Protein AF-0000000086517938 (afdb_homodimer)

Solvent-accessible surface area (backbone atoms only — not comparable to full-atom values): 57079 Å² total; per-residue (Å²): 130,74,79,60,63,46,76,47,72,48,79,63,50,42,52,52,16,28,49,43,41,40,52,30,38,77,69,65,47,83,50,62,30,31,42,34,21,85,88,40,78,43,71,33,43,58,60,62,46,32,22,57,15,60,47,50,27,50,50,50,65,64,76,49,76,62,39,73,41,51,68,46,80,51,80,95,49,53,49,72,47,48,52,50,52,53,47,20,69,40,66,33,39,44,78,43,32,81,84,45,34,66,57,46,33,51,44,23,58,67,35,48,30,60,72,58,30,52,52,40,39,48,52,48,62,64,60,62,41,55,73,46,26,67,60,51,25,51,50,20,56,76,69,65,35,62,67,44,23,51,53,28,48,51,48,46,21,54,39,33,79,56,23,63,74,24,71,62,50,58,66,48,54,67,70,60,48,49,56,55,55,55,41,55,62,37,20,47,96,46,52,58,58,56,51,50,45,52,50,52,42,33,63,72,44,44,90,78,35,49,87,44,36,50,66,56,55,71,37,46,66,60,55,68,40,53,69,65,47,45,62,66,43,54,52,63,27,86,72,34,55,82,36,66,70,33,47,52,54,52,51,51,26,56,52,34,58,75,34,64,72,61,45,69,70,56,79,64,60,16,58,56,61,26,41,38,39,35,35,2,25,31,76,84,69,42,62,24,27,50,24,36,35,37,38,75,90,73,55,43,62,42,84,46,72,46,49,93,62,50,20,19,31,28,13,30,34,46,56,96,71,27,38,36,42,38,38,3,31,32,69,37,89,89,46,77,85,41,78,41,56,26,28,48,27,36,34,36,38,71,66,78,57,45,67,41,83,48,71,54,49,94,61,52,20,20,27,29,25,36,45,56,54,95,81,28,40,35,44,37,34,2,27,47,93,87,36,40,25,29,50,24,34,38,34,37,73,90,76,59,43,67,43,80,53,72,46,52,93,58,47,19,20,24,28,18,38,36,57,49,88,79,22,43,39,39,33,31,3,29,21,58,78,78,65,43,54,29,26,49,22,37,36,35,37,72,88,76,58,45,66,44,71,46,78,52,54,91,61,46,18,20,27,27,43,36,44,56,58,79,68,32,36,37,41,39,38,5,30,27,72,92,74,69,39,53,27,27,50,27,38,36,32,35,70,85,79,64,43,76,43,78,55,73,53,52,96,58,38,23,22,27,39,20,50,38,72,57,92,83,27,39,38,42,39,32,3,30,47,85,82,48,40,27,29,52,25,36,35,37,36,72,88,76,59,44,79,45,80,50,64,49,47,93,62,33,21,20,21,24,18,26,29,54,69,129,72,78,61,62,46,77,47,72,48,78,61,51,43,52,52,16,28,50,43,41,40,52,30,40,77,68,63,46,83,50,63,30,29,41,34,21,85,87,39,78,42,70,33,42,58,62,63,48,31,23,57,16,61,47,50,28,51,49,50,65,64,77,49,75,62,39,73,41,52,66,46,80,49,81,94,47,53,47,73,47,47,52,50,53,53,48,20,70,39,66,34,40,44,77,42,30,80,84,43,35,65,57,46,34,52,44,23,58,67,36,48,30,59,72,59,32,52,50,41,39,48,53,49,63,64,61,62,41,56,74,46,26,67,60,50,24,49,51,20,55,75,69,65,35,61,66,44,24,50,52,31,47,51,48,47,20,55,40,34,78,55,24,64,74,23,70,63,50,58,66,48,53,68,70,58,46,49,56,56,54,54,42,54,61,38,20,49,94,45,52,57,58,56,52,50,46,52,50,52,43,34,63,73,44,46,90,77,36,46,87,44,36,50,66,55,53,70,37,46,66,59,55,68,38,54,69,65,48,44,63,68,43,54,53,63,28,85,73,34,56,84,36,66,70,33,46,52,53,52,50,50,26,56,53,34,56,73,32,65,80,57,45,68,70,55,80,64,62,15,60,56,62,27,40,37,39,34,36,2,27,29,78,84,68,42,60,26,26,49,24,36,33,37,37,75,88,73,55,42,64,42,85,46,75,46,48,94,60,50,22,18,30,29,13,28,33,45,56,95,72,28,39,37,41,37,39,4,31,32,69,37,88,88,44,76,86,41,77,40,57,26,27,50,26,36,36,37,36,71,68,79,58,44,67,41,85,47,72,54,51,93,60,51,20,20,28,29,26,36,45,54,55,96,82,26,40,35,45,38,35,2,26,49,94,89,36,39,26,29,50,24,35,38,33,36,74,89,76,60,44,67,42,80,54,71,46,51,94,59,47,20,20,23,28,17,39,34,57,50,88,80,22,42,39,38,32,30,3,29,22,58,79,77,67,44,52,30,25,50,22,37,35,35,39,73,88,77,57,46,65,42,71,46,78,52,53,90,60,48,18,18,27,27,41,37,45,56,58,80,66,31,37,37,40,40,38,4,27,28,72,91,74,69,39,54,27,29,48,27,36,37,32,34,69,83,78,64,45,78,45,80,55,73,54,52,95,59,38,23,21,27,37,19,52,37,73,56,93,83,26,39,39,40,38,32,3,30,46,85,83,49,40,26,28,52,25,37,36,37,35,72,89,77,58,44,77,44,82,51,64,50,47,91,63,33,22,21,22,24,18,25,31,54,70

Foldseek 3Di:
DPDPDDDDDDPCVVLVVLVVQVVCQVVVHPFQAWEAEPNDIGTHHQVLLLVQFVLSVCQLPVPDPSVRDRYDYDPDAHPVLVVQVRVCSSNVDHDDDPVCLLRVLRVCLNRVRVVSVLLSLQVVLQVDDLQCLVVQLVSCVVSVVPVSNLSSLLVCQQCVLSNLPYPVLLVDDPVVLLVNLQDQARADPFLVSSVVSLVVSCVSCVVVCLVVLLVSLLSRLLLRDDPCCLVPPVCPDPSQVVPPSSVVVSVVSNVQNVPPVSSVPDFHHFHHKWKKWAWFAFQVRAIGQWIWTADPVVLDIDTADGHPDGFFLWEWDDFSQKIKTAKGWHADPPDSPDIDFFQWMWIAHRRVRDIDTADGEPDGFGQWYWEDFPRKIKTAWGADPVWIFQWIWIAHPVVRDIDTAEGHPDGFGQWAWEDASRKIKTAWGATPPVGFIGQWMWIADVVVRYIDTADGHPDGFGQWYWYDNHQKIKIAWGAGPVVRATFQWMWIARNVVRDIDTADGHPAGFGQWEWEDDPQKIKTAWGDRSPGTFQWMWIAHPVVSDIDTTDGYPTGGGRMYMYMD/DPDPDDDDDDPCVVLVVLVVQVVCQVVVHPFQAWEDEPNDIGTHHQVLLLVQFVLSVCQCPVPDPSVRDRYDYDPDAHPVLVVQVRVCSSNVDHDDDPVCLLRVLRVCLNRVRVVSVLLSLQVVLQVDDLQCLVVQLVSCVVSVVPVSNLSSLLVCQQCVLSNLVYPVLLVDDPVVLLVNLLDQARADPFLVSSVVSLVVSCVSCVPVCLVVLLVSLVSRLLLRDDPCCLVPPVCPDPSQVPPPSSVVVSVVSNVQNVPPVSSVPDFHHFHHKWKKWAWFAFQVRAIGQWIWTADPVVLDIDTADGHPDGFFLWEWDDFSQKIKTAKGWHADPPDSPDIGFFQWMWIAHRRVRDIDTADGEPDGFGQWYWEDFPRKIKTAWGADPVWIFQWIWIAHPVVRDIDTAEGHPDGFGQWAWEDASRKIKTAWGATPPVGFIGQWMWIADVVVRYIDTADGHPDGFGQWYWYDNHQKIKIAWGAGPVVRATFQWMWIARNVVRDIDTADGHPAGFGQWEWEDDPQKIKTAWGDRSPGTFQWMWIAHPVVSDIDTTDGYPTGGGRMYMYMD

Secondary structure (DSSP, 8-state):
----EEEEE-THHHHHHHHHHHHHHHTT-S--EEEEETTEEEEE-HHHHHHH-HHHHHHHHSSSGGGT-SEEE--S--HHHHHHHHHHHHHSEEEEETTTHHHHHHHHHHHT-HHHHHHHHHHHHTT--TTTHHHHHHHHHHTT-HHHHHHHHHHHHHTHHHHTTSHHHHT--HHHHHHHHH-TT-B-S-HHHHHHHHHHHHHHSHHHHGGGHHHHHTTS-GGGS-HHHIIIIITT-TTTTT-HHHHHHHHHHHHHHHSHHHHHTSPPPBPPP-EEEEEEE-TT--B---EEEEETTTTEEEEEPPPSS--BS-EEEEETTEEEEE--EEE-SS-TT-EEE---EEEEETTTTEEEEEPPPSS--BS-EEEEETTEEEEE--B-SS-B---EEEEETTTTEEEE-PPPSS--BS-EEEEETTEEEEE--EETTTTEE---EEEEETTTTEEEEEPPPSS--BS-EEEEETTEEEEE--EETTTTEE---EEEEETTTTEEEE-PPPSS--BS-EEEEETTEEEEE--B-SS-B---EEEEETTTTEEEEEPPPSS--EEEEEEE-/----EEEEE-THHHHHHHHHHHHHHHTT-S--EEEEETTEEEEE-HHHHHHH-HHHHHHHHSSSGGGT-SEEE--S--HHHHHHHHHHHHHSEEEEETTTHHHHHHHHHHHT-HHHHHHHHHHHHTT--TTTHHHHHHHHHHTT-HHHHHHHHHHHHHTHHHHTTSHHHHT--HHHHHHHHH-TT-B-S-HHHHHHHHHHHHHHSHHHHGGGHHHHHTTS-GGGS-HHHIIIIITT-TTTTT-HHHHHHHHHHHHHHH-HHHHTTSPPPBPPP-EEEEEEE-TT--B---EEEEETTTTEEEEEPPPSS--BS-EEEEETTEEEEE--EEE-SS-TT-EEE---EEEEETTTTEEEEEPPPSS--BS-EEEEETTEEEEE--B-SS-B---EEEEETTTTEEEE-PPPSS--BS-EEEEETTEEEEE--EETTTTEE---EEEEETTTTEEEEEPPPSS--BS-EEEEETTEEEEE--EETTTTEE---EEEEETTTTEEEE-PPPSS--BS-EEEEETTEEEEE--B-SS-B---EEEEETTTTEEEEEPPPSS--EEEEEEE-

Nearest PDB structures (foldseek):
  2xn4-assembly2_B  TM=9.704E-01  e=5.975E-32  Homo sapiens
  8h33-assembly1_J  TM=4.614E-01  e=4.145E-38  Homo sapiens
  8h37-assembly1_A  TM=4.618E-01  e=1.415E-32  Homo sapiens
  3i3n-assembly1_A  TM=7.746E-01  e=1.549E-19  Homo sapiens
  6i2m-assembly1_A-2  TM=9.325E-01  e=2.876E-14  Vaccinia virus WR

Structure (mmCIF, N/CA/C/O backbone):
data_AF-0000000086517938-model_v1
#
loop_
_entity.id
_entity.type
_entity.pdbx_description
1 polymer 'BTB domain-containing protein'
#
loop_
_atom_site.group_PDB
_atom_site.id
_atom_site.type_symbol
_atom_site.label_atom_id
_atom_site.label_alt_id
_atom_site.label_comp_id
_atom_site.label_asym_id
_atom_site.label_entity_id
_atom_site.label_seq_id
_atom_site.pdbx_PDB_ins_code
_atom_site.Cartn_x
_atom_site.Cartn_y
_atom_site.Cartn_z
_atom_site.occupancy
_atom_site.B_iso_or_equiv
_atom_site.auth_seq_id
_atom_site.auth_comp_id
_atom_site.auth_asym_id
_atom_site.auth_atom_id
_atom_site.pdbx_PDB_model_num
ATOM 1 N N . ASN A 1 1 ? 0.005 14.477 25.531 1 47.41 1 ASN A N 1
ATOM 2 C CA . ASN A 1 1 ? 1.384 14.195 25.922 1 47.41 1 ASN A CA 1
ATOM 3 C C . ASN A 1 1 ? 2.328 14.297 24.719 1 47.41 1 ASN A C 1
ATOM 5 O O . ASN A 1 1 ? 2.055 13.734 23.656 1 47.41 1 ASN A O 1
ATOM 9 N N . MET A 1 2 ? 3.059 15.312 24.75 1 63.47 2 MET A N 1
ATOM 10 C CA . MET A 1 2 ? 4.012 15.586 23.672 1 63.47 2 MET A CA 1
ATOM 11 C C . MET A 1 2 ? 4.887 14.375 23.391 1 63.47 2 MET A C 1
ATOM 13 O O . MET A 1 2 ? 5.254 13.641 24.312 1 63.47 2 MET A O 1
ATOM 17 N N . ILE A 1 3 ? 4.902 13.922 22.156 1 69.81 3 ILE A N 1
ATOM 18 C CA . ILE A 1 3 ? 5.711 12.773 21.75 1 69.81 3 ILE A CA 1
ATOM 19 C C . ILE A 1 3 ? 7.172 13.023 22.109 1 69.81 3 ILE A C 1
ATOM 21 O O . ILE A 1 3 ? 7.75 14.039 21.719 1 69.81 3 ILE A O 1
ATOM 25 N N . GLU A 1 4 ? 7.691 12.242 23.031 1 79.88 4 GLU A N 1
ATOM 26 C CA . GLU A 1 4 ? 9.062 12.391 23.516 1 79.88 4 GLU A CA 1
ATOM 27 C C . GLU A 1 4 ? 10.062 11.906 22.469 1 79.88 4 GLU A C 1
ATOM 29 O O . GLU A 1 4 ? 11.172 12.445 22.375 1 79.88 4 GLU A O 1
ATOM 34 N N . SER A 1 5 ? 9.633 10.914 21.828 1 88 5 SER A N 1
ATOM 35 C CA . SER A 1 5 ? 10.531 10.344 20.828 1 88 5 SER A CA 1
ATOM 36 C C . SER A 1 5 ? 9.758 9.742 19.656 1 88 5 SER A C 1
ATOM 38 O O . SER A 1 5 ? 8.594 9.359 19.812 1 88 5 SER A O 1
ATOM 40 N N . ARG A 1 6 ? 10.414 9.852 18.516 1 87.19 6 ARG A N 1
ATOM 41 C CA . ARG A 1 6 ? 9.82 9.266 17.312 1 87.19 6 ARG A CA 1
ATOM 42 C C . ARG A 1 6 ? 10.891 8.633 16.422 1 87.19 6 ARG A C 1
ATOM 44 O O . ARG A 1 6 ? 11.961 9.211 16.219 1 87.19 6 ARG A O 1
ATOM 51 N N . VAL A 1 7 ? 10.562 7.418 16 1 89.19 7 VAL A N 1
ATOM 52 C CA . VAL A 1 7 ? 11.453 6.75 15.062 1 89.19 7 VAL A CA 1
ATOM 53 C C . VAL A 1 7 ? 10.969 7.012 13.633 1 89.19 7 VAL A C 1
ATOM 55 O O . VAL A 1 7 ? 9.805 6.766 13.312 1 89.19 7 VAL A O 1
ATOM 58 N N . PHE A 1 8 ? 11.875 7.555 12.828 1 86.69 8 PHE A N 1
ATOM 59 C CA . PHE A 1 8 ? 11.562 7.816 11.43 1 86.69 8 PHE A CA 1
ATOM 60 C C . PHE A 1 8 ? 12.234 6.789 10.523 1 86.69 8 PHE A C 1
ATOM 62 O O . PHE A 1 8 ? 13.391 6.422 10.742 1 86.69 8 PHE A O 1
ATOM 69 N N . HIS A 1 9 ? 11.492 6.238 9.641 1 86.81 9 HIS A N 1
ATOM 70 C CA . HIS A 1 9 ? 12.008 5.383 8.578 1 86.81 9 HIS A CA 1
ATOM 71 C C . HIS A 1 9 ? 11.656 5.945 7.199 1 86.81 9 HIS A C 1
ATOM 73 O O . HIS A 1 9 ? 10.477 6.102 6.867 1 86.81 9 HIS A O 1
ATOM 79 N N . ILE A 1 10 ? 12.641 6.27 6.449 1 84.94 10 ILE A N 1
ATOM 80 C CA . ILE A 1 10 ? 12.438 6.809 5.109 1 84.94 10 ILE A CA 1
ATOM 81 C C . ILE A 1 10 ? 12.742 5.734 4.066 1 84.94 10 ILE A C 1
ATOM 83 O O . ILE A 1 10 ? 13.875 5.625 3.59 1 84.94 10 ILE A O 1
ATOM 87 N N . GLN A 1 11 ? 11.781 5.121 3.568 1 74.5 11 GLN A N 1
ATOM 88 C CA . GLN A 1 11 ? 11.906 3.932 2.732 1 74.5 11 GLN A CA 1
ATOM 89 C C . GLN A 1 11 ? 12.516 4.273 1.375 1 74.5 11 GLN A C 1
ATOM 91 O O . GLN A 1 11 ? 13.234 3.461 0.789 1 74.5 11 GLN A O 1
ATOM 96 N N . SER A 1 12 ? 12.242 5.449 0.855 1 81.81 12 SER A N 1
ATOM 97 C CA . SER A 1 12 ? 12.664 5.809 -0.495 1 81.81 12 SER A CA 1
ATOM 98 C C . SER A 1 12 ? 14.133 6.234 -0.523 1 81.81 12 SER A C 1
ATOM 100 O O . SER A 1 12 ? 14.727 6.344 -1.595 1 81.81 12 SER A O 1
ATOM 102 N N . GLN A 1 13 ? 14.664 6.367 0.607 1 88.56 13 GLN A N 1
ATOM 103 C CA . GLN A 1 13 ? 16.016 6.918 0.68 1 88.56 13 GLN A CA 1
ATOM 104 C C . GLN A 1 13 ? 17.031 5.973 0.043 1 88.56 13 GLN A C 1
ATOM 106 O O . GLN A 1 13 ? 17.938 6.41 -0.677 1 88.56 13 GLN A O 1
ATOM 111 N N . ALA A 1 14 ? 16.844 4.703 0.337 1 92.62 14 ALA A N 1
ATOM 112 C CA . ALA A 1 14 ? 17.797 3.729 -0.211 1 92.62 14 ALA A CA 1
ATOM 113 C C . ALA A 1 14 ? 17.75 3.721 -1.736 1 92.62 14 ALA A C 1
ATOM 115 O O . ALA A 1 14 ? 18.781 3.713 -2.395 1 92.62 14 ALA A O 1
ATOM 116 N N . ASN A 1 15 ? 16.594 3.762 -2.244 1 91.38 15 ASN A N 1
ATOM 117 C CA . ASN A 1 15 ? 16.438 3.754 -3.693 1 91.38 15 ASN A CA 1
ATOM 118 C C . ASN A 1 15 ? 16.984 5.031 -4.324 1 91.38 15 ASN A C 1
ATOM 120 O O . ASN A 1 15 ? 17.594 4.984 -5.395 1 91.38 15 ASN A O 1
ATOM 124 N N . THR A 1 16 ? 16.75 6.141 -3.695 1 92.44 16 THR A N 1
ATOM 125 C CA . THR A 1 16 ? 17.281 7.406 -4.188 1 92.44 16 THR A CA 1
ATOM 126 C C . THR A 1 16 ? 18.812 7.387 -4.176 1 92.44 16 THR A C 1
ATOM 128 O O . THR A 1 16 ? 19.453 7.836 -5.133 1 92.44 16 THR A O 1
ATOM 131 N N . ALA A 1 17 ? 19.312 6.891 -3.133 1 96.38 17 ALA A N 1
ATOM 132 C CA . ALA A 1 17 ? 20.766 6.801 -3.023 1 96.38 17 ALA A CA 1
ATOM 133 C C . ALA A 1 17 ? 21.344 5.906 -4.117 1 96.38 17 ALA A C 1
ATOM 135 O O . ALA A 1 17 ? 22.375 6.227 -4.707 1 96.38 17 ALA A O 1
ATOM 136 N N . PHE A 1 18 ? 20.719 4.863 -4.387 1 96.94 18 PHE A N 1
ATOM 137 C CA . PHE A 1 18 ? 21.172 3.957 -5.438 1 96.94 18 PHE A CA 1
ATOM 138 C C . PHE A 1 18 ? 21.125 4.637 -6.801 1 96.94 18 PHE A C 1
ATOM 140 O O . PHE A 1 18 ? 21.953 4.367 -7.664 1 96.94 18 PHE A O 1
ATOM 147 N N . GLY A 1 19 ? 20.094 5.41 -6.957 1 96.19 19 GLY A N 1
ATOM 148 C CA . GLY A 1 19 ? 20.062 6.195 -8.18 1 96.19 19 GLY A CA 1
ATOM 149 C C . GLY A 1 19 ? 21.281 7.059 -8.383 1 96.19 19 GLY A C 1
ATOM 150 O O . GLY A 1 19 ? 21.844 7.117 -9.477 1 96.19 19 GLY A O 1
ATOM 151 N N . VAL A 1 20 ? 21.688 7.633 -7.344 1 97.56 20 VAL A N 1
ATOM 152 C CA . VAL A 1 20 ? 22.875 8.477 -7.391 1 97.56 20 VAL A CA 1
ATOM 153 C C . VAL A 1 20 ? 24.109 7.609 -7.629 1 97.56 20 VAL A C 1
ATOM 155 O O . VAL A 1 20 ? 24.984 7.965 -8.422 1 97.56 20 VAL A O 1
ATOM 158 N N . MET A 1 21 ? 24.188 6.516 -6.965 1 98 21 MET A N 1
ATOM 159 C CA . MET A 1 21 ? 25.328 5.613 -7.137 1 98 21 MET A CA 1
ATOM 160 C C . MET A 1 21 ? 25.422 5.117 -8.578 1 98 21 MET A C 1
ATOM 162 O O . MET A 1 21 ? 26.516 4.922 -9.102 1 98 21 MET A O 1
ATOM 166 N N . GLN A 1 22 ? 24.266 4.891 -9.156 1 97.81 22 GLN A N 1
ATOM 167 C CA . GLN A 1 22 ? 24.234 4.516 -10.562 1 97.81 22 GLN A CA 1
ATOM 168 C C . GLN A 1 22 ? 24.812 5.617 -11.445 1 97.81 22 GLN A C 1
ATOM 170 O O . GLN A 1 22 ? 25.578 5.344 -12.375 1 97.81 22 GLN A O 1
ATOM 175 N N . GLU A 1 23 ? 24.469 6.84 -11.148 1 97.69 23 GLU A N 1
ATOM 176 C CA . GLU A 1 23 ? 25.016 7.969 -11.891 1 97.69 23 GLU A CA 1
ATOM 177 C C . GLU A 1 23 ? 26.531 8.055 -11.727 1 97.69 23 GLU A C 1
ATOM 179 O O . GLU A 1 23 ? 27.25 8.336 -12.688 1 97.69 23 GLU A O 1
ATOM 184 N N . LEU A 1 24 ? 26.953 7.84 -10.539 1 97.75 24 LEU A N 1
ATOM 185 C CA . LEU A 1 24 ? 28.391 7.844 -10.273 1 97.75 24 LEU A CA 1
ATOM 186 C C . LEU A 1 24 ? 29.094 6.742 -11.055 1 97.75 24 LEU A C 1
ATOM 188 O O . LEU A 1 24 ? 30.188 6.949 -11.586 1 97.75 24 LEU A O 1
ATOM 192 N N . ARG A 1 25 ? 28.484 5.59 -11.148 1 97.69 25 ARG A N 1
ATOM 193 C CA . ARG A 1 25 ? 29.047 4.477 -11.898 1 97.69 25 ARG A CA 1
ATOM 194 C C . ARG A 1 25 ? 29.156 4.812 -13.383 1 97.69 25 ARG A C 1
ATOM 196 O O . ARG A 1 25 ? 30.203 4.594 -14 1 97.69 25 ARG A O 1
ATOM 203 N N . ILE A 1 26 ? 28.109 5.348 -13.883 1 96.81 26 ILE A N 1
ATOM 204 C CA . ILE A 1 26 ? 28.047 5.691 -15.305 1 96.81 26 ILE A CA 1
ATOM 205 C C . ILE A 1 26 ? 29.125 6.727 -15.617 1 96.81 26 ILE A C 1
ATOM 207 O O . ILE A 1 26 ? 29.781 6.656 -16.672 1 96.81 26 ILE A O 1
ATOM 211 N N . ASN A 1 27 ? 29.406 7.633 -14.695 1 96.12 27 ASN A N 1
ATOM 212 C CA . ASN A 1 27 ? 30.406 8.68 -14.883 1 96.12 27 ASN A CA 1
ATOM 213 C C . ASN A 1 27 ? 31.797 8.219 -14.438 1 96.12 27 ASN A C 1
ATOM 215 O O . ASN A 1 27 ? 32.75 9.008 -14.414 1 96.12 27 ASN A O 1
ATOM 219 N N . GLN A 1 28 ? 31.906 6.961 -14.047 1 95.19 28 GLN A N 1
ATOM 220 C CA . GLN A 1 28 ? 33.156 6.344 -13.594 1 95.19 28 GLN A CA 1
ATOM 221 C C . GLN A 1 28 ? 33.75 7.141 -12.445 1 95.19 28 GLN A C 1
ATOM 223 O O . GLN A 1 28 ? 34.969 7.406 -12.445 1 95.19 28 GLN A O 1
ATOM 228 N N . GLN A 1 29 ? 32.875 7.613 -11.57 1 95.06 29 GLN A N 1
ATOM 229 C CA . GLN A 1 29 ? 33.312 8.32 -10.367 1 95.06 29 GLN A CA 1
ATOM 230 C C . GLN A 1 29 ? 33.25 7.402 -9.148 1 95.06 29 GLN A C 1
ATOM 232 O O . GLN A 1 29 ? 32.312 6.645 -8.961 1 95.06 29 GLN A O 1
ATOM 237 N N . LEU A 1 30 ? 34.375 7.379 -8.414 1 94.19 30 LEU A N 1
ATOM 238 C CA . LEU A 1 30 ? 34.531 6.656 -7.156 1 94.19 30 LEU A CA 1
ATOM 239 C C . LEU A 1 30 ? 34.562 5.148 -7.395 1 94.19 30 LEU A C 1
ATOM 241 O O . LEU A 1 30 ? 34.344 4.367 -6.461 1 94.19 30 LEU A O 1
ATOM 245 N N . CYS A 1 31 ? 34.625 4.762 -8.609 1 95.81 31 CYS A N 1
ATOM 246 C CA . CYS A 1 31 ? 34.688 3.336 -8.898 1 95.81 31 CYS A CA 1
ATOM 247 C C . CYS A 1 31 ? 36 2.746 -8.391 1 95.81 31 CYS A C 1
ATOM 249 O O . CYS A 1 31 ? 37.062 3.375 -8.508 1 95.81 31 CYS A O 1
ATOM 251 N N . ASP A 1 32 ? 35.875 1.525 -7.84 1 94 32 ASP A N 1
ATOM 252 C CA . ASP A 1 32 ? 37.094 0.967 -7.238 1 94 32 ASP A CA 1
ATOM 253 C C . ASP A 1 32 ? 37.281 -0.49 -7.648 1 94 32 ASP A C 1
ATOM 255 O O . ASP A 1 32 ? 38.125 -1.191 -7.086 1 94 32 ASP A O 1
ATOM 259 N N . ILE A 1 33 ? 36.5 -0.965 -8.594 1 95.56 33 ILE A N 1
ATOM 260 C CA . ILE A 1 33 ? 36.688 -2.324 -9.094 1 95.56 33 ILE A CA 1
ATOM 261 C C . ILE A 1 33 ? 36.281 -2.385 -10.57 1 95.56 33 ILE A C 1
ATOM 263 O O . ILE A 1 33 ? 35.469 -1.604 -11.039 1 95.56 33 ILE A O 1
ATOM 267 N N . VAL A 1 34 ? 36.938 -3.223 -11.273 1 97.12 34 VAL A N 1
ATOM 268 C CA . VAL A 1 34 ? 36.625 -3.502 -12.672 1 97.12 34 VAL A CA 1
ATOM 269 C C . VAL A 1 34 ? 36.375 -5 -12.852 1 97.12 34 VAL A C 1
ATOM 271 O O . VAL A 1 34 ? 37.281 -5.812 -12.594 1 97.12 34 VAL A O 1
ATOM 274 N N . LEU A 1 35 ? 35.219 -5.383 -13.289 1 96.44 35 LEU A N 1
ATOM 275 C CA . LEU A 1 35 ? 34.875 -6.77 -13.586 1 96.44 35 LEU A CA 1
ATOM 276 C C . LEU A 1 35 ? 35.188 -7.102 -15.039 1 96.44 35 LEU A C 1
ATOM 278 O O . LEU A 1 35 ? 34.688 -6.43 -15.953 1 96.44 35 LEU A O 1
ATOM 282 N N . CYS A 1 36 ? 35.969 -8.062 -15.211 1 96.81 36 CYS A N 1
ATOM 283 C CA . CYS A 1 36 ? 36.312 -8.523 -16.547 1 96.81 36 CYS A CA 1
ATOM 284 C C . CYS A 1 36 ? 35.531 -9.781 -16.922 1 96.81 36 CYS A C 1
ATOM 286 O O . CYS A 1 36 ? 35.688 -10.82 -16.281 1 96.81 36 CYS A O 1
ATOM 288 N N . VAL A 1 37 ? 34.75 -9.688 -17.922 1 96.19 37 VAL A N 1
ATOM 289 C CA . VAL A 1 37 ? 33.875 -10.789 -18.359 1 96.19 37 VAL A CA 1
ATOM 290 C C . VAL A 1 37 ? 34 -10.961 -19.859 1 96.19 37 VAL A C 1
ATOM 292 O O . VAL A 1 37 ? 33.562 -10.109 -20.641 1 96.19 37 VAL A O 1
ATOM 295 N N . GLY A 1 38 ? 34.469 -12.047 -20.375 1 93.69 38 GLY A N 1
ATOM 296 C CA . GLY A 1 38 ? 34.594 -12.32 -21.797 1 93.69 38 GLY A CA 1
ATOM 297 C C . GLY A 1 38 ? 35.281 -11.195 -22.547 1 93.69 38 GLY A C 1
ATOM 298 O O . GLY A 1 38 ? 34.781 -10.758 -23.594 1 93.69 38 GLY A O 1
ATOM 299 N N . GLY A 1 39 ? 36.219 -10.516 -22.016 1 92.5 39 GLY A N 1
ATOM 300 C CA . GLY A 1 39 ? 36.969 -9.453 -22.672 1 92.5 39 GLY A CA 1
ATOM 301 C C . GLY A 1 39 ? 36.406 -8.078 -22.406 1 92.5 39 GLY A C 1
ATOM 302 O O . GLY A 1 39 ? 37.062 -7.066 -22.641 1 92.5 39 GLY A O 1
ATOM 303 N N . ALA A 1 40 ? 35.219 -8.047 -21.938 1 96.75 40 ALA A N 1
ATOM 304 C CA . ALA A 1 40 ? 34.625 -6.762 -21.625 1 96.75 40 ALA A CA 1
ATOM 305 C C . ALA A 1 40 ? 34.969 -6.336 -20.188 1 96.75 40 ALA A C 1
ATOM 307 O O . ALA A 1 40 ? 35.156 -7.184 -19.312 1 96.75 40 ALA A O 1
ATOM 308 N N . LYS A 1 41 ? 35 -5.051 -20.016 1 97.12 41 LYS A N 1
ATOM 309 C CA . LYS A 1 41 ? 35.312 -4.492 -18.703 1 97.12 41 LYS A CA 1
ATOM 310 C C . LYS A 1 41 ? 34.156 -3.645 -18.172 1 97.12 41 LYS A C 1
ATOM 312 O O . LYS A 1 41 ? 33.594 -2.836 -18.906 1 97.12 41 LYS A O 1
ATOM 317 N N . PHE A 1 42 ? 33.875 -3.838 -16.906 1 97.62 42 PHE A N 1
ATOM 318 C CA . PHE A 1 42 ? 32.781 -3.107 -16.25 1 97.62 42 PHE A CA 1
ATOM 319 C C . PHE A 1 42 ? 33.25 -2.469 -14.953 1 97.62 42 PHE A C 1
ATOM 321 O O . PHE A 1 42 ? 33.594 -3.17 -14 1 97.62 42 PHE A O 1
ATOM 328 N N . SER A 1 43 ? 33.25 -1.143 -14.938 1 97.25 43 SER A N 1
ATOM 329 C CA . SER A 1 43 ? 33.625 -0.431 -13.711 1 97.25 43 SER A CA 1
ATOM 330 C C . SER A 1 43 ? 32.438 -0.389 -12.742 1 97.25 43 SER A C 1
ATOM 332 O O . SER A 1 43 ? 31.281 -0.234 -13.164 1 97.25 43 SER A O 1
ATOM 334 N N . ALA A 1 44 ? 32.719 -0.598 -11.484 1 97.81 44 ALA A N 1
ATOM 335 C CA . ALA A 1 44 ? 31.672 -0.598 -10.469 1 97.81 44 ALA A CA 1
ATOM 336 C C . ALA A 1 44 ? 32.219 -0.243 -9.102 1 97.81 44 ALA A C 1
ATOM 338 O O . ALA A 1 44 ? 33.406 0.151 -8.977 1 97.81 44 ALA A O 1
ATOM 339 N N . HIS A 1 45 ? 31.453 -0.216 -8.109 1 97.62 45 HIS A N 1
ATOM 340 C CA . HIS A 1 45 ? 31.828 0.022 -6.723 1 97.62 45 HIS A CA 1
ATOM 341 C C . HIS A 1 45 ? 31.781 -1.266 -5.906 1 97.62 45 HIS A C 1
ATOM 343 O O . HIS A 1 45 ? 30.734 -1.914 -5.824 1 97.62 45 HIS A O 1
ATOM 349 N N . ARG A 1 46 ? 32.875 -1.631 -5.246 1 96.38 46 ARG A N 1
ATOM 350 C CA . ARG A 1 46 ? 32.969 -2.885 -4.508 1 96.38 46 ARG A CA 1
ATOM 351 C C . ARG A 1 46 ? 31.859 -3.014 -3.484 1 96.38 46 ARG A C 1
ATOM 353 O O . ARG A 1 46 ? 31.203 -4.059 -3.398 1 96.38 46 ARG A O 1
ATOM 360 N N . VAL A 1 47 ? 31.625 -1.963 -2.758 1 97.38 47 VAL A N 1
ATOM 361 C CA . VAL A 1 47 ? 30.688 -2.043 -1.635 1 97.38 47 VAL A CA 1
ATOM 362 C C . VAL A 1 47 ? 29.266 -2.223 -2.154 1 97.38 47 VAL A C 1
ATOM 364 O O . VAL A 1 47 ? 28.453 -2.916 -1.533 1 97.38 47 VAL A O 1
ATOM 367 N N . VAL A 1 48 ? 28.922 -1.568 -3.291 1 98.06 48 VAL A N 1
ATOM 368 C CA . VAL A 1 48 ? 27.594 -1.705 -3.875 1 98.06 48 VAL A CA 1
ATOM 369 C C . VAL A 1 48 ? 27.375 -3.145 -4.336 1 98.06 48 VAL A C 1
ATOM 371 O O . VAL A 1 48 ? 26.344 -3.752 -4.035 1 98.06 48 VAL A O 1
ATOM 374 N N . LEU A 1 49 ? 28.406 -3.67 -5.008 1 97.81 49 LEU A N 1
ATOM 375 C CA . LEU A 1 49 ? 28.312 -5.047 -5.488 1 97.81 49 LEU A CA 1
ATOM 376 C C . LEU A 1 49 ? 28.25 -6.023 -4.32 1 97.81 49 LEU A C 1
ATOM 378 O O . LEU A 1 49 ? 27.469 -6.98 -4.352 1 97.81 49 LEU A O 1
ATOM 382 N N . ALA A 1 50 ? 29.062 -5.758 -3.305 1 97.44 50 ALA A N 1
ATOM 383 C CA . ALA A 1 50 ? 29.062 -6.602 -2.113 1 97.44 50 ALA A CA 1
ATOM 384 C C . ALA A 1 50 ? 27.719 -6.547 -1.398 1 97.44 50 ALA A C 1
ATOM 386 O O . ALA A 1 50 ? 27.281 -7.543 -0.815 1 97.44 50 ALA A O 1
ATOM 387 N N . GLY A 1 51 ? 27.094 -5.426 -1.443 1 97.56 51 GLY A N 1
ATOM 388 C CA . GLY A 1 51 ? 25.781 -5.277 -0.83 1 97.56 51 GLY A CA 1
ATOM 389 C C . GLY A 1 51 ? 24.703 -6.082 -1.531 1 97.56 51 GLY A C 1
ATOM 390 O O . GLY A 1 51 ? 23.781 -6.578 -0.889 1 97.56 51 GLY A O 1
ATOM 391 N N . CYS A 1 52 ? 24.844 -6.273 -2.793 1 97.06 52 CYS A N 1
ATOM 392 C CA . CYS A 1 52 ? 23.797 -6.887 -3.596 1 97.06 52 CYS A CA 1
ATOM 393 C C . CYS A 1 52 ? 24.047 -8.375 -3.785 1 97.06 52 CYS A C 1
ATOM 395 O O . CYS A 1 52 ? 23.109 -9.164 -3.887 1 97.06 52 CYS A O 1
ATOM 397 N N . SER A 1 53 ? 25.344 -8.781 -3.855 1 97.62 53 SER A N 1
ATOM 398 C CA . SER A 1 53 ? 25.688 -10.141 -4.238 1 97.62 53 SER A CA 1
ATOM 399 C C . SER A 1 53 ? 26.516 -10.82 -3.156 1 97.62 53 SER A C 1
ATOM 401 O O . SER A 1 53 ? 27.672 -10.445 -2.922 1 97.62 53 SER A O 1
ATOM 403 N N . PRO A 1 54 ? 25.984 -11.875 -2.582 1 96.62 54 PRO A N 1
ATOM 404 C CA . PRO A 1 54 ? 26.766 -12.617 -1.597 1 96.62 54 PRO A CA 1
ATOM 405 C C . PRO A 1 54 ? 28.047 -13.219 -2.191 1 96.62 54 PRO A C 1
ATOM 407 O O . PRO A 1 54 ? 29.062 -13.32 -1.504 1 96.62 54 PRO A O 1
ATOM 410 N N . TYR A 1 55 ? 28 -13.609 -3.471 1 95.5 55 TYR A N 1
ATOM 411 C CA . TYR A 1 55 ? 29.156 -14.156 -4.168 1 95.5 55 TYR A CA 1
ATOM 412 C C . TYR A 1 55 ? 30.281 -13.125 -4.246 1 95.5 55 TYR A C 1
ATOM 414 O O . TYR A 1 55 ? 31.422 -13.414 -3.875 1 95.5 55 TYR A O 1
ATOM 422 N N . LEU A 1 56 ? 29.953 -11.992 -4.629 1 95.94 56 LEU A N 1
ATOM 423 C CA . LEU A 1 56 ? 30.953 -10.938 -4.758 1 95.94 56 LEU A CA 1
ATOM 424 C C . LEU A 1 56 ? 31.391 -10.43 -3.389 1 95.94 56 LEU A C 1
ATOM 426 O O . LEU A 1 56 ? 32.562 -10.062 -3.199 1 95.94 56 LEU A O 1
ATOM 430 N N . ARG A 1 57 ? 30.438 -10.383 -2.477 1 96.62 57 ARG A N 1
ATOM 431 C CA . ARG A 1 57 ? 30.781 -10 -1.111 1 96.62 57 ARG A CA 1
ATOM 432 C C . ARG A 1 57 ? 31.859 -10.914 -0.542 1 96.62 57 ARG A C 1
ATOM 434 O O . ARG A 1 57 ? 32.844 -10.438 0.02 1 96.62 57 ARG A O 1
ATOM 441 N N . ALA A 1 58 ? 31.656 -12.188 -0.706 1 94.75 58 ALA A N 1
ATOM 442 C CA . ALA A 1 58 ? 32.625 -13.164 -0.228 1 94.75 58 ALA A CA 1
ATOM 443 C C . ALA A 1 58 ? 33.969 -12.977 -0.924 1 94.75 58 ALA A C 1
ATOM 445 O O . ALA A 1 58 ? 35.031 -13.086 -0.291 1 94.75 58 ALA A O 1
ATOM 446 N N . MET A 1 59 ? 33.938 -12.703 -2.16 1 92.94 59 MET A N 1
ATOM 447 C CA . MET A 1 59 ? 35.156 -12.516 -2.955 1 92.94 59 MET A CA 1
ATOM 448 C C . MET A 1 59 ? 35.906 -11.289 -2.48 1 92.94 59 MET A C 1
ATOM 450 O O . MET A 1 59 ? 37.156 -11.32 -2.414 1 92.94 59 MET A O 1
ATOM 454 N N . PHE A 1 60 ? 35.219 -10.211 -2.129 1 94.25 60 PHE A N 1
ATOM 455 C CA . PHE A 1 60 ? 35.875 -8.945 -1.794 1 94.25 60 PHE A CA 1
ATOM 456 C C . PHE A 1 60 ? 36.312 -8.938 -0.338 1 94.25 60 PHE A C 1
ATOM 458 O O . PHE A 1 60 ? 37.125 -8.102 0.058 1 94.25 60 PHE A O 1
ATOM 465 N N . THR A 1 61 ? 35.781 -9.789 0.5 1 92.75 61 THR A N 1
ATOM 466 C CA . THR A 1 61 ? 36.031 -9.688 1.932 1 92.75 61 THR A CA 1
ATOM 467 C C . THR A 1 61 ? 36.781 -10.906 2.436 1 92.75 61 THR A C 1
ATOM 469 O O . THR A 1 61 ? 37.031 -11.047 3.637 1 92.75 61 THR A O 1
ATOM 472 N N . ASN A 1 62 ? 37.156 -11.844 1.687 1 86.38 62 ASN A N 1
ATOM 473 C CA . ASN A 1 62 ? 37.75 -13.109 2.105 1 86.38 62 ASN A CA 1
ATOM 474 C C . ASN A 1 62 ? 39.219 -12.93 2.48 1 86.38 62 ASN A C 1
ATOM 476 O O . ASN A 1 62 ? 39.844 -13.859 2.99 1 86.38 62 ASN A O 1
ATOM 480 N N . GLY A 1 63 ? 39.812 -11.75 2.461 1 78.44 63 GLY A N 1
ATOM 481 C CA . GLY A 1 63 ? 41.188 -11.516 2.873 1 78.44 63 GLY A CA 1
ATOM 482 C C . GLY A 1 63 ? 42.219 -12.047 1.884 1 78.44 63 GLY A C 1
ATOM 483 O O . GLY A 1 63 ? 43.406 -11.891 2.084 1 78.44 63 GLY A O 1
ATOM 484 N N . MET A 1 64 ? 41.75 -12.586 0.825 1 72.19 64 MET A N 1
ATOM 485 C CA . MET A 1 64 ? 42.656 -13.164 -0.17 1 72.19 64 MET A CA 1
ATOM 486 C C . MET A 1 64 ? 43.031 -12.125 -1.219 1 72.19 64 MET A C 1
ATOM 488 O O . MET A 1 64 ? 42.75 -10.938 -1.061 1 72.19 64 MET A O 1
ATOM 492 N N . LEU A 1 65 ? 43.781 -12.477 -2.229 1 62.88 65 LEU A N 1
ATOM 493 C CA . LEU A 1 65 ? 44.375 -11.633 -3.266 1 62.88 65 LEU A CA 1
ATOM 494 C C . LEU A 1 65 ? 43.281 -10.797 -3.947 1 62.88 65 LEU A C 1
ATOM 496 O O . LEU A 1 65 ? 43.5 -9.617 -4.25 1 62.88 65 LEU A O 1
ATOM 500 N N . GLU A 1 66 ? 42.125 -11.305 -4.133 1 62.69 66 GLU A N 1
ATOM 501 C CA . GLU A 1 66 ? 41.062 -10.648 -4.883 1 62.69 66 GLU A CA 1
ATOM 502 C C . GLU A 1 66 ? 40.5 -9.453 -4.121 1 62.69 66 GLU A C 1
ATOM 504 O O . GLU A 1 66 ? 39.938 -8.531 -4.727 1 62.69 66 GLU A O 1
ATOM 509 N N . SER A 1 67 ? 40.719 -9.484 -2.898 1 70.44 67 SER A N 1
ATOM 510 C CA . SER A 1 67 ? 40.188 -8.43 -2.053 1 70.44 67 SER A CA 1
ATOM 511 C C . SER A 1 67 ? 40.875 -7.09 -2.34 1 70.44 67 SER A C 1
ATOM 513 O O . SER A 1 67 ? 40.281 -6.031 -2.17 1 70.44 67 SER A O 1
ATOM 515 N N . GLU A 1 68 ? 41.938 -7.191 -2.896 1 74.56 68 GLU A N 1
ATOM 516 C CA . GLU A 1 68 ? 42.688 -5.941 -3.072 1 74.56 68 GLU A CA 1
ATOM 517 C C . GLU A 1 68 ? 42.906 -5.637 -4.551 1 74.56 68 GLU A C 1
ATOM 519 O O . GLU A 1 68 ? 43.406 -4.559 -4.898 1 74.56 68 GLU A O 1
ATOM 524 N N . GLN A 1 69 ? 42.438 -6.508 -5.414 1 82.62 69 GLN A N 1
ATOM 525 C CA . GLN A 1 69 ? 42.688 -6.348 -6.844 1 82.62 69 GLN A CA 1
ATOM 526 C C . GLN A 1 69 ? 41.719 -5.344 -7.461 1 82.62 69 GLN A C 1
ATOM 528 O O . GLN A 1 69 ? 40.562 -5.281 -7.078 1 82.62 69 GLN A O 1
ATOM 533 N N . GLU A 1 70 ? 42.25 -4.691 -8.359 1 89.25 70 GLU A N 1
ATOM 534 C CA . GLU A 1 70 ? 41.438 -3.713 -9.086 1 89.25 70 GLU A CA 1
ATOM 535 C C . GLU A 1 70 ? 40.625 -4.383 -10.188 1 89.25 70 GLU A C 1
ATOM 537 O O . GLU A 1 70 ? 39.562 -3.873 -10.578 1 89.25 70 GLU A O 1
ATOM 542 N N . PHE A 1 71 ? 41.188 -5.523 -10.648 1 93.12 71 PHE A N 1
ATOM 543 C CA . PHE A 1 71 ? 40.5 -6.258 -11.719 1 93.12 71 PHE A CA 1
ATOM 544 C C . PHE A 1 71 ? 40.125 -7.66 -11.258 1 93.12 71 PHE A C 1
ATOM 546 O O . PHE A 1 71 ? 40.938 -8.336 -10.602 1 93.12 71 PHE A O 1
ATOM 553 N N . VAL A 1 72 ? 38.938 -8.039 -11.508 1 92.81 72 VAL A N 1
ATOM 554 C CA . VAL A 1 72 ? 38.469 -9.375 -11.172 1 92.81 72 VAL A CA 1
ATOM 555 C C . VAL A 1 72 ? 37.875 -10.047 -12.406 1 92.81 72 VAL A C 1
ATOM 557 O O . VAL A 1 72 ? 37.031 -9.453 -13.094 1 92.81 72 VAL A O 1
ATOM 560 N N . GLU A 1 73 ? 38.25 -11.25 -12.688 1 93.5 73 GLU A N 1
ATOM 561 C CA . GLU A 1 73 ? 37.719 -12.016 -13.812 1 93.5 73 GLU A CA 1
ATOM 562 C C . GLU A 1 73 ? 36.562 -12.906 -13.391 1 93.5 73 GLU A C 1
ATOM 564 O O . GLU A 1 73 ? 36.688 -13.672 -12.422 1 93.5 73 GLU A O 1
ATOM 569 N N . LEU A 1 74 ? 35.531 -12.805 -14.016 1 93.81 74 LEU A N 1
ATOM 570 C CA . LEU A 1 74 ? 34.375 -13.656 -13.789 1 93.81 74 LEU A CA 1
ATOM 571 C C . LEU A 1 74 ? 34.125 -14.562 -14.992 1 93.81 74 LEU A C 1
ATOM 573 O O . LEU A 1 74 ? 34.094 -14.094 -16.141 1 93.81 74 LEU A O 1
ATOM 577 N N . HIS A 1 75 ? 33.969 -15.812 -14.719 1 93.44 75 HIS A N 1
ATOM 578 C CA . HIS A 1 75 ? 33.688 -16.797 -15.766 1 93.44 75 HIS A CA 1
ATOM 579 C C . HIS A 1 75 ? 32.25 -17.297 -15.695 1 93.44 75 HIS A C 1
ATOM 581 O O . HIS A 1 75 ? 31.625 -17.203 -14.648 1 93.44 75 HIS A O 1
ATOM 587 N N . GLY A 1 76 ? 31.75 -17.75 -16.859 1 90.69 76 GLY A N 1
ATOM 588 C CA . GLY A 1 76 ? 30.453 -18.406 -16.859 1 90.69 76 GLY A CA 1
ATOM 589 C C . GLY A 1 76 ? 29.312 -17.453 -17.156 1 90.69 76 GLY A C 1
ATOM 590 O O . GLY A 1 76 ? 28.141 -17.844 -17.141 1 90.69 76 GLY A O 1
ATOM 591 N N . ILE A 1 77 ? 29.625 -16.188 -17.359 1 94.31 77 ILE A N 1
ATOM 592 C CA . ILE A 1 77 ? 28.594 -15.195 -17.688 1 94.31 77 ILE A CA 1
ATOM 593 C C . ILE A 1 77 ? 29 -14.445 -18.953 1 94.31 77 ILE A C 1
ATOM 595 O O . ILE A 1 77 ? 30.172 -14.141 -19.172 1 94.31 77 ILE A O 1
ATOM 599 N N . GLU A 1 78 ? 28.031 -14.195 -19.781 1 95.44 78 GLU A N 1
ATOM 600 C CA . GLU A 1 78 ? 28.266 -13.398 -20.984 1 95.44 78 GLU A CA 1
ATOM 601 C C . GLU A 1 78 ? 28.312 -11.906 -20.656 1 95.44 78 GLU A C 1
ATOM 603 O O . GLU A 1 78 ? 27.641 -11.453 -19.719 1 95.44 78 GLU A O 1
ATOM 608 N N . PRO A 1 79 ? 29.047 -11.141 -21.453 1 96.88 79 PRO A N 1
ATOM 609 C CA . PRO A 1 79 ? 29.156 -9.703 -21.219 1 96.88 79 PRO 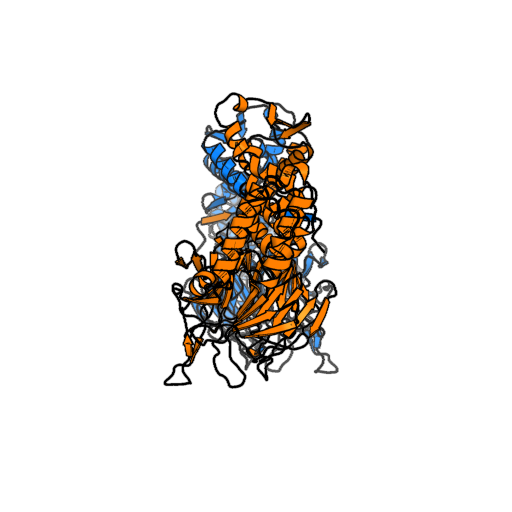A CA 1
ATOM 610 C C . PRO A 1 79 ? 27.797 -8.992 -21.234 1 96.88 79 PRO A C 1
ATOM 612 O O . PRO A 1 79 ? 27.531 -8.141 -20.375 1 96.88 79 PRO A O 1
ATOM 615 N N . SER A 1 80 ? 27.016 -9.359 -22.203 1 96.75 80 SER A N 1
ATOM 616 C CA . SER A 1 80 ? 25.719 -8.711 -22.312 1 96.75 80 SER A CA 1
ATOM 617 C C . SER A 1 80 ? 24.875 -8.977 -21.078 1 96.75 80 SER A C 1
ATOM 619 O O . SER A 1 80 ? 24.172 -8.086 -20.594 1 96.75 80 SER A O 1
ATOM 621 N N . THR A 1 81 ? 24.906 -10.156 -20.547 1 97.31 81 THR A N 1
ATOM 622 C CA . THR A 1 81 ? 24.172 -10.531 -19.344 1 97.31 81 THR A CA 1
ATOM 623 C C . THR A 1 81 ? 24.719 -9.805 -18.125 1 97.31 81 THR A C 1
ATOM 625 O O . THR A 1 81 ? 23.969 -9.352 -17.266 1 97.31 81 THR A O 1
ATOM 628 N N . MET A 1 82 ? 26.016 -9.711 -18.094 1 97.56 82 MET A N 1
ATOM 629 C CA . MET A 1 82 ? 26.656 -9.023 -16.969 1 97.56 82 MET A CA 1
ATOM 630 C C . MET A 1 82 ? 26.219 -7.562 -16.906 1 97.56 82 MET A C 1
ATOM 632 O O . MET A 1 82 ? 25.984 -7.027 -15.82 1 97.56 82 MET A O 1
ATOM 636 N N . GLU A 1 83 ? 26.156 -6.984 -18.047 1 97.38 83 GLU A N 1
ATOM 637 C CA . GLU A 1 83 ? 25.703 -5.598 -18.109 1 97.38 83 GLU A CA 1
ATOM 638 C C . GLU A 1 83 ? 24.297 -5.457 -17.516 1 97.38 83 GLU A C 1
ATOM 640 O O . GLU A 1 83 ? 24.047 -4.535 -16.75 1 97.38 83 GLU A O 1
ATOM 645 N N . LEU A 1 84 ? 23.406 -6.359 -17.859 1 97.25 84 LEU A N 1
ATOM 646 C CA . LEU A 1 84 ? 22.031 -6.355 -17.344 1 97.25 84 LEU A CA 1
ATOM 647 C C . LEU A 1 84 ? 22.016 -6.539 -15.828 1 97.25 84 LEU A C 1
ATOM 649 O O . LEU A 1 84 ? 21.281 -5.844 -15.125 1 97.25 84 LEU A O 1
ATOM 653 N N . LEU A 1 85 ? 22.812 -7.434 -15.391 1 97.94 85 LEU A N 1
ATOM 654 C CA . LEU A 1 85 ? 22.844 -7.75 -13.969 1 97.94 85 LEU A CA 1
ATOM 655 C C . LEU A 1 85 ? 23.438 -6.594 -13.164 1 97.94 85 LEU A C 1
ATOM 657 O O . LEU A 1 85 ? 22.953 -6.293 -12.062 1 97.94 85 LEU A O 1
ATOM 661 N N . LEU A 1 86 ? 24.453 -6.008 -13.734 1 97.69 86 LEU A N 1
ATOM 662 C CA . LEU A 1 86 ? 25.062 -4.852 -13.078 1 97.69 86 LEU A CA 1
ATOM 663 C C . LEU A 1 86 ? 24.062 -3.703 -12.969 1 97.69 86 LEU A C 1
ATOM 665 O O . LEU A 1 86 ? 23.938 -3.088 -11.906 1 97.69 86 LEU A O 1
ATOM 669 N N . ASP A 1 87 ? 23.406 -3.416 -14.016 1 97.12 87 ASP A N 1
ATOM 670 C CA . ASP A 1 87 ? 22.375 -2.385 -14 1 97.12 87 ASP A CA 1
ATOM 671 C C . ASP A 1 87 ? 21.297 -2.711 -12.977 1 97.12 87 ASP A C 1
ATOM 673 O O . ASP A 1 87 ? 20.812 -1.823 -12.273 1 97.12 87 ASP A O 1
ATOM 677 N N . PHE A 1 88 ? 20.969 -3.902 -12.93 1 97.12 88 PHE A N 1
ATOM 678 C CA . PHE A 1 88 ? 19.938 -4.34 -11.984 1 97.12 88 PHE A CA 1
ATOM 679 C C . PHE A 1 88 ? 20.375 -4.09 -10.547 1 97.12 88 PHE A C 1
ATOM 681 O O . PHE A 1 88 ? 19.594 -3.621 -9.727 1 97.12 88 PHE A O 1
ATOM 688 N N . MET A 1 89 ? 21.547 -4.426 -10.273 1 97.31 89 MET A N 1
ATOM 689 C CA . MET A 1 89 ? 22.047 -4.258 -8.914 1 97.31 89 MET A CA 1
ATOM 690 C C . MET A 1 89 ? 22 -2.793 -8.492 1 97.31 89 MET A C 1
ATOM 692 O O . MET A 1 89 ? 21.719 -2.484 -7.332 1 97.31 89 MET A O 1
ATOM 696 N N . TYR A 1 90 ? 22.172 -1.871 -9.438 1 97.31 90 TYR A N 1
ATOM 697 C CA . TYR A 1 90 ? 22.203 -0.45 -9.109 1 97.31 90 TYR A CA 1
ATOM 698 C C . TYR A 1 90 ? 20.797 0.137 -9.156 1 97.31 90 TYR A C 1
ATOM 700 O O . TYR A 1 90 ? 20.484 1.1 -8.445 1 97.31 90 TYR A O 1
ATOM 708 N N . THR A 1 91 ? 19.906 -0.406 -9.969 1 95.75 91 THR A N 1
ATOM 709 C CA . THR A 1 91 ? 18.625 0.249 -10.211 1 95.75 91 THR A CA 1
ATOM 710 C C . THR A 1 91 ? 17.484 -0.579 -9.641 1 95.75 91 THR A C 1
ATOM 712 O O . THR A 1 91 ? 16.359 -0.094 -9.531 1 95.75 91 THR A O 1
ATOM 715 N N . CYS A 1 92 ? 17.75 -1.78 -9.391 1 93.81 92 CYS A N 1
ATOM 716 C CA . CYS A 1 92 ? 16.75 -2.713 -8.883 1 93.81 92 CYS A CA 1
ATOM 717 C C . CYS A 1 92 ? 15.711 -3.035 -9.961 1 93.81 92 CYS A C 1
ATOM 719 O O . CYS A 1 92 ? 14.641 -3.557 -9.656 1 93.81 92 CYS A O 1
ATOM 721 N N . THR A 1 93 ? 16 -2.66 -11.227 1 94.31 93 THR A N 1
ATOM 722 C CA . THR A 1 93 ? 15.086 -2.883 -12.336 1 94.31 93 THR A CA 1
ATOM 723 C C . THR A 1 93 ? 15.781 -3.656 -13.453 1 94.31 93 THR A C 1
ATOM 725 O O . THR A 1 93 ? 16.953 -3.416 -13.758 1 94.31 93 THR A O 1
ATOM 728 N N . ILE A 1 94 ? 15.031 -4.566 -14.055 1 95.56 94 ILE A N 1
ATOM 729 C CA . ILE A 1 94 ? 15.578 -5.332 -15.172 1 95.56 94 ILE A CA 1
ATOM 730 C C . ILE A 1 94 ? 14.445 -5.766 -16.094 1 95.56 94 ILE A C 1
ATOM 732 O O . ILE A 1 94 ? 13.352 -6.102 -15.641 1 95.56 94 ILE A O 1
ATOM 736 N N . GLU A 1 95 ? 14.758 -5.727 -17.359 1 94.94 95 GLU A N 1
ATOM 737 C CA . GLU A 1 95 ? 13.812 -6.25 -18.344 1 94.94 95 GLU A CA 1
ATOM 738 C C . GLU A 1 95 ? 14.156 -7.688 -18.734 1 94.94 95 GLU A C 1
ATOM 740 O O . GLU A 1 95 ? 15.242 -7.949 -19.266 1 94.94 95 GLU A O 1
ATOM 745 N N . VAL A 1 96 ? 13.289 -8.586 -18.5 1 93.81 96 VAL A N 1
ATOM 746 C CA . VAL A 1 96 ? 13.469 -9.992 -18.828 1 93.81 96 VAL A CA 1
ATOM 747 C C . VAL A 1 96 ? 12.625 -10.352 -20.047 1 93.81 96 VAL A C 1
ATOM 749 O O . VAL A 1 96 ? 11.445 -10.008 -20.109 1 93.81 96 VAL A O 1
ATOM 752 N N . THR A 1 97 ? 13.289 -10.969 -21 1 93.81 97 THR A N 1
ATOM 753 C CA . THR A 1 97 ? 12.633 -11.422 -22.234 1 93.81 97 THR A CA 1
ATOM 754 C C . THR A 1 97 ? 12.789 -12.93 -22.391 1 93.81 97 THR A C 1
ATOM 756 O O . THR A 1 97 ? 13.547 -13.57 -21.656 1 93.81 97 THR A O 1
ATOM 759 N N . VAL A 1 98 ? 12.062 -13.477 -23.375 1 90.12 98 VAL A N 1
ATOM 760 C CA . VAL A 1 98 ? 12.164 -14.906 -23.672 1 90.12 98 VAL A CA 1
ATOM 761 C C . VAL A 1 98 ? 13.578 -15.25 -24.125 1 90.12 98 VAL A C 1
ATOM 763 O O . VAL A 1 98 ? 14.086 -16.328 -23.828 1 90.12 98 VAL A O 1
ATOM 766 N N . ASP A 1 99 ? 14.227 -14.289 -24.609 1 92.5 99 ASP A N 1
ATOM 767 C CA . ASP A 1 99 ? 15.547 -14.523 -25.188 1 92.5 99 ASP A CA 1
ATOM 768 C C . ASP A 1 99 ? 16.641 -14.445 -24.125 1 92.5 99 ASP A C 1
ATOM 770 O O . ASP A 1 99 ? 17.672 -15.102 -24.25 1 92.5 99 ASP A O 1
ATOM 774 N N . ASN A 1 100 ? 16.375 -13.641 -23.109 1 95.56 100 ASN A N 1
ATOM 775 C CA . ASN A 1 100 ? 17.484 -13.414 -22.188 1 95.56 100 ASN A CA 1
ATOM 776 C C . ASN A 1 100 ? 17.25 -14.07 -20.844 1 95.56 100 ASN A C 1
ATOM 778 O O . ASN A 1 100 ? 18.156 -14.133 -20 1 95.56 100 ASN A O 1
ATOM 782 N N . VAL A 1 101 ? 16.094 -14.633 -20.609 1 94.75 101 VAL A N 1
ATOM 783 C CA . VAL A 1 101 ? 15.68 -15.078 -19.281 1 94.75 101 VAL A CA 1
ATOM 784 C C . VAL A 1 101 ? 16.609 -16.172 -18.781 1 94.75 101 VAL A C 1
ATOM 786 O O . VAL A 1 101 ? 16.984 -16.203 -17.609 1 94.75 101 VAL A O 1
ATOM 789 N N . GLN A 1 102 ? 17.031 -17.062 -19.578 1 93.06 102 GLN A N 1
ATOM 790 C CA . GLN A 1 102 ? 17.875 -18.156 -19.141 1 93.06 102 GLN A CA 1
ATOM 791 C C . GLN A 1 102 ? 19.266 -17.656 -18.734 1 93.06 102 GLN A C 1
ATOM 793 O O . GLN A 1 102 ? 19.812 -18.062 -17.719 1 93.06 102 GLN A O 1
ATOM 798 N N . ALA A 1 103 ? 19.781 -16.766 -19.562 1 95.56 103 ALA A N 1
ATOM 799 C CA . ALA A 1 103 ? 21.078 -16.188 -19.25 1 95.56 103 ALA A CA 1
ATOM 800 C C . ALA A 1 103 ? 21.031 -15.375 -17.953 1 95.56 103 ALA A C 1
ATOM 802 O O . ALA A 1 103 ? 21.938 -15.453 -17.125 1 95.56 103 ALA A O 1
ATOM 803 N N . VAL A 1 104 ? 20.031 -14.602 -17.828 1 96.88 104 VAL A N 1
ATOM 804 C CA . VAL A 1 104 ? 19.859 -13.773 -16.625 1 96.88 104 VAL A CA 1
ATOM 805 C C . VAL A 1 104 ? 19.719 -14.664 -15.398 1 96.88 104 VAL A C 1
ATOM 807 O O . VAL A 1 104 ? 20.328 -14.398 -14.359 1 96.88 104 VAL A O 1
ATOM 810 N N . LEU A 1 105 ? 18.922 -15.695 -15.523 1 95.56 105 LEU A N 1
ATOM 811 C CA . LEU A 1 105 ? 18.734 -16.625 -14.414 1 95.56 105 LEU A CA 1
ATOM 812 C C . LEU A 1 105 ? 20.047 -17.297 -14.039 1 95.56 105 LEU A C 1
ATOM 814 O O . LEU A 1 105 ? 20.344 -17.453 -12.852 1 95.56 105 LEU A O 1
ATOM 818 N N . GLN A 1 106 ? 20.766 -17.688 -15.008 1 94.25 106 GLN A N 1
ATOM 819 C CA . GLN A 1 106 ? 22.078 -18.281 -14.766 1 94.25 106 GLN A CA 1
ATOM 820 C C . GLN A 1 106 ? 22.984 -17.297 -14.031 1 94.25 106 GLN A C 1
ATOM 822 O O . GLN A 1 106 ? 23.625 -17.656 -13.031 1 94.25 106 GLN A O 1
ATOM 827 N N . GLY A 1 107 ? 23.078 -16.141 -14.508 1 96.06 107 GLY A N 1
ATOM 828 C CA . GLY A 1 107 ? 23.891 -15.117 -13.859 1 96.06 107 GLY A CA 1
ATOM 829 C C . GLY A 1 107 ? 23.438 -14.805 -12.445 1 96.06 107 GLY A C 1
ATOM 830 O O . GLY A 1 107 ? 24.266 -14.68 -11.539 1 96.06 107 GLY A O 1
ATOM 831 N N . ALA A 1 108 ? 22.156 -14.672 -12.32 1 96.19 108 ALA A N 1
ATOM 832 C CA . ALA A 1 108 ? 21.578 -14.406 -11 1 96.19 108 ALA A CA 1
ATOM 833 C C . ALA A 1 108 ? 21.922 -15.523 -10.016 1 96.19 108 ALA A C 1
ATOM 835 O O . ALA A 1 108 ? 22.188 -15.273 -8.844 1 96.19 108 ALA A O 1
ATOM 836 N N . SER A 1 109 ? 21.859 -16.719 -10.5 1 94.06 109 SER A N 1
ATOM 837 C CA . SER A 1 109 ? 22.188 -17.875 -9.672 1 94.06 109 SER A CA 1
ATOM 838 C C . SER A 1 109 ? 23.656 -17.844 -9.258 1 94.06 109 SER A C 1
ATOM 840 O O . SER A 1 109 ? 23.984 -18.094 -8.094 1 94.06 109 SER A O 1
ATOM 842 N N . MET A 1 110 ? 24.469 -17.516 -10.148 1 94.19 110 MET A N 1
ATOM 843 C CA . MET A 1 110 ? 25.906 -17.469 -9.883 1 94.19 110 MET A CA 1
ATOM 844 C C . MET A 1 110 ? 26.234 -16.375 -8.875 1 94.19 110 MET A C 1
ATOM 846 O O . MET A 1 110 ? 27.016 -16.578 -7.949 1 94.19 110 MET A O 1
ATOM 850 N N . LEU A 1 111 ? 25.609 -15.258 -9.047 1 96.69 111 LEU A N 1
ATOM 851 C CA . LEU A 1 111 ? 25.938 -14.102 -8.227 1 96.69 111 LEU A CA 1
ATOM 852 C C . LEU A 1 111 ? 25.141 -14.109 -6.93 1 96.69 111 LEU A C 1
ATOM 854 O O . LEU A 1 111 ? 25.297 -13.234 -6.082 1 96.69 111 LEU A O 1
ATOM 858 N N . GLY A 1 112 ? 24.234 -15.008 -6.785 1 94.69 112 GLY A N 1
ATOM 859 C CA . GLY A 1 112 ? 23.438 -15.133 -5.57 1 94.69 112 GLY A CA 1
ATOM 860 C C . GLY A 1 112 ? 22.328 -14.109 -5.477 1 94.69 112 GLY A C 1
ATOM 861 O O . GLY A 1 112 ? 21.953 -13.688 -4.383 1 94.69 112 GLY A O 1
ATOM 862 N N . LEU A 1 113 ? 21.812 -13.648 -6.559 1 95.38 113 LEU A N 1
ATOM 863 C CA . LEU A 1 113 ? 20.703 -12.711 -6.586 1 95.38 113 LEU A CA 1
ATOM 864 C C . LEU A 1 113 ? 19.359 -13.453 -6.5 1 95.38 113 LEU A C 1
ATOM 866 O O . LEU A 1 113 ? 18.672 -13.625 -7.508 1 95.38 113 LEU A O 1
ATOM 870 N N . GLN A 1 114 ? 18.938 -13.742 -5.336 1 91.12 114 GLN A N 1
ATOM 871 C CA . GLN A 1 114 ? 17.859 -14.688 -5.082 1 91.12 114 GLN A CA 1
ATOM 872 C C . GLN A 1 114 ? 16.516 -14.133 -5.574 1 91.12 114 GLN A C 1
ATOM 874 O O . GLN A 1 114 ? 15.719 -14.859 -6.168 1 91.12 114 GLN A O 1
ATOM 879 N N . ALA A 1 115 ? 16.266 -12.875 -5.281 1 89.31 115 ALA A N 1
ATOM 880 C CA . ALA A 1 115 ? 14.992 -12.289 -5.695 1 89.31 115 ALA A CA 1
ATOM 881 C C . ALA A 1 115 ? 14.852 -12.305 -7.211 1 89.31 115 ALA A C 1
ATOM 883 O O . ALA A 1 115 ? 13.773 -12.586 -7.738 1 89.31 115 ALA A O 1
ATOM 884 N N . LEU A 1 116 ? 15.875 -11.984 -7.855 1 92.88 116 LEU A N 1
ATOM 885 C CA . LEU A 1 116 ? 15.852 -11.992 -9.312 1 92.88 116 LEU A CA 1
ATOM 886 C C . LEU A 1 116 ? 15.672 -13.406 -9.852 1 92.88 116 LEU A C 1
ATOM 888 O O . LEU A 1 116 ? 14.953 -13.617 -10.828 1 92.88 116 LEU A O 1
ATOM 892 N N . ARG A 1 117 ? 16.359 -14.344 -9.25 1 92.62 117 ARG A N 1
ATOM 893 C CA . ARG A 1 117 ? 16.203 -15.75 -9.625 1 92.62 117 ARG A CA 1
ATOM 894 C C . ARG A 1 117 ? 14.75 -16.188 -9.539 1 92.62 117 ARG A C 1
ATOM 896 O O . ARG A 1 117 ? 14.234 -16.828 -10.453 1 92.62 117 ARG A O 1
ATOM 903 N N . THR A 1 118 ? 14.156 -15.82 -8.508 1 88.44 118 THR A N 1
ATOM 904 C CA . THR A 1 118 ? 12.766 -16.172 -8.273 1 88.44 118 THR A CA 1
ATOM 905 C C . THR A 1 118 ? 11.867 -15.547 -9.344 1 88.44 118 THR A C 1
ATOM 907 O O . THR A 1 118 ? 10.977 -16.219 -9.875 1 88.44 118 THR A O 1
ATOM 910 N N . MET A 1 119 ? 12.109 -14.375 -9.672 1 88.44 119 MET A N 1
ATOM 911 C CA . MET A 1 119 ? 11.305 -13.672 -10.664 1 88.44 119 MET A CA 1
ATOM 912 C C . MET A 1 119 ? 11.484 -14.289 -12.047 1 88.44 119 MET A C 1
ATOM 914 O O . MET A 1 119 ? 10.516 -14.422 -12.805 1 88.44 119 MET A O 1
ATOM 918 N N . CYS A 1 120 ? 12.703 -14.594 -12.344 1 92.31 120 CYS A N 1
ATOM 919 C CA . CYS A 1 120 ? 12.977 -15.25 -13.617 1 92.31 120 CYS A CA 1
ATOM 920 C C . CYS A 1 120 ? 12.289 -16.609 -13.695 1 92.31 120 CYS A C 1
ATOM 922 O O . CYS A 1 120 ? 11.773 -16.984 -14.742 1 92.31 120 CYS A O 1
ATOM 924 N N . SER A 1 121 ? 12.32 -17.281 -12.602 1 91 121 SER A N 1
ATOM 925 C CA . SER A 1 121 ? 11.641 -18.578 -12.531 1 91 121 SER A CA 1
ATOM 926 C C . SER A 1 121 ? 10.148 -18.422 -12.797 1 91 121 SER A C 1
ATOM 928 O O . SER A 1 121 ? 9.555 -19.219 -13.539 1 91 121 SER A O 1
ATOM 930 N N . HIS A 1 122 ? 9.594 -17.469 -12.195 1 86.12 122 HIS A N 1
ATOM 931 C CA . HIS A 1 122 ? 8.172 -17.219 -12.414 1 86.12 122 HIS A CA 1
ATOM 932 C C . HIS A 1 122 ? 7.898 -16.844 -13.867 1 86.12 122 HIS A C 1
ATOM 934 O O . HIS A 1 122 ? 6.883 -17.25 -14.438 1 86.12 122 HIS A O 1
ATOM 940 N N . PHE A 1 123 ? 8.75 -16.062 -14.445 1 89.81 123 PHE A N 1
ATOM 941 C CA . PHE A 1 123 ? 8.617 -15.695 -15.852 1 89.81 123 PHE A CA 1
ATOM 942 C C . PHE A 1 123 ? 8.625 -16.938 -16.734 1 89.81 123 PHE A C 1
ATOM 944 O O . PHE A 1 123 ? 7.785 -17.078 -17.625 1 89.81 123 PHE A O 1
ATOM 951 N N . LEU A 1 124 ? 9.516 -17.781 -16.438 1 91.25 124 LEU A N 1
ATOM 952 C CA . LEU A 1 124 ? 9.656 -19.016 -17.234 1 91.25 124 LEU A CA 1
ATOM 953 C C . LEU A 1 124 ? 8.445 -19.922 -17.047 1 91.25 124 LEU A C 1
ATOM 955 O O . LEU A 1 124 ? 8.031 -20.609 -17.984 1 91.25 124 LEU A O 1
ATOM 959 N N . GLN A 1 125 ? 7.902 -19.938 -15.867 1 88.12 125 GLN A N 1
ATOM 960 C CA . GLN A 1 125 ? 6.699 -20.734 -15.609 1 88.12 125 GLN A CA 1
ATOM 961 C C . GLN A 1 125 ? 5.562 -20.297 -16.531 1 88.12 125 GLN A C 1
ATOM 963 O O . GLN A 1 125 ? 4.793 -21.141 -17 1 88.12 125 GLN A O 1
ATOM 968 N N . ASN A 1 126 ? 5.57 -19.062 -16.781 1 84.75 126 ASN A N 1
ATOM 969 C CA . ASN A 1 126 ? 4.504 -18.516 -17.609 1 84.75 126 ASN A CA 1
ATOM 970 C C . ASN A 1 126 ? 4.805 -18.703 -19.094 1 84.75 126 ASN A C 1
ATOM 972 O O . ASN A 1 126 ? 3.951 -18.422 -19.953 1 84.75 126 ASN A O 1
ATOM 976 N N . GLN A 1 127 ? 6.012 -19.25 -19.422 1 88 127 GLN A N 1
ATOM 977 C CA . GLN A 1 127 ? 6.434 -19.406 -20.812 1 88 127 GLN A CA 1
ATOM 978 C C . GLN A 1 127 ? 6.422 -20.859 -21.234 1 88 127 GLN A C 1
ATOM 980 O O . GLN A 1 127 ? 6.801 -21.188 -22.359 1 88 127 GLN A O 1
ATOM 985 N N . LEU A 1 128 ? 5.945 -21.672 -20.438 1 90.25 128 LEU A N 1
ATOM 986 C CA . LEU A 1 128 ? 6.016 -23.094 -20.719 1 90.25 128 LEU A CA 1
ATOM 987 C C . LEU A 1 128 ? 5.105 -23.469 -21.891 1 90.25 128 LEU A C 1
ATOM 989 O O . LEU A 1 128 ? 3.938 -23.078 -21.922 1 90.25 128 LEU A O 1
ATOM 993 N N . THR A 1 129 ? 5.641 -24.156 -22.859 1 91.44 129 THR A N 1
ATOM 994 C CA . THR A 1 129 ? 4.938 -24.75 -23.984 1 91.44 129 THR A CA 1
ATOM 995 C C . THR A 1 129 ? 5.445 -26.172 -24.234 1 91.44 129 THR A C 1
ATOM 997 O O . THR A 1 129 ? 6.453 -26.594 -23.656 1 91.44 129 THR A O 1
ATOM 1000 N N . ALA A 1 130 ? 4.711 -26.859 -25.062 1 93.69 130 ALA A N 1
ATOM 1001 C CA . ALA A 1 130 ? 5.109 -28.234 -25.375 1 93.69 130 ALA A CA 1
ATOM 1002 C C . ALA A 1 130 ? 6.492 -28.266 -26.031 1 93.69 130 ALA A C 1
ATOM 1004 O O . ALA A 1 130 ? 7.25 -29.219 -25.844 1 93.69 130 ALA A O 1
ATOM 1005 N N . SER A 1 131 ? 6.855 -27.203 -26.672 1 94.94 131 SER A N 1
ATOM 1006 C CA . SER A 1 131 ? 8.086 -27.188 -27.453 1 94.94 131 SER A CA 1
ATOM 1007 C C . SER A 1 131 ? 9.289 -26.828 -26.578 1 94.94 131 SER A C 1
ATOM 1009 O O . SER A 1 131 ? 10.43 -27.078 -26.969 1 94.94 131 SER A O 1
ATOM 1011 N N . ASN A 1 132 ? 9.039 -26.25 -25.391 1 94.19 132 ASN A N 1
ATOM 1012 C CA . ASN A 1 132 ? 10.195 -25.766 -24.641 1 94.19 132 ASN A CA 1
ATOM 1013 C C . ASN A 1 132 ? 10.227 -26.328 -23.219 1 94.19 132 ASN A C 1
ATOM 1015 O O . ASN A 1 132 ? 11.203 -26.125 -22.5 1 94.19 132 ASN A O 1
ATOM 1019 N N . CYS A 1 133 ? 9.273 -27.078 -22.797 1 95.94 133 CYS A N 1
ATOM 1020 C CA . CYS A 1 133 ? 9.109 -27.469 -21.391 1 95.94 133 CYS A CA 1
ATOM 1021 C C . CYS A 1 133 ? 10.219 -28.422 -20.969 1 95.94 133 CYS A C 1
ATOM 1023 O O . CYS A 1 133 ? 10.68 -28.375 -19.828 1 95.94 133 CYS A O 1
ATOM 1025 N N . LEU A 1 134 ? 10.617 -29.328 -21.844 1 96.62 134 LEU A N 1
ATOM 1026 C CA . LEU A 1 134 ? 11.688 -30.266 -21.484 1 96.62 134 LEU A CA 1
ATOM 1027 C C . LEU A 1 134 ? 12.992 -29.516 -21.25 1 96.62 134 LEU A C 1
ATOM 1029 O O . LEU A 1 134 ? 13.711 -29.812 -20.281 1 96.62 134 LEU A O 1
ATOM 1033 N N . GLY A 1 135 ? 13.297 -28.594 -22.109 1 95.06 135 GLY A N 1
ATOM 1034 C CA . GLY A 1 135 ? 14.484 -27.766 -21.938 1 95.06 135 GLY A CA 1
ATOM 1035 C C . GLY A 1 135 ? 14.453 -26.938 -20.672 1 95.06 135 GLY A C 1
ATOM 1036 O O . GLY A 1 135 ? 15.453 -26.844 -19.953 1 95.06 135 GLY A O 1
ATOM 1037 N N . ILE A 1 136 ? 13.367 -26.328 -20.406 1 95.06 136 ILE A N 1
ATOM 1038 C CA . ILE A 1 136 ? 13.211 -25.5 -19.219 1 95.06 136 ILE A CA 1
ATOM 1039 C C . ILE A 1 136 ? 13.336 -26.375 -17.969 1 95.06 136 ILE A C 1
ATOM 1041 O O . ILE A 1 136 ? 13.953 -25.969 -16.984 1 95.06 136 ILE A O 1
ATOM 1045 N N . HIS A 1 137 ? 12.727 -27.547 -18.031 1 95.94 137 HIS A N 1
ATOM 1046 C CA . HIS A 1 137 ? 12.836 -28.484 -16.922 1 95.94 137 HIS A CA 1
ATOM 1047 C C . HIS A 1 137 ? 14.297 -28.844 -16.641 1 95.94 137 HIS A C 1
ATOM 1049 O O . HIS A 1 137 ? 14.734 -28.828 -15.484 1 95.94 137 HIS A O 1
ATOM 1055 N N . TYR A 1 138 ? 14.977 -29.172 -17.672 1 94.69 138 TYR A N 1
ATOM 1056 C CA . TYR A 1 138 ? 16.391 -29.5 -17.547 1 94.69 138 TYR A CA 1
ATOM 1057 C C . TYR A 1 138 ? 17.172 -28.328 -16.969 1 94.69 138 TYR A C 1
ATOM 1059 O O . TYR A 1 138 ? 17.984 -28.5 -16.062 1 94.69 138 TYR A O 1
ATOM 1067 N N . PHE A 1 139 ? 16.906 -27.25 -17.531 1 93.06 139 PHE A N 1
ATOM 1068 C CA . PHE A 1 139 ? 17.547 -26.031 -17.078 1 93.06 139 PHE A CA 1
ATOM 1069 C C . PHE A 1 139 ? 17.281 -25.797 -15.586 1 93.06 139 PHE A C 1
ATOM 1071 O O . PHE A 1 139 ? 18.203 -25.484 -14.828 1 93.06 139 PHE A O 1
ATOM 1078 N N . ALA A 1 140 ? 16.062 -25.906 -15.164 1 94.19 140 ALA A N 1
ATOM 1079 C CA . ALA A 1 140 ? 15.672 -25.719 -13.766 1 94.19 140 ALA A CA 1
ATOM 1080 C C . ALA A 1 140 ? 16.391 -26.703 -12.859 1 94.19 140 ALA A C 1
ATOM 1082 O O . ALA A 1 140 ? 16.781 -26.375 -11.734 1 94.19 140 ALA A O 1
ATOM 1083 N N . ASP A 1 141 ? 16.531 -27.875 -13.359 1 92.56 141 ASP A N 1
ATOM 1084 C CA . ASP A 1 141 ? 17.219 -28.922 -12.602 1 92.56 141 ASP A CA 1
ATOM 1085 C C . ASP A 1 141 ? 18.688 -28.578 -12.43 1 92.56 141 ASP A C 1
ATOM 1087 O O . ASP A 1 141 ? 19.234 -28.688 -11.328 1 92.56 141 ASP A O 1
ATOM 1091 N N . VAL A 1 142 ? 19.344 -28.156 -13.461 1 90.88 142 VAL A N 1
ATOM 1092 C CA . VAL A 1 142 ? 20.781 -27.844 -13.461 1 90.88 142 VAL A CA 1
ATOM 1093 C C . VAL A 1 142 ? 21.047 -26.703 -12.477 1 90.88 142 VAL A C 1
ATOM 1095 O O . VAL A 1 142 ? 22.047 -26.734 -11.758 1 90.88 142 VAL A O 1
ATOM 1098 N N . TYR A 1 143 ? 20.172 -25.797 -12.422 1 89.44 143 TYR A N 1
ATOM 1099 C CA . TYR A 1 143 ? 20.438 -24.609 -11.602 1 89.44 143 TYR A CA 1
ATOM 1100 C C . TYR A 1 143 ? 19.656 -24.672 -10.297 1 89.44 143 TYR A C 1
ATOM 1102 O O . TYR A 1 143 ? 19.516 -23.656 -9.602 1 89.44 143 TYR A O 1
ATOM 1110 N N . SER A 1 144 ? 19.031 -25.734 -10.008 1 89.94 144 SER A N 1
ATOM 1111 C CA . SER A 1 144 ? 18.391 -26.047 -8.727 1 89.94 144 SER A CA 1
ATOM 1112 C C . SER A 1 144 ? 17.25 -25.078 -8.438 1 89.94 144 SER A C 1
ATOM 1114 O O . SER A 1 144 ? 17.125 -24.562 -7.324 1 89.94 144 SER A O 1
ATOM 1116 N N . CYS A 1 145 ? 16.594 -24.688 -9.477 1 89.75 145 CYS A N 1
ATOM 1117 C CA . CYS A 1 145 ? 15.352 -23.969 -9.297 1 89.75 145 CYS A CA 1
ATOM 1118 C C . CYS A 1 145 ? 14.203 -24.922 -8.984 1 89.75 145 CYS A C 1
ATOM 1120 O O . CYS A 1 145 ? 13.43 -25.281 -9.875 1 89.75 145 CYS A O 1
ATOM 1122 N N . THR A 1 146 ? 14 -25.219 -7.777 1 87.56 146 THR A N 1
ATOM 1123 C CA . THR A 1 146 ? 13.148 -26.312 -7.336 1 87.56 146 THR A CA 1
ATOM 1124 C C . THR A 1 146 ? 11.703 -26.062 -7.746 1 87.56 146 THR A C 1
ATOM 1126 O O . THR A 1 146 ? 11.023 -26.984 -8.227 1 87.56 146 THR A O 1
ATOM 1129 N N . GLU A 1 147 ? 11.273 -24.953 -7.543 1 84.06 147 GLU A N 1
ATOM 1130 C CA . GLU A 1 147 ? 9.875 -24.672 -7.863 1 84.06 147 GLU A CA 1
ATOM 1131 C C . GLU A 1 147 ? 9.633 -24.734 -9.367 1 84.06 147 GLU A C 1
ATOM 1133 O O . GLU A 1 147 ? 8.633 -25.297 -9.812 1 84.06 147 GLU A O 1
ATOM 1138 N N . LEU A 1 148 ? 10.492 -24.078 -10.109 1 89.81 148 LEU A N 1
ATOM 1139 C CA . LEU A 1 148 ? 10.367 -24.109 -11.562 1 89.81 148 LEU A CA 1
ATOM 1140 C C . LEU A 1 148 ? 10.445 -25.531 -12.078 1 89.81 148 LEU A C 1
ATOM 1142 O O . LEU A 1 148 ? 9.719 -25.906 -13.008 1 89.81 148 LEU A O 1
ATOM 1146 N N . GLU A 1 149 ? 11.328 -26.266 -11.492 1 93.12 149 GLU A N 1
ATOM 1147 C CA . GLU A 1 149 ? 11.461 -27.672 -11.883 1 93.12 149 GLU A CA 1
ATOM 1148 C C . GLU A 1 149 ? 10.156 -28.422 -11.656 1 93.12 149 GLU A C 1
ATOM 1150 O O . GLU A 1 149 ? 9.727 -29.188 -12.523 1 93.12 149 GLU A O 1
ATOM 1155 N N . ALA A 1 150 ? 9.594 -28.219 -10.578 1 88.06 150 ALA A N 1
ATOM 1156 C CA . ALA A 1 150 ? 8.352 -28.906 -10.227 1 88.06 150 ALA A CA 1
ATOM 1157 C C . ALA A 1 150 ? 7.223 -28.516 -11.18 1 88.06 150 ALA A C 1
ATOM 1159 O O . ALA A 1 150 ? 6.473 -29.375 -11.648 1 88.06 150 ALA A O 1
ATOM 1160 N N . VAL A 1 151 ? 7.113 -27.281 -11.406 1 87.88 151 VAL A N 1
ATOM 1161 C CA . VAL A 1 151 ? 6.047 -26.781 -12.266 1 87.88 151 VAL A CA 1
ATOM 1162 C C . VAL A 1 151 ? 6.25 -27.297 -13.688 1 87.88 151 VAL A C 1
ATOM 1164 O O . VAL A 1 151 ? 5.293 -27.703 -14.352 1 87.88 151 VAL A O 1
ATOM 1167 N N . ALA A 1 152 ? 7.48 -27.219 -14.164 1 93.44 152 ALA A N 1
ATOM 1168 C CA . ALA A 1 152 ? 7.789 -27.703 -15.5 1 93.44 152 ALA A CA 1
ATOM 1169 C C . ALA A 1 152 ? 7.512 -29.203 -15.609 1 93.44 152 ALA A C 1
ATOM 1171 O O . ALA A 1 152 ? 6.98 -29.672 -16.625 1 93.44 152 ALA A O 1
ATOM 1172 N N . ARG A 1 153 ? 7.859 -29.891 -14.609 1 92 153 ARG A N 1
ATOM 1173 C CA . ARG A 1 153 ? 7.59 -31.328 -14.586 1 92 153 ARG A CA 1
ATOM 1174 C C . ARG A 1 153 ? 6.094 -31.609 -14.664 1 92 153 ARG A C 1
ATOM 1176 O O . ARG A 1 153 ? 5.656 -32.469 -15.438 1 92 153 ARG A O 1
ATOM 1183 N N . GLN A 1 154 ? 5.414 -31 -13.898 1 87.31 154 GLN A N 1
ATOM 1184 C CA . GLN A 1 154 ? 3.963 -31.156 -13.922 1 87.31 154 GLN A CA 1
ATOM 1185 C C . GLN A 1 154 ? 3.393 -30.812 -15.297 1 87.31 154 GLN A C 1
ATOM 1187 O O . GLN A 1 154 ? 2.488 -31.5 -15.789 1 87.31 154 GLN A O 1
ATOM 1192 N N . PHE A 1 155 ? 3.871 -29.781 -15.852 1 90.44 155 PHE A N 1
ATOM 1193 C CA . PHE A 1 155 ? 3.438 -29.391 -17.188 1 90.44 155 PHE A CA 1
ATOM 1194 C C . PHE A 1 155 ? 3.713 -30.5 -18.188 1 90.44 155 PHE A C 1
ATOM 1196 O O . PHE A 1 155 ? 2.875 -30.797 -19.047 1 90.44 155 PHE A O 1
ATOM 1203 N N . ILE A 1 156 ? 4.883 -31.062 -18.125 1 93.69 156 ILE A N 1
ATOM 1204 C CA . ILE A 1 156 ? 5.281 -32.125 -19.016 1 93.69 156 ILE A CA 1
ATOM 1205 C C . ILE A 1 156 ? 4.297 -33.312 -18.891 1 93.69 156 ILE A C 1
ATOM 1207 O O . ILE A 1 156 ? 3.84 -33.844 -19.906 1 93.69 156 ILE A O 1
ATOM 1211 N N . TYR A 1 157 ? 3.984 -33.625 -17.703 1 90.69 157 TYR A N 1
ATOM 1212 C CA . TYR A 1 157 ? 3.047 -34.719 -17.484 1 90.69 157 TYR A CA 1
ATOM 1213 C C . TYR A 1 157 ? 1.672 -34.375 -18.047 1 90.69 157 TYR A C 1
ATOM 1215 O O . TYR A 1 157 ? 1.062 -35.219 -18.734 1 90.69 157 TYR A O 1
ATOM 1223 N N . GLN A 1 158 ? 1.295 -33.281 -17.797 1 84.75 158 GLN A N 1
ATOM 1224 C CA . GLN A 1 158 ? -0.049 -32.844 -18.172 1 84.75 158 GLN A CA 1
ATOM 1225 C C . GLN A 1 158 ? -0.184 -32.719 -19.688 1 84.75 158 GLN A C 1
ATOM 1227 O O . GLN A 1 158 ? -1.269 -32.906 -20.234 1 84.75 158 GLN A O 1
ATOM 1232 N N . ASN A 1 159 ? 0.904 -32.406 -20.391 1 88.81 159 ASN A N 1
ATOM 1233 C CA . ASN A 1 159 ? 0.87 -32.156 -21.828 1 88.81 159 ASN A CA 1
ATOM 1234 C C . ASN A 1 159 ? 1.73 -33.188 -22.578 1 88.81 159 ASN A C 1
ATOM 1236 O O . ASN A 1 159 ? 2.328 -32.844 -23.609 1 88.81 159 ASN A O 1
ATOM 1240 N N . PHE A 1 160 ? 1.779 -34.281 -22.078 1 92.62 160 PHE A N 1
ATOM 1241 C CA . PHE A 1 160 ? 2.676 -35.312 -22.578 1 92.62 160 PHE A CA 1
ATOM 1242 C C . PHE A 1 160 ? 2.412 -35.562 -24.062 1 92.62 160 PHE A C 1
ATOM 1244 O O . PHE A 1 160 ? 3.348 -35.688 -24.844 1 92.62 160 PHE A O 1
ATOM 1251 N N . LEU A 1 161 ? 1.202 -35.625 -24.5 1 90.81 161 LEU A N 1
ATOM 1252 C CA . LEU A 1 161 ? 0.842 -36 -25.859 1 90.81 161 LEU A CA 1
ATOM 1253 C C . LEU A 1 161 ? 1.306 -34.969 -26.859 1 90.81 161 LEU A C 1
ATOM 1255 O O . LEU A 1 161 ? 1.6 -35.281 -28.016 1 90.81 161 LEU A O 1
ATOM 1259 N N . ASP A 1 162 ? 1.418 -33.75 -26.453 1 92.62 162 ASP A N 1
ATOM 1260 C CA . ASP A 1 162 ? 1.961 -32.688 -27.297 1 92.62 162 ASP A CA 1
ATOM 1261 C C . ASP A 1 162 ? 3.486 -32.656 -27.234 1 92.62 162 ASP A C 1
ATOM 1263 O O . ASP A 1 162 ? 4.148 -32.438 -28.25 1 92.62 162 ASP A O 1
ATOM 1267 N N . VAL A 1 163 ? 3.99 -32.938 -26.109 1 95.75 163 VAL A N 1
ATOM 1268 C CA . VAL A 1 163 ? 5.426 -32.875 -25.844 1 95.75 163 VAL A CA 1
ATOM 1269 C C . VAL A 1 163 ? 6.16 -33.906 -26.688 1 95.75 163 VAL A C 1
ATOM 1271 O O . VAL A 1 163 ? 7.23 -33.625 -27.234 1 95.75 163 VAL A O 1
ATOM 1274 N N . ILE A 1 164 ? 5.586 -35.094 -26.906 1 95.88 164 ILE A N 1
ATOM 1275 C CA . ILE A 1 164 ? 6.254 -36.188 -27.578 1 95.88 164 ILE A CA 1
ATOM 1276 C C . ILE A 1 164 ? 6.352 -35.906 -29.078 1 95.88 164 ILE A C 1
ATOM 1278 O O . ILE A 1 164 ? 7.059 -36.594 -29.812 1 95.88 164 ILE A O 1
ATOM 1282 N N . ARG A 1 165 ? 5.668 -34.906 -29.516 1 95.5 165 ARG A N 1
ATOM 1283 C CA . ARG A 1 165 ? 5.684 -34.531 -30.938 1 95.5 165 ARG A CA 1
ATOM 1284 C C . ARG A 1 165 ? 6.723 -33.469 -31.219 1 95.5 165 ARG A C 1
ATOM 1286 O O . ARG A 1 165 ? 6.938 -33.094 -32.375 1 95.5 165 ARG A O 1
ATOM 1293 N N . MET A 1 166 ? 7.355 -33.062 -30.203 1 95.75 166 MET A N 1
ATOM 1294 C CA . MET A 1 166 ? 8.297 -31.953 -30.328 1 95.75 166 MET A CA 1
ATOM 1295 C C . MET A 1 166 ? 9.727 -32.469 -30.453 1 95.75 166 MET A C 1
ATOM 1297 O O . MET A 1 166 ? 10.039 -33.562 -29.984 1 95.75 166 MET A O 1
ATOM 1301 N N . GLU A 1 167 ? 10.578 -31.625 -31 1 95.31 167 GLU A N 1
ATOM 1302 C CA . GLU A 1 167 ? 11.961 -31.984 -31.297 1 95.31 167 GLU A CA 1
ATOM 1303 C C . GLU A 1 167 ? 12.727 -32.312 -30.016 1 95.31 167 GLU A C 1
ATOM 1305 O O . GLU A 1 167 ? 13.547 -33.219 -29.984 1 95.31 167 GLU A O 1
ATOM 1310 N N . GLU A 1 168 ? 12.492 -31.609 -29 1 95.69 168 GLU A N 1
ATOM 1311 C CA . GLU A 1 168 ? 13.211 -31.781 -27.75 1 95.69 168 GLU A CA 1
ATOM 1312 C C . GLU A 1 168 ? 13.023 -33.188 -27.188 1 95.69 168 GLU A C 1
ATOM 1314 O O . GLU A 1 168 ? 13.922 -33.75 -26.531 1 95.69 168 GLU A O 1
ATOM 1319 N N . PHE A 1 169 ? 11.875 -33.719 -27.469 1 97.06 169 PHE A N 1
ATOM 1320 C CA . PHE A 1 169 ? 11.602 -35.062 -26.984 1 97.06 169 PHE A CA 1
ATOM 1321 C C . PHE A 1 169 ? 12.523 -36.062 -27.656 1 97.06 169 PHE A C 1
ATOM 1323 O O . PHE A 1 169 ? 13.062 -36.969 -27 1 97.06 169 PHE A O 1
ATOM 1330 N N . PHE A 1 170 ? 12.68 -35.938 -28.906 1 96.19 170 PHE A N 1
ATOM 1331 C CA . PHE A 1 170 ? 13.5 -36.875 -29.672 1 96.19 170 PHE A CA 1
ATOM 1332 C C . PHE A 1 170 ? 14.969 -36.75 -29.266 1 96.19 170 PHE A C 1
ATOM 1334 O O . PHE A 1 170 ? 15.727 -37.719 -29.406 1 96.19 170 PHE A O 1
ATOM 1341 N N . GLU A 1 171 ? 15.312 -35.625 -28.734 1 94.88 171 GLU A N 1
ATOM 1342 C CA . GLU A 1 171 ? 16.703 -35.375 -28.391 1 94.88 171 GLU A CA 1
ATOM 1343 C C . GLU A 1 171 ? 16.984 -35.75 -26.922 1 94.88 171 GLU A C 1
ATOM 1345 O O . GLU A 1 171 ? 18.109 -35.625 -26.453 1 94.88 171 GLU A O 1
ATOM 1350 N N . LEU A 1 172 ? 16.062 -36.25 -26.281 1 95.94 172 LEU A N 1
ATOM 1351 C CA . LEU A 1 172 ? 16.219 -36.594 -24.859 1 95.94 172 LEU A CA 1
ATOM 1352 C C . LEU A 1 172 ? 17.25 -37.688 -24.703 1 95.94 172 LEU A C 1
ATOM 1354 O O . LEU A 1 172 ? 17.25 -38.688 -25.438 1 95.94 172 LEU A O 1
ATOM 1358 N N . PRO A 1 173 ? 18.125 -37.5 -23.688 1 94.88 173 PRO A N 1
ATOM 1359 C CA . PRO A 1 173 ? 18.969 -38.625 -23.328 1 94.88 173 PRO A CA 1
ATOM 1360 C C . PRO A 1 173 ? 18.172 -39.812 -22.766 1 94.88 173 PRO A C 1
ATOM 1362 O O . PRO A 1 173 ? 17.062 -39.594 -22.25 1 94.88 173 PRO A O 1
ATOM 1365 N N . GLU A 1 174 ? 18.688 -41 -22.859 1 95.31 174 GLU A N 1
ATOM 1366 C CA . GLU A 1 174 ? 18.031 -42.219 -22.453 1 95.31 174 GLU A CA 1
ATOM 1367 C C . GLU A 1 174 ? 17.562 -42.156 -21 1 95.31 174 GLU A C 1
ATOM 1369 O O . GLU A 1 174 ? 16.422 -42.531 -20.688 1 95.31 174 GLU A O 1
ATOM 1374 N N . GLU A 1 175 ? 18.422 -41.656 -20.172 1 95.12 175 GLU A N 1
ATOM 1375 C CA . GLU A 1 175 ? 18.109 -41.594 -18.75 1 95.12 175 GLU A CA 1
ATOM 1376 C C . GLU A 1 175 ? 16.875 -40.75 -18.469 1 95.12 175 GLU A C 1
ATOM 1378 O O . GLU A 1 175 ? 16.031 -41.125 -17.656 1 95.12 175 GLU A O 1
ATOM 1383 N N . ARG A 1 176 ? 16.797 -39.688 -19.172 1 94.94 176 ARG A N 1
ATOM 1384 C CA . ARG A 1 176 ? 15.68 -38.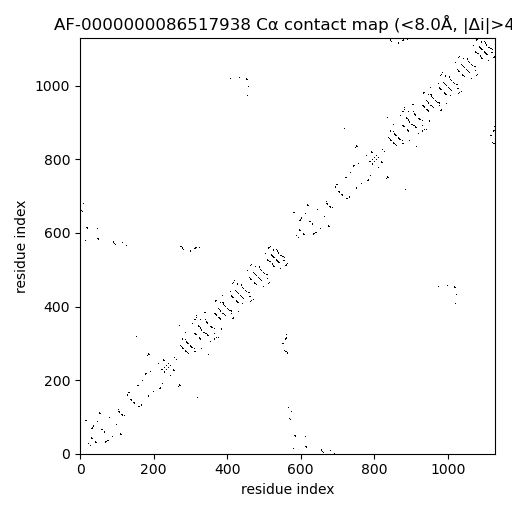75 -18.969 1 94.94 176 ARG A CA 1
ATOM 1385 C C . ARG A 1 176 ? 14.398 -39.344 -19.578 1 94.94 176 ARG A C 1
ATOM 1387 O O . ARG A 1 176 ? 13.312 -39.125 -19.031 1 94.94 176 ARG A O 1
ATOM 1394 N N . LEU A 1 177 ? 14.523 -39.938 -20.688 1 96.19 177 LEU A N 1
ATOM 1395 C CA . LEU A 1 177 ? 13.375 -40.594 -21.297 1 96.19 177 LEU A CA 1
ATOM 1396 C C . LEU A 1 177 ? 12.812 -41.656 -20.359 1 96.19 177 LEU A C 1
ATOM 1398 O O . LEU A 1 177 ? 11.594 -41.75 -20.172 1 96.19 177 LEU A O 1
ATOM 1402 N N . ILE A 1 178 ? 13.711 -42.469 -19.812 1 96 178 ILE A N 1
ATOM 1403 C CA . ILE A 1 178 ? 13.297 -43.562 -18.938 1 96 178 ILE A CA 1
ATOM 1404 C C . ILE A 1 178 ? 12.562 -43 -17.719 1 96 178 ILE A C 1
ATOM 1406 O O . ILE A 1 178 ? 11.508 -43.5 -17.328 1 96 178 ILE A O 1
ATOM 1410 N N . SER A 1 179 ? 13.117 -41.938 -17.203 1 94.25 179 SER A N 1
ATOM 1411 C CA . SER A 1 179 ? 12.492 -41.312 -16.062 1 94.25 179 SER A CA 1
ATOM 1412 C C . SER A 1 179 ? 11.086 -40.812 -16.406 1 94.25 179 SER A C 1
ATOM 1414 O O . SER A 1 179 ? 10.18 -40.875 -15.57 1 94.25 179 SER A O 1
ATOM 1416 N N . LEU A 1 180 ? 10.945 -40.312 -17.547 1 94.56 180 LEU A N 1
ATOM 1417 C CA . LEU A 1 180 ? 9.656 -39.812 -18.016 1 94.56 180 LEU A CA 1
ATOM 1418 C C . LEU A 1 180 ? 8.672 -40.969 -18.219 1 94.56 180 LEU A C 1
ATOM 1420 O O . LEU A 1 180 ? 7.543 -40.906 -17.734 1 94.56 180 LEU A O 1
ATOM 1424 N N . LEU A 1 181 ? 9.086 -42.031 -18.875 1 94.44 181 LEU A N 1
ATOM 1425 C CA . LEU A 1 181 ? 8.227 -43.156 -19.219 1 94.44 181 LEU A CA 1
ATOM 1426 C C . LEU A 1 181 ? 7.789 -43.906 -17.969 1 94.44 181 LEU A C 1
ATOM 1428 O O . LEU A 1 181 ? 6.684 -44.469 -17.922 1 94.44 181 LEU A O 1
ATOM 1432 N N . LYS A 1 182 ? 8.602 -43.938 -16.984 1 92.62 182 LYS A N 1
ATOM 1433 C CA . LYS A 1 182 ? 8.336 -44.688 -15.781 1 92.62 182 LYS A CA 1
ATOM 1434 C C . LYS A 1 182 ? 7.344 -43.969 -14.875 1 92.62 182 LYS A C 1
ATOM 1436 O O . LYS A 1 182 ? 6.73 -44.594 -14 1 92.62 182 LYS A O 1
ATOM 1441 N N . SER A 1 183 ? 7.141 -42.812 -15.109 1 91.06 183 SER A N 1
ATOM 1442 C CA . SER A 1 183 ? 6.371 -42 -14.172 1 91.06 183 SER A CA 1
ATOM 1443 C C . SER A 1 183 ? 4.895 -42.375 -14.18 1 91.06 183 SER A C 1
ATOM 1445 O O . SER A 1 183 ? 4.305 -42.562 -15.25 1 91.06 183 SER A O 1
ATOM 1447 N N . ASP A 1 184 ? 4.301 -42.406 -12.969 1 86.62 184 ASP A N 1
ATOM 1448 C CA . ASP A 1 184 ? 2.877 -42.688 -12.82 1 86.62 184 ASP A CA 1
ATOM 1449 C C . ASP A 1 184 ? 2.033 -41.469 -13.141 1 86.62 184 ASP A C 1
ATOM 1451 O O . ASP A 1 184 ? 0.829 -41.562 -13.375 1 86.62 184 ASP A O 1
ATOM 1455 N N . LYS A 1 185 ? 2.707 -40.312 -13.297 1 85.19 185 LYS A N 1
ATOM 1456 C CA . LYS A 1 185 ? 1.985 -39.062 -13.352 1 85.19 185 LYS A CA 1
ATOM 1457 C C . LYS A 1 185 ? 1.743 -38.625 -14.797 1 85.19 185 LYS A C 1
ATOM 1459 O O . LYS A 1 185 ? 1.086 -37.625 -15.047 1 85.19 185 LYS A O 1
ATOM 1464 N N . LEU A 1 186 ? 2.279 -39.438 -15.711 1 89.44 186 LEU A N 1
ATOM 1465 C CA . LEU A 1 186 ? 2.021 -39.125 -17.109 1 89.44 186 LEU A CA 1
ATOM 1466 C C . LEU A 1 186 ? 0.524 -39.094 -17.391 1 89.44 186 LEU A C 1
ATOM 1468 O O . LEU A 1 186 ? -0.187 -40.062 -17.062 1 89.44 186 LEU A O 1
ATOM 1472 N N . GLN A 1 187 ? 0.165 -38.062 -18 1 85.94 187 GLN A N 1
ATOM 1473 C CA . GLN A 1 187 ? -1.253 -37.969 -18.328 1 85.94 187 GLN A CA 1
ATOM 1474 C C . GLN A 1 187 ? -1.505 -38.406 -19.781 1 85.94 187 GLN A C 1
ATOM 1476 O O . GLN A 1 187 ? -1.279 -37.625 -20.703 1 85.94 187 GLN A O 1
ATOM 1481 N N . VAL A 1 188 ? -2.068 -39.625 -19.906 1 87.19 188 VAL A N 1
ATOM 1482 C CA . VAL A 1 188 ? -2.344 -40.219 -21.219 1 87.19 188 VAL A CA 1
ATOM 1483 C C . VAL A 1 188 ? -3.721 -40.875 -21.203 1 87.19 188 VAL A C 1
ATOM 1485 O O . VAL A 1 188 ? -4.277 -41.125 -20.125 1 87.19 188 VAL A O 1
ATOM 1488 N N . MET A 1 189 ? -4.254 -41 -22.359 1 80.56 189 MET A N 1
ATOM 1489 C CA . MET A 1 189 ? -5.543 -41.688 -22.484 1 80.56 189 MET A CA 1
ATOM 1490 C C . MET A 1 189 ? -5.379 -43.188 -22.375 1 80.56 189 MET A C 1
ATOM 1492 O O . MET A 1 189 ? -6.297 -43.906 -21.953 1 80.56 189 MET A O 1
ATOM 1496 N N . SER A 1 190 ? -4.324 -43.656 -22.891 1 87.25 190 SER A N 1
ATOM 1497 C CA . SER A 1 190 ? -4.008 -45.062 -22.906 1 87.25 190 SER A CA 1
ATOM 1498 C C . SER A 1 190 ? -2.5 -45.312 -22.875 1 87.25 190 SER A C 1
ATOM 1500 O O . SER A 1 190 ? -1.727 -44.438 -23.297 1 87.25 190 SER A O 1
ATOM 1502 N N . GLU A 1 191 ? -2.146 -46.469 -22.359 1 92.25 191 GLU A N 1
ATOM 1503 C CA . GLU A 1 191 ? -0.73 -46.812 -22.312 1 92.25 191 GLU A CA 1
ATOM 1504 C C . GLU A 1 191 ? -0.138 -46.969 -23.703 1 92.25 191 GLU A C 1
ATOM 1506 O O . GLU A 1 191 ? 1.081 -46.906 -23.875 1 92.25 191 GLU A O 1
ATOM 1511 N N . SER A 1 192 ? -0.994 -47.156 -24.688 1 93.69 192 SER A N 1
ATOM 1512 C CA . SER A 1 192 ? -0.511 -47.281 -26.062 1 93.69 192 SER A CA 1
ATOM 1513 C C . SER A 1 192 ? 0.194 -46 -26.5 1 93.69 192 SER A C 1
ATOM 1515 O O . SER A 1 192 ? 1.124 -46.031 -27.312 1 93.69 192 SER A O 1
ATOM 1517 N N . GLN A 1 193 ? -0.245 -44.906 -25.922 1 93.38 193 GLN A N 1
ATOM 1518 C CA . GLN A 1 193 ? 0.359 -43.625 -26.281 1 93.38 193 GLN A CA 1
ATOM 1519 C C . GLN A 1 193 ? 1.78 -43.531 -25.734 1 93.38 193 GLN A C 1
ATOM 1521 O O . GLN A 1 193 ? 2.65 -42.906 -26.359 1 93.38 193 GLN A O 1
ATOM 1526 N N . VAL A 1 194 ? 2.025 -44.125 -24.641 1 95.25 194 VAL A N 1
ATOM 1527 C CA . VAL A 1 194 ? 3.367 -44.156 -24.062 1 95.25 194 VAL A CA 1
ATOM 1528 C C . VAL A 1 194 ? 4.258 -45.062 -24.906 1 95.25 194 VAL A C 1
ATOM 1530 O O . VAL A 1 194 ? 5.418 -44.75 -25.172 1 95.25 194 VAL A O 1
ATOM 1533 N N . PHE A 1 195 ? 3.66 -46.188 -25.312 1 95.44 195 PHE A N 1
ATOM 1534 C CA . PHE A 1 195 ? 4.367 -47.094 -26.188 1 95.44 195 PHE A CA 1
ATOM 1535 C C . PHE A 1 195 ? 4.758 -46.438 -27.5 1 95.44 195 PHE A C 1
ATOM 1537 O O . PHE A 1 195 ? 5.906 -46.531 -27.938 1 95.44 195 PHE A O 1
ATOM 1544 N N . GLU A 1 196 ? 3.83 -45.75 -28.031 1 94.75 196 GLU A N 1
ATOM 1545 C CA . GLU A 1 196 ? 4.078 -45.062 -29.297 1 94.75 196 GLU A CA 1
ATOM 1546 C C . GLU A 1 196 ? 5.168 -44 -29.125 1 94.75 196 GLU A C 1
ATOM 1548 O O . GLU A 1 196 ? 5.977 -43.781 -30.047 1 94.75 196 GLU A O 1
ATOM 1553 N N . ALA A 1 197 ? 5.145 -43.312 -28.062 1 96.25 197 ALA A N 1
ATOM 1554 C CA . ALA A 1 197 ? 6.172 -42.312 -27.766 1 96.25 197 ALA A CA 1
ATOM 1555 C C . ALA A 1 197 ? 7.559 -42.969 -27.719 1 96.25 197 ALA A C 1
ATOM 1557 O O . ALA A 1 197 ? 8.516 -42.406 -28.281 1 96.25 197 ALA A O 1
ATOM 1558 N N . ALA A 1 198 ? 7.645 -44.062 -27.062 1 95.62 198 ALA A N 1
ATOM 1559 C CA . ALA A 1 198 ? 8.906 -44.812 -26.984 1 95.62 198 ALA A CA 1
ATOM 1560 C C . ALA A 1 198 ? 9.383 -45.25 -28.359 1 95.62 198 ALA A C 1
ATOM 1562 O O . ALA A 1 198 ? 10.57 -45.125 -28.688 1 95.62 198 ALA A O 1
ATOM 1563 N N . CYS A 1 199 ? 8.469 -45.719 -29.156 1 94.5 199 CYS A N 1
ATOM 1564 C CA . CYS A 1 199 ? 8.797 -46.156 -30.5 1 94.5 199 CYS A CA 1
ATOM 1565 C C . CYS A 1 199 ? 9.312 -44.969 -31.344 1 94.5 199 CYS A C 1
ATOM 1567 O O . CYS A 1 199 ? 10.289 -45.125 -32.062 1 94.5 199 CYS A O 1
ATOM 1569 N N . SER A 1 200 ? 8.617 -43.906 -31.203 1 95.12 200 SER A N 1
ATOM 1570 C CA . SER A 1 200 ? 9.023 -42.719 -31.953 1 95.12 200 SER A CA 1
ATOM 1571 C C . SER A 1 200 ? 10.422 -42.281 -31.562 1 95.12 200 SER A C 1
ATOM 1573 O O . SER A 1 200 ? 11.203 -41.844 -32.406 1 95.12 200 SER A O 1
ATOM 1575 N N . TRP A 1 201 ? 10.719 -42.344 -30.281 1 96.44 201 TRP A N 1
ATOM 1576 C CA . TRP A 1 201 ? 12.047 -41.969 -29.797 1 96.44 201 TRP A CA 1
ATOM 1577 C C . TRP A 1 201 ? 13.109 -42.906 -30.344 1 96.44 201 TRP A C 1
ATOM 1579 O O . TRP A 1 201 ? 14.18 -42.469 -30.766 1 96.44 201 TRP A O 1
ATOM 1589 N N . LEU A 1 202 ? 12.852 -44.188 -30.438 1 94.12 202 LEU A N 1
ATOM 1590 C CA . LEU A 1 202 ? 13.766 -45.188 -30.984 1 94.12 202 LEU A CA 1
ATOM 1591 C C . LEU A 1 202 ? 13.984 -44.969 -32.469 1 94.12 202 LEU A C 1
ATOM 1593 O O . LEU A 1 202 ? 15.109 -45.094 -32.969 1 94.12 202 LEU A O 1
ATOM 1597 N N . GLN A 1 203 ? 12.938 -44.594 -33.125 1 93.06 203 GLN A N 1
ATOM 1598 C CA . GLN A 1 203 ? 12.945 -44.438 -34.562 1 93.06 203 GLN A CA 1
ATOM 1599 C C . GLN A 1 203 ? 13.758 -43.219 -34.969 1 93.06 203 GLN A C 1
ATOM 1601 O O . GLN A 1 203 ? 14.281 -43.156 -36.094 1 93.06 203 GLN A O 1
ATOM 1606 N N . TYR A 1 204 ? 13.883 -42.281 -34.156 1 94.88 204 TYR A N 1
ATOM 1607 C CA . TYR A 1 204 ? 14.57 -41.031 -34.438 1 94.88 204 TYR A CA 1
ATOM 1608 C C . TYR A 1 204 ? 16.047 -41.281 -34.688 1 94.88 204 TYR A C 1
ATOM 1610 O O . TYR A 1 204 ? 16.672 -40.594 -35.5 1 94.88 204 TYR A O 1
ATOM 1618 N N . ASP A 1 205 ? 16.641 -42.25 -34 1 93.56 205 ASP A N 1
ATOM 1619 C CA . ASP A 1 205 ? 18.031 -42.625 -34.219 1 93.56 205 ASP A CA 1
ATOM 1620 C C . ASP A 1 205 ? 18.203 -44.156 -34.031 1 93.56 205 ASP A C 1
ATOM 1622 O O . ASP A 1 205 ? 18.875 -44.594 -33.094 1 93.56 205 ASP A O 1
ATOM 1626 N N . PRO A 1 206 ? 17.797 -44.875 -34.938 1 90 206 PRO A N 1
ATOM 1627 C CA . PRO A 1 206 ? 17.797 -46.344 -34.781 1 90 206 PRO A CA 1
ATOM 1628 C C . PRO A 1 206 ? 19.219 -46.906 -34.656 1 90 206 PRO A C 1
ATOM 1630 O O . PRO A 1 206 ? 19.422 -47.906 -33.969 1 90 206 PRO A O 1
ATOM 1633 N N . GLY A 1 207 ? 20.125 -46.375 -35.312 1 89.81 207 GLY A N 1
ATOM 1634 C CA . GLY A 1 207 ? 21.5 -46.875 -35.281 1 89.81 207 GLY A CA 1
ATOM 1635 C C . GLY A 1 207 ? 22.062 -46.906 -33.875 1 89.81 207 GLY A C 1
ATOM 1636 O O . GLY A 1 207 ? 22.719 -47.875 -33.5 1 89.81 207 GLY A O 1
ATOM 1637 N N . LYS A 1 208 ? 21.703 -45.969 -33.094 1 92.12 208 LYS A N 1
ATOM 1638 C CA . LYS A 1 208 ? 22.297 -45.844 -31.781 1 92.12 208 LYS A CA 1
ATOM 1639 C C . LYS A 1 208 ? 21.344 -46.344 -30.703 1 92.12 208 LYS A C 1
ATOM 1641 O O . LYS A 1 208 ? 21.781 -46.75 -29.609 1 92.12 208 LYS A O 1
ATOM 1646 N N . ARG A 1 209 ? 20.031 -46.406 -30.984 1 94.19 209 ARG A N 1
ATOM 1647 C CA . ARG A 1 209 ? 19.078 -46.562 -29.891 1 94.19 209 ARG A CA 1
ATOM 1648 C C . ARG A 1 209 ? 18.406 -47.938 -29.938 1 94.19 209 ARG A C 1
ATOM 1650 O O . ARG A 1 209 ? 17.828 -48.375 -28.953 1 94.19 209 ARG A O 1
ATOM 1657 N N . LEU A 1 210 ? 18.469 -48.688 -30.969 1 90.06 210 LEU A N 1
ATOM 1658 C CA . LEU A 1 210 ? 17.734 -49.938 -31.109 1 90.06 210 LEU A CA 1
ATOM 1659 C C . LEU A 1 210 ? 18.25 -51 -30.141 1 90.06 210 LEU A C 1
ATOM 1661 O O . LEU A 1 210 ? 17.484 -51.844 -29.672 1 90.06 210 LEU A O 1
ATOM 1665 N N . ASP A 1 211 ? 19.578 -50.875 -29.906 1 89.81 211 ASP A N 1
ATOM 1666 C CA . ASP A 1 211 ? 20.172 -51.812 -28.969 1 89.81 211 ASP A CA 1
ATOM 1667 C C . ASP A 1 211 ? 19.625 -51.594 -27.562 1 89.81 211 ASP A C 1
ATOM 1669 O O . ASP A 1 211 ? 19.734 -52.5 -26.703 1 89.81 211 ASP A O 1
ATOM 1673 N N . ARG A 1 212 ? 19.031 -50.5 -27.391 1 92.31 212 ARG A N 1
ATOM 1674 C CA . ARG A 1 212 ? 18.531 -50.156 -26.062 1 92.31 212 ARG A CA 1
ATOM 1675 C C . ARG A 1 212 ? 17.031 -50.406 -25.969 1 92.31 212 ARG A C 1
ATOM 1677 O O . ARG A 1 212 ? 16.391 -50.031 -24.984 1 92.31 212 ARG A O 1
ATOM 1684 N N . ALA A 1 213 ? 16.469 -51.031 -26.859 1 92.56 213 ALA A N 1
ATOM 1685 C CA . ALA A 1 213 ? 15.023 -51.219 -26.969 1 92.56 213 ALA A CA 1
ATOM 1686 C C . ALA A 1 213 ? 14.484 -52 -25.766 1 92.56 213 ALA A C 1
ATOM 1688 O O . ALA A 1 213 ? 13.398 -51.688 -25.25 1 92.56 213 ALA A O 1
ATOM 1689 N N . SER A 1 214 ? 15.219 -53 -25.344 1 93.38 214 SER A N 1
ATOM 1690 C CA . SER A 1 214 ? 14.758 -53.781 -24.219 1 93.38 214 SER A CA 1
ATOM 1691 C C . SER A 1 214 ? 14.664 -52.938 -22.953 1 93.38 214 SER A C 1
ATOM 1693 O O . SER A 1 214 ? 13.711 -53.094 -22.172 1 93.38 214 SER A O 1
ATOM 1695 N N . VAL A 1 215 ? 15.625 -52.125 -22.75 1 94.5 215 VAL A N 1
ATOM 1696 C CA . VAL A 1 215 ? 15.656 -51.281 -21.562 1 94.5 215 VAL A CA 1
ATOM 1697 C C . VAL A 1 215 ? 14.477 -50.312 -21.609 1 94.5 215 VAL A C 1
ATOM 1699 O O . VAL A 1 215 ? 13.836 -50.062 -20.578 1 94.5 215 VAL A O 1
ATOM 1702 N N . ILE A 1 216 ? 14.156 -49.75 -22.75 1 95.25 216 ILE A N 1
ATOM 1703 C CA . ILE A 1 216 ? 13.07 -48.781 -22.938 1 95.25 216 ILE A CA 1
ATOM 1704 C C . ILE A 1 216 ? 11.734 -49.5 -22.719 1 95.25 216 ILE A C 1
ATOM 1706 O O . ILE A 1 216 ? 10.867 -48.969 -22 1 95.25 216 ILE A O 1
ATOM 1710 N N . LEU A 1 217 ? 11.57 -50.656 -23.281 1 94.81 217 LEU A N 1
ATOM 1711 C CA . LEU A 1 217 ? 10.32 -51.406 -23.203 1 94.81 217 LEU A CA 1
ATOM 1712 C C . LEU A 1 217 ? 9.992 -51.781 -21.766 1 94.81 217 LEU A C 1
ATOM 1714 O O . LEU A 1 217 ? 8.82 -51.812 -21.391 1 94.81 217 LEU A O 1
ATOM 1718 N N . GLN A 1 218 ? 11 -52 -20.969 1 93.38 218 GLN A N 1
ATOM 1719 C CA . GLN A 1 218 ? 10.852 -52.406 -19.562 1 93.38 218 GLN A CA 1
ATOM 1720 C C . GLN A 1 218 ? 10.18 -51.281 -18.75 1 93.38 218 GLN A C 1
ATOM 1722 O O . GLN A 1 218 ? 9.617 -51.531 -17.688 1 93.38 218 GLN A O 1
ATOM 1727 N N . ASN A 1 219 ? 10.227 -50.125 -19.266 1 94.31 219 ASN A N 1
ATOM 1728 C CA . ASN A 1 219 ? 9.711 -49 -18.516 1 94.31 219 ASN A CA 1
ATOM 1729 C C . ASN A 1 219 ? 8.336 -48.562 -19.031 1 94.31 219 ASN A C 1
ATOM 1731 O O . ASN A 1 219 ? 7.844 -47.469 -18.656 1 94.31 219 ASN A O 1
ATOM 1735 N N . ILE A 1 220 ? 7.793 -49.281 -19.906 1 94.69 220 ILE A N 1
ATOM 1736 C CA . ILE A 1 220 ? 6.406 -49.156 -20.344 1 94.69 220 ILE A CA 1
ATOM 1737 C C . ILE A 1 220 ? 5.539 -50.188 -19.609 1 94.69 220 ILE A C 1
ATOM 1739 O O . ILE A 1 220 ? 5.945 -51.312 -19.422 1 94.69 220 ILE A O 1
ATOM 1743 N N . ARG A 1 221 ? 4.422 -49.781 -19.219 1 92.94 221 ARG A N 1
ATOM 1744 C CA . ARG A 1 221 ? 3.518 -50.688 -18.531 1 92.94 221 ARG A CA 1
ATOM 1745 C C . ARG A 1 221 ? 2.703 -51.5 -19.531 1 92.94 221 ARG A C 1
ATOM 1747 O O . ARG A 1 221 ? 1.497 -51.312 -19.672 1 92.94 221 ARG A O 1
ATOM 1754 N N . LEU A 1 222 ? 3.275 -52.5 -19.969 1 92.56 222 LEU A N 1
ATOM 1755 C CA . LEU A 1 222 ? 2.736 -53.312 -21.062 1 92.56 222 LEU A CA 1
ATOM 1756 C C . LEU A 1 222 ? 1.424 -53.969 -20.641 1 92.56 222 LEU A C 1
ATOM 1758 O O . LEU A 1 222 ? 0.54 -54.188 -21.484 1 92.56 222 LEU A O 1
ATOM 1762 N N . ALA A 1 223 ? 1.345 -54.219 -19.359 1 90.56 223 ALA A N 1
ATOM 1763 C CA . ALA A 1 223 ? 0.162 -54.938 -18.844 1 90.56 223 ALA A CA 1
ATOM 1764 C C . ALA A 1 223 ? -1.08 -54.031 -18.953 1 90.56 223 ALA A C 1
ATOM 1766 O O . ALA A 1 223 ? -2.207 -54.531 -18.891 1 90.56 223 ALA A O 1
ATOM 1767 N N . LEU A 1 224 ? -0.884 -52.781 -19.141 1 89.5 224 LEU A N 1
ATOM 1768 C CA . LEU A 1 224 ? -2.01 -51.875 -19.266 1 89.5 224 LEU A CA 1
ATOM 1769 C C . LEU A 1 224 ? -2.486 -51.75 -20.703 1 89.5 224 LEU A C 1
ATOM 1771 O O . LEU A 1 224 ? -3.531 -51.156 -20.984 1 89.5 224 LEU A O 1
ATOM 1775 N N . LEU A 1 225 ? -1.759 -52.344 -21.625 1 92 225 LEU A N 1
ATOM 1776 C CA . LEU A 1 225 ? -2.146 -52.344 -23.031 1 92 225 LEU A CA 1
ATOM 1777 C C . LEU A 1 225 ? -3.211 -53.406 -23.297 1 92 225 LEU A C 1
ATOM 1779 O O . LEU A 1 225 ? -3.264 -54.438 -22.609 1 92 225 LEU A O 1
ATOM 1783 N N . ASP A 1 226 ? -4.023 -53.125 -24.344 1 89.56 226 ASP A N 1
ATOM 1784 C CA . ASP A 1 226 ? -5 -54.125 -24.766 1 89.56 226 ASP A CA 1
ATOM 1785 C C . ASP A 1 226 ? -4.309 -55.375 -25.344 1 89.56 226 ASP A C 1
ATOM 1787 O O . ASP A 1 226 ? -3.271 -55.25 -26 1 89.56 226 ASP A O 1
ATOM 1791 N N . CYS A 1 227 ? -4.945 -56.531 -25.109 1 87.88 227 CYS A N 1
ATOM 1792 C CA . CYS A 1 227 ? -4.363 -57.781 -25.578 1 87.88 227 CYS A CA 1
ATOM 1793 C C . CYS A 1 227 ? -4.184 -57.781 -27.094 1 87.88 227 CYS A C 1
ATOM 1795 O O . CYS A 1 227 ? -3.17 -58.25 -27.609 1 87.88 227 CYS A O 1
ATOM 1797 N N . LYS A 1 228 ? -5.133 -57.219 -27.734 1 91 228 LYS A N 1
ATOM 1798 C CA . LYS A 1 228 ? -5.043 -57.156 -29.188 1 91 228 LYS A CA 1
ATOM 1799 C C . LYS A 1 228 ? -3.865 -56.281 -29.625 1 91 228 LYS A C 1
ATOM 1801 O O . LYS A 1 228 ? -3.174 -56.625 -30.594 1 91 228 LYS A O 1
ATOM 1806 N N . TYR A 1 229 ? -3.688 -55.312 -28.906 1 93.19 229 TYR A N 1
ATOM 1807 C CA . TYR A 1 229 ? -2.59 -54.375 -29.219 1 93.19 229 TYR A CA 1
ATOM 1808 C C . TYR A 1 229 ? -1.244 -55.031 -28.922 1 93.19 229 TYR A C 1
ATOM 1810 O O . TYR A 1 229 ? -0.299 -54.906 -29.703 1 93.19 229 TYR A O 1
ATOM 1818 N N . LEU A 1 230 ? -1.127 -55.75 -27.891 1 91.69 230 LEU A N 1
ATOM 1819 C CA . LEU A 1 230 ? 0.1 -56.438 -27.516 1 91.69 230 LEU A CA 1
ATOM 1820 C C . LEU A 1 230 ? 0.489 -57.469 -28.578 1 91.69 230 LEU A C 1
ATOM 1822 O O . LEU A 1 230 ? 1.646 -57.531 -28.984 1 91.69 230 LEU A O 1
ATOM 1826 N N . GLU A 1 231 ? -0.521 -58.156 -29.031 1 88.62 231 GLU A N 1
ATOM 1827 C CA . GLU A 1 231 ? -0.273 -59.281 -29.938 1 88.62 231 GLU A CA 1
ATOM 1828 C C . GLU A 1 231 ? -0.059 -58.812 -31.375 1 88.62 231 GLU A C 1
ATOM 1830 O O . GLU A 1 231 ? 0.791 -59.344 -32.094 1 88.62 231 GLU A O 1
ATOM 1835 N N . ASN A 1 232 ? -0.78 -57.812 -31.734 1 90.5 232 ASN A N 1
ATOM 1836 C CA . ASN A 1 232 ? -0.794 -57.438 -33.156 1 90.5 232 ASN A CA 1
ATOM 1837 C C . ASN A 1 232 ? 0.164 -56.281 -33.438 1 90.5 232 ASN A C 1
ATOM 1839 O O . ASN A 1 232 ? 0.569 -56.094 -34.594 1 90.5 232 ASN A O 1
ATOM 1843 N N . VAL A 1 233 ? 0.476 -55.562 -32.438 1 92.25 233 VAL A N 1
ATOM 1844 C CA . VAL A 1 233 ? 1.293 -54.406 -32.719 1 92.25 233 VAL A CA 1
ATOM 1845 C C . VAL A 1 233 ? 2.637 -54.531 -31.984 1 92.25 233 VAL A C 1
ATOM 1847 O O . VAL A 1 233 ? 3.691 -54.5 -32.625 1 92.25 233 VAL A O 1
ATOM 1850 N N . VAL A 1 234 ? 2.652 -54.75 -30.75 1 92.81 234 VAL A N 1
ATOM 1851 C CA . VAL A 1 234 ? 3.875 -54.75 -29.953 1 92.81 234 VAL A CA 1
ATOM 1852 C C . VAL A 1 234 ? 4.746 -55.938 -30.344 1 92.81 234 VAL A C 1
ATOM 1854 O O . VAL A 1 234 ? 5.93 -55.781 -30.641 1 92.81 234 VAL A O 1
ATOM 1857 N N . LEU A 1 235 ? 4.141 -57.062 -30.359 1 88.44 235 LEU A N 1
ATOM 1858 C CA . LEU A 1 235 ? 4.852 -58.312 -30.656 1 88.44 235 LEU A CA 1
ATOM 1859 C C . LEU A 1 235 ? 5.422 -58.281 -32.062 1 88.44 235 LEU A C 1
ATOM 1861 O O . LEU A 1 235 ? 6.496 -58.844 -32.312 1 88.44 235 LEU A O 1
ATOM 1865 N N . LYS A 1 236 ? 4.777 -57.594 -32.938 1 87.75 236 LYS A N 1
ATOM 1866 C CA . LYS A 1 236 ? 5.156 -57.594 -34.344 1 87.75 236 LYS A CA 1
ATOM 1867 C C . LYS A 1 236 ? 6.004 -56.375 -34.688 1 87.75 236 LYS A C 1
ATOM 1869 O O . LYS A 1 236 ? 6.453 -56.25 -35.844 1 87.75 236 LYS A O 1
ATOM 1874 N N . SER A 1 237 ? 6.23 -55.594 -33.75 1 88.62 237 SER A N 1
ATOM 1875 C CA . SER A 1 237 ? 6.98 -54.375 -34 1 88.62 237 SER A CA 1
ATOM 1876 C C . SER A 1 237 ? 8.422 -54.688 -34.406 1 88.62 237 SER A C 1
ATOM 1878 O O . SER A 1 237 ? 9.055 -55.594 -33.844 1 88.62 237 SER A O 1
ATOM 1880 N N . GLU A 1 238 ? 8.961 -53.969 -35.344 1 84.88 238 GLU A N 1
ATOM 1881 C CA . GLU A 1 238 ? 10.305 -54.188 -35.875 1 84.88 238 GLU A CA 1
ATOM 1882 C C . GLU A 1 238 ? 11.367 -53.875 -34.812 1 84.88 238 GLU A C 1
ATOM 1884 O O . GLU A 1 238 ? 12.484 -54.406 -34.875 1 84.88 238 GLU A O 1
ATOM 1889 N N . TYR A 1 239 ? 10.961 -53.188 -33.812 1 86.56 239 TYR A N 1
ATOM 1890 C CA . TYR A 1 239 ? 11.922 -52.75 -32.812 1 86.56 239 TYR A CA 1
ATOM 1891 C C . TYR A 1 239 ? 12.148 -53.844 -31.75 1 86.56 239 TYR A C 1
ATOM 1893 O O . TYR A 1 239 ? 13.195 -53.875 -31.109 1 86.56 239 TYR A O 1
ATOM 1901 N N . PHE A 1 240 ? 11.141 -54.719 -31.641 1 88.12 240 PHE A N 1
ATOM 1902 C CA . PHE A 1 240 ? 11.188 -55.594 -30.469 1 88.12 240 PHE A CA 1
ATOM 1903 C C . PHE A 1 240 ? 11.133 -57.062 -30.891 1 88.12 240 PHE A C 1
ATOM 1905 O O . PHE A 1 240 ? 11.477 -57.938 -30.125 1 88.12 240 PHE A O 1
ATOM 1912 N N . ARG A 1 241 ? 10.695 -57.312 -32.094 1 87.12 241 ARG A N 1
ATOM 1913 C CA . ARG A 1 241 ? 10.43 -58.688 -32.531 1 87.12 241 ARG A CA 1
ATOM 1914 C C . ARG A 1 241 ? 11.711 -59.5 -32.562 1 87.12 241 ARG A C 1
ATOM 1916 O O . ARG A 1 241 ? 11.68 -60.719 -32.375 1 87.12 241 ARG A O 1
ATOM 1923 N N . THR A 1 242 ? 12.812 -58.875 -32.812 1 85.25 242 THR A N 1
ATOM 1924 C CA . THR A 1 242 ? 14.062 -59.594 -33 1 85.25 242 THR A CA 1
ATOM 1925 C C . THR A 1 242 ? 14.836 -59.656 -31.672 1 85.25 242 THR A C 1
ATOM 1927 O O . THR A 1 242 ? 15.914 -60.25 -31.609 1 85.25 242 THR A O 1
ATOM 1930 N N . CYS A 1 243 ? 14.398 -59.062 -30.656 1 90 243 CYS A N 1
ATOM 1931 C CA . CYS A 1 243 ? 15.086 -59.031 -29.375 1 90 243 CYS A CA 1
ATOM 1932 C C . CYS A 1 243 ? 14.5 -60.031 -28.391 1 90 243 CYS A C 1
ATOM 1934 O O . CYS A 1 243 ? 13.367 -59.875 -27.938 1 90 243 CYS A O 1
ATOM 1936 N N . PRO A 1 244 ? 15.227 -61 -28.016 1 90.31 244 PRO A N 1
ATOM 1937 C CA . PRO A 1 244 ? 14.703 -62.031 -27.109 1 90.31 244 PRO A CA 1
ATOM 1938 C C . PRO A 1 244 ? 14.266 -61.5 -25.766 1 90.31 244 PRO A C 1
ATOM 1940 O O . PRO A 1 244 ? 13.25 -61.906 -25.219 1 90.31 244 PRO A O 1
ATOM 1943 N N . LYS A 1 245 ? 15.047 -60.688 -25.281 1 92.88 245 LYS A N 1
ATOM 1944 C CA . LYS A 1 245 ? 14.695 -60.062 -24 1 92.88 245 LYS A CA 1
ATOM 1945 C C . LYS A 1 245 ? 13.359 -59.344 -24.078 1 92.88 245 LYS A C 1
ATOM 1947 O O . LYS A 1 245 ? 12.555 -59.375 -23.141 1 92.88 245 LYS A O 1
ATOM 1952 N N . CYS A 1 246 ? 13.133 -58.688 -25.141 1 93.25 246 CYS A N 1
ATOM 1953 C CA . CYS A 1 246 ? 11.883 -57.969 -25.375 1 93.25 246 CYS A CA 1
ATOM 1954 C C . CYS A 1 246 ? 10.711 -58.938 -25.453 1 93.25 246 CYS A C 1
ATOM 1956 O O . CYS A 1 246 ? 9.648 -58.688 -24.891 1 93.25 246 CYS A O 1
ATOM 1958 N N . GLN A 1 247 ? 10.977 -60 -26.094 1 91.12 247 GLN A N 1
ATOM 1959 C CA . GLN A 1 247 ? 9.938 -61 -26.266 1 91.12 247 GLN A CA 1
ATOM 1960 C C . GLN A 1 247 ? 9.547 -61.594 -24.906 1 91.12 247 GLN A C 1
ATOM 1962 O O . GLN A 1 247 ? 8.375 -61.906 -24.672 1 91.12 247 GLN A O 1
ATOM 1967 N N . LEU A 1 248 ? 10.531 -61.75 -24.141 1 92.62 248 LEU A N 1
ATOM 1968 C CA . LEU A 1 248 ? 10.273 -62.25 -22.797 1 92.62 248 LEU A CA 1
ATOM 1969 C C . LEU A 1 248 ? 9.406 -61.281 -22 1 92.62 248 LEU A C 1
ATOM 1971 O O . LEU A 1 248 ? 8.484 -61.688 -21.297 1 92.62 248 LEU A O 1
ATOM 1975 N N . LEU A 1 249 ? 9.688 -60.031 -22.125 1 93.25 249 LEU A N 1
ATOM 1976 C CA . LEU A 1 249 ? 8.93 -59 -21.422 1 93.25 249 LEU A CA 1
ATOM 1977 C C . LEU A 1 249 ? 7.484 -58.969 -21.906 1 93.25 249 LEU A C 1
ATOM 1979 O O . LEU A 1 249 ? 6.559 -58.812 -21.109 1 93.25 249 LEU A O 1
ATOM 1983 N N . ILE A 1 250 ? 7.266 -59.094 -23.172 1 92.94 250 ILE A N 1
ATOM 1984 C CA . ILE A 1 250 ? 5.941 -59.062 -23.781 1 92.94 250 ILE A CA 1
ATOM 1985 C C . ILE A 1 250 ? 5.145 -60.312 -23.344 1 92.94 250 ILE A C 1
ATOM 1987 O O . ILE A 1 250 ? 3.967 -60.188 -23 1 92.94 250 ILE A O 1
ATOM 1991 N N . SER A 1 251 ? 5.793 -61.406 -23.312 1 90.69 251 SER A N 1
ATOM 1992 C CA . SER A 1 251 ? 5.141 -62.625 -22.875 1 90.69 251 SER A CA 1
ATOM 1993 C C . SER A 1 251 ? 4.707 -62.562 -21.422 1 90.69 251 SER A C 1
ATOM 1995 O O . SER A 1 251 ? 3.617 -63 -21.062 1 90.69 251 SER A O 1
ATOM 1997 N N . LYS A 1 252 ? 5.574 -62.031 -20.734 1 91.88 252 LYS A N 1
ATOM 1998 C CA . LYS A 1 252 ? 5.246 -61.844 -19.312 1 91.88 252 LYS A CA 1
ATOM 1999 C C . LYS A 1 252 ? 4.031 -60.938 -19.156 1 91.88 252 LYS A C 1
ATOM 2001 O O . LYS A 1 252 ? 3.176 -61.188 -18.297 1 91.88 252 LYS A O 1
ATOM 2006 N N . ALA A 1 253 ? 3.936 -59.875 -19.891 1 92.5 253 ALA A N 1
ATOM 2007 C CA . ALA A 1 253 ? 2.822 -58.938 -19.828 1 92.5 253 ALA A CA 1
ATOM 2008 C C . ALA A 1 253 ? 1.515 -59.594 -20.234 1 92.5 253 ALA A C 1
ATOM 2010 O O . ALA A 1 253 ? 0.465 -59.344 -19.641 1 92.5 253 ALA A O 1
ATOM 2011 N N . ILE A 1 254 ? 1.563 -60.438 -21.203 1 89.06 254 ILE A N 1
ATOM 2012 C CA . ILE A 1 254 ? 0.383 -61.125 -21.672 1 89.06 254 ILE A CA 1
ATOM 2013 C C . ILE A 1 254 ? -0.12 -62.094 -20.594 1 89.06 254 ILE A C 1
ATOM 2015 O O . ILE A 1 254 ? -1.325 -62.188 -20.344 1 89.06 254 ILE A O 1
ATOM 2019 N N . ARG A 1 255 ? 0.812 -62.688 -19.938 1 88.81 255 ARG A N 1
ATOM 2020 C CA . ARG A 1 255 ? 0.453 -63.594 -18.844 1 88.81 255 ARG A CA 1
ATOM 2021 C C . ARG A 1 255 ? -0.18 -62.844 -17.688 1 88.81 255 ARG A C 1
ATOM 2023 O O . ARG A 1 255 ? -1.149 -63.312 -17.078 1 88.81 255 ARG A O 1
ATOM 2030 N N . MET A 1 256 ? 0.363 -61.75 -17.391 1 89.44 256 MET A N 1
ATOM 2031 C CA . MET A 1 256 ? -0.141 -60.906 -16.312 1 89.44 256 MET A CA 1
ATOM 2032 C C . MET A 1 256 ? -1.567 -60.469 -16.594 1 89.44 256 MET A C 1
ATOM 2034 O O . MET A 1 256 ? -2.381 -60.344 -15.672 1 89.44 256 MET A O 1
ATOM 2038 N N . LYS A 1 257 ? -1.856 -60.125 -17.719 1 86.81 257 LYS A N 1
ATOM 2039 C CA . LYS A 1 257 ? -3.186 -59.656 -18.109 1 86.81 257 LYS A CA 1
ATOM 2040 C C . LYS A 1 257 ? -4.227 -60.75 -17.938 1 86.81 257 LYS A C 1
ATOM 2042 O O . LYS A 1 257 ? -5.41 -60.469 -17.719 1 86.81 257 LYS A O 1
ATOM 2047 N N . MET A 1 258 ? -3.783 -62 -18.031 1 80.81 258 MET A N 1
ATOM 2048 C CA . MET A 1 258 ? -4.68 -63.156 -17.875 1 80.81 258 MET A CA 1
ATOM 2049 C C . MET A 1 258 ? -4.938 -63.438 -16.406 1 80.81 258 MET A C 1
ATOM 2051 O O . MET A 1 258 ? -5.891 -64.188 -16.062 1 80.81 258 MET A O 1
ATOM 2055 N N . ASP A 1 259 ? -4.02 -62.844 -15.625 1 82.06 259 ASP A N 1
ATOM 2056 C CA . ASP A 1 259 ? -4.172 -63 -14.18 1 82.06 259 ASP A CA 1
ATOM 2057 C C . ASP A 1 259 ? -4.695 -61.719 -13.555 1 82.06 259 ASP A C 1
ATOM 2059 O O . ASP A 1 259 ? -3.938 -60.75 -13.344 1 82.06 259 ASP A O 1
ATOM 2063 N N . SER A 1 260 ? -5.91 -61.625 -13.156 1 77.94 260 SER A N 1
ATOM 2064 C CA . SER A 1 260 ? -6.598 -60.438 -12.664 1 77.94 260 SER A CA 1
ATOM 2065 C C . SER A 1 260 ? -5.914 -59.875 -11.422 1 77.94 260 SER A C 1
ATOM 2067 O O . SER A 1 260 ? -5.828 -58.656 -11.242 1 77.94 260 SER A O 1
ATOM 2069 N N . ARG A 1 261 ? -5.445 -60.594 -10.57 1 76.56 261 ARG A N 1
ATOM 2070 C CA . ARG A 1 261 ? -4.789 -60.156 -9.336 1 76.56 261 ARG A CA 1
ATOM 2071 C C . ARG A 1 261 ? -3.5 -59.406 -9.641 1 76.56 261 ARG A C 1
ATOM 2073 O O . ARG A 1 261 ? -3.213 -58.375 -9.008 1 76.56 261 ARG A O 1
ATOM 2080 N N . GLU A 1 262 ? -2.762 -59.938 -10.5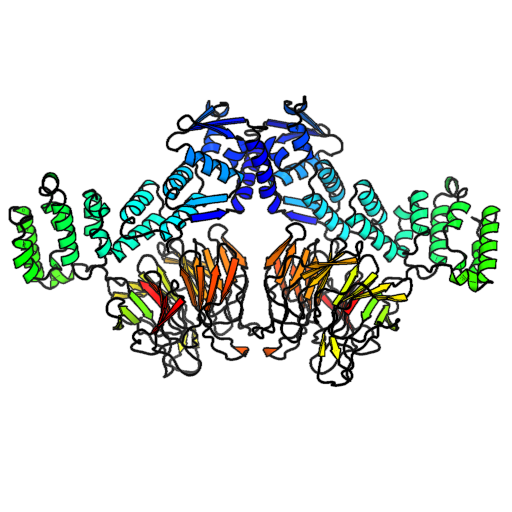16 1 76.19 262 GLU A N 1
ATOM 2081 C CA . GLU A 1 262 ? -1.504 -59.281 -10.883 1 76.19 262 GLU A CA 1
ATOM 2082 C C . GLU A 1 262 ? -1.748 -57.938 -11.578 1 76.19 262 GLU A C 1
ATOM 2084 O O . GLU A 1 262 ? -1.003 -56.969 -11.367 1 76.19 262 GLU A O 1
ATOM 2089 N N . LEU A 1 263 ? -2.781 -57.969 -12.32 1 78.94 263 LEU A N 1
ATOM 2090 C CA . LEU A 1 263 ? -3.111 -56.75 -13.055 1 78.94 263 LEU A CA 1
ATOM 2091 C C . LEU A 1 263 ? -3.5 -55.656 -12.094 1 78.94 263 LEU A C 1
ATOM 2093 O O . LEU A 1 263 ? -3.189 -54.469 -12.344 1 78.94 263 LEU A O 1
ATOM 2097 N N . ASP A 1 264 ? -4.137 -56 -11.031 1 77.88 264 ASP A N 1
ATOM 2098 C CA . ASP A 1 264 ? -4.602 -55.031 -10.047 1 77.88 264 ASP A CA 1
ATOM 2099 C C . ASP A 1 264 ? -3.424 -54.344 -9.344 1 77.88 264 ASP A C 1
ATOM 2101 O O . ASP A 1 264 ? -3.57 -53.25 -8.781 1 77.88 264 ASP A O 1
ATOM 2105 N N . SER A 1 265 ? -2.32 -54.938 -9.445 1 79.69 265 SER A N 1
ATOM 2106 C CA . SER A 1 265 ? -1.146 -54.406 -8.766 1 79.69 265 SER A CA 1
ATOM 2107 C C . SER A 1 265 ? -0.452 -53.344 -9.609 1 79.69 265 SER A C 1
ATOM 2109 O O . SER A 1 265 ? 0.37 -52.594 -9.102 1 79.69 265 SER A O 1
ATOM 2111 N N . VAL A 1 266 ? -0.911 -53.281 -10.875 1 83.44 266 VAL A N 1
ATOM 2112 C CA . VAL A 1 266 ? -0.286 -52.281 -11.758 1 83.44 266 VAL A CA 1
ATOM 2113 C C . VAL A 1 266 ? -0.957 -50.938 -11.586 1 83.44 266 VAL A C 1
ATOM 2115 O O . VAL A 1 266 ? -2.174 -50.812 -11.742 1 83.44 266 VAL A O 1
ATOM 2118 N N . VAL A 1 267 ? -0.177 -49.938 -11.227 1 80.19 267 VAL A N 1
ATOM 2119 C CA . VAL A 1 267 ? -0.68 -48.594 -11 1 80.19 267 VAL A CA 1
ATOM 2120 C C . VAL A 1 267 ? -1.036 -47.938 -12.336 1 80.19 267 VAL A C 1
ATOM 2122 O O . VAL A 1 267 ? -0.213 -47.906 -13.258 1 80.19 267 VAL A O 1
ATOM 2125 N N . PRO A 1 268 ? -2.24 -47.5 -12.492 1 78.81 268 PRO A N 1
ATOM 2126 C CA . PRO A 1 268 ? -2.602 -46.812 -13.734 1 78.81 268 PRO A CA 1
ATOM 2127 C C . PRO A 1 268 ? -1.924 -45.469 -13.867 1 78.81 268 PRO A C 1
ATOM 2129 O O . PRO A 1 268 ? -1.429 -44.906 -12.875 1 78.81 268 PRO A O 1
ATOM 2132 N N . ARG A 1 269 ? -1.883 -45 -15.156 1 83.25 269 ARG A N 1
ATOM 2133 C CA . ARG A 1 269 ? -1.366 -43.656 -15.414 1 83.25 269 ARG A CA 1
ATOM 2134 C C . ARG A 1 269 ? -2.367 -42.594 -14.984 1 83.25 269 ARG A C 1
ATOM 2136 O O . ARG A 1 269 ? -3.547 -42.875 -14.781 1 83.25 269 ARG A O 1
ATOM 2143 N N . ALA A 1 270 ? -1.791 -41.375 -14.805 1 76.5 270 ALA A N 1
ATOM 2144 C CA . ALA A 1 270 ? -2.658 -40.219 -14.508 1 76.5 270 ALA A CA 1
ATOM 2145 C C . ALA A 1 270 ? -3.51 -39.844 -15.719 1 76.5 270 ALA A C 1
ATOM 2147 O O . ALA A 1 270 ? -3.102 -40.062 -16.859 1 76.5 270 ALA A O 1
ATOM 2148 N N . GLN A 1 271 ? -4.664 -39.406 -15.383 1 73.38 271 GLN A N 1
ATOM 2149 C CA . GLN A 1 271 ? -5.574 -39 -16.438 1 73.38 271 GLN A CA 1
ATOM 2150 C C . GLN A 1 271 ? -5.312 -37.531 -16.859 1 73.38 271 GLN A C 1
ATOM 2152 O O . GLN A 1 271 ? -4.703 -36.781 -16.109 1 73.38 271 GLN A O 1
ATOM 2157 N N . PRO A 1 272 ? -5.727 -37.219 -18.047 1 75 272 PRO A N 1
ATOM 2158 C CA . PRO A 1 272 ? -5.582 -35.812 -18.5 1 75 272 PRO A CA 1
ATOM 2159 C C . PRO A 1 272 ? -6.215 -34.812 -17.516 1 75 272 PRO A C 1
ATOM 2161 O O . PRO A 1 272 ? -7.109 -35.188 -16.75 1 75 272 PRO A O 1
ATOM 2164 N N . PRO A 1 273 ? -5.68 -33.625 -17.578 1 78.94 273 PRO A N 1
ATOM 2165 C CA . PRO A 1 273 ? -6.199 -32.625 -16.641 1 78.94 273 PRO A CA 1
ATOM 2166 C C . PRO A 1 273 ? -7.695 -32.375 -16.812 1 78.94 273 PRO A C 1
ATOM 2168 O O . PRO A 1 273 ? -8.203 -32.375 -17.938 1 78.94 273 PRO A O 1
ATOM 2171 N N . CYS A 1 274 ? -8.32 -32.281 -15.719 1 86.06 274 CYS A N 1
ATOM 2172 C CA . CYS A 1 274 ? -9.75 -32 -15.695 1 86.06 274 CYS A CA 1
ATOM 2173 C C . CYS A 1 274 ? -10.086 -31.016 -14.57 1 86.06 274 CYS A C 1
ATOM 2175 O O . CYS A 1 274 ? -9.297 -30.828 -13.648 1 86.06 274 CYS A O 1
ATOM 2177 N N . ILE A 1 275 ? -11.219 -30.391 -14.758 1 91 275 ILE A N 1
ATOM 2178 C CA . ILE A 1 275 ? -11.758 -29.562 -13.688 1 91 275 ILE A CA 1
ATOM 2179 C C . ILE A 1 275 ? -12.562 -30.438 -12.727 1 91 275 ILE A C 1
ATOM 2181 O O . ILE A 1 275 ? -13.406 -31.219 -13.148 1 91 275 ILE A O 1
ATOM 2185 N N . TYR A 1 276 ? -12.227 -30.328 -11.531 1 93 276 TYR A N 1
ATOM 2186 C CA . TYR A 1 276 ? -13 -31 -10.5 1 93 276 TYR A CA 1
ATOM 2187 C C . TYR A 1 276 ? -13.828 -30 -9.703 1 93 276 TYR A C 1
ATOM 2189 O O . TYR A 1 276 ? -13.32 -28.953 -9.281 1 93 276 TYR A O 1
ATOM 2197 N N . VAL A 1 277 ? -15.062 -30.234 -9.555 1 94.81 277 VAL A N 1
ATOM 2198 C CA . VAL A 1 277 ? -15.969 -29.453 -8.719 1 94.81 277 VAL A CA 1
ATOM 2199 C C . VAL A 1 277 ? -16.531 -30.344 -7.602 1 94.81 277 VAL A C 1
ATOM 2201 O O . VAL A 1 277 ? -16.969 -31.469 -7.852 1 94.81 277 VAL A O 1
ATOM 2204 N N . MET A 1 278 ? -16.516 -29.875 -6.348 1 94.25 278 MET A N 1
ATOM 2205 C CA . MET A 1 278 ? -16.938 -30.734 -5.242 1 94.25 278 MET A CA 1
ATOM 2206 C C . MET A 1 278 ? -17.75 -29.938 -4.219 1 94.25 278 MET A C 1
ATOM 2208 O O . MET A 1 278 ? -17.531 -28.734 -4.039 1 94.25 278 MET A O 1
ATOM 2212 N N . GLY A 1 279 ? -18.641 -30.641 -3.574 1 94.56 279 GLY A N 1
ATOM 2213 C CA . GLY A 1 279 ? -19.438 -30.047 -2.51 1 94.56 279 GLY A CA 1
ATOM 2214 C C . GLY A 1 279 ? -20.484 -29.062 -3.014 1 94.56 279 GLY A C 1
ATOM 2215 O O . GLY A 1 279 ? -20.969 -29.203 -4.137 1 94.56 279 GLY A O 1
ATOM 2216 N N . GLY A 1 280 ? -20.906 -28.203 -2.078 1 94 280 GLY A N 1
ATOM 2217 C CA . GLY A 1 280 ? -21.938 -27.234 -2.396 1 94 280 GLY A CA 1
ATOM 2218 C C . GLY A 1 280 ? -23.312 -27.609 -1.895 1 94 280 GLY A C 1
ATOM 2219 O O . GLY A 1 280 ? -23.453 -28.578 -1.129 1 94 280 GLY A O 1
ATOM 2220 N N . ARG A 1 281 ? -24.172 -26.75 -2.229 1 93.06 281 ARG A N 1
ATOM 2221 C CA . ARG A 1 281 ? -25.594 -26.953 -1.926 1 93.06 281 ARG A CA 1
ATOM 2222 C C . ARG A 1 281 ? -26.438 -26.938 -3.197 1 93.06 281 ARG A C 1
ATOM 2224 O O . ARG A 1 281 ? -26.188 -26.125 -4.09 1 93.06 281 ARG A O 1
ATOM 2231 N N . ASN A 1 282 ? -27.438 -27.828 -3.219 1 89.81 282 ASN A N 1
ATOM 2232 C CA . ASN A 1 282 ? -28.25 -27.906 -4.422 1 89.81 282 ASN A CA 1
ATOM 2233 C C . ASN A 1 282 ? -29.562 -27.156 -4.25 1 89.81 282 ASN A C 1
ATOM 2235 O O . ASN A 1 282 ? -29.734 -26.375 -3.299 1 89.81 282 ASN A O 1
ATOM 2239 N N . SER A 1 283 ? -30.422 -27.312 -5.211 1 85 283 SER A N 1
ATOM 2240 C CA . SER A 1 283 ? -31.672 -26.562 -5.25 1 85 283 SER A CA 1
ATOM 2241 C C . SER A 1 283 ? -32.625 -27.016 -4.145 1 85 283 SER A C 1
ATOM 2243 O O . SER A 1 283 ? -33.5 -26.266 -3.746 1 85 283 SER A O 1
ATOM 2245 N N . THR A 1 284 ? -32.406 -28.188 -3.688 1 78.31 284 THR A N 1
ATOM 2246 C CA . THR A 1 284 ? -33.25 -28.672 -2.6 1 78.31 284 THR A CA 1
ATOM 2247 C C . THR A 1 284 ? -32.625 -28.344 -1.245 1 78.31 284 THR A C 1
ATOM 2249 O O . THR A 1 284 ? -33.062 -28.891 -0.218 1 78.31 284 THR A O 1
ATOM 2252 N N . ASP A 1 285 ? -31.625 -27.656 -1.269 1 76.06 285 ASP A N 1
ATOM 2253 C CA . ASP A 1 285 ? -30.953 -27.109 -0.095 1 76.06 285 ASP A CA 1
ATOM 2254 C C . ASP A 1 285 ? -30.219 -28.203 0.67 1 76.06 285 ASP A C 1
ATOM 2256 O O . ASP A 1 285 ? -30.141 -28.156 1.899 1 76.06 285 ASP A O 1
ATOM 2260 N N . SER A 1 286 ? -29.812 -29.156 -0.076 1 82.69 286 SER A N 1
ATOM 2261 C CA . SER A 1 286 ? -29.047 -30.234 0.519 1 82.69 286 SER A CA 1
ATOM 2262 C C . SER A 1 286 ? -27.547 -30.047 0.28 1 82.69 286 SER A C 1
ATOM 2264 O O . SER A 1 286 ? -27.141 -29.656 -0.814 1 82.69 286 SER A O 1
ATOM 2266 N N . GLN A 1 287 ? -26.844 -30.281 1.364 1 89.88 287 GLN A N 1
ATOM 2267 C CA . GLN A 1 287 ? -25.391 -30.281 1.212 1 89.88 287 GLN A CA 1
ATOM 2268 C C . GLN A 1 287 ? -24.906 -31.5 0.428 1 89.88 287 GLN A C 1
ATOM 2270 O O . GLN A 1 287 ? -25.438 -32.594 0.602 1 89.88 287 GLN A O 1
ATOM 2275 N N . LEU A 1 288 ? -23.938 -31.297 -0.377 1 89.5 288 LEU A N 1
ATOM 2276 C CA . LEU A 1 288 ? -23.5 -32.344 -1.296 1 89.5 288 LEU A CA 1
ATOM 2277 C C . LEU A 1 288 ? -22.125 -32.875 -0.91 1 89.5 288 LEU A C 1
ATOM 2279 O O . LEU A 1 288 ? -21.25 -32.094 -0.504 1 89.5 288 LEU A O 1
ATOM 2283 N N . LYS A 1 289 ? -21.938 -34.156 -1.04 1 92.5 289 LYS A N 1
ATOM 2284 C CA . LYS A 1 289 ? -20.609 -34.75 -0.968 1 92.5 289 LYS A CA 1
ATOM 2285 C C . LYS A 1 289 ? -20.094 -35.094 -2.359 1 92.5 289 LYS A C 1
ATOM 2287 O O . LYS A 1 289 ? -18.938 -35.469 -2.512 1 92.5 289 LYS A O 1
ATOM 2292 N N . SER A 1 290 ? -20.875 -34.938 -3.293 1 91.69 290 SER A N 1
ATOM 2293 C CA . SER A 1 290 ? -20.562 -35.375 -4.648 1 91.69 290 SER A CA 1
ATOM 2294 C C . SER A 1 290 ? -19.406 -34.562 -5.238 1 91.69 290 SER A C 1
ATOM 2296 O O . SER A 1 290 ? -19.219 -33.406 -4.867 1 91.69 290 SER A O 1
ATOM 2298 N N . THR A 1 291 ? -18.688 -35.188 -6.137 1 94.5 291 THR A N 1
ATOM 2299 C CA . THR A 1 291 ? -17.625 -34.594 -6.941 1 94.5 291 THR A CA 1
ATOM 2300 C C . THR A 1 291 ? -17.828 -34.875 -8.422 1 94.5 291 THR A C 1
ATOM 2302 O O . THR A 1 291 ? -18.188 -36 -8.797 1 94.5 291 THR A O 1
ATOM 2305 N N . GLU A 1 292 ? -17.719 -33.875 -9.203 1 94.38 292 GLU A N 1
ATOM 2306 C CA . GLU A 1 292 ? -17.828 -34.031 -10.648 1 94.38 292 GLU A CA 1
ATOM 2307 C C . GLU A 1 292 ? -16.562 -33.531 -11.352 1 94.38 292 GLU A C 1
ATOM 2309 O O . GLU A 1 292 ? -15.859 -32.656 -10.852 1 94.38 292 GLU A O 1
ATOM 2314 N N . LYS A 1 293 ? -16.328 -34.156 -12.406 1 92.75 293 LYS A N 1
ATOM 2315 C CA . LYS A 1 293 ? -15.172 -33.812 -13.227 1 92.75 293 LYS A CA 1
ATOM 2316 C C . LYS A 1 293 ? -15.594 -33.375 -14.633 1 92.75 293 LYS A C 1
ATOM 2318 O O . LYS A 1 293 ? -16.5 -34 -15.219 1 92.75 293 LYS A O 1
ATOM 2323 N N . TYR A 1 294 ? -14.969 -32.344 -15.117 1 92.31 294 TYR A N 1
ATOM 2324 C CA . TYR A 1 294 ? -15.242 -31.859 -16.469 1 92.31 294 TYR A CA 1
ATOM 2325 C C . TYR A 1 294 ? -14.125 -32.25 -17.422 1 92.31 294 TYR A C 1
ATOM 2327 O O . TYR A 1 294 ? -12.969 -31.891 -17.234 1 92.31 294 TYR A O 1
ATOM 2335 N N . ASP A 1 295 ? -14.445 -32.969 -18.422 1 84.12 295 ASP A N 1
ATOM 2336 C CA . ASP A 1 295 ? -13.516 -33.344 -19.484 1 84.12 295 ASP A CA 1
ATOM 2337 C C . ASP A 1 295 ? -13.492 -32.281 -20.594 1 84.12 295 ASP A C 1
ATOM 2339 O O . ASP A 1 295 ? -14.453 -32.156 -21.344 1 84.12 295 ASP A O 1
ATOM 2343 N N . PHE A 1 296 ? -12.414 -31.656 -20.781 1 82.56 296 PHE A N 1
ATOM 2344 C CA . PHE A 1 296 ? -12.289 -30.547 -21.703 1 82.56 296 PHE A CA 1
ATOM 2345 C C . PHE A 1 296 ? -12.469 -31 -23.156 1 82.56 296 PHE A C 1
ATOM 2347 O O . PHE A 1 296 ? -13.016 -30.266 -23.984 1 82.56 296 PHE A O 1
ATOM 2354 N N . LEU A 1 297 ? -11.938 -32.156 -23.406 1 75.62 297 LEU A N 1
ATOM 2355 C CA . LEU A 1 297 ? -11.938 -32.656 -24.781 1 75.62 297 LEU A CA 1
ATOM 2356 C C . LEU A 1 297 ? -13.336 -33.094 -25.188 1 75.62 297 LEU A C 1
ATOM 2358 O O . LEU A 1 297 ? -13.781 -32.812 -26.312 1 75.62 297 LEU A O 1
ATOM 2362 N N . LEU A 1 298 ? -14.023 -33.656 -24.25 1 78.88 298 LEU A N 1
ATOM 2363 C CA . LEU A 1 298 ? -15.328 -34.219 -24.594 1 78.88 298 LEU A CA 1
ATOM 2364 C C . LEU A 1 298 ? -16.453 -33.25 -24.219 1 78.88 298 LEU A C 1
ATOM 2366 O O . LEU A 1 298 ? -17.594 -33.469 -24.609 1 78.88 298 LEU A O 1
ATOM 2370 N N . ASP A 1 299 ? -16.156 -32.25 -23.531 1 88.38 299 ASP A N 1
ATOM 2371 C CA . ASP A 1 299 ? -17.156 -31.328 -23.016 1 88.38 299 ASP A CA 1
ATOM 2372 C C . ASP A 1 299 ? -18.266 -32.062 -22.281 1 88.38 299 ASP A C 1
ATOM 2374 O O . ASP A 1 299 ? -19.438 -31.922 -22.609 1 88.38 299 ASP A O 1
ATOM 2378 N N . GLN A 1 300 ? -17.828 -32.844 -21.422 1 91.12 300 GLN A N 1
ATOM 2379 C CA . GLN A 1 300 ? -18.766 -33.656 -20.656 1 91.12 300 GLN A CA 1
ATOM 2380 C C . GLN A 1 300 ? -18.391 -33.719 -19.188 1 91.12 300 GLN A C 1
ATOM 2382 O O . GLN A 1 300 ? -17.203 -33.625 -18.844 1 91.12 300 GLN A O 1
ATOM 2387 N N . TRP A 1 301 ? -19.438 -33.812 -18.375 1 93.88 301 TRP A N 1
ATOM 2388 C CA . TRP A 1 301 ? -19.25 -33.969 -16.938 1 93.88 301 TRP A CA 1
ATOM 2389 C C . TRP A 1 301 ? -19.391 -35.438 -16.5 1 93.88 301 TRP A C 1
ATOM 2391 O O . TRP A 1 301 ? -20.312 -36.125 -16.969 1 93.88 301 TRP A O 1
ATOM 2401 N N . LEU A 1 302 ? -18.5 -35.812 -15.656 1 92 302 LEU A N 1
ATOM 2402 C CA . LEU A 1 302 ? -18.531 -37.188 -15.133 1 92 302 LEU A CA 1
ATOM 2403 C C . LEU A 1 302 ? -18.609 -37.188 -13.609 1 92 302 LEU A C 1
ATOM 2405 O O . LEU A 1 302 ? -18.047 -36.312 -12.953 1 92 302 LEU A O 1
ATOM 2409 N N . GLN A 1 303 ? -19.266 -38.188 -13.102 1 93.31 303 GLN A N 1
ATOM 2410 C CA . GLN A 1 303 ? -19.328 -38.344 -11.656 1 93.31 303 GLN A CA 1
ATOM 2411 C C . GLN A 1 303 ? -18.062 -39.031 -11.125 1 93.31 303 GLN A C 1
ATOM 2413 O O . GLN A 1 303 ? -17.609 -40.031 -11.695 1 93.31 303 GLN A O 1
ATOM 2418 N N . MET A 1 304 ? -17.594 -38.469 -10.086 1 92.44 304 MET A N 1
ATOM 2419 C CA . MET A 1 304 ? -16.406 -39.031 -9.43 1 92.44 304 MET A CA 1
ATOM 2420 C C . MET A 1 304 ? -16.734 -39.5 -8.016 1 92.44 304 MET A C 1
ATOM 2422 O O . MET A 1 304 ? -17.812 -39.188 -7.488 1 92.44 304 MET A O 1
ATOM 2426 N N . PRO A 1 305 ? -15.781 -40.281 -7.422 1 93.25 305 PRO A N 1
ATOM 2427 C CA . PRO A 1 305 ? -16.031 -40.656 -6.031 1 93.25 305 PRO A CA 1
ATOM 2428 C C . PRO A 1 305 ? -16.328 -39.469 -5.137 1 93.25 305 PRO A C 1
ATOM 2430 O O . PRO A 1 305 ? -15.656 -38.438 -5.246 1 93.25 305 PRO A O 1
ATOM 2433 N N . PRO A 1 306 ? -17.328 -39.562 -4.316 1 95.06 306 PRO A N 1
ATOM 2434 C CA . PRO A 1 306 ? -17.719 -38.438 -3.463 1 95.06 306 PRO A CA 1
ATOM 2435 C C . PRO A 1 306 ? -16.766 -38.25 -2.285 1 95.06 306 PRO A C 1
ATOM 2437 O O . PRO A 1 306 ? -16.062 -39.188 -1.892 1 95.06 306 PRO A O 1
ATOM 2440 N N . MET A 1 307 ? -16.766 -37.062 -1.775 1 95.31 307 MET A N 1
ATOM 2441 C CA . MET A 1 307 ? -16.078 -36.812 -0.52 1 95.31 307 MET A CA 1
ATOM 2442 C C . MET A 1 307 ? -16.672 -37.625 0.618 1 95.31 307 MET A C 1
ATOM 2444 O O . MET A 1 307 ? -17.766 -38.188 0.484 1 95.31 307 MET A O 1
ATOM 2448 N N . ASN A 1 308 ? -15.93 -37.656 1.684 1 94.06 308 ASN A N 1
ATOM 2449 C CA . ASN A 1 308 ? -16.422 -38.375 2.852 1 94.06 308 ASN A CA 1
ATOM 2450 C C . ASN A 1 308 ? -17.484 -37.594 3.6 1 94.06 308 ASN A C 1
ATOM 2452 O O . ASN A 1 308 ? -18.328 -38.188 4.293 1 94.06 308 ASN A O 1
ATOM 2456 N N . ILE A 1 309 ? -17.406 -36.312 3.523 1 92.38 309 ILE A N 1
ATOM 2457 C CA . ILE A 1 309 ? -18.312 -35.438 4.258 1 92.38 309 ILE A CA 1
ATOM 2458 C C . ILE A 1 309 ? -19.062 -34.531 3.285 1 92.38 309 ILE A C 1
ATOM 2460 O O . ILE A 1 309 ? -18.453 -33.875 2.438 1 92.38 309 ILE A O 1
ATOM 2464 N N . ALA A 1 310 ? -20.422 -34.562 3.438 1 93.06 310 ALA A N 1
ATOM 2465 C CA . ALA A 1 310 ? -21.219 -33.594 2.693 1 93.06 310 ALA A CA 1
ATOM 2466 C C . ALA A 1 310 ? -21.078 -32.188 3.297 1 93.06 310 ALA A C 1
ATOM 2468 O O . ALA A 1 310 ? -21.266 -32 4.504 1 93.06 310 ALA A O 1
ATOM 2469 N N . ARG A 1 311 ? -20.766 -31.266 2.443 1 93.31 311 ARG A N 1
ATOM 2470 C CA . ARG A 1 311 ? -20.547 -29.938 2.98 1 93.31 311 ARG A CA 1
ATOM 2471 C C . ARG A 1 311 ? -20.672 -28.875 1.889 1 93.31 311 ARG A C 1
ATOM 2473 O O . ARG A 1 311 ? -20.562 -29.188 0.701 1 93.31 311 ARG A O 1
ATOM 2480 N N . THR A 1 312 ? -20.984 -27.641 2.279 1 94.81 312 THR A N 1
ATOM 2481 C CA . THR A 1 312 ? -21.047 -26.469 1.43 1 94.81 312 THR A CA 1
ATOM 2482 C C . THR A 1 312 ? -20.094 -25.391 1.934 1 94.81 312 THR A C 1
ATOM 2484 O O . THR A 1 312 ? -19.406 -25.578 2.947 1 94.81 312 THR A O 1
ATOM 2487 N N . ALA A 1 313 ? -19.922 -24.328 1.144 1 96.31 313 ALA A N 1
ATOM 2488 C CA . ALA A 1 313 ? -19 -23.25 1.495 1 96.31 313 ALA A CA 1
ATOM 2489 C C . ALA A 1 313 ? -17.609 -23.781 1.762 1 96.31 313 ALA A C 1
ATOM 2491 O O . ALA A 1 313 ? -16.969 -23.406 2.75 1 96.31 313 ALA A O 1
ATOM 2492 N N . VAL A 1 314 ? -17.156 -24.703 0.903 1 95.81 314 VAL A N 1
ATOM 2493 C CA . VAL A 1 314 ? -15.891 -25.391 1.044 1 95.81 314 VAL A CA 1
ATOM 2494 C C . VAL A 1 314 ? -14.82 -24.703 0.206 1 95.81 314 VAL A C 1
ATOM 2496 O O . VAL A 1 314 ? -15.102 -24.203 -0.882 1 95.81 314 VAL A O 1
ATOM 2499 N N . GLY A 1 315 ? -13.625 -24.625 0.747 1 96 315 GLY A N 1
ATOM 2500 C CA . GLY A 1 315 ? -12.484 -24.188 -0.032 1 96 315 GLY A CA 1
ATOM 2501 C C . GLY A 1 315 ? -11.758 -25.312 -0.735 1 96 315 GLY A C 1
ATOM 2502 O O . GLY A 1 315 ? -11.727 -26.438 -0.239 1 96 315 GLY A O 1
ATOM 2503 N N . ALA A 1 316 ? -11.125 -24.984 -1.887 1 95.69 316 ALA A N 1
ATOM 2504 C CA . ALA A 1 316 ? -10.406 -26.016 -2.635 1 95.69 316 ALA A CA 1
ATOM 2505 C C . ALA A 1 316 ? -9.164 -25.438 -3.311 1 95.69 316 ALA A C 1
ATOM 2507 O O . ALA A 1 316 ? -9.156 -24.266 -3.705 1 95.69 316 ALA A O 1
ATOM 2508 N N . ALA A 1 317 ? -8.164 -26.234 -3.398 1 95.62 317 ALA A N 1
ATOM 2509 C CA . ALA A 1 317 ? -6.957 -25.891 -4.148 1 95.62 317 ALA A CA 1
ATOM 2510 C C . ALA A 1 317 ? -6.188 -27.156 -4.539 1 95.62 317 ALA A C 1
ATOM 2512 O O . ALA A 1 317 ? -6.363 -28.203 -3.924 1 95.62 317 ALA A O 1
ATOM 2513 N N . SER A 1 318 ? -5.477 -27.047 -5.586 1 92.19 318 SER A N 1
ATOM 2514 C CA . SER A 1 318 ? -4.602 -28.125 -6.016 1 92.19 318 SER A CA 1
ATOM 2515 C C . SER A 1 318 ? -3.158 -27.875 -5.598 1 92.19 318 SER A C 1
ATOM 2517 O O . SER A 1 318 ? -2.686 -26.734 -5.645 1 92.19 318 SER A O 1
ATOM 2519 N N . LEU A 1 319 ? -2.547 -28.875 -5.145 1 89.56 319 LEU A N 1
ATOM 2520 C CA . LEU A 1 319 ? -1.141 -28.828 -4.762 1 89.56 319 LEU A CA 1
ATOM 2521 C C . LEU A 1 319 ? -0.422 -30.109 -5.148 1 89.56 319 LEU A C 1
ATOM 2523 O O . LEU A 1 319 ? -0.812 -31.203 -4.715 1 89.56 319 LEU A O 1
ATOM 2527 N N . ASP A 1 320 ? 0.55 -30 -5.988 1 81.62 320 ASP A N 1
ATOM 2528 C CA . ASP A 1 320 ? 1.405 -31.109 -6.398 1 81.62 320 ASP A CA 1
ATOM 2529 C C . ASP A 1 320 ? 0.582 -32.25 -7.008 1 81.62 320 ASP A C 1
ATOM 2531 O O . ASP A 1 320 ? 0.748 -33.406 -6.637 1 81.62 320 ASP A O 1
ATOM 2535 N N . GLY A 1 321 ? -0.446 -31.875 -7.734 1 81.25 321 GLY A N 1
ATOM 2536 C CA . GLY A 1 321 ? -1.181 -32.844 -8.523 1 81.25 321 GLY A CA 1
ATOM 2537 C C . GLY A 1 321 ? -2.342 -33.469 -7.77 1 81.25 321 GLY A C 1
ATOM 2538 O O . GLY A 1 321 ? -3 -34.375 -8.273 1 81.25 321 GLY A O 1
ATOM 2539 N N . VAL A 1 322 ? -2.52 -33.031 -6.582 1 89.62 322 VAL A N 1
ATOM 2540 C CA . VAL A 1 322 ? -3.662 -33.531 -5.824 1 89.62 322 VAL A CA 1
ATOM 2541 C C . VAL A 1 322 ? -4.582 -32.375 -5.449 1 89.62 322 VAL A C 1
ATOM 2543 O O . VAL A 1 322 ? -4.188 -31.203 -5.531 1 89.62 322 VAL A O 1
ATOM 2546 N N . LEU A 1 323 ? -5.797 -32.781 -5.07 1 93.56 323 LEU A N 1
ATOM 2547 C CA . LEU A 1 323 ? -6.816 -31.797 -4.758 1 93.56 323 LEU A CA 1
ATOM 2548 C C . LEU A 1 323 ? -7.145 -31.797 -3.27 1 93.56 323 LEU A C 1
ATOM 2550 O O . LEU A 1 323 ? -7.273 -32.875 -2.662 1 93.56 323 LEU A O 1
ATOM 2554 N N . TYR A 1 324 ? -7.27 -30.625 -2.693 1 96.44 324 TYR A N 1
ATOM 2555 C CA . TYR A 1 324 ? -7.637 -30.484 -1.289 1 96.44 324 TYR A CA 1
ATOM 2556 C C . TYR A 1 324 ? -8.984 -29.797 -1.143 1 96.44 324 TYR A C 1
ATOM 2558 O O . TYR A 1 324 ? -9.242 -28.781 -1.801 1 96.44 324 TYR A O 1
ATOM 2566 N N . ALA A 1 325 ? -9.844 -30.328 -0.357 1 96.94 325 ALA A N 1
ATOM 2567 C CA . ALA A 1 325 ? -11.055 -29.672 0.136 1 96.94 325 ALA A CA 1
ATOM 2568 C C . ALA A 1 325 ? -10.898 -29.266 1.596 1 96.94 325 ALA A C 1
ATOM 2570 O O . ALA A 1 325 ? -10.578 -30.094 2.451 1 96.94 325 ALA A O 1
ATOM 2571 N N . VAL A 1 326 ? -11.148 -28.047 1.866 1 97.69 326 VAL A N 1
ATOM 2572 C CA . VAL A 1 326 ? -10.781 -27.5 3.17 1 97.69 326 VAL A CA 1
ATOM 2573 C C . VAL A 1 326 ? -11.992 -26.812 3.801 1 97.69 326 VAL A C 1
ATOM 2575 O O . VAL A 1 326 ? -12.586 -25.922 3.205 1 97.69 326 VAL A O 1
ATOM 2578 N N . GLY A 1 327 ? -12.344 -27.234 5.008 1 97.25 327 GLY A N 1
ATOM 2579 C CA . GLY A 1 327 ? -13.391 -26.609 5.797 1 97.25 327 GLY A CA 1
ATOM 2580 C C . GLY A 1 327 ? -14.781 -26.812 5.215 1 97.25 327 GLY A C 1
ATOM 2581 O O . GLY A 1 327 ? -15.102 -27.891 4.727 1 97.25 327 GLY A O 1
ATOM 2582 N N . GLY A 1 328 ? -15.633 -25.781 5.449 1 96.19 328 GLY A N 1
ATOM 2583 C CA . GLY A 1 328 ? -17.016 -25.859 5.016 1 96.19 328 GLY A CA 1
ATOM 2584 C C . GLY A 1 328 ? -18 -25.969 6.172 1 96.19 328 GLY A C 1
ATOM 2585 O O . GLY A 1 328 ? -17.641 -25.75 7.324 1 96.19 328 GLY A O 1
ATOM 2586 N N . GLU A 1 329 ? -19.219 -26.156 5.777 1 94.38 329 GLU A N 1
ATOM 2587 C CA . GLU A 1 329 ? -20.266 -26.297 6.781 1 94.38 329 GLU A CA 1
ATOM 2588 C C . GLU A 1 329 ? -21.281 -27.359 6.371 1 94.38 329 GLU A C 1
ATOM 2590 O O . GLU A 1 329 ? -21.422 -27.656 5.184 1 94.38 329 GLU A O 1
ATOM 2595 N N . CYS A 1 330 ? -21.891 -27.953 7.371 1 89.81 330 CYS A N 1
ATOM 2596 C CA . CYS A 1 330 ? -22.938 -28.922 7.109 1 89.81 330 CYS A CA 1
ATOM 2597 C C . CYS A 1 330 ? -24.062 -28.812 8.141 1 89.81 330 CYS A C 1
ATOM 2599 O O . CYS A 1 330 ? -23.891 -28.156 9.172 1 89.81 330 CYS A O 1
ATOM 2601 N N . ALA A 1 331 ? -25.266 -29.266 7.773 1 81.38 331 ALA A N 1
ATOM 2602 C CA . ALA A 1 331 ? -26.422 -29.219 8.672 1 81.38 331 ALA A CA 1
ATOM 2603 C C . ALA A 1 331 ? -26.297 -30.281 9.766 1 81.38 331 ALA A C 1
ATOM 2605 O O . ALA A 1 331 ? -25.766 -31.359 9.531 1 81.38 331 ALA A O 1
ATOM 2606 N N . LEU A 1 332 ? -26.703 -29.906 11.023 1 72.19 332 LEU A N 1
ATOM 2607 C CA . LEU A 1 332 ? -26.781 -30.891 12.094 1 72.19 332 LEU A CA 1
ATOM 2608 C C . LEU A 1 332 ? -27.984 -31.812 11.898 1 72.19 332 LEU A C 1
ATOM 2610 O O . LEU A 1 332 ? -29.016 -31.375 11.398 1 72.19 332 LEU A O 1
ATOM 2614 N N . ALA A 1 333 ? -27.797 -33.156 12.125 1 58.88 333 ALA A N 1
ATOM 2615 C CA . ALA A 1 333 ? -28.797 -34.219 11.922 1 58.88 333 ALA A CA 1
ATOM 2616 C C . ALA A 1 333 ? -30.094 -33.906 12.68 1 58.88 333 ALA A C 1
ATOM 2618 O O . ALA A 1 333 ? -31.188 -34.094 12.164 1 58.88 333 ALA A O 1
ATOM 2619 N N . ASP A 1 334 ? -29.938 -33.531 13.906 1 57.47 334 ASP A N 1
ATOM 2620 C CA . ASP A 1 334 ? -31.109 -33.469 14.773 1 57.47 334 ASP A CA 1
ATOM 2621 C C . ASP A 1 334 ? -31.875 -32.156 14.586 1 57.47 334 ASP A C 1
ATOM 2623 O O . ASP A 1 334 ? -33.094 -32.094 14.812 1 57.47 334 ASP A O 1
ATOM 2627 N N . THR A 1 335 ? -31.219 -30.938 14.359 1 56.72 335 THR A N 1
ATOM 2628 C CA . THR A 1 335 ? -31.938 -29.688 14.164 1 56.72 335 THR A CA 1
ATOM 2629 C C . THR A 1 335 ? -31.469 -28.984 12.898 1 56.72 335 THR A C 1
ATOM 2631 O O . THR A 1 335 ? -30.312 -28.547 12.812 1 56.72 335 THR A O 1
ATOM 2634 N N . GLN A 1 336 ? -32.156 -29.172 11.781 1 50.94 336 GLN A N 1
ATOM 2635 C CA . GLN A 1 336 ? -31.875 -28.625 10.461 1 50.94 336 GLN A CA 1
ATOM 2636 C C . GLN A 1 336 ? -31.391 -27.188 10.555 1 50.94 336 GLN A C 1
ATOM 2638 O O . GLN A 1 336 ? -30.781 -26.656 9.617 1 50.94 336 GLN A O 1
ATOM 2643 N N . ASP A 1 337 ? -31.75 -26.531 11.656 1 57.06 337 ASP A N 1
ATOM 2644 C CA . ASP A 1 337 ? -31.578 -25.094 11.734 1 57.06 337 ASP A CA 1
ATOM 2645 C C . ASP A 1 337 ? -30.172 -24.734 12.242 1 57.06 337 ASP A C 1
ATOM 2647 O O . ASP A 1 337 ? -29.766 -23.578 12.172 1 57.06 337 ASP A O 1
ATOM 2651 N N . ASP A 1 338 ? -29.453 -25.812 12.664 1 74.75 338 ASP A N 1
ATOM 2652 C CA . ASP A 1 338 ? -28.156 -25.453 13.242 1 74.75 338 ASP A CA 1
ATOM 2653 C C . ASP A 1 338 ? -27.016 -25.812 12.305 1 74.75 338 ASP A C 1
ATOM 2655 O O . ASP A 1 338 ? -26.984 -26.906 11.734 1 74.75 338 ASP A O 1
ATOM 2659 N N . THR A 1 339 ? -26.172 -24.922 11.914 1 85.5 339 THR A N 1
ATOM 2660 C CA . THR A 1 339 ? -25.031 -25.062 11.016 1 85.5 339 THR A CA 1
ATOM 2661 C C . THR A 1 339 ? -23.797 -25.516 11.789 1 85.5 339 THR A C 1
ATOM 2663 O O . THR A 1 339 ? -23.469 -24.953 12.844 1 85.5 339 THR A O 1
ATOM 2666 N N . LEU A 1 340 ? -23.281 -26.672 11.398 1 90.62 340 LEU A N 1
ATOM 2667 C CA . LEU A 1 340 ? -21.984 -27.109 11.922 1 90.62 340 LEU A CA 1
ATOM 2668 C C . LEU A 1 340 ? -20.844 -26.625 11.039 1 90.62 340 LEU A C 1
ATOM 2670 O O . LEU A 1 340 ? -20.844 -26.875 9.828 1 90.62 340 LEU A O 1
ATOM 2674 N N . TYR A 1 341 ? -19.953 -25.938 11.617 1 94.62 341 TYR A N 1
ATOM 2675 C CA . TYR A 1 341 ? -18.766 -25.484 10.914 1 94.62 341 TYR A CA 1
ATOM 2676 C C . TYR A 1 341 ? -17.656 -26.531 11.016 1 94.62 341 TYR A C 1
ATOM 2678 O O . TYR A 1 341 ? -17.469 -27.156 12.062 1 94.62 341 TYR A O 1
ATOM 2686 N N . LEU A 1 342 ? -16.906 -26.703 9.961 1 93.75 342 LEU A N 1
ATOM 2687 C CA . LEU A 1 342 ? -16 -27.844 9.891 1 93.75 342 LEU A CA 1
ATOM 2688 C C . LEU A 1 342 ? -14.547 -27.375 9.875 1 93.75 342 LEU A C 1
ATOM 2690 O O . LEU A 1 342 ? -14.227 -26.359 9.258 1 93.75 342 LEU A O 1
ATOM 2694 N N . HIS A 1 343 ? -13.68 -28.078 10.523 1 95.62 343 HIS A N 1
ATOM 2695 C CA . HIS A 1 343 ? -12.234 -27.891 10.43 1 95.62 343 HIS A CA 1
ATOM 2696 C C . HIS A 1 343 ? -11.586 -28.984 9.586 1 95.62 343 HIS A C 1
ATOM 2698 O O . HIS A 1 343 ? -10.367 -29.016 9.438 1 95.62 343 HIS A O 1
ATOM 2704 N N . CYS A 1 344 ? -12.32 -29.844 8.93 1 94.81 344 CYS A N 1
ATOM 2705 C CA . CYS A 1 344 ? -11.867 -31.047 8.242 1 94.81 344 CYS A CA 1
ATOM 2706 C C . CYS A 1 344 ? -11.203 -30.688 6.914 1 94.81 344 CYS A C 1
ATOM 2708 O O . CYS A 1 344 ? -11.594 -29.734 6.246 1 94.81 344 CYS A O 1
ATOM 2710 N N . VAL A 1 345 ? -10.242 -31.5 6.594 1 97.62 345 VAL A N 1
ATOM 2711 C CA . VAL A 1 345 ? -9.523 -31.406 5.328 1 97.62 345 VAL A CA 1
ATOM 2712 C C . VAL A 1 345 ? -9.477 -32.781 4.664 1 97.62 345 VAL A C 1
ATOM 2714 O O . VAL A 1 345 ? -9.156 -33.781 5.316 1 97.62 345 VAL A O 1
ATOM 2717 N N . GLU A 1 346 ? -9.852 -32.844 3.432 1 97.31 346 GLU A N 1
ATOM 2718 C CA . GLU A 1 346 ? -9.75 -34.062 2.641 1 97.31 346 GLU A CA 1
ATOM 2719 C C . GLU A 1 346 ? -8.914 -33.844 1.386 1 97.31 346 GLU A C 1
ATOM 2721 O O . GLU A 1 346 ? -8.883 -32.719 0.84 1 97.31 346 GLU A O 1
ATOM 2726 N N . MET A 1 347 ? -8.266 -34.844 1.021 1 96.5 347 MET A N 1
ATOM 2727 C CA . MET A 1 347 ? -7.418 -34.812 -0.167 1 96.5 347 MET A CA 1
ATOM 2728 C C . MET A 1 347 ? -7.871 -35.844 -1.183 1 96.5 347 MET A C 1
ATOM 2730 O O . MET A 1 347 ? -8.156 -37 -0.819 1 96.5 347 MET A O 1
ATOM 2734 N N . TYR A 1 348 ? -7.941 -35.5 -2.406 1 94.12 348 TYR A N 1
ATOM 2735 C CA . TYR A 1 348 ? -8.305 -36.406 -3.484 1 94.12 348 TYR A CA 1
ATOM 2736 C C . TYR A 1 348 ? -7.094 -36.75 -4.348 1 94.12 348 TYR A C 1
ATOM 2738 O O . TYR A 1 348 ? -6.457 -35.844 -4.91 1 94.12 348 TYR A O 1
ATOM 2746 N N . ASP A 1 349 ? -6.852 -37.969 -4.488 1 88.31 349 ASP A N 1
ATOM 2747 C CA . ASP A 1 349 ? -5.82 -38.469 -5.395 1 88.31 349 ASP A CA 1
ATOM 2748 C C . ASP A 1 349 ? -6.422 -38.938 -6.723 1 88.31 349 ASP A C 1
ATOM 2750 O O . ASP A 1 349 ? -7.07 -39.969 -6.793 1 88.31 349 ASP A O 1
ATOM 2754 N N . PRO A 1 350 ? -6.176 -38.219 -7.711 1 83.81 350 PRO A N 1
ATOM 2755 C CA . PRO A 1 350 ? -6.812 -38.531 -8.992 1 83.81 350 PRO A CA 1
ATOM 2756 C C . PRO A 1 350 ? -6.316 -39.844 -9.578 1 83.81 350 PRO A C 1
ATOM 2758 O O . PRO A 1 350 ? -6.98 -40.438 -10.438 1 83.81 350 PRO A O 1
ATOM 2761 N N . ILE A 1 351 ? -5.145 -40.25 -9.203 1 79.44 351 ILE A N 1
ATOM 2762 C CA . ILE A 1 351 ? -4.602 -41.531 -9.688 1 79.44 351 ILE A CA 1
ATOM 2763 C C . ILE A 1 351 ? -5.324 -42.688 -9.023 1 79.44 351 ILE A C 1
ATOM 2765 O O . ILE A 1 351 ? -5.816 -43.594 -9.695 1 79.44 351 ILE A O 1
ATOM 2769 N N . ARG A 1 352 ? -5.469 -42.656 -7.738 1 81.62 352 ARG A N 1
ATOM 2770 C CA . ARG A 1 352 ? -6.125 -43.719 -6.98 1 81.62 352 ARG A CA 1
ATOM 2771 C C . ARG A 1 352 ? -7.641 -43.531 -6.973 1 81.62 352 ARG A C 1
ATOM 2773 O O . ARG A 1 352 ? -8.383 -44.438 -6.625 1 81.62 352 ARG A O 1
ATOM 2780 N N . LYS A 1 353 ? -8.055 -42.344 -7.332 1 86.44 353 LYS A N 1
ATOM 2781 C CA . LYS A 1 353 ? -9.469 -42 -7.379 1 86.44 353 LYS A CA 1
ATOM 2782 C C . LYS A 1 353 ? -10.141 -42.188 -6.023 1 86.44 353 LYS A C 1
ATOM 2784 O O . LYS A 1 353 ? -11.18 -42.844 -5.93 1 86.44 353 LYS A O 1
ATOM 2789 N N . LYS A 1 354 ? -9.523 -41.594 -5.086 1 91.12 354 LYS A N 1
ATOM 2790 C CA . LYS A 1 354 ? -10.055 -41.75 -3.73 1 91.12 354 LYS A CA 1
ATOM 2791 C C . LYS A 1 354 ? -9.812 -40.469 -2.918 1 91.12 354 LYS A C 1
ATOM 2793 O O . LYS A 1 354 ? -8.836 -39.75 -3.143 1 91.12 354 LYS A O 1
ATOM 2798 N N . TRP A 1 355 ? -10.758 -40.281 -1.927 1 95.38 355 TRP A N 1
ATOM 2799 C CA . TRP A 1 355 ? -10.617 -39.188 -0.953 1 95.38 355 TRP A CA 1
ATOM 2800 C C . TRP A 1 355 ? -10.016 -39.719 0.35 1 95.38 355 TRP A C 1
ATOM 2802 O O . TRP A 1 355 ? -10.422 -40.75 0.854 1 95.38 355 TRP A O 1
ATOM 2812 N N . GLU A 1 356 ? -9.07 -38.969 0.824 1 96.19 356 GLU A N 1
ATOM 2813 C CA . GLU A 1 356 ? -8.438 -39.344 2.094 1 96.19 356 GLU A CA 1
ATOM 2814 C C . GLU A 1 356 ? -8.547 -38.188 3.096 1 96.19 356 GLU A C 1
ATOM 2816 O O . GLU A 1 356 ? -8.484 -37.031 2.719 1 96.19 356 GLU A O 1
ATOM 2821 N N . HIS A 1 357 ? -8.625 -38.594 4.391 1 96.38 357 HIS A N 1
ATOM 2822 C CA . HIS A 1 357 ? -8.633 -37.594 5.445 1 96.38 357 HIS A CA 1
ATOM 2823 C C . HIS A 1 357 ? -7.223 -37.094 5.727 1 96.38 357 HIS A C 1
ATOM 2825 O O . HIS A 1 357 ? -6.262 -37.844 5.723 1 96.38 357 HIS A O 1
ATOM 2831 N N . LYS A 1 358 ? -7.156 -35.844 5.875 1 97.25 358 LYS A N 1
ATOM 2832 C CA . LYS A 1 358 ? -5.922 -35.188 6.297 1 97.25 358 LYS A CA 1
ATOM 2833 C C . LYS A 1 358 ? -6.109 -34.469 7.629 1 97.25 358 LYS A C 1
ATOM 2835 O O . LYS A 1 358 ? -7.234 -34.281 8.094 1 97.25 358 LYS A O 1
ATOM 2840 N N . PRO A 1 359 ? -4.996 -34.094 8.266 1 96.94 359 PRO A N 1
ATOM 2841 C CA . PRO A 1 359 ? -5.129 -33.406 9.555 1 96.94 359 PRO A CA 1
ATOM 2842 C C . PRO A 1 359 ? -6.012 -32.156 9.477 1 96.94 359 PRO A C 1
ATOM 2844 O O . PRO A 1 359 ? -5.965 -31.422 8.492 1 96.94 359 PRO A O 1
ATOM 2847 N N . HIS A 1 360 ? -6.691 -31.938 10.578 1 97.12 360 HIS A N 1
ATOM 2848 C CA . HIS A 1 360 ? -7.656 -30.844 10.672 1 97.12 360 HIS A CA 1
ATOM 2849 C C . HIS A 1 360 ? -6.953 -29.5 10.844 1 97.12 360 HIS A C 1
ATOM 2851 O O . HIS A 1 360 ? -5.855 -29.438 11.414 1 97.12 360 HIS A O 1
ATOM 2857 N N . MET A 1 361 ? -7.633 -28.516 10.344 1 97.12 361 MET A N 1
ATOM 2858 C CA . MET A 1 361 ? -7.219 -27.156 10.695 1 97.12 361 MET A CA 1
ATOM 2859 C C . MET A 1 361 ? -7.379 -26.906 12.188 1 97.12 361 MET A C 1
ATOM 2861 O O . MET A 1 361 ? -8.047 -27.672 12.883 1 97.12 361 MET A O 1
ATOM 2865 N N . LYS A 1 362 ? -6.816 -25.875 12.672 1 95.62 362 LYS A N 1
ATOM 2866 C CA . LYS A 1 362 ? -6.984 -25.469 14.07 1 95.62 362 LYS A CA 1
ATOM 2867 C C . LYS A 1 362 ? -8.359 -24.844 14.297 1 95.62 362 LYS A C 1
ATOM 2869 O O . LYS A 1 362 ? -8.938 -24.984 15.375 1 95.62 362 LYS A O 1
ATOM 2874 N N . LEU A 1 363 ? -8.883 -24.172 13.305 1 95.31 363 LEU A N 1
ATOM 2875 C CA . LEU A 1 363 ? -10.148 -23.453 13.414 1 95.31 363 LEU A CA 1
ATOM 2876 C C . LEU A 1 363 ? -11.195 -24.047 12.469 1 95.31 363 LEU A C 1
ATOM 2878 O O . LEU A 1 363 ? -10.914 -24.266 11.289 1 95.31 363 LEU A O 1
ATOM 2882 N N . ALA A 1 364 ? -12.367 -24.281 13.031 1 96.38 364 ALA A N 1
ATOM 2883 C CA . ALA A 1 364 ? -13.508 -24.656 12.195 1 96.38 364 ALA A CA 1
ATOM 2884 C C . ALA A 1 364 ? -14.117 -23.438 11.523 1 96.38 364 ALA A C 1
ATOM 2886 O O . ALA A 1 364 ? -14.438 -22.453 12.195 1 96.38 364 ALA A O 1
ATOM 2887 N N . ARG A 1 365 ? -14.273 -23.5 10.203 1 96 365 ARG A N 1
ATOM 2888 C CA . ARG A 1 365 ? -14.758 -22.312 9.5 1 96 365 ARG A CA 1
ATOM 2889 C C . ARG A 1 365 ? -15.305 -22.672 8.125 1 96 365 ARG A C 1
ATOM 2891 O O . ARG A 1 365 ? -14.938 -23.703 7.559 1 96 365 ARG A O 1
ATOM 2898 N N . SER A 1 366 ? -16.219 -21.891 7.648 1 96.62 366 SER A N 1
ATOM 2899 C CA . SER A 1 366 ? -16.781 -21.984 6.301 1 96.62 366 SER A CA 1
ATOM 2900 C C . SER A 1 366 ? -16.422 -20.734 5.484 1 96.62 366 SER A C 1
ATOM 2902 O O . SER A 1 366 ? -15.883 -19.766 6.016 1 96.62 366 SER A O 1
ATOM 2904 N N . PHE A 1 367 ? -16.641 -20.828 4.156 1 97.38 367 PHE A N 1
ATOM 2905 C CA . PHE A 1 367 ? -16.328 -19.719 3.25 1 97.38 367 PHE A CA 1
ATOM 2906 C C . PHE A 1 367 ? -14.859 -19.328 3.363 1 97.38 367 PHE A C 1
ATOM 2908 O O . PHE A 1 367 ? -14.531 -18.141 3.344 1 97.38 367 PHE A O 1
ATOM 2915 N N . VAL A 1 368 ? -14.062 -20.344 3.557 1 97.56 368 VAL A N 1
ATOM 2916 C CA . VAL A 1 368 ? -12.625 -20.141 3.67 1 97.56 368 VAL A CA 1
ATOM 2917 C C . VAL A 1 368 ? -12.008 -20.016 2.279 1 97.56 368 VAL A C 1
ATOM 2919 O O . VAL A 1 368 ? -12.422 -20.703 1.342 1 97.56 368 VAL A O 1
ATOM 2922 N N . ALA A 1 369 ? -11.117 -19.094 2.098 1 97.56 369 ALA A N 1
ATOM 2923 C CA . ALA A 1 369 ? -10.312 -19.016 0.881 1 97.56 369 ALA A CA 1
ATOM 2924 C C . ALA A 1 369 ? -9.07 -19.906 0.991 1 97.56 369 ALA A C 1
ATOM 2926 O O . ALA A 1 369 ? -8.422 -19.953 2.041 1 97.56 369 ALA A O 1
ATOM 2927 N N . VAL A 1 370 ? -8.734 -20.625 -0.078 1 97.94 370 VAL A N 1
ATOM 2928 C CA . VAL A 1 370 ? -7.609 -21.547 -0.02 1 97.94 370 VAL A CA 1
ATOM 2929 C C . VAL A 1 370 ? -6.688 -21.328 -1.217 1 97.94 370 VAL A C 1
ATOM 2931 O O . VAL A 1 370 ? -7.152 -21.234 -2.355 1 97.94 370 VAL A O 1
ATOM 2934 N N . ALA A 1 371 ? -5.445 -21.25 -0.967 1 96.75 371 ALA A N 1
ATOM 2935 C CA . ALA A 1 371 ? -4.441 -21.062 -2.014 1 96.75 371 ALA A CA 1
ATOM 2936 C C . ALA A 1 371 ? -3.232 -21.953 -1.784 1 96.75 371 ALA A C 1
ATOM 2938 O O . ALA A 1 371 ? -2.92 -22.312 -0.644 1 96.75 371 ALA A O 1
ATOM 2939 N N . ALA A 1 372 ? -2.615 -22.312 -2.848 1 93.88 372 ALA A N 1
ATOM 2940 C CA . ALA A 1 372 ? -1.374 -23.094 -2.797 1 93.88 372 ALA A CA 1
ATOM 2941 C C . ALA A 1 372 ? -0.201 -22.266 -3.336 1 93.88 372 ALA A C 1
ATOM 2943 O O . ALA A 1 372 ? -0.24 -21.797 -4.469 1 93.88 372 ALA A O 1
ATOM 2944 N N . VAL A 1 373 ? 0.762 -22.141 -2.504 1 89.56 373 VAL A N 1
ATOM 2945 C CA . VAL A 1 373 ? 1.944 -21.406 -2.93 1 89.56 373 VAL A CA 1
ATOM 2946 C C . VAL A 1 373 ? 3.186 -21.969 -2.238 1 89.56 373 VAL A C 1
ATOM 2948 O O . VAL A 1 373 ? 3.148 -22.281 -1.049 1 89.56 373 VAL A O 1
ATOM 2951 N N . GLY A 1 374 ? 4.285 -22.109 -2.998 1 84.25 374 GLY A N 1
ATOM 2952 C CA . GLY A 1 374 ? 5.555 -22.547 -2.428 1 84.25 374 GLY A CA 1
ATOM 2953 C C . GLY A 1 374 ? 5.488 -23.922 -1.792 1 84.25 374 GLY A C 1
ATOM 2954 O O . GLY A 1 374 ? 6.066 -24.141 -0.726 1 84.25 374 GLY A O 1
ATOM 2955 N N . GLY A 1 375 ? 4.652 -24.719 -2.26 1 88.81 375 GLY A N 1
ATOM 2956 C CA . GLY A 1 375 ? 4.547 -26.078 -1.758 1 88.81 375 GLY A CA 1
ATOM 2957 C C . GLY A 1 375 ? 3.672 -26.188 -0.525 1 88.81 375 GLY A C 1
ATOM 2958 O O . GLY A 1 375 ? 3.629 -27.25 0.115 1 88.81 375 GLY A O 1
ATOM 2959 N N . HIS A 1 376 ? 3.035 -25.141 -0.184 1 94.5 376 HIS A N 1
ATOM 2960 C CA . HIS A 1 376 ? 2.16 -25.141 0.983 1 94.5 376 HIS A CA 1
ATOM 2961 C C . HIS A 1 376 ? 0.737 -24.75 0.604 1 94.5 376 HIS A C 1
ATOM 2963 O O . HIS A 1 376 ? 0.515 -24.141 -0.447 1 94.5 376 HIS A O 1
ATOM 2969 N N . LEU A 1 377 ? -0.139 -25.172 1.518 1 96.56 377 LEU A N 1
ATOM 2970 C CA . LEU A 1 377 ? -1.536 -24.766 1.406 1 96.56 377 LEU A CA 1
ATOM 2971 C C . LEU A 1 377 ? -1.879 -23.703 2.447 1 96.56 377 LEU A C 1
ATOM 2973 O O . LEU A 1 377 ? -1.461 -23.797 3.604 1 96.56 377 LEU A O 1
ATOM 2977 N N . PHE A 1 378 ? -2.611 -22.719 2.064 1 97.88 378 PHE A N 1
ATOM 2978 C CA . PHE A 1 378 ? -3.029 -21.656 2.971 1 97.88 378 P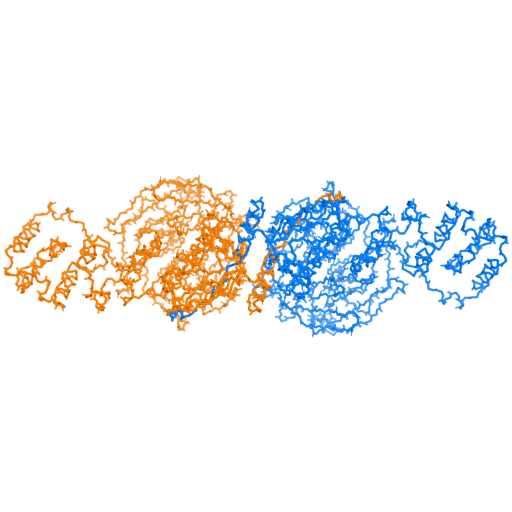HE A CA 1
ATOM 2979 C C . PHE A 1 378 ? -4.551 -21.594 3.072 1 97.88 378 PHE A C 1
ATOM 2981 O O . PHE A 1 378 ? -5.242 -21.516 2.055 1 97.88 378 PHE A O 1
ATOM 2988 N N . ALA A 1 379 ? -5.082 -21.703 4.254 1 98.44 379 ALA A N 1
ATOM 2989 C CA . ALA A 1 379 ? -6.488 -21.422 4.551 1 98.44 379 ALA A CA 1
ATOM 2990 C C . ALA A 1 379 ? -6.672 -20.016 5.113 1 98.44 379 ALA A C 1
ATOM 2992 O O . ALA A 1 379 ? -6.129 -19.703 6.172 1 98.44 379 ALA A O 1
ATOM 2993 N N . ILE A 1 380 ? -7.484 -19.219 4.477 1 98.44 380 ILE A N 1
ATOM 2994 C CA . ILE A 1 380 ? -7.465 -17.797 4.738 1 98.44 380 ILE A CA 1
ATOM 2995 C C . ILE A 1 380 ? -8.875 -17.312 5.07 1 98.44 380 ILE A C 1
ATOM 2997 O O . ILE A 1 380 ? -9.797 -17.453 4.266 1 98.44 380 ILE A O 1
ATOM 3001 N N . GLY A 1 381 ? -9 -16.672 6.246 1 98.19 381 GLY A N 1
ATOM 3002 C CA . GLY A 1 381 ? -10.258 -16.078 6.656 1 98.19 381 GLY A CA 1
ATOM 3003 C C . GLY A 1 381 ? -11.336 -17.109 6.953 1 98.19 381 GLY A C 1
ATOM 3004 O O . GLY A 1 381 ? -11.094 -18.094 7.664 1 98.19 381 GLY A O 1
ATOM 3005 N N . GLY A 1 382 ? -12.562 -16.797 6.453 1 97.88 382 GLY A N 1
ATOM 3006 C CA . GLY A 1 382 ? -13.711 -17.641 6.738 1 97.88 382 GLY A CA 1
ATOM 3007 C C . GLY A 1 382 ? -14.562 -17.109 7.883 1 97.88 382 GLY A C 1
ATOM 3008 O O . GLY A 1 382 ? -14.406 -15.969 8.312 1 97.88 382 GLY A O 1
ATOM 3009 N N . GLU A 1 383 ? -15.539 -17.938 8.188 1 97.25 383 GLU A N 1
ATOM 3010 C CA . GLU A 1 383 ? -16.438 -17.5 9.25 1 97.25 383 GLU A CA 1
ATOM 3011 C C . GLU A 1 383 ? -17 -18.688 10.016 1 97.25 383 GLU A C 1
ATOM 3013 O O . GLU A 1 383 ? -16.891 -19.828 9.57 1 97.25 383 GLU A O 1
ATOM 3018 N N . ASP A 1 384 ? -17.5 -18.453 11.133 1 94.69 384 ASP A N 1
ATOM 3019 C CA . ASP A 1 384 ? -18.328 -19.359 11.898 1 94.69 384 ASP A CA 1
ATOM 3020 C C . ASP A 1 384 ? -19.562 -18.656 12.453 1 94.69 384 ASP A C 1
ATOM 3022 O O . ASP A 1 384 ? -20 -17.625 11.914 1 94.69 384 ASP A O 1
ATOM 3026 N N . ARG A 1 385 ? -20.156 -19.266 13.391 1 90 385 ARG A N 1
ATOM 3027 C CA . ARG A 1 385 ? -21.375 -18.703 13.945 1 90 385 ARG A CA 1
ATOM 3028 C C . ARG A 1 385 ? -21.109 -17.359 14.617 1 90 385 ARG A C 1
ATOM 3030 O O . ARG A 1 385 ? -21.922 -16.438 14.555 1 90 385 ARG A O 1
ATOM 3037 N N . SER A 1 386 ? -20 -17.234 15.156 1 89.69 386 SER A N 1
ATOM 3038 C CA . SER A 1 386 ? -19.656 -16.078 15.984 1 89.69 386 SER A CA 1
ATOM 3039 C C . SER A 1 386 ? -19.219 -14.898 15.125 1 89.69 386 SER A C 1
ATOM 3041 O O . SER A 1 386 ? -19.438 -13.742 15.492 1 89.69 386 SER A O 1
ATOM 3043 N N . GLY A 1 387 ? -18.562 -15.195 14.031 1 93.19 387 GLY A N 1
ATOM 3044 C CA . GLY A 1 387 ? -18.078 -14.078 13.234 1 93.19 387 GLY A CA 1
ATOM 3045 C C . GLY A 1 387 ? -17.188 -14.508 12.086 1 93.19 387 GLY A C 1
ATOM 3046 O O . GLY A 1 387 ? -17.094 -15.695 11.773 1 93.19 387 GLY A O 1
ATOM 3047 N N . SER A 1 388 ? -16.641 -13.445 11.414 1 96.62 388 SER A N 1
ATOM 3048 C CA . SER A 1 388 ? -15.656 -13.664 10.352 1 96.62 388 SER A CA 1
ATOM 3049 C C . SER A 1 388 ? -14.234 -13.617 10.891 1 96.62 388 SER A C 1
ATOM 3051 O O . SER A 1 388 ? -13.984 -13.07 11.969 1 96.62 388 SER A O 1
ATOM 3053 N N . PHE A 1 389 ? -13.328 -14.188 10.156 1 96.12 389 PHE A N 1
ATOM 3054 C CA . PHE A 1 389 ? -11.953 -14.289 10.648 1 96.12 389 PHE A CA 1
ATOM 3055 C C . PHE A 1 389 ? -10.992 -13.562 9.719 1 96.12 389 PHE A C 1
ATOM 3057 O O . PHE A 1 389 ? -11.258 -13.414 8.523 1 96.12 389 PHE A O 1
ATOM 3064 N N . ASN A 1 390 ? -9.898 -13.102 10.32 1 96.75 390 ASN A N 1
ATOM 3065 C CA . ASN A 1 390 ? -8.734 -12.672 9.562 1 96.75 390 ASN A CA 1
ATOM 3066 C C . ASN A 1 390 ? -7.57 -13.648 9.719 1 96.75 390 ASN A C 1
ATOM 3068 O O . ASN A 1 390 ? -6.449 -13.359 9.297 1 96.75 390 ASN A O 1
ATOM 3072 N N . ILE A 1 391 ? -7.789 -14.805 10.258 1 96.88 391 ILE A N 1
ATOM 3073 C CA . ILE A 1 391 ? -6.773 -15.797 10.602 1 96.88 391 ILE A CA 1
ATOM 3074 C C . ILE A 1 391 ? -6.34 -16.547 9.344 1 96.88 391 ILE A C 1
ATOM 3076 O O . ILE A 1 391 ? -7.168 -16.891 8.5 1 96.88 391 ILE A O 1
ATOM 3080 N N . VAL A 1 392 ? -5.043 -16.844 9.266 1 98.12 392 VAL A N 1
ATOM 3081 C CA . VAL A 1 392 ? -4.461 -17.609 8.164 1 98.12 392 VAL A CA 1
ATOM 3082 C C . VAL A 1 392 ? -3.697 -18.797 8.727 1 98.12 392 VAL A C 1
ATOM 3084 O O . VAL A 1 392 ? -2.836 -18.656 9.594 1 98.12 392 VAL A O 1
ATOM 3087 N N . GLU A 1 393 ? -4.008 -19.938 8.25 1 97.88 393 GLU A N 1
ATOM 3088 C CA . GLU A 1 393 ? -3.287 -21.156 8.594 1 97.88 393 GLU A CA 1
ATOM 3089 C C . GLU A 1 393 ? -2.549 -21.719 7.387 1 97.88 393 GLU A C 1
ATOM 3091 O O . GLU A 1 393 ? -3.066 -21.688 6.27 1 97.88 393 GLU A O 1
ATOM 3096 N N . ARG A 1 394 ? -1.409 -22.203 7.625 1 97.56 394 ARG A N 1
ATOM 3097 C CA . ARG A 1 394 ? -0.58 -22.812 6.59 1 97.56 394 ARG A CA 1
ATOM 3098 C C . ARG A 1 394 ? -0.402 -24.312 6.848 1 97.56 394 ARG A C 1
ATOM 3100 O O . ARG A 1 394 ? -0.132 -24.719 7.977 1 97.56 394 ARG A O 1
ATOM 3107 N N . TYR A 1 395 ? -0.583 -25.094 5.82 1 97.69 395 TYR A N 1
ATOM 3108 C CA . TYR A 1 395 ? -0.418 -26.531 5.875 1 97.69 395 TYR A CA 1
ATOM 3109 C C . TYR A 1 395 ? 0.853 -26.969 5.156 1 97.69 395 TYR A C 1
ATOM 3111 O O . TYR A 1 395 ? 1.061 -26.625 3.99 1 97.69 395 TYR A O 1
ATOM 3119 N N . ASN A 1 396 ? 1.632 -27.703 5.832 1 96.12 396 ASN A N 1
ATOM 3120 C CA . ASN A 1 396 ? 2.807 -28.344 5.25 1 96.12 396 ASN A CA 1
ATOM 3121 C C . ASN A 1 396 ? 2.547 -29.812 4.934 1 96.12 396 ASN A C 1
ATOM 3123 O O . ASN A 1 396 ? 2.496 -30.641 5.84 1 96.12 396 ASN A O 1
ATOM 3127 N N . PRO A 1 397 ? 2.451 -30.078 3.674 1 93.56 397 PRO A N 1
ATOM 3128 C CA . PRO A 1 397 ? 2.125 -31.469 3.318 1 93.56 397 PRO A CA 1
ATOM 3129 C C . PRO A 1 397 ? 3.221 -32.438 3.715 1 93.56 397 PRO A C 1
ATOM 3131 O O . PRO A 1 397 ? 2.949 -33.625 3.914 1 93.56 397 PRO A O 1
ATOM 3134 N N . LYS A 1 398 ? 4.418 -32.031 3.828 1 92.69 398 LYS A N 1
ATOM 3135 C CA . LYS A 1 398 ? 5.527 -32.906 4.199 1 92.69 398 LYS A CA 1
ATOM 3136 C C . LYS A 1 398 ? 5.434 -33.312 5.668 1 92.69 398 LYS A C 1
ATOM 3138 O O . LYS A 1 398 ? 5.652 -34.469 6.008 1 92.69 398 LYS A O 1
ATOM 3143 N N . THR A 1 399 ? 5.09 -32.406 6.508 1 95.44 399 THR A N 1
ATOM 3144 C CA . THR A 1 399 ? 5 -32.688 7.934 1 95.44 399 THR A CA 1
ATOM 3145 C C . THR A 1 399 ? 3.553 -32.938 8.344 1 95.44 399 THR A C 1
ATOM 3147 O O . THR A 1 399 ? 3.287 -33.375 9.469 1 95.44 399 THR A O 1
ATOM 3150 N N . GLU A 1 400 ? 2.621 -32.719 7.465 1 95.62 400 GLU A N 1
ATOM 3151 C CA . GLU A 1 400 ? 1.187 -32.844 7.695 1 95.62 400 GLU A CA 1
ATOM 3152 C C . GLU A 1 400 ? 0.743 -32.094 8.93 1 95.62 400 GLU A C 1
ATOM 3154 O O . GLU A 1 400 ? 0.059 -32.625 9.797 1 95.62 400 GLU A O 1
ATOM 3159 N N . THR A 1 401 ? 1.161 -30.828 8.969 1 96.94 401 THR A N 1
ATOM 3160 C CA . THR A 1 401 ? 0.817 -30 10.109 1 96.94 401 THR A CA 1
ATOM 3161 C C . THR A 1 401 ? 0.294 -28.641 9.641 1 96.94 401 THR A C 1
ATOM 3163 O O . THR A 1 401 ? 0.713 -28.125 8.602 1 96.94 401 THR A O 1
ATOM 3166 N N . TRP A 1 402 ? -0.63 -28.125 10.508 1 97.38 402 TRP A N 1
ATOM 3167 C CA . TRP A 1 402 ? -1.141 -26.781 10.312 1 97.38 402 TRP A CA 1
ATOM 3168 C C . TRP A 1 402 ? -0.513 -25.812 11.305 1 97.38 402 TRP A C 1
ATOM 3170 O O . TRP A 1 402 ? -0.322 -26.141 12.477 1 97.38 402 TRP A O 1
ATOM 3180 N N . SER A 1 403 ? -0.189 -24.594 10.883 1 97.25 403 SER A N 1
ATOM 3181 C CA . SER A 1 403 ? 0.319 -23.547 11.75 1 97.25 403 SER A CA 1
ATOM 3182 C C . SER A 1 403 ? -0.327 -22.203 11.422 1 97.25 403 SER A C 1
ATOM 3184 O O . SER A 1 403 ? -0.595 -21.906 10.258 1 97.25 403 SER A O 1
ATOM 3186 N N . ILE A 1 404 ? -0.561 -21.484 12.5 1 96.56 404 ILE A N 1
ATOM 3187 C CA . ILE A 1 404 ? -1.068 -20.125 12.289 1 96.56 404 ILE A CA 1
ATOM 3188 C C . ILE A 1 404 ? 0.073 -19.203 11.867 1 96.56 404 ILE A C 1
ATOM 3190 O O . ILE A 1 404 ? 1.153 -19.234 12.461 1 96.56 404 ILE A O 1
ATOM 3194 N N . VAL A 1 405 ? -0.175 -18.422 10.797 1 95.62 405 VAL A N 1
ATOM 3195 C CA . VAL A 1 405 ? 0.832 -17.484 10.297 1 95.62 405 VAL A CA 1
ATOM 3196 C C . VAL A 1 405 ? 0.281 -16.062 10.328 1 95.62 405 VAL A C 1
ATOM 3198 O O . VAL A 1 405 ? -0.684 -15.781 11.047 1 95.62 405 VAL A O 1
ATOM 3201 N N . SER A 1 406 ? 0.955 -15.094 9.633 1 95.25 406 SER A N 1
ATOM 3202 C CA . SER A 1 406 ? 0.523 -13.695 9.648 1 95.25 406 SER A CA 1
ATOM 3203 C C . SER A 1 406 ? -0.926 -13.562 9.195 1 95.25 406 SER A C 1
ATOM 3205 O O . SER A 1 406 ? -1.309 -14.086 8.148 1 95.25 406 SER A O 1
ATOM 3207 N N . CYS A 1 407 ? -1.699 -12.844 9.969 1 95.88 407 CYS A N 1
ATOM 3208 C CA . CYS A 1 407 ? -3.129 -12.695 9.719 1 95.88 407 CYS A CA 1
ATOM 3209 C C . CYS A 1 407 ? -3.396 -11.562 8.734 1 95.88 407 CYS A C 1
ATOM 3211 O O . CYS A 1 407 ? -2.557 -10.68 8.555 1 95.88 407 CYS A O 1
ATOM 3213 N N . LEU A 1 408 ? -4.582 -11.672 8.117 1 95.69 408 LEU A N 1
ATOM 3214 C CA . LEU A 1 408 ? -5.07 -10.555 7.316 1 95.69 408 LEU A CA 1
ATOM 3215 C C . LEU A 1 408 ? -5.277 -9.312 8.18 1 95.69 408 LEU A C 1
ATOM 3217 O O . LEU A 1 408 ? -5.406 -9.414 9.398 1 95.69 408 LEU A O 1
ATOM 3221 N N . LYS A 1 409 ? -5.309 -8.203 7.516 1 92 409 LYS A N 1
ATOM 3222 C CA . LYS A 1 409 ? -5.57 -6.949 8.219 1 92 409 LYS A CA 1
ATOM 3223 C C . LYS A 1 409 ? -7.055 -6.801 8.539 1 92 409 LYS A C 1
ATOM 3225 O O . LYS A 1 409 ? -7.418 -6.117 9.5 1 92 409 LYS A O 1
ATOM 3230 N N . ARG A 1 410 ? -7.914 -7.379 7.719 1 93.94 410 ARG A N 1
ATOM 3231 C CA . ARG A 1 410 ? -9.352 -7.312 7.926 1 93.94 410 ARG A CA 1
ATOM 3232 C C . ARG A 1 410 ? -9.984 -8.695 7.859 1 93.94 410 ARG A C 1
ATOM 3234 O O . ARG A 1 410 ? -9.492 -9.578 7.145 1 93.94 410 ARG A O 1
ATOM 3241 N N . ARG A 1 411 ? -11.094 -8.828 8.547 1 95.25 411 ARG A N 1
ATOM 3242 C CA . ARG A 1 411 ? -11.844 -10.078 8.516 1 95.25 411 ARG A CA 1
ATOM 3243 C C . ARG A 1 411 ? -12.625 -10.211 7.219 1 95.25 411 ARG A C 1
ATOM 3245 O O . ARG A 1 411 ? -13.172 -9.227 6.707 1 95.25 411 ARG A O 1
ATOM 3252 N N . ARG A 1 412 ? -12.547 -11.438 6.676 1 96.69 412 ARG A N 1
ATOM 3253 C CA . ARG A 1 412 ? -13.211 -11.672 5.398 1 96.69 412 ARG A CA 1
ATOM 3254 C C . ARG A 1 412 ? -13.742 -13.102 5.312 1 96.69 412 ARG A C 1
ATOM 3256 O O . ARG A 1 412 ? -13.008 -14.055 5.578 1 96.69 412 ARG A O 1
ATOM 3263 N N . ALA A 1 413 ? -14.969 -13.273 4.93 1 97.69 413 ALA A N 1
ATOM 3264 C CA . ALA A 1 413 ? -15.547 -14.57 4.578 1 97.69 413 ALA A CA 1
ATOM 3265 C C . ALA A 1 413 ? -16.078 -14.562 3.152 1 97.69 413 ALA A C 1
ATOM 3267 O O . ALA A 1 413 ? -16.734 -13.602 2.732 1 97.69 413 ALA A O 1
ATOM 3268 N N . GLY A 1 414 ? -15.812 -15.656 2.443 1 97.56 414 GLY A N 1
ATOM 3269 C CA . GLY A 1 414 ? -16.266 -15.719 1.062 1 97.56 414 GLY A CA 1
ATOM 3270 C C . GLY A 1 414 ? -15.492 -14.789 0.144 1 97.56 414 GLY A C 1
ATOM 3271 O O . GLY A 1 414 ? -16.062 -14.18 -0.763 1 97.56 414 GLY A O 1
ATOM 3272 N N . ALA A 1 415 ? -14.227 -14.586 0.46 1 98.06 415 ALA A N 1
ATOM 3273 C CA . ALA A 1 415 ? -13.367 -13.734 -0.362 1 98.06 415 ALA A CA 1
ATOM 3274 C C . ALA A 1 415 ? -12.828 -14.5 -1.569 1 98.06 415 ALA A C 1
ATOM 3276 O O . ALA A 1 415 ? -12.789 -15.734 -1.562 1 98.06 415 ALA A O 1
ATOM 3277 N N . GLY A 1 416 ? -12.477 -13.781 -2.629 1 97.81 416 GLY A N 1
ATOM 3278 C CA . GLY A 1 416 ? -11.703 -14.367 -3.715 1 97.81 416 GLY A CA 1
ATOM 3279 C C . GLY A 1 416 ? -10.227 -14.5 -3.4 1 97.81 416 GLY A C 1
ATOM 3280 O O . GLY A 1 416 ? -9.664 -13.664 -2.691 1 97.81 416 GLY A O 1
ATOM 3281 N N . VAL A 1 417 ? -9.617 -15.539 -3.969 1 98.06 417 VAL A N 1
ATOM 3282 C CA . VAL A 1 417 ? -8.195 -15.75 -3.709 1 98.06 417 VAL A CA 1
ATOM 3283 C C . VAL A 1 417 ? -7.508 -16.266 -4.969 1 98.06 417 VAL A C 1
ATOM 3285 O O . VAL A 1 417 ? -8.117 -16.984 -5.762 1 98.06 417 VAL A O 1
ATOM 3288 N N . THR A 1 418 ? -6.332 -15.859 -5.203 1 97.19 418 THR A N 1
ATOM 3289 C CA . THR A 1 418 ? -5.5 -16.391 -6.277 1 97.19 418 THR A CA 1
ATOM 3290 C C . THR A 1 418 ? -4.023 -16.141 -5.996 1 97.19 418 THR A C 1
ATOM 3292 O O . THR A 1 418 ? -3.68 -15.469 -5.016 1 97.19 418 THR A O 1
ATOM 3295 N N . VAL A 1 419 ? -3.234 -16.797 -6.723 1 94.06 419 VAL A N 1
ATOM 3296 C CA . VAL A 1 419 ? -1.79 -16.625 -6.609 1 94.06 419 VAL A CA 1
ATOM 3297 C C . VAL A 1 419 ? -1.232 -16.047 -7.906 1 94.06 419 VAL A C 1
ATOM 3299 O O . VAL A 1 419 ? -1.573 -16.5 -9 1 94.06 419 VAL A O 1
ATOM 3302 N N . CYS A 1 420 ? -0.469 -15.023 -7.77 1 91.56 420 CYS A N 1
ATOM 3303 C CA . CYS A 1 420 ? 0.21 -14.414 -8.906 1 91.56 420 CYS A CA 1
ATOM 3304 C C . CYS A 1 420 ? 1.657 -14.078 -8.562 1 91.56 420 CYS A C 1
ATOM 3306 O O . CYS A 1 420 ? 1.92 -13.359 -7.594 1 91.56 420 CYS A O 1
ATOM 3308 N N . ASP A 1 421 ? 2.594 -14.578 -9.336 1 83.75 421 ASP A N 1
ATOM 3309 C CA . ASP A 1 421 ? 4.023 -14.336 -9.164 1 83.75 421 ASP A CA 1
ATOM 3310 C C . ASP A 1 421 ? 4.465 -14.672 -7.738 1 83.75 421 ASP A C 1
ATOM 3312 O O . ASP A 1 421 ? 5.164 -13.883 -7.098 1 83.75 421 ASP A O 1
ATOM 3316 N N . GLY A 1 422 ? 3.893 -15.719 -7.281 1 86.62 422 GLY A N 1
ATOM 3317 C CA . GLY A 1 422 ? 4.324 -16.25 -5.996 1 86.62 422 GLY A CA 1
ATOM 3318 C C . GLY A 1 422 ? 3.693 -15.531 -4.816 1 86.62 422 GLY A C 1
ATOM 3319 O O . GLY A 1 422 ? 4.004 -15.828 -3.662 1 86.62 422 GLY A O 1
ATOM 3320 N N . LYS A 1 423 ? 2.857 -14.617 -5.039 1 92.38 423 LYS A N 1
ATOM 3321 C CA . LYS A 1 423 ? 2.168 -13.898 -3.973 1 92.38 423 LYS A CA 1
ATOM 3322 C C . LYS A 1 423 ? 0.692 -14.289 -3.914 1 92.38 423 LYS A C 1
ATOM 3324 O O . LYS A 1 423 ? 0.092 -14.625 -4.938 1 92.38 423 LYS A O 1
ATOM 3329 N N . ILE A 1 424 ? 0.128 -14.211 -2.693 1 97 424 ILE A N 1
ATOM 3330 C CA . ILE A 1 424 ? -1.286 -14.531 -2.533 1 97 424 ILE A CA 1
ATOM 3331 C C . ILE A 1 424 ? -2.109 -13.242 -2.537 1 97 424 ILE A C 1
ATOM 3333 O O . ILE A 1 424 ? -1.835 -12.32 -1.764 1 97 424 ILE A O 1
ATOM 3337 N N . TYR A 1 425 ? -3.057 -13.172 -3.385 1 97.88 425 TYR A N 1
ATOM 3338 C CA . TYR A 1 425 ? -3.994 -12.055 -3.432 1 97.88 425 TYR A CA 1
ATOM 3339 C C . TYR A 1 425 ? -5.367 -12.477 -2.92 1 97.88 425 TYR A C 1
ATOM 3341 O O . TYR A 1 425 ? -5.922 -13.484 -3.363 1 97.88 425 TYR A O 1
ATOM 3349 N N . VAL A 1 426 ? -5.906 -11.727 -1.959 1 98.38 426 VAL A N 1
ATOM 3350 C CA . VAL A 1 426 ? -7.234 -11.969 -1.406 1 98.38 426 VAL A CA 1
ATOM 3351 C C . VAL A 1 426 ? -8.07 -10.695 -1.511 1 98.38 426 VAL A C 1
ATOM 3353 O O . VAL A 1 426 ? -7.66 -9.633 -1.036 1 98.38 426 VAL A O 1
ATOM 3356 N N . ALA A 1 427 ? -9.227 -10.797 -2.104 1 97.81 427 ALA A N 1
ATOM 3357 C CA . ALA A 1 427 ? -10.055 -9.602 -2.303 1 97.81 427 ALA A CA 1
ATOM 3358 C C . ALA A 1 427 ? -11.508 -9.875 -1.929 1 97.81 427 ALA A C 1
ATOM 3360 O O . ALA A 1 427 ? -11.992 -11 -2.074 1 97.81 427 ALA A O 1
ATOM 3361 N N . GLY A 1 428 ? -12.203 -8.766 -1.487 1 97.31 428 GLY A N 1
ATOM 3362 C CA . GLY A 1 428 ? -13.609 -8.875 -1.141 1 97.31 428 GLY A CA 1
ATOM 3363 C C . GLY A 1 428 ? -13.852 -9.633 0.15 1 97.31 428 GLY A C 1
ATOM 3364 O O . GLY A 1 428 ? -13.008 -9.633 1.046 1 97.31 428 GLY A O 1
ATOM 3365 N N . GLY A 1 429 ? -15.031 -10.188 0.25 1 97.25 429 GLY A N 1
ATOM 3366 C CA . GLY A 1 429 ? -15.422 -10.922 1.443 1 97.25 429 GLY A CA 1
ATOM 3367 C C . GLY A 1 429 ? -16.391 -10.156 2.33 1 97.25 429 GLY A C 1
ATOM 3368 O O . GLY A 1 429 ? -16.547 -8.945 2.174 1 97.25 429 GLY A O 1
ATOM 3369 N N . TYR A 1 430 ? -16.938 -10.891 3.154 1 96.19 430 TYR A N 1
ATOM 3370 C CA . TYR A 1 430 ? -17.906 -10.336 4.082 1 96.19 430 TYR A CA 1
ATOM 3371 C C . TYR A 1 430 ? -17.375 -10.352 5.512 1 96.19 430 TYR A C 1
ATOM 3373 O O . TYR A 1 430 ? -16.75 -11.32 5.93 1 96.19 430 TYR A O 1
ATOM 3381 N N . ASP A 1 431 ? -17.578 -9.289 6.156 1 94.12 431 ASP A N 1
ATOM 3382 C CA . ASP A 1 431 ? -17.25 -9.188 7.578 1 94.12 431 ASP A CA 1
ATOM 3383 C C . ASP A 1 431 ? -18.531 -9.109 8.422 1 94.12 431 ASP A C 1
ATOM 3385 O O . ASP A 1 431 ? -19.203 -8.078 8.43 1 94.12 431 ASP A O 1
ATOM 3389 N N . LYS A 1 432 ? -18.766 -10.094 9.156 1 91.25 432 LYS A N 1
ATOM 3390 C CA . LYS A 1 432 ? -19.984 -10.195 9.977 1 91.25 432 LYS A CA 1
ATOM 3391 C C . LYS A 1 432 ? -19.984 -9.148 11.086 1 91.25 432 LYS A C 1
ATOM 3393 O O . LYS A 1 432 ? -21.047 -8.727 11.547 1 91.25 432 LYS A O 1
ATOM 3398 N N . GLY A 1 433 ? -18.844 -8.805 11.469 1 86 433 GLY A N 1
ATOM 3399 C CA . GLY A 1 433 ? -18.75 -7.836 12.547 1 86 433 GLY A CA 1
ATOM 3400 C C . GLY A 1 433 ? -19.453 -6.523 12.227 1 86 433 GLY A C 1
ATOM 3401 O O . GLY A 1 433 ? -20.516 -6.242 12.758 1 86 433 GLY A O 1
ATOM 3402 N N . PRO A 1 434 ? -19 -5.863 11.289 1 80.88 434 PRO A N 1
ATOM 3403 C CA . PRO A 1 434 ? -19.641 -4.605 10.891 1 80.88 434 PRO A CA 1
ATOM 3404 C C . PRO A 1 434 ? -20.766 -4.812 9.875 1 80.88 434 PRO A C 1
ATOM 3406 O O . PRO A 1 434 ? -21.344 -3.838 9.391 1 80.88 434 PRO A O 1
ATOM 3409 N N . HIS A 1 435 ? -21.047 -6.074 9.445 1 87.44 435 HIS A N 1
ATOM 3410 C CA . HIS A 1 435 ? -22.078 -6.418 8.477 1 87.44 435 HIS A CA 1
ATOM 3411 C C . HIS A 1 435 ? -21.859 -5.699 7.152 1 87.44 435 HIS A C 1
ATOM 3413 O O . HIS A 1 435 ? -22.75 -5.031 6.645 1 87.44 435 HIS A O 1
ATOM 3419 N N . MET A 1 436 ? -20.703 -5.902 6.637 1 87.62 436 MET A N 1
ATOM 3420 C CA . MET A 1 436 ? -20.391 -5.203 5.391 1 87.62 436 MET A CA 1
ATOM 3421 C C . MET A 1 436 ? -19.578 -6.094 4.461 1 87.62 436 MET A C 1
ATOM 3423 O O . MET A 1 436 ? -18.75 -6.891 4.922 1 87.62 436 MET A O 1
ATOM 3427 N N . ASP A 1 437 ? -19.812 -5.883 3.15 1 93.19 437 ASP A N 1
ATOM 3428 C CA . ASP A 1 437 ? -18.922 -6.449 2.131 1 93.19 437 ASP A CA 1
ATOM 3429 C C . ASP A 1 437 ? -17.703 -5.566 1.9 1 93.19 437 ASP A C 1
ATOM 3431 O O . ASP A 1 437 ? -17.797 -4.34 1.985 1 93.19 437 ASP A O 1
ATOM 3435 N N . ARG A 1 438 ? -16.672 -6.16 1.647 1 93.44 438 ARG A N 1
ATOM 3436 C CA . ARG A 1 438 ? -15.453 -5.406 1.398 1 93.44 438 ARG A CA 1
ATOM 3437 C C . ARG A 1 438 ? -15.102 -5.402 -0.086 1 93.44 438 ARG A C 1
ATOM 3439 O O . ARG A 1 438 ? -15.352 -6.383 -0.791 1 93.44 438 ARG A O 1
ATOM 3446 N N . ALA A 1 439 ? -14.492 -4.293 -0.538 1 93.81 439 ALA A N 1
ATOM 3447 C CA . ALA A 1 439 ? -13.93 -4.195 -1.88 1 93.81 439 ALA A CA 1
ATOM 3448 C C . ALA A 1 439 ? -12.406 -4.309 -1.841 1 93.81 439 ALA A C 1
ATOM 3450 O O . ALA A 1 439 ? -11.766 -4.539 -2.871 1 93.81 439 ALA A O 1
ATOM 3451 N N . SER A 1 440 ? -11.852 -4.203 -0.705 1 94.69 440 SER A N 1
ATOM 3452 C CA . SER A 1 440 ? -10.398 -4.094 -0.557 1 94.69 440 SER A CA 1
ATOM 3453 C C . SER A 1 440 ? -9.703 -5.395 -0.939 1 94.69 440 SER A C 1
ATOM 3455 O O . SER A 1 440 ? -10.328 -6.461 -0.938 1 94.69 440 SER A O 1
ATOM 3457 N N . MET A 1 441 ? -8.484 -5.312 -1.293 1 96.75 441 MET A N 1
ATOM 3458 C CA . MET A 1 441 ? -7.613 -6.441 -1.603 1 96.75 441 MET A CA 1
ATOM 3459 C C . MET A 1 441 ? -6.352 -6.398 -0.748 1 96.75 441 MET A C 1
ATOM 3461 O O . MET A 1 441 ? -5.789 -5.328 -0.512 1 96.75 441 MET A O 1
ATOM 3465 N N . GLU A 1 442 ? -5.988 -7.516 -0.287 1 96.56 442 GLU A N 1
ATOM 3466 C CA . GLU A 1 442 ? -4.738 -7.676 0.45 1 96.56 442 GLU A CA 1
ATOM 3467 C C . GLU A 1 442 ? -3.799 -8.648 -0.259 1 96.56 442 GLU A C 1
ATOM 3469 O O . GLU A 1 442 ? -4.25 -9.586 -0.921 1 96.56 442 GLU A O 1
ATOM 3474 N N . VAL A 1 443 ? -2.531 -8.438 -0.174 1 96.12 443 VAL A N 1
ATOM 3475 C CA . VAL A 1 443 ? -1.52 -9.266 -0.822 1 96.12 443 VAL A CA 1
ATOM 3476 C C . VAL A 1 443 ? -0.523 -9.773 0.218 1 96.12 443 VAL A C 1
ATOM 3478 O O . VAL A 1 443 ? -0.087 -9.016 1.09 1 96.12 443 VAL A O 1
ATOM 3481 N N . TYR A 1 444 ? -0.247 -11.023 0.142 1 95.44 444 TYR A N 1
ATOM 3482 C CA . TYR A 1 444 ? 0.755 -11.648 0.996 1 95.44 444 TYR A CA 1
ATOM 3483 C C . TYR A 1 444 ? 2.023 -11.961 0.211 1 95.44 444 TYR A C 1
ATOM 3485 O O . TYR A 1 444 ? 1.98 -12.672 -0.793 1 95.44 444 TYR A O 1
ATOM 3493 N N . ASP A 1 445 ? 3.111 -11.43 0.668 1 86.31 445 ASP A N 1
ATOM 3494 C CA . ASP A 1 445 ? 4.434 -11.773 0.148 1 86.31 445 ASP A CA 1
ATOM 3495 C C . ASP A 1 445 ? 5.133 -12.781 1.053 1 86.31 445 ASP A C 1
ATOM 3497 O O . ASP A 1 445 ? 5.586 -12.438 2.146 1 86.31 445 ASP A O 1
ATOM 3501 N N . PRO A 1 446 ? 5.242 -13.977 0.598 1 82.25 446 PRO A N 1
ATOM 3502 C CA . PRO A 1 446 ? 5.852 -15.008 1.444 1 82.25 446 PRO A CA 1
ATOM 3503 C C . PRO A 1 446 ? 7.273 -14.656 1.867 1 82.2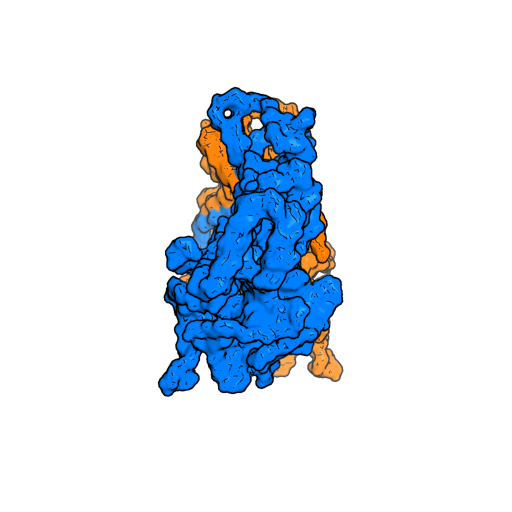5 446 PRO A C 1
ATOM 3505 O O . PRO A 1 446 ? 7.73 -15.086 2.93 1 82.25 446 PRO A O 1
ATOM 3508 N N . ASP A 1 447 ? 7.973 -13.922 1.096 1 74.44 447 ASP A N 1
ATOM 3509 C CA . ASP A 1 447 ? 9.336 -13.531 1.435 1 74.44 447 ASP A CA 1
ATOM 3510 C C . ASP A 1 447 ? 9.352 -12.508 2.561 1 74.44 447 ASP A C 1
ATOM 3512 O O . ASP A 1 447 ? 10.211 -12.562 3.447 1 74.44 447 ASP A O 1
ATOM 3516 N N . ALA A 1 448 ? 8.43 -11.641 2.494 1 75.12 448 ALA A N 1
ATOM 3517 C CA . ALA A 1 448 ? 8.336 -10.617 3.537 1 75.12 448 ALA A CA 1
ATOM 3518 C C . ALA A 1 448 ? 7.586 -11.156 4.754 1 75.12 448 ALA A C 1
ATOM 3520 O O . ALA A 1 448 ? 7.77 -10.664 5.871 1 75.12 448 ALA A O 1
ATOM 3521 N N . GLY A 1 449 ? 6.699 -12.094 4.539 1 85.44 449 GLY A N 1
ATOM 3522 C CA . GLY A 1 449 ? 5.91 -12.688 5.605 1 85.44 449 GLY A CA 1
ATOM 3523 C C . GLY A 1 449 ? 4.828 -11.758 6.133 1 85.44 449 GLY A C 1
ATOM 3524 O O . GLY A 1 449 ? 4.473 -11.82 7.312 1 85.44 449 GLY A O 1
ATOM 3525 N N . GLU A 1 450 ? 4.395 -10.844 5.32 1 88.69 450 GLU A N 1
ATOM 3526 C CA . GLU A 1 450 ? 3.422 -9.859 5.781 1 88.69 450 GLU A CA 1
ATOM 3527 C C . GLU A 1 450 ? 2.357 -9.594 4.719 1 88.69 450 GLU A C 1
ATOM 3529 O O . GLU A 1 450 ? 2.596 -9.797 3.529 1 88.69 450 GLU A O 1
ATOM 3534 N N . TRP A 1 451 ? 1.167 -9.164 5.254 1 93.88 451 TRP A N 1
ATOM 3535 C CA . TRP A 1 451 ? 0.066 -8.742 4.391 1 93.88 451 TRP A CA 1
ATOM 3536 C C . TRP A 1 451 ? 0.076 -7.23 4.191 1 93.88 451 TRP A C 1
ATOM 3538 O O . TRP A 1 451 ? 0.38 -6.477 5.117 1 93.88 451 TRP A O 1
ATOM 3548 N N . SER A 1 452 ? -0.272 -6.766 3.01 1 90.5 452 SER A N 1
ATOM 3549 C CA . SER A 1 452 ? -0.429 -5.344 2.707 1 90.5 452 SER A CA 1
ATOM 3550 C C . SER A 1 452 ? -1.658 -5.098 1.838 1 90.5 452 SER A C 1
ATOM 3552 O O . SER A 1 452 ? -2.125 -6.004 1.144 1 90.5 452 SER A O 1
ATOM 3554 N N . PHE A 1 453 ? -2.117 -3.879 1.875 1 91.31 453 PHE A N 1
ATOM 3555 C CA . PHE A 1 453 ? -3.271 -3.543 1.05 1 91.31 453 PHE A CA 1
ATOM 3556 C C . PHE A 1 453 ? -2.844 -3.227 -0.378 1 91.31 453 PHE A C 1
ATOM 3558 O O . PHE A 1 453 ? -1.792 -2.619 -0.596 1 91.31 453 PHE A O 1
ATOM 3565 N N . ALA A 1 454 ? -3.67 -3.664 -1.268 1 92.25 454 ALA A N 1
ATOM 3566 C CA . ALA A 1 454 ? -3.555 -3.346 -2.688 1 92.25 454 ALA A CA 1
ATOM 3567 C C . ALA A 1 454 ? -4.801 -2.621 -3.189 1 92.25 454 ALA A C 1
ATOM 3569 O O . ALA A 1 454 ? -5.781 -2.482 -2.457 1 92.25 454 ALA A O 1
ATOM 3570 N N . PRO A 1 455 ? -4.699 -2.027 -4.41 1 90.38 455 PRO A N 1
ATOM 3571 C CA . PRO A 1 455 ? -5.867 -1.303 -4.918 1 90.38 455 PRO A CA 1
ATOM 3572 C C . PRO A 1 455 ? -7.148 -2.131 -4.852 1 90.38 455 PRO A C 1
ATOM 3574 O O . PRO A 1 455 ? -7.133 -3.324 -5.16 1 90.38 455 PRO A O 1
ATOM 3577 N N . GLU A 1 456 ? -8.195 -1.493 -4.387 1 93.5 456 GLU A N 1
ATOM 3578 C CA . GLU A 1 456 ? -9.453 -2.199 -4.152 1 93.5 456 GLU A CA 1
ATOM 3579 C C . GLU A 1 456 ? -10.234 -2.377 -5.453 1 93.5 456 GLU A C 1
ATOM 3581 O O . GLU A 1 456 ? -10.023 -1.636 -6.414 1 93.5 456 GLU A O 1
ATOM 3586 N N . MET A 1 457 ? -11.117 -3.291 -5.398 1 94.12 457 MET A N 1
ATOM 3587 C CA . MET A 1 457 ? -12.031 -3.518 -6.512 1 94.12 457 MET A CA 1
ATOM 3588 C C . MET A 1 457 ? -13.039 -2.379 -6.633 1 94.12 457 MET A C 1
ATOM 3590 O O . MET A 1 457 ? -13.102 -1.507 -5.762 1 94.12 457 MET A O 1
ATOM 3594 N N . GLU A 1 458 ? -13.742 -2.424 -7.723 1 89.25 458 GLU A N 1
ATOM 3595 C CA . GLU A 1 458 ? -14.742 -1.384 -7.957 1 89.25 458 GLU A CA 1
ATOM 3596 C C . GLU A 1 458 ? -15.938 -1.552 -7.027 1 89.25 458 GLU A C 1
ATOM 3598 O O . GLU A 1 458 ? -16.5 -0.565 -6.547 1 89.25 458 GLU A O 1
ATOM 3603 N N . LYS A 1 459 ? -16.344 -2.803 -6.828 1 89.5 459 LYS A N 1
ATOM 3604 C CA . LYS A 1 459 ? -17.531 -3.068 -6.023 1 89.5 459 LYS A CA 1
ATOM 3605 C C . LYS A 1 459 ? -17.203 -3.977 -4.844 1 89.5 459 LYS A C 1
ATOM 3607 O O . LYS A 1 459 ? -16.422 -4.926 -4.977 1 89.5 459 LYS A O 1
ATOM 3612 N N . ALA A 1 460 ? -17.812 -3.617 -3.76 1 92.44 460 ALA A N 1
ATOM 3613 C CA . ALA A 1 460 ? -17.734 -4.5 -2.6 1 92.44 460 ALA A CA 1
ATOM 3614 C C . ALA A 1 460 ? -18.656 -5.703 -2.756 1 92.44 460 ALA A C 1
ATOM 3616 O O . ALA A 1 460 ? -19.812 -5.555 -3.166 1 92.44 460 ALA A O 1
ATOM 3617 N N . CYS A 1 461 ? -18.078 -6.848 -2.494 1 94.25 461 CYS A N 1
ATOM 3618 C CA . CYS A 1 461 ? -18.891 -8.047 -2.623 1 94.25 461 CYS A CA 1
ATOM 3619 C C . CYS A 1 461 ? -18.25 -9.234 -1.924 1 94.25 461 CYS A C 1
ATOM 3621 O O . CYS A 1 461 ? -17.078 -9.164 -1.534 1 94.25 461 CYS A O 1
ATOM 3623 N N . SER A 1 462 ? -19.031 -10.281 -1.73 1 96.75 462 SER A N 1
AT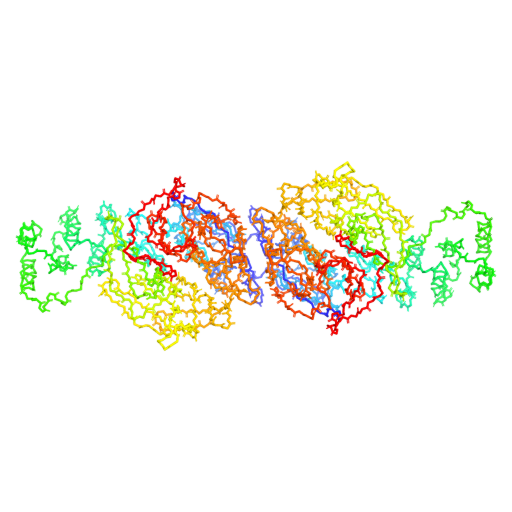OM 3624 C CA . SER A 1 462 ? -18.594 -11.578 -1.238 1 96.75 462 SER A CA 1
ATOM 3625 C C . SER A 1 462 ? -19.094 -12.703 -2.139 1 96.75 462 SER A C 1
ATOM 3627 O O . SER A 1 462 ? -19.984 -12.508 -2.967 1 96.75 462 SER A O 1
ATOM 3629 N N . GLY A 1 463 ? -18.453 -13.883 -2.004 1 97.62 463 GLY A N 1
ATOM 3630 C CA . GLY A 1 463 ? -18.812 -15.016 -2.842 1 97.62 463 GLY A CA 1
ATOM 3631 C C . GLY A 1 463 ? -18.266 -14.914 -4.25 1 97.62 463 GLY A C 1
ATOM 3632 O O . GLY A 1 463 ? -18.797 -15.523 -5.18 1 97.62 463 GLY A O 1
ATOM 3633 N N . LEU A 1 464 ? -17.297 -14.047 -4.453 1 97.5 464 LEU A N 1
ATOM 3634 C CA . LEU A 1 464 ? -16.625 -13.93 -5.738 1 97.5 464 LEU A CA 1
ATOM 3635 C C . LEU A 1 464 ? -15.523 -14.984 -5.871 1 97.5 464 LEU A C 1
ATOM 3637 O O . LEU A 1 464 ? -15.164 -15.641 -4.887 1 97.5 464 LEU A O 1
ATOM 3641 N N . SER A 1 465 ? -14.977 -15.172 -7.027 1 97.38 465 SER A N 1
ATOM 3642 C CA . SER A 1 465 ? -13.82 -16.016 -7.273 1 97.38 465 SER A CA 1
ATOM 3643 C C . SER A 1 465 ? -12.766 -15.297 -8.109 1 97.38 465 SER A C 1
ATOM 3645 O O . SER A 1 465 ? -13.094 -14.391 -8.875 1 97.38 465 SER A O 1
ATOM 3647 N N . MET A 1 466 ? -11.594 -15.688 -7.867 1 97.62 466 MET A N 1
ATOM 3648 C CA . MET A 1 466 ? -10.484 -15.055 -8.578 1 97.62 466 MET A CA 1
ATOM 3649 C C . MET A 1 466 ? -9.578 -16.109 -9.211 1 97.62 466 MET A C 1
ATOM 3651 O O . MET A 1 466 ? -9.445 -17.219 -8.688 1 97.62 466 MET A O 1
ATOM 3655 N N . VAL A 1 467 ? -8.977 -15.727 -10.312 1 96.88 467 VAL A N 1
ATOM 3656 C CA . VAL A 1 467 ? -7.965 -16.562 -10.961 1 96.88 467 VAL A CA 1
ATOM 3657 C C . VAL A 1 467 ? -6.895 -15.664 -11.594 1 96.88 467 VAL A C 1
ATOM 3659 O O . VAL A 1 467 ? -7.105 -14.469 -11.773 1 96.88 467 VAL A O 1
ATOM 3662 N N . THR A 1 468 ? -5.781 -16.297 -11.828 1 94.5 468 THR A N 1
ATOM 3663 C CA . THR A 1 468 ? -4.656 -15.586 -12.438 1 94.5 468 THR A CA 1
ATOM 3664 C C . THR A 1 468 ? -4.344 -16.141 -13.82 1 94.5 468 THR A C 1
ATOM 3666 O O . THR A 1 468 ? -4.344 -17.359 -14.016 1 94.5 468 THR A O 1
ATOM 3669 N N . LEU A 1 469 ? -4.199 -15.297 -14.758 1 90.25 469 LEU A N 1
ATOM 3670 C CA . LEU A 1 469 ? -3.605 -15.594 -16.062 1 90.25 469 LEU A CA 1
ATOM 3671 C C . LEU A 1 469 ? -2.459 -14.633 -16.359 1 90.25 469 LEU A C 1
ATOM 3673 O O . LEU A 1 469 ? -2.674 -13.43 -16.516 1 90.25 469 LEU A O 1
ATOM 3677 N N . ASP A 1 470 ? -1.287 -15.195 -16.422 1 83.75 470 ASP A N 1
ATOM 3678 C CA . ASP A 1 470 ? -0.086 -14.383 -16.578 1 83.75 470 ASP A CA 1
ATOM 3679 C C . ASP A 1 470 ? 0.073 -13.391 -15.438 1 83.75 470 ASP A C 1
ATOM 3681 O O . ASP A 1 470 ? 0.117 -13.789 -14.266 1 83.75 470 ASP A O 1
ATOM 3685 N N . HIS A 1 471 ? 0.089 -12.086 -15.781 1 86 471 HIS A N 1
ATOM 3686 C CA . HIS A 1 471 ? 0.262 -11.109 -14.711 1 86 471 HIS A CA 1
ATOM 3687 C C . HIS A 1 471 ? -1.059 -10.43 -14.367 1 86 471 HIS A C 1
ATOM 3689 O O . HIS A 1 471 ? -1.079 -9.43 -13.641 1 86 471 HIS A O 1
ATOM 3695 N N . PHE A 1 472 ? -2.139 -11.062 -14.875 1 92.62 472 PHE A N 1
ATOM 3696 C CA . PHE A 1 472 ? -3.455 -10.492 -14.625 1 92.62 472 PHE A CA 1
ATOM 3697 C C . PHE A 1 472 ? -4.23 -11.336 -13.625 1 92.62 472 PHE A C 1
ATOM 3699 O O . PHE A 1 472 ? -4.184 -12.57 -13.672 1 92.62 472 PHE A O 1
ATOM 3706 N N . ILE A 1 473 ? -4.879 -10.648 -12.75 1 96.75 473 ILE A N 1
ATOM 3707 C CA . ILE A 1 473 ? -5.816 -11.273 -11.82 1 96.75 473 ILE A CA 1
ATOM 3708 C C . ILE A 1 473 ? -7.25 -10.938 -12.227 1 96.75 473 ILE A C 1
ATOM 3710 O O . ILE A 1 473 ? -7.57 -9.773 -12.469 1 96.75 473 ILE A O 1
ATOM 3714 N N . PHE A 1 474 ? -8.062 -11.93 -12.336 1 97.62 474 PHE A N 1
ATOM 3715 C CA . PHE A 1 474 ? -9.469 -11.75 -12.695 1 97.62 474 PHE A CA 1
ATOM 3716 C C . PHE A 1 474 ? -10.375 -12.008 -11.492 1 97.62 474 PHE A C 1
ATOM 3718 O O . PHE A 1 474 ? -10.227 -13.023 -10.812 1 97.62 474 PHE A O 1
ATOM 3725 N N . ALA A 1 475 ? -11.25 -11.086 -11.234 1 97.88 475 ALA A N 1
ATOM 3726 C CA . ALA A 1 475 ? -12.281 -11.25 -10.211 1 97.88 475 ALA A CA 1
ATOM 3727 C C . ALA A 1 475 ? -13.664 -11.367 -10.828 1 97.88 475 ALA A C 1
ATOM 3729 O O . ALA A 1 475 ? -14.062 -10.523 -11.641 1 97.88 475 ALA A O 1
ATOM 3730 N N . PHE A 1 476 ? -14.398 -12.383 -10.43 1 97.25 476 PHE A N 1
ATOM 3731 C CA . PHE A 1 476 ? -15.672 -12.695 -11.07 1 97.25 476 PHE A CA 1
ATOM 3732 C C . PHE A 1 476 ? -16.812 -12.672 -10.062 1 97.25 476 PHE A C 1
ATOM 3734 O O . PHE A 1 476 ? -16.703 -13.273 -8.992 1 97.25 476 PHE A O 1
ATOM 3741 N N . GLY A 1 477 ? -17.891 -11.992 -10.43 1 97.31 477 GLY A N 1
ATOM 3742 C CA . GLY A 1 477 ? -19.172 -12.125 -9.773 1 97.31 477 GLY A CA 1
ATOM 3743 C C . GLY A 1 477 ? -19.172 -11.688 -8.328 1 97.31 477 GLY A C 1
ATOM 3744 O O . GLY A 1 477 ? -18.516 -10.703 -7.977 1 97.31 477 GLY A O 1
ATOM 3745 N N . GLY A 1 478 ? -20 -12.422 -7.562 1 96.62 478 GLY A N 1
ATOM 3746 C CA . GLY A 1 478 ? -20.156 -12.086 -6.156 1 96.62 478 GLY A CA 1
ATOM 3747 C C . GLY A 1 478 ? -21.516 -11.508 -5.828 1 96.62 478 GLY A C 1
ATOM 3748 O O . GLY A 1 478 ? -22.375 -11.391 -6.707 1 96.62 478 GLY A O 1
ATOM 3749 N N . ARG A 1 479 ? -21.656 -11.32 -4.559 1 96.12 479 ARG A N 1
ATOM 3750 C CA . ARG A 1 479 ? -22.906 -10.773 -4.039 1 96.12 479 ARG A CA 1
ATOM 3751 C C . ARG A 1 479 ? -22.641 -9.586 -3.123 1 96.12 479 ARG A C 1
ATOM 3753 O O . ARG A 1 479 ? -21.719 -9.609 -2.316 1 96.12 479 ARG A O 1
ATOM 3760 N N . CYS A 1 480 ? -23.438 -8.586 -3.342 1 92.25 480 CYS A N 1
ATOM 3761 C CA . CYS A 1 480 ? -23.516 -7.527 -2.338 1 92.25 480 CYS A CA 1
ATOM 3762 C C . CYS A 1 480 ? -24.672 -7.785 -1.374 1 92.25 480 CYS A C 1
ATOM 3764 O O . CYS A 1 480 ? -25.828 -7.566 -1.719 1 92.25 480 CYS A O 1
ATOM 3766 N N . ARG A 1 481 ? -24.359 -8.094 -0.185 1 87.75 481 ARG A N 1
ATOM 3767 C CA . ARG A 1 481 ? -25.344 -8.594 0.76 1 87.75 481 ARG A CA 1
ATOM 3768 C C . ARG A 1 481 ? -26.344 -7.5 1.128 1 87.75 481 ARG A C 1
ATOM 3770 O O . ARG A 1 481 ? -27.547 -7.762 1.249 1 87.75 481 ARG A O 1
ATOM 3777 N N . HIS A 1 482 ? -25.891 -6.363 1.263 1 79.12 482 HIS A N 1
ATOM 3778 C CA . HIS A 1 482 ? -26.75 -5.27 1.69 1 79.12 482 HIS A CA 1
ATOM 3779 C C . HIS A 1 482 ? -27.828 -4.973 0.646 1 79.12 482 HIS A C 1
ATOM 3781 O O . HIS A 1 482 ? -28.953 -4.605 0.991 1 79.12 482 HIS A O 1
ATOM 3787 N N . MET A 1 483 ? -27.453 -5.094 -0.579 1 80.88 483 MET A N 1
ATOM 3788 C CA . MET A 1 483 ? -28.391 -4.816 -1.658 1 80.88 483 MET A CA 1
ATOM 3789 C C . MET A 1 483 ? -29.031 -6.105 -2.164 1 80.88 483 MET A C 1
ATOM 3791 O O . MET A 1 483 ? -29.891 -6.07 -3.039 1 80.88 483 MET A O 1
ATOM 3795 N N . ASP A 1 484 ? -28.562 -7.176 -1.62 1 88.12 484 ASP A N 1
ATOM 3796 C CA . ASP A 1 484 ? -28.953 -8.492 -2.113 1 88.12 484 ASP A CA 1
ATOM 3797 C C . ASP A 1 484 ? -28.844 -8.562 -3.633 1 88.12 484 ASP A C 1
ATOM 3799 O O . ASP A 1 484 ? -29.797 -8.977 -4.312 1 88.12 484 ASP A O 1
ATOM 3803 N N . GLN A 1 485 ? -27.828 -8.047 -4.055 1 91.75 485 GLN A N 1
ATOM 3804 C CA . GLN A 1 485 ? -27.562 -8.008 -5.492 1 91.75 485 GLN A CA 1
ATOM 3805 C C . GLN A 1 485 ? -26.453 -8.977 -5.871 1 91.75 485 GLN A C 1
ATOM 3807 O O . GLN A 1 485 ? -25.406 -9.008 -5.223 1 91.75 485 GLN A O 1
ATOM 3812 N N . TYR A 1 486 ? -26.75 -9.789 -6.93 1 95.62 486 TYR A N 1
ATOM 3813 C CA . TYR A 1 486 ? -25.766 -10.703 -7.488 1 95.62 486 TYR A CA 1
ATOM 3814 C C . TYR A 1 486 ? -25.141 -10.125 -8.758 1 95.62 486 TYR A C 1
ATOM 3816 O O . TYR A 1 486 ? -25.844 -9.531 -9.578 1 95.62 486 TYR A O 1
ATOM 3824 N N . PHE A 1 487 ? -23.859 -10.289 -8.891 1 95.12 487 PHE A N 1
ATOM 3825 C CA . PHE A 1 487 ? -23.156 -9.586 -9.961 1 95.12 487 PHE A CA 1
ATOM 3826 C C . PHE A 1 487 ? -22.797 -10.539 -11.086 1 95.12 487 PHE A C 1
ATOM 3828 O O . PHE A 1 487 ? -22.453 -11.695 -10.844 1 95.12 487 PHE A O 1
ATOM 3835 N N . ASP A 1 488 ? -22.859 -10.055 -12.312 1 96.44 488 ASP A N 1
ATOM 3836 C CA . ASP A 1 488 ? -22.234 -10.68 -13.484 1 96.44 488 ASP A CA 1
ATOM 3837 C C . ASP A 1 488 ? -20.938 -9.969 -13.859 1 96.44 488 ASP A C 1
ATOM 3839 O O . ASP A 1 488 ? -20.312 -10.297 -14.875 1 96.44 488 ASP A O 1
ATOM 3843 N N . LEU A 1 489 ? -20.516 -9.109 -13.039 1 94.31 489 LEU A N 1
ATOM 3844 C CA . LEU A 1 489 ? -19.391 -8.227 -13.281 1 94.31 489 LEU A CA 1
ATOM 3845 C C . LEU A 1 489 ? -18.078 -9 -13.25 1 94.31 489 LEU A C 1
ATOM 3847 O O . LEU A 1 489 ? -17.891 -9.891 -12.414 1 94.31 489 LEU A O 1
ATOM 3851 N N . VAL A 1 490 ? -17.172 -8.633 -14.133 1 97.06 490 VAL A N 1
ATOM 3852 C CA . VAL A 1 490 ? -15.82 -9.18 -14.156 1 97.06 490 VAL A CA 1
ATOM 3853 C C . VAL A 1 490 ? -14.805 -8.039 -14.211 1 97.06 490 VAL A C 1
ATOM 3855 O O . VAL A 1 490 ? -14.914 -7.137 -15.047 1 97.06 490 VAL A O 1
ATOM 3858 N N . GLU A 1 491 ? -13.875 -8.047 -13.305 1 96.38 491 GLU A N 1
ATOM 3859 C CA . GLU A 1 491 ? -12.781 -7.078 -13.281 1 96.38 491 GLU A CA 1
ATOM 3860 C C . GLU A 1 491 ? -11.43 -7.758 -13.438 1 96.38 491 GLU A C 1
ATOM 3862 O O . GLU A 1 491 ? -11.234 -8.891 -12.984 1 96.38 491 GLU A O 1
ATOM 3867 N N . ARG A 1 492 ? -10.539 -7.086 -14.07 1 96.56 492 ARG A N 1
ATOM 3868 C CA . ARG A 1 492 ? -9.172 -7.559 -14.266 1 96.56 492 ARG A CA 1
ATOM 3869 C C . ARG A 1 492 ? -8.172 -6.605 -13.625 1 96.56 492 ARG A C 1
ATOM 3871 O O . ARG A 1 492 ? -8.242 -5.391 -13.828 1 96.56 492 ARG A O 1
ATOM 3878 N N . TYR A 1 493 ? -7.27 -7.156 -12.875 1 96.12 493 TYR A N 1
ATOM 3879 C CA . TYR A 1 493 ? -6.215 -6.395 -12.219 1 96.12 493 TYR A CA 1
ATOM 3880 C C . TYR A 1 493 ? -4.863 -6.656 -12.875 1 96.12 493 TYR A C 1
ATOM 3882 O O . TYR A 1 493 ? -4.43 -7.805 -12.977 1 96.12 493 TYR A O 1
ATOM 3890 N N . ASN A 1 494 ? -4.242 -5.566 -13.312 1 91.75 494 ASN A N 1
ATOM 3891 C CA . ASN A 1 494 ? -2.873 -5.633 -13.812 1 91.75 494 ASN A CA 1
ATOM 3892 C C . ASN A 1 494 ? -1.856 -5.461 -12.688 1 91.75 494 ASN A C 1
ATOM 3894 O O . ASN A 1 494 ? -1.729 -4.375 -12.125 1 91.75 494 ASN A O 1
ATOM 3898 N N . THR A 1 495 ? -1.143 -6.492 -12.375 1 88.81 495 THR A N 1
ATOM 3899 C CA . THR A 1 495 ? -0.248 -6.457 -11.219 1 88.81 495 THR A CA 1
ATOM 3900 C C . THR A 1 495 ? 0.958 -5.562 -11.5 1 88.81 495 THR A C 1
ATOM 3902 O O . THR A 1 495 ? 1.671 -5.172 -10.57 1 88.81 495 THR A O 1
ATOM 3905 N N . VAL A 1 496 ? 1.19 -5.215 -12.727 1 81 496 VAL A N 1
ATOM 3906 C CA . VAL A 1 496 ? 2.314 -4.363 -13.102 1 81 496 VAL A CA 1
ATOM 3907 C C . VAL A 1 496 ? 1.915 -2.895 -12.969 1 81 496 VAL A C 1
ATOM 3909 O O . VAL A 1 496 ? 2.607 -2.113 -12.312 1 81 496 VAL A O 1
ATOM 3912 N N . THR A 1 497 ? 0.788 -2.525 -13.484 1 82.56 497 THR A N 1
ATOM 3913 C CA . THR A 1 497 ? 0.341 -1.138 -13.445 1 82.56 497 THR A CA 1
ATOM 3914 C C . THR A 1 497 ? -0.474 -0.871 -12.18 1 82.56 497 THR A C 1
ATOM 3916 O O . THR A 1 497 ? -0.733 0.283 -11.836 1 82.56 497 THR A O 1
ATOM 3919 N N . ARG A 1 498 ? -0.916 -1.903 -11.547 1 88.38 498 ARG A N 1
ATOM 3920 C CA . ARG A 1 498 ? -1.698 -1.846 -10.312 1 88.38 498 ARG A CA 1
ATOM 3921 C C . ARG A 1 498 ? -3.031 -1.142 -10.547 1 88.38 498 ARG A C 1
ATOM 3923 O O . ARG A 1 498 ? -3.402 -0.241 -9.789 1 88.38 498 ARG A O 1
ATOM 3930 N N . GLN A 1 499 ? -3.674 -1.554 -11.625 1 88.75 499 GLN A N 1
ATOM 3931 C CA . GLN A 1 499 ? -4.953 -0.953 -11.984 1 88.75 499 GLN A CA 1
ATOM 3932 C C . GLN A 1 499 ? -6 -2.023 -12.273 1 88.75 499 GLN A C 1
ATOM 3934 O O . GLN A 1 499 ? -5.695 -3.051 -12.883 1 88.75 499 GLN A O 1
ATOM 3939 N N . TRP A 1 500 ? -7.219 -1.755 -11.805 1 93.19 500 TRP A N 1
ATOM 3940 C CA . TRP A 1 500 ? -8.367 -2.588 -12.156 1 93.19 500 TRP A CA 1
ATOM 3941 C C . TRP A 1 500 ? -9.055 -2.072 -13.414 1 93.19 500 TRP A C 1
ATOM 3943 O O . TRP A 1 500 ? -9.172 -0.862 -13.609 1 93.19 500 TRP A O 1
ATOM 3953 N N . THR A 1 501 ? -9.523 -2.953 -14.242 1 92.94 501 THR A N 1
ATOM 3954 C CA . THR A 1 501 ? -10.32 -2.631 -15.414 1 92.94 501 THR A CA 1
ATOM 3955 C C . THR A 1 501 ? -11.516 -3.574 -15.539 1 92.94 501 THR A C 1
ATOM 3957 O O . THR A 1 501 ? -11.391 -4.777 -15.297 1 92.94 501 THR A O 1
ATOM 3960 N N . THR A 1 502 ? -12.68 -3.012 -15.898 1 92.94 502 THR A N 1
ATOM 3961 C CA . THR A 1 502 ? -13.859 -3.846 -16.125 1 92.94 502 THR A CA 1
ATOM 3962 C C . THR A 1 502 ? -13.828 -4.449 -17.516 1 92.94 502 THR A C 1
ATOM 3964 O O . THR A 1 502 ? -13.508 -3.766 -18.5 1 92.94 502 THR A O 1
ATOM 3967 N N . ILE A 1 503 ? -14.156 -5.73 -17.578 1 95 503 ILE A N 1
ATOM 3968 C CA . ILE A 1 503 ? -14.211 -6.395 -18.875 1 95 503 ILE A CA 1
ATOM 3969 C C . ILE A 1 503 ? -15.609 -6.961 -19.125 1 95 503 ILE A C 1
ATOM 3971 O O . ILE A 1 503 ? -16.562 -6.57 -18.453 1 95 503 ILE A O 1
ATOM 3975 N N . THR A 1 504 ? -15.773 -7.824 -20.219 1 96.56 504 THR A N 1
ATOM 3976 C CA . THR A 1 504 ? -17.094 -8.336 -20.578 1 96.56 504 THR A CA 1
ATOM 3977 C C . THR A 1 504 ? -17.703 -9.109 -19.422 1 96.56 504 THR A C 1
ATOM 3979 O O . THR A 1 504 ? -17.094 -10.023 -18.875 1 96.56 504 THR A O 1
ATOM 3982 N N . PRO A 1 505 ? -18.891 -8.75 -19.031 1 96.81 505 PRO A N 1
ATOM 3983 C CA . PRO A 1 505 ? -19.547 -9.445 -17.922 1 96.81 505 PRO A CA 1
ATOM 3984 C C . PRO A 1 505 ? -19.938 -10.883 -18.266 1 96.81 505 PRO A C 1
ATOM 3986 O O . PRO A 1 505 ? -20 -11.242 -19.438 1 96.81 505 PRO A O 1
ATOM 3989 N N . MET A 1 506 ? -20.109 -11.641 -17.219 1 97 506 MET A N 1
ATOM 3990 C CA . MET A 1 506 ? -20.625 -12.992 -17.406 1 97 506 MET A CA 1
ATOM 3991 C C . MET A 1 506 ? -22.031 -12.961 -18.016 1 97 506 MET A C 1
ATOM 3993 O O . MET A 1 506 ? -22.688 -11.922 -17.984 1 97 506 MET A O 1
ATOM 3997 N N . THR A 1 507 ? -22.453 -14.078 -18.516 1 95.25 507 THR A N 1
ATOM 3998 C CA . THR A 1 507 ? -23.781 -14.18 -19.109 1 95.25 507 THR A CA 1
ATOM 3999 C C . THR A 1 507 ? -24.859 -14.195 -18.016 1 95.25 507 THR A C 1
ATOM 4001 O O . THR A 1 507 ? -25.984 -13.742 -18.234 1 95.25 507 THR A O 1
ATOM 4004 N N . THR A 1 508 ? -24.5 -14.758 -16.875 1 94.69 508 THR A N 1
ATOM 4005 C CA . THR A 1 508 ? -25.406 -14.867 -15.734 1 94.69 508 THR A CA 1
ATOM 4006 C C . THR A 1 508 ? -24.719 -14.406 -14.445 1 94.69 508 THR A C 1
ATOM 4008 O O . THR A 1 508 ? -23.578 -14.789 -14.164 1 94.69 508 THR A O 1
ATOM 4011 N N . PRO A 1 509 ? -25.531 -13.578 -13.695 1 96.44 509 PRO A N 1
ATOM 4012 C CA . PRO A 1 509 ? -24.969 -13.258 -12.375 1 96.44 509 PRO A CA 1
ATOM 4013 C C . PRO A 1 509 ? -24.828 -14.484 -11.484 1 96.44 509 PRO A C 1
ATOM 4015 O O . PRO A 1 509 ? -25.688 -15.375 -11.516 1 96.44 509 PRO A O 1
ATOM 4018 N N . ARG A 1 510 ? -23.781 -14.562 -10.719 1 96.69 510 ARG A N 1
ATOM 4019 C CA . ARG A 1 510 ? -23.594 -15.727 -9.852 1 96.69 510 ARG A CA 1
ATOM 4020 C C . ARG A 1 510 ? -22.672 -15.406 -8.695 1 96.69 510 ARG A C 1
ATOM 4022 O O . ARG A 1 510 ? -21.734 -14.609 -8.836 1 96.69 510 ARG A O 1
ATOM 4029 N N . ALA A 1 511 ? -22.938 -16.047 -7.59 1 97.25 511 ALA A N 1
ATOM 4030 C CA . ALA A 1 511 ? -22.062 -16.062 -6.426 1 97.25 511 ALA A CA 1
ATOM 4031 C C . ALA A 1 511 ? -21.766 -17.5 -5.973 1 97.25 511 ALA A C 1
ATOM 4033 O O . ALA A 1 511 ? -22.547 -18.422 -6.27 1 97.25 511 ALA A O 1
ATOM 4034 N N . TRP A 1 512 ? -20.562 -17.703 -5.332 1 96.5 512 TRP A N 1
ATOM 4035 C CA . TRP A 1 512 ? -20.172 -18.969 -4.738 1 96.5 512 TRP A CA 1
ATOM 4036 C C . TRP A 1 512 ? -20.094 -20.078 -5.793 1 96.5 512 TRP A C 1
ATOM 4038 O O . TRP A 1 512 ? -20.641 -21.172 -5.602 1 96.5 512 TRP A O 1
ATOM 4048 N N . PHE A 1 513 ? -19.562 -19.766 -6.922 1 95.38 513 PHE A N 1
ATOM 4049 C CA . PHE A 1 513 ? -19.344 -20.703 -8.008 1 95.38 513 PHE A CA 1
ATOM 4050 C C . PHE A 1 513 ? -17.922 -21.234 -7.992 1 95.38 513 PHE A C 1
ATOM 4052 O O . PHE A 1 513 ? -17.062 -20.688 -7.285 1 95.38 513 PHE A O 1
ATOM 4059 N N . GLY A 1 514 ? -17.688 -22.344 -8.695 1 93.56 514 GLY A N 1
ATOM 4060 C CA . GLY A 1 514 ? -16.344 -22.844 -8.914 1 93.56 514 GLY A CA 1
ATOM 4061 C C . GLY A 1 514 ? -15.648 -22.203 -10.102 1 93.56 514 GLY A C 1
ATOM 4062 O O . GLY A 1 514 ? -16.297 -21.875 -11.094 1 93.56 514 GLY A O 1
ATOM 4063 N N . ILE A 1 515 ? -14.344 -22.031 -9.914 1 94.38 515 ILE A N 1
ATOM 4064 C CA . ILE A 1 515 ? -13.594 -21.406 -10.992 1 94.38 515 ILE A CA 1
ATOM 4065 C C . ILE A 1 515 ? -12.273 -22.141 -11.203 1 94.38 515 ILE A C 1
ATOM 4067 O O . ILE A 1 515 ? -11.672 -22.641 -10.25 1 94.38 515 ILE A O 1
ATOM 4071 N N . ALA A 1 516 ? -11.852 -22.25 -12.461 1 92.5 516 ALA A N 1
ATOM 4072 C CA . ALA A 1 516 ? -10.594 -22.906 -12.805 1 92.5 516 ALA A CA 1
ATOM 4073 C C . ALA A 1 516 ? -10.023 -22.359 -14.109 1 92.5 516 ALA A C 1
ATOM 4075 O O . ALA A 1 516 ? -10.758 -21.812 -14.93 1 92.5 516 ALA A O 1
ATOM 4076 N N . VAL A 1 517 ? -8.75 -22.5 -14.18 1 91.06 517 VAL A N 1
ATOM 4077 C CA . VAL A 1 517 ? -8.062 -22.078 -15.398 1 91.06 517 VAL A CA 1
ATOM 4078 C C . VAL A 1 517 ? -7.469 -23.297 -16.109 1 91.06 517 VAL A C 1
ATOM 4080 O O . VAL A 1 517 ? -6.871 -24.156 -15.461 1 91.06 517 VAL A O 1
ATOM 4083 N N . PHE A 1 518 ? -7.703 -23.359 -17.391 1 86.12 518 PHE A N 1
ATOM 4084 C CA . PHE A 1 518 ? -7.07 -24.391 -18.203 1 86.12 518 PHE A CA 1
ATOM 4085 C C . PHE A 1 518 ? -6.836 -23.875 -19.625 1 86.12 518 PHE A C 1
ATOM 4087 O O . PHE A 1 518 ? -7.734 -23.297 -20.234 1 86.12 518 PHE A O 1
ATOM 4094 N N . ASP A 1 519 ? -5.609 -24.094 -20.078 1 82 519 ASP A N 1
ATOM 4095 C CA . ASP A 1 519 ? -5.211 -23.703 -21.422 1 82 519 ASP A CA 1
ATOM 4096 C C . ASP A 1 519 ? -5.574 -22.25 -21.719 1 82 519 ASP A C 1
ATOM 4098 O O . ASP A 1 519 ? -6.246 -21.969 -22.703 1 82 519 ASP A O 1
ATOM 4102 N N . ASN A 1 520 ? -5.336 -21.406 -20.891 1 86.75 520 ASN A N 1
ATOM 4103 C CA . ASN A 1 520 ? -5.477 -19.953 -20.984 1 86.75 520 ASN A CA 1
ATOM 4104 C C . ASN A 1 520 ? -6.941 -19.531 -21.094 1 86.75 520 ASN A C 1
ATOM 4106 O O . ASN A 1 520 ? -7.25 -18.484 -21.672 1 86.75 520 ASN A O 1
ATOM 4110 N N . ARG A 1 521 ? -7.77 -20.422 -20.672 1 92.38 521 ARG A N 1
ATOM 4111 C CA . ARG A 1 521 ? -9.188 -20.109 -20.578 1 92.38 521 ARG A CA 1
ATOM 4112 C C . ARG A 1 521 ? -9.688 -20.234 -19.141 1 92.38 521 ARG A C 1
ATOM 4114 O O . ARG A 1 521 ? -9.102 -20.953 -18.344 1 92.38 521 ARG A O 1
ATOM 4121 N N . ILE A 1 522 ? -10.703 -19.516 -18.891 1 95.81 522 ILE A N 1
ATOM 4122 C CA . ILE A 1 522 ? -11.25 -19.516 -17.531 1 95.81 522 ILE A CA 1
ATOM 4123 C C . ILE A 1 522 ? -12.633 -20.156 -17.531 1 95.81 522 ILE A C 1
ATOM 4125 O O . ILE A 1 522 ? -13.508 -19.766 -18.312 1 95.81 522 ILE A O 1
ATOM 4129 N N . TYR A 1 523 ? -12.82 -21.109 -16.688 1 95.12 523 TYR A N 1
ATOM 4130 C CA . TYR A 1 523 ? -14.078 -21.844 -16.578 1 95.12 523 TYR A CA 1
ATOM 4131 C C . TYR A 1 523 ? -14.812 -21.484 -15.297 1 95.12 523 TYR A C 1
ATOM 4133 O O . TYR A 1 523 ? -14.242 -21.578 -14.203 1 95.12 523 TYR A O 1
ATOM 4141 N N . VAL A 1 524 ? -15.992 -21.094 -15.43 1 96.44 524 VAL A N 1
ATOM 4142 C CA . VAL A 1 524 ? -16.859 -20.766 -14.312 1 96.44 524 VAL A CA 1
ATOM 4143 C C . VAL A 1 524 ? -18 -21.781 -14.227 1 96.44 524 VAL A C 1
ATOM 4145 O O . VAL A 1 524 ? -18.75 -21.969 -15.195 1 96.44 524 VAL A O 1
ATOM 4148 N N . CYS A 1 525 ? -18.172 -22.375 -13.023 1 95.25 525 CYS A N 1
ATOM 4149 C CA . CYS A 1 525 ? -19.109 -23.484 -12.938 1 95.25 525 CYS A CA 1
ATOM 4150 C C . CYS A 1 525 ? -20.047 -23.328 -11.742 1 95.25 525 CYS A C 1
ATOM 4152 O O . CYS A 1 525 ? -19.594 -23.281 -10.602 1 95.25 525 CYS A O 1
ATOM 4154 N N . GLY A 1 526 ? -21.312 -23.375 -12.055 1 95.5 526 GLY A N 1
ATOM 4155 C CA . GLY A 1 526 ? -22.328 -23.344 -11.008 1 95.5 526 GLY A CA 1
ATOM 4156 C C . GLY A 1 526 ? -22.484 -21.969 -10.367 1 95.5 526 GLY A C 1
ATOM 4157 O O . GLY A 1 526 ? -22.438 -20.953 -11.062 1 95.5 526 GLY A O 1
ATOM 4158 N N . GLY A 1 527 ? -22.875 -22.016 -9.039 1 96.06 527 GLY A N 1
ATOM 4159 C CA . GLY A 1 527 ? -23.141 -20.797 -8.305 1 96.06 527 GLY A CA 1
ATOM 4160 C C . GLY A 1 527 ? -24.625 -20.547 -8.07 1 96.06 527 GLY A C 1
ATOM 4161 O O . GLY A 1 527 ? -25.453 -21.422 -8.344 1 96.06 527 GLY A O 1
ATOM 4162 N N . PHE A 1 528 ? -24.828 -19.453 -7.449 1 96.25 528 PHE A N 1
ATOM 4163 C CA . PHE A 1 528 ? -26.188 -19.016 -7.152 1 96.25 528 PHE A CA 1
ATOM 4164 C C . PHE A 1 528 ? -26.469 -17.672 -7.801 1 96.25 528 PHE A C 1
ATOM 4166 O O . PHE A 1 528 ? -25.672 -16.734 -7.676 1 96.25 528 PHE A O 1
ATOM 4173 N N . ASP A 1 529 ? -27.594 -17.531 -8.461 1 94.75 529 ASP A N 1
ATOM 4174 C CA . ASP A 1 529 ? -27.875 -16.312 -9.203 1 94.75 529 ASP A CA 1
ATOM 4175 C C . ASP A 1 529 ? -28.891 -15.438 -8.469 1 94.75 529 ASP A C 1
ATOM 4177 O O . ASP A 1 529 ? -29.344 -14.422 -8.992 1 94.75 529 ASP A O 1
ATOM 4181 N N . GLY A 1 530 ? -29.25 -15.836 -7.293 1 92.5 530 GLY A N 1
ATOM 4182 C CA . GLY A 1 530 ? -30.266 -15.133 -6.527 1 92.5 530 GLY A CA 1
ATOM 4183 C C . GLY A 1 530 ? -31.609 -15.836 -6.516 1 92.5 530 GLY A C 1
ATOM 4184 O O . GLY A 1 530 ? -32.438 -15.617 -5.617 1 92.5 530 GLY A O 1
ATOM 4185 N N . ASN A 1 531 ? -31.766 -16.625 -7.465 1 91.88 531 ASN A N 1
ATOM 4186 C CA . ASN A 1 531 ? -33.031 -17.344 -7.59 1 91.88 531 ASN A CA 1
ATOM 4187 C C . ASN A 1 531 ? -32.812 -18.859 -7.543 1 91.88 531 ASN A C 1
ATOM 4189 O O . ASN A 1 531 ? -33.562 -19.578 -6.891 1 91.88 531 ASN A O 1
ATOM 4193 N N . SER A 1 532 ? -31.797 -19.281 -8.234 1 91.75 532 SER A N 1
ATOM 4194 C CA . SER A 1 532 ? -31.578 -20.719 -8.336 1 91.75 532 SER A CA 1
ATOM 4195 C C . SER A 1 532 ? -30.094 -21.047 -8.219 1 91.75 532 SER A C 1
ATOM 4197 O O . SER A 1 532 ? -29.234 -20.219 -8.523 1 91.75 532 SER A O 1
ATOM 4199 N N . ARG A 1 533 ? -29.922 -22.344 -7.766 1 93.88 533 ARG A N 1
ATOM 4200 C CA . ARG A 1 533 ? -28.594 -22.906 -7.855 1 93.88 533 ARG A CA 1
ATOM 4201 C C . ARG A 1 533 ? -28.312 -23.438 -9.258 1 93.88 533 ARG A C 1
ATOM 4203 O O . ARG A 1 533 ? -29.031 -24.312 -9.75 1 93.88 533 ARG A O 1
ATOM 4210 N N . LEU A 1 534 ? -27.234 -23.016 -9.805 1 93.31 534 LEU A N 1
ATOM 4211 C CA . LEU A 1 534 ? -27 -23.203 -11.234 1 93.31 534 LEU A CA 1
ATOM 4212 C C . LEU A 1 534 ? -26.234 -24.484 -11.508 1 93.31 534 LEU A C 1
ATOM 4214 O O . LEU A 1 534 ? -25.328 -24.844 -10.75 1 93.31 534 LEU A O 1
ATOM 4218 N N . ARG A 1 535 ? -26.578 -25.125 -12.594 1 93.81 535 ARG A N 1
ATOM 4219 C CA . ARG A 1 535 ? -25.781 -26.203 -13.164 1 93.81 535 ARG A CA 1
ATOM 4220 C C . ARG A 1 535 ? -24.922 -25.719 -14.32 1 93.81 535 ARG A C 1
ATOM 4222 O O . ARG A 1 535 ? -23.984 -26.391 -14.734 1 93.81 535 ARG A O 1
ATOM 4229 N N . ASP A 1 536 ? -25.266 -24.562 -14.766 1 93 536 ASP A N 1
ATOM 4230 C CA . ASP A 1 536 ? -24.672 -24.031 -15.984 1 93 536 ASP A CA 1
ATOM 4231 C C . ASP A 1 536 ? -23.219 -23.625 -15.758 1 93 536 ASP A C 1
ATOM 4233 O O . ASP A 1 536 ? -22.859 -23.156 -14.672 1 93 536 ASP A O 1
ATOM 4237 N N . CYS A 1 537 ? -22.453 -23.875 -16.781 1 95.5 537 CYS A N 1
ATOM 4238 C CA . CYS A 1 537 ? -21.047 -23.469 -16.812 1 95.5 537 CYS A CA 1
ATOM 4239 C C . CYS A 1 537 ? -20.75 -22.641 -18.062 1 95.5 537 CYS A C 1
ATOM 4241 O O . CYS A 1 537 ? -21.422 -22.781 -19.078 1 95.5 537 CYS A O 1
ATOM 4243 N N . GLU A 1 538 ? -19.828 -21.781 -17.938 1 96.12 538 GLU A N 1
ATOM 4244 C CA . GLU A 1 538 ? -19.391 -20.984 -19.078 1 96.12 538 GLU A CA 1
ATOM 4245 C C . GLU A 1 538 ? -17.875 -20.797 -19.078 1 96.12 538 GLU A C 1
ATOM 4247 O O . GLU A 1 538 ? -17.234 -20.922 -18.031 1 96.12 538 GLU A O 1
ATOM 4252 N N . MET A 1 539 ? -17.391 -20.609 -20.219 1 96 539 MET A N 1
ATOM 4253 C CA . MET A 1 539 ? -15.953 -20.453 -20.438 1 96 539 MET A CA 1
ATOM 4254 C C . MET A 1 539 ? -15.633 -19.078 -20.984 1 96 539 MET A C 1
ATOM 4256 O O . MET A 1 539 ? -16.297 -18.594 -21.906 1 96 539 MET A O 1
ATOM 4260 N N . TYR A 1 540 ? -14.625 -18.406 -20.422 1 96.88 540 TYR A N 1
ATOM 4261 C CA . TYR A 1 540 ? -14.188 -17.094 -20.859 1 96.88 540 TYR A CA 1
ATOM 4262 C C . TYR A 1 540 ? -12.859 -17.172 -21.609 1 96.88 540 TYR A C 1
ATOM 4264 O O . TYR A 1 540 ? -11.906 -17.797 -21.125 1 96.88 540 TYR A O 1
ATOM 4272 N N . ASP A 1 541 ? -12.812 -16.562 -22.734 1 95 541 ASP A N 1
ATOM 4273 C CA . ASP A 1 541 ? -11.594 -16.422 -23.531 1 95 541 ASP A CA 1
ATOM 4274 C C . ASP A 1 541 ? -11.023 -15.008 -23.422 1 95 541 ASP A C 1
ATOM 4276 O O . ASP A 1 541 ? -11.539 -14.078 -24.047 1 95 541 ASP A O 1
ATOM 4280 N N . PRO A 1 542 ? -9.977 -14.852 -22.703 1 91.81 542 PRO A N 1
ATOM 4281 C CA . PRO A 1 542 ? -9.422 -13.508 -22.5 1 91.81 542 PRO A CA 1
ATOM 4282 C C . PRO A 1 542 ? -8.906 -12.883 -23.797 1 91.81 542 PRO A C 1
ATOM 4284 O O . PRO A 1 542 ? -8.836 -11.656 -23.906 1 91.81 542 PRO A O 1
ATOM 4287 N N . GLU A 1 543 ? -8.516 -13.633 -24.75 1 88.88 543 GLU A N 1
ATOM 4288 C CA . GLU A 1 543 ? -8 -13.109 -26 1 88.88 543 GLU A CA 1
ATOM 4289 C C . GLU A 1 543 ? -9.102 -12.406 -26.797 1 88.88 543 GLU A C 1
ATOM 4291 O O . GLU A 1 543 ? -8.891 -11.32 -27.328 1 88.88 543 GLU A O 1
ATOM 4296 N N . SER A 1 544 ? -10.25 -13.023 -26.859 1 93.12 544 SER A N 1
ATOM 4297 C CA . SER A 1 544 ? -11.352 -12.453 -27.625 1 93.12 544 SER A CA 1
ATOM 4298 C C . SER A 1 544 ? -12.32 -11.695 -26.719 1 93.12 544 SER A C 1
ATOM 4300 O O . SER A 1 544 ? -13.234 -11.031 -27.203 1 93.12 544 SER A O 1
ATOM 4302 N N . ASP A 1 545 ? -12.102 -11.789 -25.422 1 94.81 545 ASP A N 1
ATOM 4303 C CA . ASP A 1 545 ? -12.984 -11.172 -24.438 1 94.81 545 ASP A CA 1
ATOM 4304 C C . ASP A 1 545 ? -14.43 -11.602 -24.656 1 94.81 545 ASP A C 1
ATOM 4306 O O . ASP A 1 545 ? -15.328 -10.758 -24.75 1 94.81 545 ASP A O 1
ATOM 4310 N N . THR A 1 546 ? -14.562 -12.875 -24.781 1 95.88 546 THR A N 1
ATOM 4311 C CA . THR A 1 546 ? -15.898 -13.414 -25.047 1 95.88 546 THR A CA 1
ATOM 4312 C C . THR A 1 546 ? -16.188 -14.602 -24.125 1 95.88 546 THR A C 1
ATOM 4314 O O . THR A 1 546 ? -15.266 -15.227 -23.609 1 95.88 546 THR A O 1
ATOM 4317 N N . TRP A 1 547 ? -17.516 -14.867 -24.031 1 96.69 547 TRP A N 1
ATOM 4318 C CA . TRP A 1 547 ? -18 -16 -23.234 1 96.69 547 TRP A CA 1
ATOM 4319 C C . TRP A 1 547 ? -18.625 -17.062 -24.141 1 96.69 547 TRP A C 1
ATOM 4321 O O . TRP A 1 547 ? -19.312 -16.734 -25.109 1 96.69 547 TRP A O 1
ATOM 4331 N N . THR A 1 548 ? -18.391 -18.281 -23.766 1 95.44 548 THR A N 1
ATOM 4332 C CA . THR A 1 548 ? -19.016 -19.422 -24.438 1 95.44 548 THR A CA 1
ATOM 4333 C C . THR A 1 548 ? -19.672 -20.344 -23.422 1 95.44 548 THR A C 1
ATOM 4335 O O . THR A 1 548 ? -19.062 -20.703 -22.406 1 95.44 548 THR A O 1
ATOM 4338 N N . VAL A 1 549 ? -20.891 -20.734 -23.734 1 94.19 549 VAL A N 1
ATOM 4339 C CA . VAL A 1 549 ? -21.578 -21.672 -22.875 1 94.19 549 VAL A CA 1
ATOM 4340 C C . VAL A 1 549 ? -21.062 -23.094 -23.125 1 94.19 549 VAL A C 1
ATOM 4342 O O . VAL A 1 549 ? -20.891 -23.5 -24.266 1 94.19 549 VAL A O 1
ATOM 4345 N N . ILE A 1 550 ? -20.812 -23.812 -22.031 1 93.88 550 ILE A N 1
ATOM 4346 C CA . ILE A 1 550 ? -20.391 -25.203 -22.156 1 93.88 550 ILE A CA 1
ATOM 4347 C C . ILE A 1 550 ? -21.422 -26.109 -21.484 1 93.88 550 ILE A C 1
ATOM 4349 O O . ILE A 1 550 ? -22.406 -25.641 -20.938 1 93.88 550 ILE A O 1
ATOM 4353 N N . ASN A 1 551 ? -21.156 -27.406 -21.562 1 94.06 551 ASN A N 1
ATOM 4354 C CA . ASN A 1 551 ? -22.125 -28.359 -21.031 1 94.06 551 ASN A CA 1
ATOM 4355 C C . ASN A 1 551 ? -22.328 -28.172 -19.531 1 94.06 551 ASN A C 1
ATOM 4357 O O . ASN A 1 551 ? -21.375 -27.906 -18.797 1 94.06 551 ASN A O 1
ATOM 4361 N N . SER A 1 552 ? -23.531 -28.438 -19.078 1 94.19 552 SER A N 1
ATOM 4362 C CA . SER A 1 552 ? -23.906 -28.234 -17.688 1 94.19 552 SER A CA 1
ATOM 4363 C C . SER A 1 552 ? -23.484 -29.406 -16.828 1 94.19 552 SER A C 1
ATOM 4365 O O . SER A 1 552 ? -23.391 -30.547 -17.312 1 94.19 552 SER A O 1
ATOM 4367 N N . MET A 1 553 ? -23.266 -29.094 -15.617 1 94 553 MET A N 1
ATOM 4368 C CA . MET A 1 553 ? -23 -30.141 -14.641 1 94 553 MET A CA 1
ATOM 4369 C C . MET A 1 553 ? -24.234 -31.031 -14.453 1 94 553 MET A C 1
ATOM 4371 O O . MET A 1 553 ? -25.328 -30.672 -14.867 1 94 553 MET A O 1
ATOM 4375 N N . LYS A 1 554 ? -24 -32.125 -13.82 1 92.06 554 LYS A N 1
ATOM 4376 C CA . LYS A 1 554 ? -25.094 -33.062 -13.555 1 92.06 554 LYS A CA 1
ATOM 4377 C C . LYS A 1 554 ? -26.016 -32.531 -12.445 1 92.06 554 LYS A C 1
ATOM 4379 O O . LYS A 1 554 ? -27.234 -32.719 -12.492 1 92.06 554 LYS A O 1
ATOM 4384 N N . ILE A 1 555 ? -25.438 -31.906 -11.453 1 91.44 555 ILE A N 1
ATOM 4385 C CA . ILE A 1 555 ? -26.172 -31.359 -10.32 1 91.44 555 ILE A CA 1
ATOM 4386 C C . ILE A 1 555 ? -25.859 -29.875 -10.172 1 91.44 555 ILE A C 1
ATOM 4388 O O . ILE A 1 555 ? -24.688 -29.469 -10.234 1 91.44 555 ILE A O 1
ATOM 4392 N N . GLY A 1 556 ? -26.938 -29.125 -10 1 92.56 556 GLY A N 1
ATOM 4393 C CA . GLY A 1 556 ? -26.719 -27.719 -9.656 1 92.56 556 GLY A CA 1
ATOM 4394 C C . GLY A 1 556 ? -26.156 -27.531 -8.258 1 92.56 556 GLY A C 1
ATOM 4395 O O . GLY A 1 556 ? -26.547 -28.219 -7.324 1 92.56 556 GLY A O 1
ATOM 4396 N N . ARG A 1 557 ? -25.203 -26.578 -8.172 1 92.31 557 ARG A N 1
ATOM 4397 C CA . ARG A 1 557 ? -24.578 -26.422 -6.859 1 92.31 557 ARG A CA 1
ATOM 4398 C C . ARG A 1 557 ? -24.031 -25.016 -6.676 1 92.31 557 ARG A C 1
ATOM 4400 O O . ARG A 1 557 ? -23.562 -24.391 -7.629 1 92.31 557 ARG A O 1
ATOM 4407 N N . ALA A 1 558 ? -24.156 -24.547 -5.461 1 94.06 558 ALA A N 1
ATOM 4408 C CA . ALA A 1 558 ? -23.516 -23.312 -4.984 1 94.06 558 ALA A CA 1
ATOM 4409 C C . ALA A 1 558 ? -22.734 -23.562 -3.693 1 94.06 558 ALA A C 1
ATOM 4411 O O . ALA A 1 558 ? -23.125 -24.422 -2.891 1 94.06 558 ALA A O 1
ATOM 4412 N N . GLY A 1 559 ? -21.625 -22.781 -3.545 1 92.81 559 GLY A N 1
ATOM 4413 C CA . GLY A 1 559 ? -20.766 -23.016 -2.393 1 92.81 559 GLY A CA 1
ATOM 4414 C C . GLY A 1 559 ? -19.844 -24.188 -2.574 1 92.81 559 GLY A C 1
ATOM 4415 O O . GLY A 1 559 ? -19.484 -24.859 -1.604 1 92.81 559 GLY A O 1
ATOM 4416 N N . CYS A 1 560 ? -19.547 -24.453 -3.771 1 88.12 560 CYS A N 1
ATOM 4417 C CA . CYS A 1 560 ? -18.672 -25.578 -4.109 1 88.12 560 CYS A CA 1
ATOM 4418 C C . CYS A 1 560 ? -17.234 -25.109 -4.289 1 88.12 560 CYS A C 1
ATOM 4420 O O . CYS A 1 560 ? -16.984 -23.906 -4.465 1 88.12 560 CYS A O 1
ATOM 4422 N N . GLY A 1 561 ? -16.328 -26.047 -4.16 1 85.25 561 GLY A N 1
ATOM 4423 C CA . GLY A 1 561 ? -14.945 -25.828 -4.547 1 85.25 561 GLY A CA 1
ATOM 4424 C C . GLY A 1 561 ? -14.633 -26.328 -5.945 1 85.25 561 GLY A C 1
ATOM 4425 O O . GLY A 1 561 ? -15.273 -27.25 -6.434 1 85.25 561 GLY A O 1
ATOM 4426 N N . ALA A 1 562 ? -13.711 -25.641 -6.559 1 84.94 562 ALA A N 1
ATOM 4427 C CA . ALA A 1 562 ? -13.305 -26.109 -7.883 1 84.94 562 ALA A CA 1
ATOM 4428 C C . ALA A 1 562 ? -11.812 -25.922 -8.094 1 84.94 562 ALA A C 1
ATOM 4430 O O . ALA A 1 562 ? -11.219 -24.969 -7.582 1 84.94 562 ALA A O 1
ATOM 4431 N N . THR A 1 563 ? -11.188 -26.844 -8.789 1 84.94 563 THR A N 1
ATOM 4432 C CA . THR A 1 563 ? -9.789 -26.719 -9.164 1 84.94 563 THR A CA 1
ATOM 4433 C C . THR A 1 563 ? -9.445 -27.688 -10.297 1 84.94 563 THR A C 1
ATOM 4435 O O . THR A 1 563 ? -10.297 -28.469 -10.719 1 84.94 563 THR A O 1
ATOM 4438 N N . VAL A 1 564 ? -8.258 -27.516 -10.82 1 77.69 564 VAL A N 1
ATOM 4439 C CA . VAL A 1 564 ? -7.801 -28.359 -11.922 1 77.69 564 VAL A CA 1
ATOM 4440 C C . VAL A 1 564 ? -6.719 -29.312 -11.414 1 77.69 564 VAL A C 1
ATOM 4442 O O . VAL A 1 564 ? -5.832 -28.922 -10.656 1 77.69 564 VAL A O 1
ATOM 4445 N N . VAL A 1 565 ? -6.91 -30.5 -11.766 1 79.88 565 VAL A N 1
ATOM 4446 C CA . VAL A 1 565 ? -5.867 -31.5 -11.516 1 79.88 565 VAL A CA 1
ATOM 4447 C C . VAL A 1 565 ? -5.695 -32.375 -12.75 1 79.88 565 VAL A C 1
ATOM 4449 O O . VAL A 1 565 ? -6.66 -32.656 -13.469 1 79.88 565 VAL A O 1
ATOM 4452 N N . ASN B 1 1 ? -1.526 -14.75 -25.438 1 46.94 1 ASN B N 1
ATOM 4453 C CA . ASN B 1 1 ? -0.274 -14.227 -25.969 1 46.94 1 ASN B CA 1
ATOM 4454 C C . ASN B 1 1 ? 0.819 -14.195 -24.906 1 46.94 1 ASN B C 1
ATOM 4456 O O . ASN B 1 1 ? 0.605 -13.688 -23.797 1 46.94 1 ASN B O 1
ATOM 4460 N N . MET B 1 2 ? 1.665 -15.109 -25.031 1 62.94 2 MET B N 1
ATOM 4461 C CA . MET B 1 2 ? 2.781 -15.258 -24.109 1 62.94 2 MET B CA 1
ATOM 4462 C C . MET B 1 2 ? 3.52 -13.938 -23.938 1 62.94 2 MET B C 1
ATOM 4464 O O . MET B 1 2 ? 3.65 -13.164 -24.875 1 62.94 2 MET B O 1
ATOM 4468 N N . ILE B 1 3 ? 3.629 -13.477 -22.703 1 69.75 3 ILE B N 1
ATOM 4469 C CA . ILE B 1 3 ? 4.324 -12.234 -22.391 1 69.75 3 ILE B CA 1
ATOM 4470 C C . ILE B 1 3 ? 5.742 -12.281 -22.953 1 69.75 3 ILE B C 1
ATOM 4472 O O . ILE B 1 3 ? 6.504 -13.203 -22.656 1 69.75 3 ILE B O 1
ATOM 4476 N N . GLU B 1 4 ? 6.027 -11.453 -23.953 1 80.06 4 GLU B N 1
ATOM 4477 C CA . GLU B 1 4 ? 7.328 -11.422 -24.625 1 80.06 4 GLU B CA 1
ATOM 4478 C C . GLU B 1 4 ? 8.391 -10.797 -23.719 1 80.06 4 GLU B C 1
ATOM 4480 O O . GLU B 1 4 ? 9.562 -11.195 -23.766 1 80.06 4 GLU B O 1
ATOM 4485 N N . SER B 1 5 ? 7.934 -9.867 -23 1 88.06 5 SER B N 1
ATOM 4486 C CA . SER B 1 5 ? 8.875 -9.172 -22.125 1 88.06 5 SER B CA 1
ATOM 4487 C C . SER B 1 5 ? 8.195 -8.672 -20.859 1 88.06 5 SER B C 1
ATOM 4489 O O . SER B 1 5 ? 6.98 -8.445 -20.844 1 88.06 5 SER B O 1
ATOM 4491 N N . ARG B 1 6 ? 9.008 -8.688 -19.812 1 86.94 6 ARG B N 1
ATOM 4492 C CA . ARG B 1 6 ? 8.508 -8.164 -18.547 1 86.94 6 ARG B CA 1
ATOM 4493 C C . ARG B 1 6 ? 9.602 -7.395 -17.797 1 86.94 6 ARG B C 1
ATOM 4495 O O . ARG B 1 6 ? 10.758 -7.828 -17.766 1 86.94 6 ARG B O 1
ATOM 4502 N N . VAL B 1 7 ? 9.188 -6.211 -17.328 1 89.31 7 VAL B N 1
ATOM 4503 C CA . VAL B 1 7 ? 10.102 -5.43 -16.5 1 89.31 7 VAL B CA 1
ATOM 4504 C C . VAL B 1 7 ? 9.859 -5.734 -15.031 1 89.31 7 VAL B C 1
ATOM 4506 O O . VAL B 1 7 ? 8.727 -5.633 -14.547 1 89.31 7 VAL B O 1
ATOM 4509 N N . PHE B 1 8 ? 10.93 -6.164 -14.367 1 86.75 8 PHE B N 1
ATOM 4510 C CA . PHE B 1 8 ? 10.852 -6.453 -12.938 1 86.75 8 PHE B CA 1
ATOM 4511 C C . PHE B 1 8 ? 11.5 -5.34 -12.125 1 86.75 8 PHE B C 1
ATOM 4513 O O . PHE B 1 8 ? 12.555 -4.824 -12.5 1 86.75 8 PHE B O 1
ATOM 4520 N N . HIS B 1 9 ? 10.82 -4.891 -11.148 1 87 9 HIS B N 1
ATOM 4521 C CA . HIS B 1 9 ? 11.359 -3.969 -10.156 1 87 9 HIS B CA 1
ATOM 4522 C C . HIS B 1 9 ? 11.273 -4.559 -8.75 1 87 9 HIS B C 1
ATOM 4524 O O . HIS B 1 9 ? 10.188 -4.859 -8.266 1 87 9 HIS B O 1
ATOM 4530 N N . ILE B 1 10 ? 12.383 -4.754 -8.133 1 85.06 10 ILE B N 1
ATOM 4531 C CA . ILE B 1 10 ? 12.43 -5.301 -6.785 1 85.06 10 ILE B CA 1
ATOM 4532 C C . ILE B 1 10 ? 12.727 -4.184 -5.785 1 85.06 10 ILE B C 1
ATOM 4534 O O . ILE B 1 10 ? 13.891 -3.928 -5.461 1 85.06 10 ILE B O 1
ATOM 4538 N N . GLN B 1 11 ? 11.766 -3.697 -5.156 1 74.5 11 GLN B N 1
ATOM 4539 C CA . GLN B 1 11 ? 11.844 -2.492 -4.336 1 74.5 11 GLN B CA 1
ATOM 4540 C C . GLN B 1 11 ? 12.672 -2.738 -3.078 1 74.5 11 GLN B C 1
ATOM 4542 O O . GLN B 1 11 ? 13.352 -1.835 -2.59 1 74.5 11 GLN B O 1
ATOM 4547 N N . SER B 1 12 ? 12.641 -3.936 -2.541 1 81.75 12 SER B N 1
ATOM 4548 C CA . SER B 1 12 ? 13.281 -4.223 -1.263 1 81.75 12 SER B CA 1
ATOM 4549 C C . SER B 1 12 ? 14.781 -4.461 -1.438 1 81.75 12 SER B C 1
ATOM 4551 O O . SER B 1 12 ? 15.523 -4.484 -0.458 1 81.75 12 SER B O 1
ATOM 4553 N N . GLN B 1 13 ? 15.164 -4.531 -2.631 1 88.56 13 GLN B N 1
ATOM 4554 C CA . GLN B 1 13 ? 16.547 -4.902 -2.889 1 88.56 13 GLN B CA 1
ATOM 4555 C C . GLN B 1 13 ? 17.516 -3.83 -2.387 1 88.56 13 GLN B C 1
ATOM 4557 O O . GLN B 1 13 ? 18.547 -4.145 -1.802 1 88.56 13 GLN B O 1
ATOM 4562 N N . ALA B 1 14 ? 17.125 -2.6 -2.639 1 92.75 14 ALA B N 1
ATOM 4563 C CA . ALA B 1 14 ? 18 -1.509 -2.213 1 92.75 14 ALA B CA 1
ATOM 4564 C C . ALA B 1 14 ? 18.156 -1.495 -0.696 1 92.75 14 ALA B C 1
ATOM 4566 O O . ALA B 1 14 ? 19.281 -1.347 -0.185 1 92.75 14 ALA B O 1
ATOM 4567 N N . ASN B 1 15 ? 17.109 -1.693 -0.039 1 91.38 15 ASN B N 1
ATOM 4568 C CA . ASN B 1 15 ? 17.156 -1.694 1.419 1 91.38 15 ASN B CA 1
ATOM 4569 C C . ASN B 1 15 ? 17.938 -2.883 1.96 1 91.38 15 ASN B C 1
ATOM 4571 O O . ASN B 1 15 ? 18.672 -2.748 2.936 1 91.38 15 ASN B O 1
ATOM 4575 N N . THR B 1 16 ? 17.766 -4.012 1.357 1 92.44 16 THR B N 1
ATOM 4576 C CA . THR B 1 16 ? 18.516 -5.191 1.76 1 92.44 16 THR B CA 1
ATOM 4577 C C . THR B 1 16 ? 20.016 -4.977 1.544 1 92.44 16 THR B C 1
ATOM 4579 O O . THR B 1 16 ? 20.828 -5.336 2.4 1 92.44 16 THR B O 1
ATOM 4582 N N . ALA B 1 17 ? 20.312 -4.43 0.449 1 96.44 17 ALA B N 1
ATOM 4583 C CA . ALA B 1 17 ? 21.703 -4.152 0.145 1 96.44 17 ALA B CA 1
ATOM 4584 C C . ALA B 1 17 ? 22.312 -3.182 1.159 1 96.44 17 ALA B C 1
ATOM 4586 O O . ALA B 1 17 ? 23.438 -3.357 1.601 1 96.44 17 ALA B O 1
ATOM 4587 N N . PHE B 1 18 ? 21.594 -2.227 1.518 1 96.94 18 PHE B N 1
ATOM 4588 C CA . PHE B 1 18 ? 22.062 -1.262 2.506 1 96.94 18 PHE B CA 1
ATOM 4589 C C . PHE B 1 18 ? 22.281 -1.933 3.857 1 96.94 18 PHE B C 1
ATOM 4591 O O . PHE B 1 18 ? 23.188 -1.553 4.605 1 96.94 18 PHE B O 1
ATOM 4598 N N . GLY B 1 19 ? 21.406 -2.844 4.137 1 96.25 19 GLY B N 1
ATOM 4599 C CA . GLY B 1 19 ? 21.625 -3.619 5.348 1 96.25 19 GLY B CA 1
ATOM 4600 C C . GLY B 1 19 ? 22.969 -4.309 5.371 1 96.25 19 GLY B C 1
ATOM 4601 O O . GLY B 1 19 ? 23.672 -4.277 6.387 1 96.25 19 GLY B O 1
ATOM 4602 N N . VAL B 1 20 ? 23.312 -4.824 4.289 1 97.56 20 VAL B N 1
ATOM 4603 C CA . VAL B 1 20 ? 24.594 -5.5 4.168 1 97.56 20 VAL B CA 1
ATOM 4604 C C . VAL B 1 20 ? 25.719 -4.477 4.246 1 97.56 20 VAL B C 1
ATOM 4606 O O . VAL B 1 20 ? 26.734 -4.711 4.906 1 97.56 20 VAL B O 1
ATOM 4609 N N . MET B 1 21 ? 25.578 -3.389 3.586 1 98 21 MET B N 1
ATOM 4610 C CA . MET B 1 21 ? 26.594 -2.344 3.611 1 98 21 MET B CA 1
ATOM 4611 C C . MET B 1 21 ? 26.812 -1.829 5.031 1 98 21 MET B C 1
ATOM 4613 O O . MET B 1 21 ? 27.938 -1.487 5.406 1 98 21 MET B O 1
ATOM 4617 N N . GLN B 1 22 ? 25.719 -1.757 5.77 1 97.88 22 GLN B N 1
ATOM 4618 C CA . GLN B 1 22 ? 25.828 -1.377 7.172 1 97.88 22 GLN B CA 1
ATOM 4619 C C . GLN B 1 22 ? 26.672 -2.387 7.953 1 97.88 22 GLN B C 1
ATOM 4621 O O . GLN B 1 22 ? 27.5 -2.006 8.773 1 97.88 22 GLN B O 1
ATOM 4626 N N . GLU B 1 23 ? 26.453 -3.627 7.691 1 97.75 23 GLU B N 1
ATOM 4627 C CA . GLU B 1 23 ? 27.234 -4.672 8.344 1 97.75 23 GLU B CA 1
ATOM 4628 C C . GLU B 1 23 ? 28.703 -4.559 7.973 1 97.75 23 GLU B C 1
ATOM 4630 O O . GLU B 1 23 ? 29.578 -4.73 8.828 1 97.75 23 GLU B O 1
ATOM 4635 N N . LEU B 1 24 ? 28.938 -4.312 6.742 1 97.75 24 LEU B N 1
ATOM 4636 C CA . LEU B 1 24 ? 30.312 -4.129 6.281 1 97.75 24 LEU B CA 1
ATOM 4637 C C . LEU B 1 24 ? 30.953 -2.938 6.973 1 97.75 24 LEU B C 1
ATOM 4639 O O . LEU B 1 24 ? 32.125 -2.998 7.348 1 97.75 24 LEU B O 1
ATOM 4643 N N . ARG B 1 25 ? 30.219 -1.869 7.156 1 97.69 25 ARG B N 1
ATOM 4644 C CA . ARG B 1 25 ? 30.734 -0.685 7.836 1 97.69 25 ARG B CA 1
ATOM 4645 C C . ARG B 1 25 ? 31.094 -0.994 9.289 1 97.69 25 ARG B C 1
ATOM 4647 O O . ARG B 1 25 ? 32.156 -0.635 9.758 1 97.69 25 ARG B O 1
ATOM 4654 N N . ILE B 1 26 ? 30.203 -1.662 9.93 1 96.81 26 ILE B N 1
ATOM 4655 C CA . ILE B 1 26 ? 30.391 -1.998 11.336 1 96.81 26 ILE B CA 1
ATOM 4656 C C . ILE B 1 26 ? 31.625 -2.883 11.492 1 96.81 26 ILE B C 1
ATOM 4658 O O . ILE B 1 26 ? 32.375 -2.721 12.445 1 96.81 26 ILE B O 1
ATOM 4662 N N . ASN B 1 27 ? 31.891 -3.742 10.523 1 96.06 27 ASN B N 1
ATOM 4663 C CA . ASN B 1 27 ? 33.031 -4.652 10.562 1 96.06 27 ASN B CA 1
ATOM 4664 C C . ASN B 1 27 ? 34.281 -4.02 9.938 1 96.06 27 ASN B C 1
ATOM 4666 O O . ASN B 1 27 ? 35.281 -4.684 9.789 1 96.06 27 ASN B O 1
ATOM 4670 N N . GLN B 1 28 ? 34.156 -2.77 9.555 1 95.19 28 GLN B N 1
ATOM 4671 C CA . GLN B 1 28 ? 35.25 -2.002 8.938 1 95.19 28 GLN B CA 1
ATOM 4672 C C . GLN B 1 28 ? 35.781 -2.719 7.711 1 95.19 28 GLN B C 1
ATOM 4674 O O . GLN B 1 28 ? 37 -2.832 7.551 1 95.19 28 GLN B O 1
ATOM 4679 N N . GLN B 1 29 ? 34.844 -3.311 6.973 1 95.06 29 GLN B N 1
ATOM 4680 C CA . GLN B 1 29 ? 35.188 -3.963 5.715 1 95.06 29 GLN B CA 1
ATOM 4681 C C . GLN B 1 29 ? 34.875 -3.072 4.52 1 95.06 29 GLN B C 1
ATOM 4683 O O . GLN B 1 29 ? 33.812 -2.447 4.473 1 95.06 29 GLN B O 1
ATOM 4688 N N . LEU B 1 30 ? 35.875 -2.912 3.631 1 94.19 30 LEU B N 1
ATOM 4689 C CA . LEU B 1 30 ? 35.781 -2.182 2.371 1 94.19 30 LEU B CA 1
ATOM 4690 C C . LEU B 1 30 ? 35.625 -0.686 2.621 1 94.19 30 LEU B C 1
ATOM 4692 O O . LEU B 1 30 ? 35.188 0.054 1.732 1 94.19 30 LEU B O 1
ATOM 4696 N N . CYS B 1 31 ? 35.781 -0.283 3.816 1 95.81 31 CYS B N 1
ATOM 4697 C CA . CYS B 1 31 ? 35.719 1.146 4.102 1 95.81 31 CYS B CA 1
ATOM 4698 C C . CYS B 1 31 ? 36.875 1.894 3.428 1 95.81 31 CYS B C 1
ATOM 4700 O O . CYS B 1 31 ? 38 1.407 3.393 1 95.81 31 CYS B O 1
ATOM 4702 N N . ASP B 1 32 ? 36.531 3.092 2.91 1 94 32 ASP B N 1
ATOM 4703 C CA . ASP B 1 32 ? 37.562 3.797 2.158 1 94 32 ASP B CA 1
ATOM 4704 C C . ASP B 1 32 ? 37.625 5.27 2.555 1 94 32 ASP B C 1
ATOM 4706 O O . ASP B 1 32 ? 38.281 6.07 1.891 1 94 32 ASP B O 1
ATOM 4710 N N . ILE B 1 33 ? 36.906 5.641 3.609 1 95.56 33 ILE B N 1
ATOM 4711 C CA . ILE B 1 33 ? 36.969 7.02 4.09 1 95.56 33 ILE B CA 1
ATOM 4712 C C . ILE B 1 33 ? 36.781 7.043 5.605 1 95.56 33 ILE B C 1
ATOM 4714 O O . ILE B 1 33 ? 36.125 6.164 6.172 1 95.56 33 ILE B O 1
ATOM 4718 N N . VAL B 1 34 ? 37.406 7.973 6.219 1 97.12 34 VAL B N 1
ATOM 4719 C CA . VAL B 1 34 ? 37.25 8.219 7.648 1 97.12 34 VAL B CA 1
ATOM 4720 C C . VAL B 1 34 ? 36.844 9.672 7.875 1 97.12 34 VAL B C 1
ATOM 4722 O O . VAL B 1 34 ? 37.562 10.594 7.504 1 97.12 34 VAL B O 1
ATOM 4725 N N . LEU B 1 35 ? 35.688 9.914 8.461 1 96.44 35 LEU B N 1
ATOM 4726 C CA . LEU B 1 35 ? 35.219 11.25 8.812 1 96.44 35 LEU B CA 1
ATOM 4727 C C . LEU B 1 35 ? 35.688 11.633 10.219 1 96.44 35 LEU B C 1
ATOM 4729 O O . LEU B 1 35 ? 35.406 10.914 11.18 1 96.44 35 LEU B O 1
ATOM 4733 N N . CYS B 1 36 ? 36.344 12.68 10.289 1 96.81 36 CYS B N 1
ATOM 4734 C CA . CYS B 1 36 ? 36.781 13.195 11.578 1 96.81 36 CYS B CA 1
ATOM 4735 C C . CYS B 1 36 ? 35.906 14.352 12.047 1 96.81 36 CYS B C 1
ATOM 4737 O O . CYS B 1 36 ? 35.844 15.391 11.398 1 96.81 36 CYS B O 1
ATOM 4739 N N . VAL B 1 37 ? 35.281 14.148 13.148 1 96.25 37 VAL B N 1
ATOM 4740 C CA . VAL B 1 37 ? 34.375 15.133 13.703 1 96.25 37 VAL B CA 1
ATOM 4741 C C . VAL B 1 37 ? 34.656 15.336 15.188 1 96.25 37 VAL B C 1
ATOM 4743 O O . VAL B 1 37 ? 34.438 14.438 16 1 96.25 37 VAL B O 1
ATOM 4746 N N . GLY B 1 38 ? 35.062 16.484 15.641 1 93.69 38 GLY B N 1
ATOM 4747 C CA . GLY B 1 38 ? 35.312 16.781 17.031 1 93.69 38 GLY B CA 1
ATOM 4748 C C . GLY B 1 38 ? 36.25 15.758 17.688 1 93.69 38 GLY B C 1
ATOM 4749 O O . GLY B 1 38 ? 35.969 15.266 18.781 1 93.69 38 GLY B O 1
ATOM 4750 N N . GLY B 1 39 ? 37.188 15.195 17.031 1 92.38 39 GLY B N 1
ATOM 4751 C CA . GLY B 1 39 ? 38.156 14.25 17.562 1 92.38 39 GLY B CA 1
ATOM 4752 C C . GLY B 1 39 ? 37.719 12.805 17.359 1 92.38 39 GLY B C 1
ATOM 4753 O O . GLY B 1 39 ? 38.562 11.891 17.516 1 92.38 39 GLY B O 1
ATOM 4754 N N . ALA B 1 40 ? 36.531 12.625 17.047 1 96.69 40 ALA B N 1
ATOM 4755 C CA . ALA B 1 40 ? 36.062 11.266 16.797 1 96.69 40 ALA B CA 1
ATOM 4756 C C . ALA B 1 40 ? 36.25 10.875 15.328 1 96.69 40 ALA B C 1
ATOM 4758 O O . ALA B 1 40 ? 36.219 11.734 14.445 1 96.69 40 ALA B O 1
ATOM 4759 N N . LYS B 1 41 ? 36.438 9.609 15.141 1 97.19 41 LYS B N 1
ATOM 4760 C CA . LYS B 1 41 ? 36.656 9.086 13.789 1 97.19 41 LYS B CA 1
ATOM 4761 C C . LYS B 1 41 ? 35.562 8.086 13.414 1 97.19 41 LYS B C 1
ATOM 4763 O O . LYS B 1 41 ? 35.188 7.211 14.211 1 97.19 41 LYS B O 1
ATOM 4768 N N . PHE B 1 42 ? 35.062 8.227 12.211 1 97.62 42 PHE B N 1
ATOM 4769 C CA . PHE B 1 42 ? 34 7.352 11.711 1 97.62 42 PHE B CA 1
ATOM 4770 C C . PHE B 1 42 ? 34.375 6.77 10.352 1 97.62 42 PHE B C 1
ATOM 4772 O O . PHE B 1 42 ? 34.5 7.5 9.367 1 97.62 42 PHE B O 1
ATOM 4779 N N . SER B 1 43 ? 34.531 5.461 10.328 1 97.25 43 SER B N 1
ATOM 4780 C CA . SER B 1 43 ? 34.812 4.793 9.055 1 97.25 43 SER B CA 1
ATOM 4781 C C . SER B 1 43 ? 33.531 4.59 8.258 1 97.25 43 SER B C 1
ATOM 4783 O O . SER B 1 43 ? 32.469 4.293 8.828 1 97.25 43 SER B O 1
ATOM 4785 N N . ALA B 1 44 ? 33.625 4.812 6.969 1 97.88 44 ALA B N 1
ATOM 4786 C CA . ALA B 1 44 ? 32.438 4.668 6.105 1 97.88 44 ALA B CA 1
ATOM 4787 C C . ALA B 1 44 ? 32.875 4.379 4.664 1 97.88 44 ALA B C 1
ATOM 4789 O O . ALA B 1 44 ? 34.031 4.141 4.387 1 97.88 44 ALA B O 1
ATOM 4790 N N . HIS B 1 45 ? 31.953 4.25 3.795 1 97.62 45 HIS B N 1
ATOM 4791 C CA . HIS B 1 45 ? 32.188 4.051 2.367 1 97.62 45 HIS B CA 1
ATOM 4792 C C . HIS B 1 45 ? 31.859 5.312 1.577 1 97.62 45 HIS B C 1
ATOM 4794 O O . HIS B 1 45 ? 30.734 5.816 1.645 1 97.62 45 HIS B O 1
ATOM 4800 N N . ARG B 1 46 ? 32.781 5.812 0.779 1 96.44 46 ARG B N 1
ATOM 4801 C CA . ARG B 1 46 ? 32.625 7.062 0.043 1 96.44 46 ARG B CA 1
ATOM 4802 C C . ARG B 1 46 ? 31.359 7.035 -0.818 1 96.44 46 ARG B C 1
ATOM 4804 O O . ARG B 1 46 ? 30.578 7.984 -0.808 1 96.44 46 ARG B O 1
ATOM 4811 N N . VAL B 1 47 ? 31.172 5.949 -1.514 1 97.38 47 VAL B N 1
ATOM 4812 C CA . VAL B 1 47 ? 30.109 5.895 -2.5 1 97.38 47 VAL B CA 1
ATOM 4813 C C . VAL B 1 47 ? 28.75 5.895 -1.793 1 97.38 47 VAL B C 1
ATOM 4815 O O . VAL B 1 47 ? 27.781 6.469 -2.293 1 97.38 47 VAL B O 1
ATOM 4818 N N . VAL B 1 48 ? 28.656 5.211 -0.629 1 98.06 48 VAL B N 1
ATOM 4819 C CA . VAL B 1 48 ? 27.406 5.176 0.132 1 98.06 48 VAL B CA 1
ATOM 4820 C C . VAL B 1 48 ? 27.062 6.582 0.629 1 98.06 48 VAL B C 1
ATOM 4822 O O . VAL B 1 48 ? 25.938 7.043 0.476 1 98.06 48 VAL B O 1
ATOM 4825 N N . LEU B 1 49 ? 28.109 7.25 1.166 1 97.88 49 LEU B N 1
ATOM 4826 C CA . LEU B 1 49 ? 27.906 8.609 1.663 1 97.88 49 LEU B CA 1
ATOM 4827 C C . LEU B 1 49 ? 27.547 9.555 0.523 1 97.88 49 LEU B C 1
ATOM 4829 O O . LEU B 1 49 ? 26.672 10.406 0.668 1 97.88 49 LEU B O 1
ATOM 4833 N N . ALA B 1 50 ? 28.234 9.383 -0.593 1 97.44 50 ALA B N 1
ATOM 4834 C CA . ALA B 1 50 ? 27.969 10.211 -1.767 1 97.44 50 ALA B CA 1
ATOM 4835 C C . ALA B 1 50 ? 26.547 9.977 -2.293 1 97.44 50 ALA B C 1
ATOM 4837 O O . ALA B 1 50 ? 25.906 10.898 -2.805 1 97.44 50 ALA B O 1
ATOM 4838 N N . GLY B 1 51 ? 26.109 8.781 -2.18 1 97.56 51 GLY B N 1
ATOM 4839 C CA . GLY B 1 51 ? 24.75 8.461 -2.609 1 97.56 51 GLY B CA 1
ATOM 4840 C C . GLY B 1 51 ? 23.688 9.117 -1.762 1 97.56 51 GLY B C 1
ATOM 4841 O O . GLY B 1 51 ? 22.625 9.484 -2.266 1 97.56 51 GLY B O 1
ATOM 4842 N N . CYS B 1 52 ? 23.969 9.344 -0.53 1 97.12 52 CYS B N 1
ATOM 4843 C CA . CYS B 1 52 ? 22.969 9.828 0.414 1 97.12 52 CYS B CA 1
ATOM 4844 C C . CYS B 1 52 ? 23.047 11.336 0.581 1 97.12 52 CYS B C 1
ATOM 4846 O O . CYS B 1 52 ? 22.031 12 0.817 1 97.12 52 CYS B O 1
ATOM 4848 N N . SER B 1 53 ? 24.281 11.906 0.485 1 97.69 53 SER B N 1
ATOM 4849 C CA . SER B 1 53 ? 24.5 13.305 0.825 1 97.69 53 SER B CA 1
ATOM 4850 C C . SER B 1 53 ? 25.078 14.078 -0.357 1 97.69 53 SER B C 1
ATOM 4852 O O . SER B 1 53 ? 26.219 13.859 -0.75 1 97.69 53 SER B O 1
ATOM 4854 N N . PRO B 1 54 ? 24.328 15.039 -0.835 1 96.69 54 PRO B N 1
ATOM 4855 C CA . PRO B 1 54 ? 24.859 15.867 -1.913 1 96.69 54 PRO B CA 1
ATOM 4856 C C . PRO B 1 54 ? 26.109 16.641 -1.493 1 96.69 54 PRO B C 1
ATOM 4858 O O . PRO B 1 54 ? 27.016 16.859 -2.312 1 96.69 54 PRO B O 1
ATOM 4861 N N . TYR B 1 55 ? 26.188 17.031 -0.217 1 95.56 55 TYR B N 1
ATOM 4862 C CA . TYR B 1 55 ? 27.359 17.719 0.322 1 95.56 55 TYR B CA 1
ATOM 4863 C C . TYR B 1 55 ? 28.594 16.859 0.233 1 95.56 55 TYR B C 1
ATOM 4865 O O . TYR B 1 55 ? 29.625 17.281 -0.289 1 95.56 55 TYR B O 1
ATOM 4873 N N . LEU B 1 56 ? 28.484 15.695 0.642 1 95.94 56 LEU B N 1
ATOM 4874 C CA . LEU B 1 56 ? 29.625 14.781 0.626 1 95.94 56 LEU B CA 1
ATOM 4875 C C . LEU B 1 56 ? 29.938 14.32 -0.796 1 95.94 56 LEU B C 1
ATOM 4877 O O . LEU B 1 56 ? 31.094 14.117 -1.146 1 95.94 56 LEU B O 1
ATOM 4881 N N . ARG B 1 57 ? 28.875 14.141 -1.567 1 96.69 57 ARG B N 1
ATOM 4882 C CA . ARG B 1 57 ? 29.078 13.789 -2.971 1 96.69 57 ARG B CA 1
ATOM 4883 C C . ARG B 1 57 ? 29.938 14.828 -3.674 1 96.69 57 ARG B C 1
ATOM 4885 O O . ARG B 1 57 ? 30.891 14.484 -4.367 1 96.69 57 ARG B O 1
ATOM 4892 N N . ALA B 1 58 ? 29.594 16.078 -3.473 1 94.75 58 ALA B N 1
ATOM 4893 C CA . ALA B 1 58 ? 30.359 17.156 -4.07 1 94.75 58 ALA B CA 1
ATOM 4894 C C . ALA B 1 58 ? 31.812 17.156 -3.564 1 94.75 58 ALA B C 1
ATOM 4896 O O . ALA B 1 58 ? 32.75 17.391 -4.332 1 94.75 58 ALA B O 1
ATOM 4897 N N . MET B 1 59 ? 31.969 16.891 -2.328 1 93.19 59 MET B N 1
ATOM 4898 C CA . MET B 1 59 ? 33.281 16.875 -1.706 1 93.19 59 MET B CA 1
ATOM 4899 C C . MET B 1 59 ? 34.156 15.758 -2.293 1 93.19 59 MET B C 1
ATOM 4901 O O . MET B 1 59 ? 35.344 15.945 -2.521 1 93.19 59 MET B O 1
ATOM 4905 N N . PHE B 1 60 ? 33.562 14.594 -2.564 1 94.25 60 PHE B N 1
ATOM 4906 C CA . PHE B 1 60 ? 34.312 13.422 -2.992 1 94.25 60 PHE B CA 1
ATOM 4907 C C . PHE B 1 60 ? 34.562 13.453 -4.496 1 94.25 60 PHE B C 1
ATOM 4909 O O . PHE B 1 60 ? 35.406 12.734 -5.004 1 94.25 60 PHE B O 1
ATOM 4916 N N . THR B 1 61 ? 33.781 14.211 -5.238 1 92.81 61 THR B N 1
ATOM 4917 C CA . THR B 1 61 ? 33.875 14.125 -6.691 1 92.81 61 THR B CA 1
ATOM 4918 C C . THR B 1 61 ? 34.375 15.43 -7.285 1 92.81 61 THR B C 1
ATOM 4920 O O . THR B 1 61 ? 34.438 15.586 -8.508 1 92.81 61 THR B O 1
ATOM 4923 N N . ASN B 1 62 ? 34.719 16.406 -6.582 1 86.56 62 ASN B N 1
ATOM 4924 C CA . ASN B 1 62 ? 35.094 17.734 -7.07 1 86.56 62 ASN B CA 1
ATOM 4925 C C . ASN B 1 62 ? 36.5 17.75 -7.637 1 86.56 62 ASN B C 1
ATOM 4927 O O . ASN B 1 62 ? 36.938 18.734 -8.219 1 86.56 62 ASN B O 1
ATOM 4931 N N . GLY B 1 63 ? 37.25 16.656 -7.691 1 78.56 63 GLY B N 1
ATOM 4932 C CA . GLY B 1 63 ? 38.562 16.594 -8.281 1 78.56 63 GLY B CA 1
ATOM 4933 C C . GLY B 1 63 ? 39.625 17.266 -7.434 1 78.56 63 GLY B C 1
ATOM 4934 O O . GLY B 1 63 ? 40.812 17.25 -7.789 1 78.56 63 GLY B O 1
ATOM 4935 N N . MET B 1 64 ? 39.25 17.75 -6.32 1 72.94 64 MET B N 1
ATOM 4936 C CA . MET B 1 64 ? 40.188 18.453 -5.445 1 72.94 64 MET B CA 1
ATOM 4937 C C . MET B 1 64 ? 40.844 17.484 -4.469 1 72.94 64 MET B C 1
ATOM 4939 O O . MET B 1 64 ? 40.719 16.266 -4.602 1 72.94 64 MET B O 1
ATOM 4943 N N . LEU B 1 65 ? 41.688 17.953 -3.562 1 63.91 65 LEU B N 1
ATOM 4944 C CA . LEU B 1 65 ? 42.5 17.188 -2.617 1 63.91 65 LEU B CA 1
ATOM 4945 C C . LEU B 1 65 ? 41.625 16.219 -1.81 1 63.91 65 LEU B C 1
ATOM 4947 O O . LEU B 1 65 ? 42.031 15.086 -1.551 1 63.91 65 LEU B O 1
ATOM 4951 N N . GLU B 1 66 ? 40.438 16.578 -1.477 1 64.38 66 GLU B N 1
ATOM 4952 C CA . GLU B 1 66 ? 39.562 15.797 -0.602 1 64.38 66 GLU B CA 1
ATOM 4953 C C . GLU B 1 66 ? 39.094 14.531 -1.298 1 64.38 66 GLU B C 1
ATOM 4955 O O . GLU B 1 66 ? 38.719 13.547 -0.639 1 64.38 66 GLU B O 1
ATOM 4960 N N . SER B 1 67 ? 39.156 14.602 -2.545 1 71 67 SER B N 1
ATOM 4961 C CA . SER B 1 67 ? 38.656 13.469 -3.322 1 71 67 SER B CA 1
ATOM 4962 C C . SER B 1 67 ? 39.531 12.242 -3.148 1 71 67 SER B C 1
ATOM 4964 O O . SER B 1 67 ? 39.062 11.109 -3.254 1 71 67 SER B O 1
ATOM 4966 N N . GLU B 1 68 ? 40.656 12.492 -2.725 1 75.12 68 GLU B N 1
ATOM 4967 C CA . GLU B 1 68 ? 41.562 11.359 -2.664 1 75.12 68 GLU B CA 1
ATOM 4968 C C . GLU B 1 68 ? 42.031 11.094 -1.232 1 75.12 68 GLU B C 1
ATOM 4970 O O . GLU B 1 68 ? 42.688 10.086 -0.963 1 75.12 68 GLU B O 1
ATOM 4975 N N . GLN B 1 69 ? 41.562 11.898 -0.304 1 83 69 GLN B N 1
ATOM 4976 C CA . GLN B 1 69 ? 42.031 11.781 1.076 1 83 69 GLN B CA 1
ATOM 4977 C C . GLN B 1 69 ? 41.281 10.664 1.81 1 83 69 GLN B C 1
ATOM 4979 O O . GLN B 1 69 ? 40.094 10.445 1.587 1 83 69 GLN B O 1
ATOM 4984 N N . GLU B 1 70 ? 42.031 10.102 2.615 1 89.31 70 GLU B N 1
ATOM 4985 C CA . GLU B 1 70 ? 41.469 9.031 3.438 1 89.31 70 GLU B CA 1
ATOM 4986 C C . GLU B 1 70 ? 40.719 9.602 4.645 1 89.31 70 GLU B C 1
ATOM 4988 O O . GLU B 1 70 ? 39.781 8.969 5.164 1 89.31 70 GLU B O 1
ATOM 4993 N N . PHE B 1 71 ? 41.188 10.805 5.047 1 93.25 71 PHE B N 1
ATOM 4994 C CA . PHE B 1 71 ? 40.562 11.453 6.203 1 93.25 71 PHE B CA 1
ATOM 4995 C C . PHE B 1 71 ? 39.969 12.789 5.812 1 93.25 71 PHE B C 1
ATOM 4997 O O . PHE B 1 71 ? 40.562 13.57 5.07 1 93.25 71 PHE B O 1
ATOM 5004 N N . VAL B 1 72 ? 38.75 13.008 6.219 1 92.81 72 VAL B N 1
ATOM 5005 C CA . VAL B 1 72 ? 38.094 14.273 5.957 1 92.81 72 VAL B CA 1
ATOM 5006 C C . VAL B 1 72 ? 37.562 14.867 7.27 1 92.81 72 VAL B C 1
ATOM 5008 O O . VAL B 1 72 ? 36.906 14.18 8.055 1 92.81 72 VAL B O 1
ATOM 5011 N N . GLU B 1 73 ? 37.844 16.125 7.504 1 93.56 73 GLU B N 1
ATOM 5012 C CA . GLU B 1 73 ? 37.375 16.828 8.695 1 93.56 73 GLU B CA 1
ATOM 5013 C C . GLU B 1 73 ? 36.062 17.547 8.438 1 93.56 73 GLU B C 1
ATOM 5015 O O . GLU B 1 73 ? 35.938 18.312 7.473 1 93.56 73 GLU B O 1
ATOM 5020 N N . LEU B 1 74 ? 35.125 17.312 9.195 1 93.75 74 LEU B N 1
ATOM 5021 C CA . LEU B 1 74 ? 33.844 18 9.133 1 93.75 74 LEU B CA 1
ATOM 5022 C C . LEU B 1 74 ? 33.625 18.875 10.367 1 93.75 74 LEU B C 1
ATOM 5024 O O . LEU B 1 74 ? 33.812 18.422 11.492 1 93.75 74 LEU B O 1
ATOM 5028 N N . HIS B 1 75 ? 33.281 20.094 10.133 1 93.44 75 HIS B N 1
ATOM 5029 C CA . HIS B 1 75 ? 33.031 21.047 11.211 1 93.44 75 HIS B CA 1
ATOM 5030 C C . HIS B 1 75 ? 31.547 21.359 11.344 1 93.44 75 HIS B C 1
ATOM 5032 O O . HIS B 1 75 ? 30.781 21.172 10.398 1 93.44 75 HIS B O 1
ATOM 5038 N N . GLY B 1 76 ? 31.141 21.75 12.57 1 90.69 76 GLY B N 1
ATOM 5039 C CA . GLY B 1 76 ? 29.781 22.219 12.758 1 90.69 76 GLY B CA 1
ATOM 5040 C C . GLY B 1 76 ? 28.828 21.125 13.195 1 90.69 76 GLY B C 1
ATOM 5041 O O . GLY B 1 76 ? 27.625 21.359 13.328 1 90.69 76 GLY B O 1
ATOM 5042 N N . ILE B 1 77 ? 29.344 19.922 13.344 1 94.38 77 ILE B N 1
ATOM 5043 C CA . ILE B 1 77 ? 28.516 18.812 13.797 1 94.38 77 ILE B CA 1
ATOM 5044 C C . ILE B 1 77 ? 29.172 18.125 14.992 1 94.38 77 ILE B C 1
ATOM 5046 O O . ILE B 1 77 ? 30.391 17.984 15.039 1 94.38 77 ILE B O 1
ATOM 5050 N N . GLU B 1 78 ? 28.359 17.75 15.938 1 95.5 78 GLU B N 1
ATOM 5051 C CA . GLU B 1 78 ? 28.875 17.016 17.094 1 95.5 78 GLU B CA 1
ATOM 5052 C C . GLU B 1 78 ? 29.062 15.539 16.75 1 95.5 78 GLU B C 1
ATOM 5054 O O . GLU B 1 78 ? 28.344 14.984 15.922 1 95.5 78 GLU B O 1
ATOM 5059 N N . PRO B 1 79 ? 29.984 14.883 17.453 1 96.88 79 PRO B N 1
ATOM 5060 C CA . PRO B 1 79 ? 30.25 13.469 17.172 1 96.88 79 PRO B CA 1
ATOM 5061 C C . PRO B 1 79 ? 29.016 12.594 17.375 1 96.88 79 PRO B C 1
ATOM 5063 O O . PRO B 1 79 ? 28.75 11.703 16.562 1 96.88 79 PRO B O 1
ATOM 5066 N N . SER B 1 80 ? 28.344 12.867 18.438 1 96.75 80 SER B N 1
ATOM 5067 C CA . SER B 1 80 ? 27.156 12.055 18.719 1 96.75 80 SER B CA 1
ATOM 5068 C C . SER B 1 80 ? 26.125 12.203 17.609 1 96.75 80 SER B C 1
ATOM 5070 O O . SER B 1 80 ? 25.484 11.219 17.203 1 96.75 80 SER B O 1
ATOM 5072 N N . THR B 1 81 ? 25.938 13.375 17.078 1 97.31 81 THR B N 1
ATOM 5073 C CA . THR B 1 81 ? 25 13.641 16 1 97.31 81 THR B CA 1
ATOM 5074 C C . THR B 1 81 ? 25.484 12.984 14.703 1 97.31 81 THR B C 1
ATOM 5076 O O . THR B 1 81 ? 24.672 12.422 13.953 1 97.31 81 THR B O 1
ATOM 5079 N N . MET B 1 82 ? 26.75 13.047 14.508 1 97.56 82 MET B N 1
ATOM 5080 C CA . MET B 1 82 ? 27.297 12.438 13.297 1 97.56 82 MET B CA 1
ATOM 5081 C C . MET B 1 82 ? 27.047 10.938 13.281 1 97.56 82 MET B C 1
ATOM 5083 O O . MET B 1 82 ? 26.75 10.359 12.234 1 97.56 82 MET B O 1
ATOM 5087 N N . GLU B 1 83 ? 27.234 10.375 14.422 1 97.38 83 GLU B N 1
ATOM 5088 C CA . GLU B 1 83 ? 26.969 8.945 14.531 1 97.38 83 GLU B CA 1
ATOM 5089 C C . GLU B 1 83 ? 25.531 8.617 14.133 1 97.38 83 GLU B C 1
ATOM 5091 O O . GLU B 1 83 ? 25.281 7.66 13.391 1 97.38 83 GLU B O 1
ATOM 5096 N N . LEU B 1 84 ? 24.578 9.391 14.594 1 97.25 84 LEU B N 1
ATOM 5097 C CA . LEU B 1 84 ? 23.156 9.203 14.273 1 97.25 84 LEU B CA 1
ATOM 5098 C C . LEU B 1 84 ? 22.922 9.375 12.773 1 97.25 84 LEU B C 1
ATOM 5100 O O . LEU B 1 84 ? 22.188 8.578 12.172 1 97.25 84 LEU B O 1
ATOM 5104 N N . LEU B 1 85 ? 23.531 10.352 12.242 1 97.88 85 LEU B N 1
ATOM 5105 C CA . LEU B 1 85 ? 23.328 10.656 10.828 1 97.88 85 LEU B CA 1
ATOM 5106 C C . LEU B 1 85 ? 23.938 9.578 9.945 1 97.88 85 LEU B C 1
ATOM 5108 O O . LEU B 1 85 ? 23.359 9.211 8.922 1 97.88 85 LEU B O 1
ATOM 5112 N N . LEU B 1 86 ? 25.094 9.141 10.367 1 97.69 86 LEU B N 1
ATOM 5113 C CA . LEU B 1 86 ? 25.75 8.07 9.633 1 97.69 86 LEU B CA 1
ATOM 5114 C C . LEU B 1 86 ? 24.906 6.797 9.641 1 97.69 86 LEU B C 1
ATOM 5116 O O . LEU B 1 86 ? 24.719 6.16 8.602 1 97.69 86 LEU B O 1
ATOM 5120 N N . ASP B 1 87 ? 24.438 6.438 10.766 1 97.12 87 ASP B N 1
ATOM 5121 C CA . ASP B 1 87 ? 23.562 5.281 10.883 1 97.12 87 ASP B CA 1
ATOM 5122 C C . ASP B 1 87 ? 22.312 5.453 10.023 1 97.12 87 ASP B C 1
ATOM 5124 O O . ASP B 1 87 ? 21.859 4.504 9.383 1 97.12 87 ASP B O 1
ATOM 5128 N N . PHE B 1 88 ? 21.828 6.594 10.023 1 97.12 88 PHE B N 1
ATOM 5129 C CA . PHE B 1 88 ? 20.641 6.887 9.234 1 97.12 88 PHE B CA 1
ATOM 5130 C C . PHE B 1 88 ? 20.906 6.68 7.75 1 97.12 88 PHE B C 1
ATOM 5132 O O . PHE B 1 88 ? 20.078 6.102 7.039 1 97.12 88 PHE B O 1
ATOM 5139 N N . MET B 1 89 ? 21.969 7.156 7.32 1 97.31 89 MET B N 1
ATOM 5140 C CA . MET B 1 89 ? 22.312 7.039 5.906 1 97.31 89 MET B CA 1
ATOM 5141 C C . MET B 1 89 ? 22.391 5.574 5.484 1 97.31 89 MET B C 1
ATOM 5143 O O . MET B 1 89 ? 22 5.219 4.375 1 97.31 89 MET B O 1
ATOM 5147 N N . TYR B 1 90 ? 22.812 4.699 6.387 1 97.31 90 TYR B N 1
ATOM 5148 C CA . TYR B 1 90 ? 22.969 3.291 6.051 1 97.31 90 TYR B CA 1
ATOM 5149 C C . TYR B 1 90 ? 21.672 2.525 6.277 1 97.31 90 TYR B C 1
ATOM 5151 O O . TYR B 1 90 ? 21.406 1.524 5.609 1 97.31 90 TYR B O 1
ATOM 5159 N N . THR B 1 91 ? 20.859 2.959 7.203 1 95.69 91 THR B N 1
ATOM 5160 C CA . THR B 1 91 ? 19.719 2.145 7.613 1 95.69 91 THR B CA 1
ATOM 5161 C C . THR B 1 91 ? 18.406 2.809 7.207 1 95.69 91 THR B C 1
ATOM 5163 O O . THR B 1 91 ? 17.344 2.18 7.254 1 95.69 91 THR B O 1
ATOM 5166 N N . CYS B 1 92 ? 18.469 4.02 6.93 1 93.81 92 CYS B N 1
ATOM 5167 C CA . CYS B 1 92 ? 17.297 4.809 6.574 1 93.81 92 CYS B CA 1
ATOM 5168 C C . CYS B 1 92 ? 16.391 5.008 7.781 1 93.81 92 CYS B C 1
ATOM 5170 O O . CYS B 1 92 ? 15.219 5.375 7.629 1 93.81 92 CYS B O 1
ATOM 5172 N N . THR B 1 93 ? 16.891 4.707 9 1 94.25 93 THR B N 1
ATOM 5173 C CA . THR B 1 93 ? 16.125 4.82 10.234 1 94.25 93 THR B CA 1
ATOM 5174 C C . THR B 1 93 ? 16.844 5.691 11.25 1 94.25 93 THR B C 1
ATOM 5176 O O . THR B 1 93 ? 18.078 5.609 11.383 1 94.25 93 THR B O 1
ATOM 5179 N N . ILE B 1 94 ? 16.078 6.496 11.953 1 95.56 94 ILE B N 1
ATOM 5180 C CA . ILE B 1 94 ? 16.672 7.34 12.992 1 95.56 94 ILE B CA 1
ATOM 5181 C C . ILE B 1 94 ? 15.625 7.633 14.07 1 95.56 94 ILE B C 1
ATOM 5183 O O . ILE B 1 94 ? 14.445 7.816 13.766 1 95.56 94 ILE B O 1
ATOM 5187 N N . GLU B 1 95 ? 16.109 7.656 15.281 1 94.94 95 GLU B N 1
ATOM 5188 C CA . GLU B 1 95 ? 15.242 8.062 16.391 1 94.94 95 GLU B CA 1
ATOM 5189 C C . GLU B 1 95 ? 15.445 9.531 16.734 1 94.94 95 GLU B C 1
ATOM 5191 O O . GLU B 1 95 ? 16.547 9.938 17.125 1 94.94 95 GLU B O 1
ATOM 5196 N N . VAL B 1 96 ? 14.453 10.305 16.625 1 93.88 96 VAL B N 1
ATOM 5197 C CA . VAL B 1 96 ? 14.484 11.727 16.938 1 93.88 96 VAL B CA 1
ATOM 5198 C C . VAL B 1 96 ? 13.773 11.984 18.266 1 93.88 96 VAL B C 1
ATOM 5200 O O . VAL B 1 96 ? 12.672 11.477 18.5 1 93.88 96 VAL B O 1
ATOM 5203 N N . THR B 1 97 ? 14.469 12.695 19.141 1 93.81 97 THR B N 1
ATOM 5204 C CA . THR B 1 97 ? 13.938 13.07 20.438 1 93.81 97 THR B CA 1
ATOM 5205 C C . THR B 1 97 ? 13.914 14.586 20.594 1 93.81 97 THR B C 1
ATOM 5207 O O . THR B 1 97 ? 14.477 15.312 19.766 1 93.81 97 THR B O 1
ATOM 5210 N N . VAL B 1 98 ? 13.273 15.039 21.672 1 90.25 98 VAL B N 1
ATOM 5211 C CA . VAL B 1 98 ? 13.219 16.469 21.969 1 90.25 98 VAL B CA 1
ATOM 5212 C C . VAL B 1 98 ? 14.625 16.984 22.219 1 90.25 98 VAL B C 1
ATOM 5214 O O . VAL B 1 98 ? 14.945 18.125 21.875 1 90.25 98 VAL B O 1
ATOM 5217 N N . ASP B 1 99 ? 15.461 16.125 22.609 1 92.5 99 ASP B N 1
ATOM 5218 C CA . ASP B 1 99 ? 16.797 16.547 23.016 1 92.5 99 ASP B CA 1
ATOM 5219 C C . ASP B 1 99 ? 17.75 16.594 21.812 1 92.5 99 ASP B C 1
ATOM 5221 O O . ASP B 1 99 ? 18.688 17.391 21.797 1 92.5 99 ASP B O 1
ATOM 5225 N N . ASN B 1 100 ? 17.453 15.766 20.812 1 95.56 100 ASN B N 1
ATOM 5226 C CA . ASN B 1 100 ? 18.453 15.672 19.766 1 95.56 100 ASN B CA 1
ATOM 5227 C C . ASN B 1 100 ? 17.953 16.281 18.453 1 95.56 100 ASN B C 1
ATOM 5229 O O . ASN B 1 100 ? 18.719 16.453 17.5 1 95.56 100 ASN B O 1
ATOM 5233 N N . VAL B 1 101 ? 16.703 16.688 18.391 1 94.81 101 VAL B N 1
ATOM 5234 C CA . VAL B 1 101 ? 16.062 17.062 17.141 1 94.81 101 VAL B CA 1
ATOM 5235 C C . VAL B 1 101 ? 16.766 18.266 16.531 1 94.81 101 VAL B C 1
ATOM 5237 O O . VAL B 1 101 ? 16.969 18.328 15.312 1 94.81 101 VAL B O 1
ATOM 5240 N N . GLN B 1 102 ? 17.172 19.219 17.266 1 93.06 102 GLN B N 1
ATOM 5241 C CA . GLN B 1 102 ? 17.812 20.406 16.734 1 93.06 102 GLN B CA 1
ATOM 5242 C C . GLN B 1 102 ? 19.172 20.078 16.125 1 93.06 102 GLN B C 1
ATOM 5244 O O . GLN B 1 102 ? 19.516 20.547 15.047 1 93.06 102 GLN B O 1
ATOM 5249 N N . ALA B 1 103 ? 19.906 19.266 16.859 1 95.62 103 ALA B N 1
ATOM 5250 C CA . ALA B 1 103 ? 21.219 18.844 16.375 1 95.62 103 ALA B CA 1
ATOM 5251 C C . ALA B 1 103 ? 21.094 18.031 15.086 1 95.62 103 ALA B C 1
ATOM 5253 O O . ALA B 1 103 ? 21.859 18.219 14.141 1 95.62 103 ALA B O 1
ATOM 5254 N N . VAL B 1 104 ? 20.188 17.141 15.078 1 96.94 104 VAL B N 1
ATOM 5255 C CA . VAL B 1 104 ? 19.969 16.281 13.914 1 96.94 104 VAL B CA 1
ATOM 5256 C C . VAL B 1 104 ? 19.547 17.141 12.727 1 96.94 104 VAL B C 1
ATOM 5258 O O . VAL B 1 104 ? 20.031 16.938 11.609 1 96.94 104 VAL B O 1
ATOM 5261 N N . LEU B 1 105 ? 18.641 18.062 12.977 1 95.56 105 LEU B N 1
ATOM 5262 C CA . LEU B 1 105 ? 18.188 18.953 11.914 1 95.56 105 LEU B CA 1
ATOM 5263 C C . LEU B 1 105 ? 19.344 19.781 11.367 1 95.56 105 LEU B C 1
ATOM 5265 O O . LEU B 1 105 ? 19.453 19.969 10.156 1 95.56 105 LEU B O 1
ATOM 5269 N N . GLN B 1 106 ? 20.125 20.266 12.227 1 94.31 106 GLN B N 1
ATOM 5270 C CA . GLN B 1 106 ? 21.312 21.016 11.812 1 94.31 106 GLN B CA 1
ATOM 5271 C C . GLN B 1 106 ? 22.234 20.156 10.953 1 94.31 106 GLN B C 1
ATOM 5273 O O . GLN B 1 106 ? 22.672 20.594 9.883 1 94.31 106 GLN B O 1
ATOM 5278 N N . GLY B 1 107 ? 22.547 19.016 11.406 1 96.06 107 GLY B N 1
ATOM 5279 C CA . GLY B 1 107 ? 23.375 18.109 10.641 1 96.06 107 GLY B CA 1
ATOM 5280 C C . GLY B 1 107 ? 22.781 17.734 9.297 1 96.06 107 GLY B C 1
ATOM 5281 O O . GLY B 1 107 ? 23.484 17.703 8.289 1 96.06 107 GLY B O 1
ATOM 5282 N N . ALA B 1 108 ? 21.516 17.422 9.344 1 96.19 108 ALA B N 1
ATOM 5283 C CA . ALA B 1 108 ? 20.812 17.078 8.109 1 96.19 108 ALA B CA 1
ATOM 5284 C C . ALA B 1 108 ? 20.859 18.219 7.105 1 96.19 108 ALA B C 1
ATOM 5286 O O . ALA B 1 108 ? 21 17.984 5.902 1 96.19 108 ALA B O 1
ATOM 5287 N N . SER B 1 109 ? 20.719 19.406 7.605 1 94.06 109 SER B N 1
ATOM 5288 C CA . SER B 1 109 ? 20.781 20.578 6.746 1 94.06 109 SER B CA 1
ATOM 5289 C C . SER B 1 109 ? 22.172 20.734 6.137 1 94.06 109 SER B C 1
ATOM 5291 O O . SER B 1 109 ? 22.312 21.016 4.945 1 94.06 109 SER B O 1
ATOM 5293 N N . MET B 1 110 ? 23.141 20.516 6.906 1 94.31 110 MET B N 1
ATOM 5294 C CA . MET B 1 110 ? 24.516 20.641 6.445 1 94.31 110 MET B CA 1
ATOM 5295 C C . MET B 1 110 ? 24.844 19.594 5.391 1 94.31 110 MET B C 1
ATOM 5297 O O . MET B 1 110 ? 25.453 19.891 4.371 1 94.31 110 MET B O 1
ATOM 5301 N N . LEU B 1 111 ? 24.391 18.422 5.645 1 96.69 111 LEU B N 1
ATOM 5302 C CA . LEU B 1 111 ? 24.75 17.297 4.777 1 96.69 111 LEU B CA 1
ATOM 5303 C C . LEU B 1 111 ? 23.781 17.188 3.602 1 96.69 111 LEU B C 1
ATOM 5305 O O . LEU B 1 111 ? 23.938 16.328 2.732 1 96.69 111 LEU B O 1
ATOM 5309 N N . GLY B 1 112 ? 22.75 17.969 3.59 1 94.62 112 GLY B N 1
ATOM 5310 C CA . GLY B 1 112 ? 21.797 17.969 2.49 1 94.62 112 GLY B CA 1
ATOM 5311 C C . GLY B 1 112 ? 20.812 16.812 2.547 1 94.62 112 GLY B C 1
ATOM 5312 O O . GLY B 1 112 ? 20.344 16.344 1.51 1 94.62 112 GLY B O 1
ATOM 5313 N N . LEU B 1 113 ? 20.531 16.312 3.686 1 95.44 113 LEU B N 1
ATOM 5314 C CA . LEU B 1 113 ? 19.547 15.242 3.857 1 95.44 113 LEU B CA 1
ATOM 5315 C C . LEU B 1 113 ? 18.141 15.805 3.959 1 95.44 113 LEU B C 1
ATOM 5317 O O . LEU B 1 113 ? 17.578 15.891 5.055 1 95.44 113 LEU B O 1
ATOM 5321 N N . GLN B 1 114 ? 17.516 16.016 2.861 1 91.12 114 GLN B N 1
ATOM 5322 C CA . GLN B 1 114 ? 16.297 16.812 2.766 1 91.12 114 GLN B CA 1
ATOM 5323 C C . GLN B 1 114 ? 15.125 16.094 3.426 1 91.12 114 GLN B C 1
ATOM 5325 O O . GLN B 1 114 ? 14.328 16.719 4.129 1 91.12 114 GLN B O 1
ATOM 5330 N N . ALA B 1 115 ? 15.008 14.812 3.152 1 89.38 115 ALA B N 1
ATOM 5331 C CA . ALA B 1 115 ? 13.898 14.062 3.729 1 89.38 115 ALA B CA 1
ATOM 5332 C C . ALA B 1 115 ? 13.961 14.078 5.254 1 89.38 115 ALA B C 1
ATOM 5334 O O . ALA B 1 115 ? 12.93 14.227 5.922 1 89.38 115 ALA B O 1
ATOM 5335 N N . LEU B 1 116 ? 15.094 13.906 5.746 1 93 116 LEU B N 1
ATOM 5336 C CA . LEU B 1 116 ? 15.266 13.922 7.195 1 93 116 LEU B CA 1
ATOM 5337 C C . LEU B 1 116 ? 14.984 15.312 7.766 1 93 116 LEU B C 1
ATOM 5339 O O . LEU B 1 116 ? 14.375 15.438 8.828 1 93 116 LEU B O 1
ATOM 5343 N N . ARG B 1 117 ? 15.445 16.328 7.09 1 92.69 117 ARG B N 1
ATOM 5344 C CA . ARG B 1 117 ? 15.164 17.703 7.488 1 92.69 117 ARG B CA 1
ATOM 5345 C C . ARG B 1 117 ? 13.664 17.938 7.609 1 92.69 117 ARG B C 1
ATOM 5347 O O . ARG B 1 117 ? 13.195 18.531 8.586 1 92.69 117 ARG B O 1
ATOM 5354 N N . THR B 1 118 ? 12.984 17.484 6.664 1 88.44 118 THR B N 1
ATOM 5355 C CA . THR B 1 118 ? 11.539 17.656 6.629 1 88.44 118 THR B CA 1
ATOM 5356 C C . THR B 1 118 ? 10.883 16.922 7.801 1 88.44 118 THR B C 1
ATOM 5358 O O . THR B 1 118 ? 9.992 17.469 8.461 1 88.44 118 THR B O 1
ATOM 5361 N N . MET B 1 119 ? 11.336 15.805 8.094 1 88.5 119 MET B N 1
ATOM 5362 C CA . MET B 1 119 ? 10.766 15.016 9.18 1 88.5 119 MET B CA 1
ATOM 5363 C C . MET B 1 119 ? 11.047 15.664 10.531 1 88.5 119 MET B C 1
ATOM 5365 O O . MET B 1 119 ? 10.188 15.68 11.414 1 88.5 119 MET B O 1
ATOM 5369 N N . CYS B 1 120 ? 12.242 16.125 10.664 1 92.38 120 CYS B N 1
ATOM 5370 C CA . CYS B 1 120 ? 12.602 16.828 11.891 1 92.38 120 CYS B CA 1
ATOM 5371 C C . CYS B 1 120 ? 11.758 18.078 12.07 1 92.38 120 CYS B C 1
ATOM 5373 O O . CYS B 1 120 ? 11.344 18.406 13.188 1 92.38 120 CYS B O 1
ATOM 5375 N N . SER B 1 121 ? 11.539 18.75 10.984 1 91 121 SER B N 1
ATOM 5376 C CA . SER B 1 121 ? 10.688 19.938 11.023 1 91 121 SER B CA 1
ATOM 5377 C C . SER B 1 121 ? 9.281 19.578 11.484 1 91 121 SER B C 1
ATOM 5379 O O . SER B 1 121 ? 8.695 20.297 12.305 1 91 121 SER B O 1
ATOM 5381 N N . HIS B 1 122 ? 8.789 18.562 10.969 1 86.06 122 HIS B N 1
ATOM 5382 C CA . HIS B 1 122 ? 7.457 18.125 11.375 1 86.06 122 HIS B CA 1
ATOM 5383 C C . HIS B 1 122 ? 7.434 17.734 12.852 1 86.06 122 HIS B C 1
ATOM 5385 O O . HIS B 1 122 ? 6.457 18.016 13.547 1 86.06 122 HIS B O 1
ATOM 5391 N N . PHE B 1 123 ? 8.453 17.094 13.297 1 89.88 123 PHE B N 1
ATOM 5392 C CA . PHE B 1 123 ? 8.562 16.719 14.703 1 89.88 123 PHE B CA 1
ATOM 5393 C C . PHE B 1 123 ? 8.531 17.969 15.586 1 89.88 123 PHE B C 1
ATOM 5395 O O . PHE B 1 123 ? 7.805 18 16.578 1 89.88 123 PHE B O 1
ATOM 5402 N N . LEU B 1 124 ? 9.25 18.922 15.18 1 91.31 124 LEU B N 1
ATOM 5403 C CA . LEU B 1 124 ? 9.336 20.156 15.953 1 91.31 124 LEU B CA 1
ATOM 5404 C C . LEU B 1 124 ? 8 20.906 15.945 1 91.31 124 LEU B C 1
ATOM 5406 O O . LEU B 1 124 ? 7.633 21.547 16.922 1 91.31 124 LEU B O 1
ATOM 5410 N N . GLN B 1 125 ? 7.297 20.828 14.852 1 88.25 125 GLN B N 1
ATOM 5411 C CA . GLN B 1 125 ? 5.977 21.453 14.773 1 88.25 125 GLN B CA 1
ATOM 5412 C C . GLN B 1 125 ? 5.043 20.891 15.836 1 88.25 125 GLN B C 1
ATOM 5414 O O . GLN B 1 125 ? 4.238 21.625 16.406 1 88.25 125 GLN B O 1
ATOM 5419 N N . ASN B 1 126 ? 5.258 19.672 16.078 1 84.62 126 ASN B N 1
ATOM 5420 C CA . ASN B 1 126 ? 4.398 19 17.047 1 84.62 126 ASN B CA 1
ATOM 5421 C C . ASN B 1 126 ? 4.875 19.234 18.469 1 84.62 126 ASN B C 1
ATOM 5423 O O . ASN B 1 126 ? 4.191 18.859 19.422 1 84.62 126 ASN B O 1
ATOM 5427 N N . GLN B 1 127 ? 6.031 19.953 18.625 1 88.06 127 GLN B N 1
ATOM 5428 C CA . GLN B 1 127 ? 6.617 20.156 19.953 1 88.06 127 GLN B CA 1
ATOM 5429 C C . GLN B 1 127 ? 6.473 21.625 20.391 1 88.06 127 GLN B C 1
ATOM 5431 O O . GLN B 1 127 ? 6.965 22 21.453 1 88.06 127 GLN B O 1
ATOM 5436 N N . LEU B 1 128 ? 5.781 22.344 19.672 1 90.25 128 LEU B N 1
ATOM 5437 C CA . LEU B 1 128 ? 5.699 23.766 19.953 1 90.25 128 LEU B CA 1
ATOM 5438 C C . LEU B 1 128 ? 4.918 24.031 21.234 1 90.25 128 LEU B C 1
ATOM 5440 O O . LEU B 1 128 ? 3.828 23.484 21.422 1 90.25 128 LEU B O 1
ATOM 5444 N N . THR B 1 129 ? 5.496 24.781 22.125 1 91.44 129 THR B N 1
ATOM 5445 C CA . THR B 1 129 ? 4.883 25.297 23.344 1 91.44 129 THR B CA 1
ATOM 5446 C C . THR B 1 129 ? 5.227 26.781 23.531 1 91.44 129 THR B C 1
ATOM 5448 O O . THR B 1 129 ? 6.09 27.312 22.828 1 91.44 129 THR B O 1
ATOM 5451 N N . ALA B 1 130 ? 4.531 27.375 24.469 1 93.81 130 ALA B N 1
ATOM 5452 C CA . ALA B 1 130 ? 4.789 28.781 24.734 1 93.81 130 ALA B CA 1
ATOM 5453 C C . ALA B 1 130 ? 6.23 29 25.172 1 93.81 130 ALA B C 1
ATOM 5455 O O . ALA B 1 130 ? 6.824 30.047 24.891 1 93.81 130 ALA B O 1
ATOM 5456 N N . SER B 1 131 ? 6.82 28.016 25.75 1 95 131 SER B N 1
ATOM 5457 C CA . SER B 1 131 ? 8.141 28.172 26.359 1 95 131 SER B CA 1
ATOM 5458 C C . SER B 1 131 ? 9.242 27.953 25.328 1 95 131 SER B C 1
ATOM 5460 O O . SER B 1 131 ? 10.391 28.359 25.547 1 95 131 SER B O 1
ATOM 5462 N N . ASN B 1 132 ? 8.914 27.328 24.172 1 94.19 132 ASN B N 1
ATOM 5463 C CA . ASN B 1 132 ? 10.016 26.984 23.266 1 94.19 132 ASN B CA 1
ATOM 5464 C C . ASN B 1 132 ? 9.773 27.531 21.875 1 94.19 132 ASN B C 1
ATOM 5466 O O . ASN B 1 132 ? 10.656 27.453 21.016 1 94.19 132 ASN B O 1
ATOM 5470 N N . CYS B 1 133 ? 8.672 28.156 21.578 1 96 133 CYS B N 1
ATOM 5471 C CA . CYS B 1 133 ? 8.266 28.516 20.234 1 96 133 CYS B CA 1
ATOM 5472 C C . CYS B 1 133 ? 9.164 29.594 19.656 1 96 133 CYS B C 1
ATOM 5474 O O . CYS B 1 133 ? 9.477 29.594 18.469 1 96 133 CYS B O 1
ATOM 5476 N N . LEU B 1 134 ? 9.555 30.562 20.469 1 96.75 134 LEU B N 1
ATOM 5477 C CA . LEU B 1 134 ? 10.438 31.625 19.984 1 96.75 134 LEU B CA 1
ATOM 5478 C C . LEU B 1 134 ? 11.789 31.047 19.562 1 96.75 134 LEU B C 1
ATOM 5480 O O . LEU B 1 134 ? 12.32 31.422 18.516 1 96.75 134 LEU B O 1
ATOM 5484 N N . GLY B 1 135 ? 12.336 30.172 20.359 1 95.12 135 GLY B N 1
ATOM 5485 C CA . GLY B 1 135 ? 13.586 29.516 20.031 1 95.12 135 GLY B CA 1
ATOM 5486 C C . GLY B 1 135 ? 13.484 28.672 18.766 1 95.12 135 GLY B C 1
ATOM 5487 O O . GLY B 1 135 ? 14.375 28.703 17.922 1 95.12 135 GLY B O 1
ATOM 5488 N N . ILE B 1 136 ? 12.469 27.938 18.656 1 95.06 136 ILE B N 1
ATOM 5489 C CA . ILE B 1 136 ? 12.258 27.078 17.484 1 95.06 136 ILE B CA 1
ATOM 5490 C C . ILE B 1 136 ? 12.094 27.953 16.234 1 95.06 136 ILE B C 1
ATOM 5492 O O . ILE B 1 136 ? 12.617 27.625 15.172 1 95.06 136 ILE B O 1
ATOM 5496 N N . HIS B 1 137 ? 11.336 29.047 16.406 1 96.12 137 HIS B N 1
ATOM 5497 C CA . HIS B 1 137 ? 11.18 29.969 15.297 1 96.12 137 HIS B CA 1
ATOM 5498 C C . HIS B 1 137 ? 12.523 30.516 14.828 1 96.12 137 HIS B C 1
ATOM 5500 O O . HIS B 1 137 ? 12.797 30.547 13.625 1 96.12 137 HIS B O 1
ATOM 5506 N N . TYR B 1 138 ? 13.289 30.922 15.758 1 94.81 138 TYR B N 1
ATOM 5507 C CA . TYR B 1 138 ? 14.617 31.438 15.438 1 94.81 138 TYR B CA 1
ATOM 5508 C C . TYR B 1 138 ? 15.461 30.375 14.75 1 94.81 138 TYR B C 1
ATOM 5510 O O . TYR B 1 138 ? 16.109 30.641 13.742 1 94.81 138 TYR B O 1
ATOM 5518 N N . PHE B 1 139 ? 15.414 29.266 15.344 1 93.06 139 PHE B N 1
ATOM 5519 C CA . PHE B 1 139 ? 16.141 28.141 14.781 1 93.06 139 PHE B CA 1
ATOM 5520 C C . PHE B 1 139 ? 15.711 27.859 13.352 1 93.06 139 PHE B C 1
ATOM 5522 O O . PHE B 1 139 ? 16.547 27.672 12.469 1 93.06 139 PHE B O 1
ATOM 5529 N N . ALA B 1 140 ? 14.445 27.812 13.086 1 94.25 140 ALA B N 1
ATOM 5530 C CA . ALA B 1 140 ? 13.891 27.562 11.758 1 94.25 140 ALA B CA 1
ATOM 5531 C C . ALA B 1 140 ? 14.336 28.625 10.766 1 94.25 140 ALA B C 1
ATOM 5533 O O . ALA B 1 140 ? 14.609 28.328 9.602 1 94.25 140 ALA B O 1
ATOM 5534 N N . ASP B 1 141 ? 14.383 29.797 11.266 1 92.56 141 ASP B N 1
ATOM 5535 C CA . ASP B 1 141 ? 14.82 30.922 10.43 1 92.56 141 ASP B CA 1
ATOM 5536 C C . ASP B 1 141 ? 16.297 30.781 10.047 1 92.56 141 ASP B C 1
ATOM 5538 O O . ASP B 1 141 ? 16.656 30.938 8.875 1 92.56 141 ASP B O 1
ATOM 5542 N N . VAL B 1 142 ? 17.141 30.453 10.961 1 91 142 VAL B N 1
ATOM 5543 C CA . VAL B 1 142 ? 18.578 30.328 10.766 1 91 142 VAL B CA 1
ATOM 5544 C C . VAL B 1 142 ? 18.859 29.219 9.742 1 91 142 VAL B C 1
ATOM 5546 O O . VAL B 1 142 ? 19.734 29.375 8.883 1 91 142 VAL B O 1
ATOM 5549 N N . TYR B 1 143 ? 18.109 28.203 9.797 1 89.44 143 TYR B N 1
ATOM 5550 C CA . TYR B 1 143 ? 18.406 27.062 8.945 1 89.44 143 TYR B CA 1
ATOM 5551 C C . TYR B 1 143 ? 17.453 27 7.758 1 89.44 143 TYR B C 1
ATOM 5553 O O . TYR B 1 143 ? 17.359 25.984 7.078 1 89.44 143 TYR B O 1
ATOM 5561 N N . SER B 1 144 ? 16.656 27.984 7.562 1 90 144 SER B N 1
ATOM 5562 C CA . SER B 1 144 ? 15.812 28.188 6.395 1 90 144 SER B CA 1
ATOM 5563 C C . SER B 1 144 ? 14.781 27.062 6.258 1 90 144 SER B C 1
ATOM 5565 O O . SER B 1 144 ? 14.578 26.531 5.164 1 90 144 SER B O 1
ATOM 5567 N N . CYS B 1 145 ? 14.336 26.625 7.367 1 89.75 145 CYS B N 1
ATOM 5568 C CA . CYS B 1 145 ? 13.172 25.75 7.359 1 89.75 145 CYS B CA 1
ATOM 5569 C C . CYS B 1 145 ? 11.883 26.547 7.215 1 89.75 145 CYS B C 1
ATOM 5571 O O . CYS B 1 145 ? 11.195 26.797 8.203 1 89.75 145 CYS B O 1
ATOM 5573 N N . THR B 1 146 ? 11.477 26.781 6.062 1 87.56 146 THR B N 1
ATOM 5574 C CA . THR B 1 146 ? 10.438 27.75 5.746 1 87.56 146 THR B CA 1
ATOM 5575 C C . THR B 1 146 ? 9.102 27.328 6.352 1 87.56 146 THR B C 1
ATOM 5577 O O . THR B 1 146 ? 8.391 28.156 6.934 1 87.56 146 THR B O 1
ATOM 5580 N N . GLU B 1 147 ? 8.797 26.172 6.199 1 84 147 GLU B N 1
ATOM 5581 C CA . GLU B 1 147 ? 7.508 25.703 6.707 1 84 147 GLU B CA 1
ATOM 5582 C C . GLU B 1 147 ? 7.469 25.75 8.234 1 84 147 GLU B C 1
ATOM 5584 O O . GLU B 1 147 ? 6.477 26.188 8.82 1 84 147 GLU B O 1
ATOM 5589 N N . LEU B 1 148 ? 8.5 25.219 8.836 1 89.88 148 LEU B N 1
ATOM 5590 C CA . LEU B 1 148 ? 8.578 25.25 10.289 1 89.88 148 LEU B CA 1
ATOM 5591 C C . LEU B 1 148 ? 8.539 26.688 10.805 1 89.88 148 LEU B C 1
ATOM 5593 O O . LEU B 1 148 ? 7.906 26.969 11.828 1 89.88 148 LEU B O 1
ATOM 5597 N N . GLU B 1 149 ? 9.227 27.516 10.117 1 93.12 149 GLU B N 1
ATOM 5598 C CA . GLU B 1 149 ? 9.227 28.922 10.492 1 93.12 149 GLU B CA 1
ATOM 5599 C C . GLU B 1 149 ? 7.82 29.5 10.453 1 93.12 149 GLU B C 1
ATOM 5601 O O . GLU B 1 149 ? 7.414 30.219 11.383 1 93.12 149 GLU B O 1
ATOM 5606 N N . ALA B 1 150 ? 7.133 29.219 9.461 1 88.06 150 ALA B N 1
ATOM 5607 C CA . ALA B 1 150 ? 5.777 29.734 9.289 1 88.06 150 ALA B CA 1
ATOM 5608 C C . ALA B 1 150 ? 4.852 29.203 10.383 1 88.06 150 ALA B C 1
ATOM 5610 O O . ALA B 1 150 ? 4.07 29.969 10.961 1 88.06 150 ALA B O 1
ATOM 5611 N N . VAL B 1 151 ? 4.945 27.984 10.609 1 87.88 151 VAL B N 1
ATOM 5612 C CA . VAL B 1 151 ? 4.082 27.359 11.609 1 87.88 151 VAL B CA 1
ATOM 5613 C C . VAL B 1 151 ? 4.41 27.906 12.992 1 87.88 151 VAL B C 1
ATOM 5615 O O . VAL B 1 151 ? 3.51 28.188 13.781 1 87.88 151 VAL B O 1
ATOM 5618 N N . ALA B 1 152 ? 5.688 27.984 13.289 1 93.5 152 ALA B N 1
ATOM 5619 C CA . ALA B 1 152 ? 6.113 28.531 14.57 1 93.5 152 ALA B CA 1
ATOM 5620 C C . ALA B 1 152 ? 5.656 29.969 14.727 1 93.5 152 ALA B C 1
ATOM 5622 O O . ALA B 1 152 ? 5.215 30.375 15.805 1 93.5 152 ALA B O 1
ATOM 5623 N N . ARG B 1 153 ? 5.766 30.688 13.703 1 92 153 ARG B N 1
ATOM 5624 C CA . ARG B 1 153 ? 5.309 32.062 13.727 1 92 153 ARG B CA 1
ATOM 5625 C C . ARG B 1 153 ? 3.814 32.156 14.016 1 92 153 ARG B C 1
ATOM 5627 O O . ARG B 1 153 ? 3.381 32.938 14.852 1 92 153 ARG B O 1
ATOM 5634 N N . GLN B 1 154 ? 3.123 31.438 13.352 1 87.25 154 GLN B N 1
ATOM 5635 C CA . GLN B 1 154 ? 1.683 31.406 13.57 1 87.25 154 GLN B CA 1
ATOM 5636 C C . GLN B 1 154 ? 1.357 31.016 15.008 1 87.25 154 GLN B C 1
ATOM 5638 O O . GLN B 1 154 ? 0.449 31.578 15.625 1 87.25 154 GLN B O 1
ATOM 5643 N N . PHE B 1 155 ? 2.043 30.062 15.477 1 90.44 155 PHE B N 1
ATOM 5644 C CA . PHE B 1 155 ? 1.855 29.625 16.859 1 90.44 155 PHE B CA 1
ATOM 5645 C C . PHE B 1 155 ? 2.121 30.781 17.828 1 90.44 155 PHE B C 1
ATOM 5647 O O . PHE B 1 155 ? 1.381 30.969 18.781 1 90.44 155 PHE B O 1
ATOM 5654 N N . ILE B 1 156 ? 3.186 31.484 17.594 1 93.75 156 ILE B N 1
ATOM 5655 C CA . ILE B 1 156 ? 3.561 32.625 18.422 1 93.75 156 ILE B CA 1
ATOM 5656 C C . ILE B 1 156 ? 2.426 33.625 18.453 1 93.75 156 ILE B C 1
ATOM 5658 O O . ILE B 1 156 ? 2.049 34.125 19.531 1 93.75 156 ILE B O 1
ATOM 5662 N N . TYR B 1 157 ? 1.907 33.906 17.328 1 90.62 157 TYR B N 1
ATOM 5663 C CA . TYR B 1 157 ? 0.814 34.875 17.25 1 90.62 157 TYR B CA 1
ATOM 5664 C C . TYR B 1 157 ? -0.415 34.375 18 1 90.62 157 TYR B C 1
ATOM 5666 O O . TYR B 1 157 ? -1.025 35.094 18.766 1 90.62 157 TYR B O 1
ATOM 5674 N N . GLN B 1 158 ? -0.67 33.188 17.797 1 84.81 158 GLN B N 1
ATOM 5675 C CA . GLN B 1 158 ? -1.879 32.594 18.344 1 84.81 158 GLN B CA 1
ATOM 5676 C C . GLN B 1 158 ? -1.784 32.469 19.875 1 84.81 158 GLN B C 1
ATOM 5678 O O . GLN B 1 158 ? -2.799 32.531 20.562 1 84.81 158 GLN B O 1
ATOM 5683 N N . ASN B 1 159 ? -0.588 32.312 20.406 1 88.81 159 ASN B N 1
ATOM 5684 C CA . ASN B 1 159 ? -0.39 32.094 21.828 1 88.81 159 ASN B CA 1
ATOM 5685 C C . ASN B 1 159 ? 0.427 33.219 22.469 1 88.81 159 ASN B C 1
ATOM 5687 O O . ASN B 1 159 ? 1.199 33 23.391 1 88.81 159 ASN B O 1
ATOM 5691 N N . PHE B 1 160 ? 0.259 34.312 21.953 1 92.75 160 PHE B N 1
ATOM 5692 C CA . PHE B 1 160 ? 1.074 35.438 22.344 1 92.75 160 PHE B CA 1
ATOM 5693 C C . PHE B 1 160 ? 0.984 35.688 23.844 1 92.75 160 PHE B C 1
ATOM 5695 O O . PHE B 1 160 ? 1.998 35.938 24.5 1 92.75 160 PHE B O 1
ATOM 5702 N N . LEU B 1 161 ? -0.141 35.594 24.438 1 90.88 161 LEU B N 1
ATOM 5703 C CA . LEU B 1 161 ? -0.356 35.938 25.844 1 90.88 161 LEU B CA 1
ATOM 5704 C C . LEU B 1 161 ? 0.378 34.969 26.766 1 90.88 161 LEU B C 1
ATOM 5706 O O . LEU B 1 161 ? 0.789 35.344 27.859 1 90.88 161 LEU B O 1
ATOM 5710 N N . ASP B 1 162 ? 0.581 33.781 26.328 1 92.69 162 ASP B N 1
ATOM 5711 C CA . ASP B 1 162 ? 1.37 32.812 27.094 1 92.69 162 ASP B CA 1
ATOM 5712 C C . ASP B 1 162 ? 2.861 33 26.812 1 92.69 162 ASP B C 1
ATOM 5714 O O . ASP B 1 162 ? 3.684 32.844 27.719 1 92.69 162 ASP B O 1
ATOM 5718 N N . VAL B 1 163 ? 3.16 33.312 25.641 1 95.81 163 VAL B N 1
ATOM 5719 C CA . VAL B 1 163 ? 4.539 33.438 25.172 1 95.81 163 VAL B CA 1
ATOM 5720 C C . VAL B 1 163 ? 5.246 34.562 25.922 1 95.81 163 VAL B C 1
ATOM 5722 O O . VAL B 1 163 ? 6.41 34.438 26.297 1 95.81 163 VAL B O 1
ATOM 5725 N N . ILE B 1 164 ? 4.566 35.656 26.203 1 95.94 164 ILE B N 1
ATOM 5726 C CA . ILE B 1 164 ? 5.172 36.844 26.797 1 95.94 164 ILE B CA 1
ATOM 5727 C C . ILE B 1 164 ? 5.516 36.594 28.25 1 95.94 164 ILE B C 1
ATOM 5729 O O . ILE B 1 164 ? 6.227 37.375 28.891 1 95.94 164 ILE B O 1
ATOM 5733 N N . ARG B 1 165 ? 5.043 35.5 28.781 1 95.56 165 ARG B N 1
ATOM 5734 C CA . ARG B 1 165 ? 5.301 35.188 30.172 1 95.56 165 ARG B CA 1
ATOM 5735 C C . ARG B 1 165 ? 6.504 34.25 30.312 1 95.56 165 ARG B C 1
ATOM 5737 O O . ARG B 1 165 ? 6.922 33.906 31.422 1 95.56 165 ARG B O 1
ATOM 5744 N N . MET B 1 166 ? 7.031 33.906 29.219 1 95.88 166 MET B N 1
ATOM 5745 C CA . MET B 1 166 ? 8.117 32.938 29.203 1 95.88 166 MET B CA 1
ATOM 5746 C C . MET B 1 166 ? 9.477 33.656 29.141 1 95.88 166 MET B C 1
ATOM 5748 O O . MET B 1 166 ? 9.578 34.75 28.625 1 95.88 166 MET B O 1
ATOM 5752 N N . GLU B 1 167 ? 10.492 32.938 29.562 1 95.38 167 GLU B N 1
ATOM 5753 C CA . GLU B 1 167 ? 11.852 33.469 29.656 1 95.38 167 GLU B CA 1
ATOM 5754 C C . GLU B 1 167 ? 12.383 33.875 28.281 1 95.38 167 GLU B C 1
ATOM 5756 O O . GLU B 1 167 ? 13.062 34.906 28.156 1 95.38 167 GLU B O 1
ATOM 5761 N N . GLU B 1 168 ? 12.102 33.156 27.297 1 95.75 168 GLU B N 1
ATOM 5762 C CA . GLU B 1 168 ? 12.609 33.406 25.953 1 95.75 168 GLU B CA 1
ATOM 5763 C C . GLU B 1 168 ? 12.164 34.75 25.438 1 95.75 168 GLU B C 1
ATOM 5765 O O . GLU B 1 168 ? 12.875 35.406 24.672 1 95.75 168 GLU B O 1
ATOM 5770 N N . PHE B 1 169 ? 11.008 35.125 25.906 1 97.12 169 PHE B N 1
ATOM 5771 C CA . PHE B 1 169 ? 10.492 36.438 25.469 1 97.12 169 PHE B CA 1
ATOM 5772 C C . PHE B 1 169 ? 11.352 37.562 26.016 1 97.12 169 PHE B C 1
ATOM 5774 O O . PHE B 1 169 ? 11.68 38.5 25.297 1 97.12 169 PHE B O 1
ATOM 5781 N N . PHE B 1 170 ? 11.695 37.438 27.203 1 96.25 170 PHE B N 1
ATOM 5782 C CA . PHE B 1 170 ? 12.484 38.469 27.859 1 96.25 170 PHE B CA 1
ATOM 5783 C C . PHE B 1 170 ? 13.883 38.562 27.266 1 96.25 170 PHE B C 1
ATOM 5785 O O . PHE B 1 170 ? 14.516 39.625 27.297 1 96.25 170 PHE B O 1
ATOM 5792 N N . GLU B 1 171 ? 14.289 37.5 26.672 1 94.94 171 GLU B N 1
ATOM 5793 C CA . GLU B 1 171 ? 15.641 37.438 26.141 1 94.94 171 GLU B CA 1
ATOM 5794 C C . GLU B 1 171 ? 15.664 37.812 24.656 1 94.94 171 GLU B C 1
ATOM 5796 O O . GLU B 1 171 ? 16.719 37.844 24.031 1 94.94 171 GLU B O 1
ATOM 5801 N N . LEU B 1 172 ? 14.602 38.188 24.141 1 96 172 LEU B N 1
ATOM 5802 C CA . LEU B 1 172 ? 14.523 38.531 22.734 1 96 172 LEU B CA 1
ATOM 5803 C C . LEU B 1 172 ? 15.367 39.75 22.422 1 96 172 LEU B C 1
ATOM 5805 O O . LEU B 1 172 ? 15.336 40.75 23.172 1 96 172 LEU B O 1
ATOM 5809 N N . PRO B 1 173 ? 16.094 39.656 21.297 1 95 173 PRO B N 1
ATOM 5810 C CA . PRO B 1 173 ? 16.719 40.875 20.828 1 95 173 PRO B CA 1
ATOM 5811 C C . PRO B 1 173 ? 15.711 41.938 20.391 1 95 173 PRO B C 1
ATOM 5813 O O . PRO B 1 173 ? 14.578 41.594 20.031 1 95 173 PRO B O 1
ATOM 5816 N N . GLU B 1 174 ? 16.078 43.188 20.406 1 95.38 174 GLU B N 1
ATOM 5817 C CA . GLU B 1 174 ? 15.211 44.312 20.109 1 95.38 174 GLU B CA 1
ATOM 5818 C C . GLU B 1 174 ? 14.562 44.156 18.734 1 95.38 174 GLU B C 1
ATOM 5820 O O . GLU B 1 174 ? 13.359 44.375 18.578 1 95.38 174 GLU B O 1
ATOM 5825 N N . GLU B 1 175 ? 15.344 43.75 17.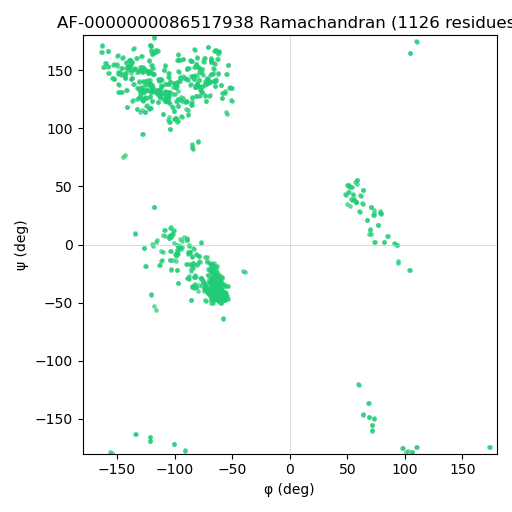797 1 95.12 175 GLU B N 1
ATOM 5826 C CA . GLU B 1 175 ? 14.852 43.656 16.422 1 95.12 175 GLU B CA 1
ATOM 5827 C C . GLU B 1 175 ? 13.719 42.656 16.328 1 95.12 175 GLU B C 1
ATOM 5829 O O . GLU B 1 175 ? 12.727 42.906 15.625 1 95.12 175 GLU B O 1
ATOM 5834 N N . ARG B 1 176 ? 13.883 41.594 17.016 1 95 176 ARG B N 1
ATOM 5835 C CA . ARG B 1 176 ? 12.875 40.531 16.984 1 95 176 ARG B CA 1
ATOM 5836 C C . ARG B 1 176 ? 11.633 40.938 17.766 1 95 176 ARG B C 1
ATOM 5838 O O . ARG B 1 176 ? 10.516 40.594 17.375 1 95 176 ARG B O 1
ATOM 5845 N N . LEU B 1 177 ? 11.844 41.594 18.844 1 96.25 177 LEU B N 1
ATOM 5846 C CA . LEU B 1 177 ? 10.711 42.094 19.609 1 96.25 177 LEU B CA 1
ATOM 5847 C C . LEU B 1 177 ? 9.883 43.062 18.766 1 96.25 177 LEU B C 1
ATOM 5849 O O . LEU B 1 177 ? 8.656 43 18.75 1 96.25 177 LEU B O 1
ATOM 5853 N N . ILE B 1 178 ? 10.57 43.969 18.109 1 96.12 178 ILE B N 1
ATOM 5854 C CA . ILE B 1 178 ? 9.906 45 17.297 1 96.12 178 ILE B CA 1
ATOM 5855 C C . ILE B 1 178 ? 9.086 44.312 16.203 1 96.12 178 ILE B C 1
ATOM 5857 O O . ILE B 1 178 ? 7.938 44.688 15.953 1 96.12 178 ILE B O 1
ATOM 5861 N N . SER B 1 179 ? 9.695 43.344 15.602 1 94.25 179 SER B N 1
ATOM 5862 C CA . SER B 1 179 ? 9.008 42.594 14.555 1 94.25 179 SER B CA 1
ATOM 5863 C C . SER B 1 179 ? 7.738 41.938 15.086 1 94.25 179 SER B C 1
ATOM 5865 O O . SER B 1 179 ? 6.727 41.875 14.391 1 94.25 179 SER B O 1
ATOM 5867 N N . LEU B 1 180 ? 7.832 41.438 16.234 1 94.62 180 LEU B N 1
ATOM 5868 C CA . LEU B 1 180 ? 6.695 40.781 16.875 1 94.62 180 LEU B CA 1
ATOM 5869 C C . LEU B 1 180 ? 5.609 41.812 17.219 1 94.62 180 LEU B C 1
ATOM 5871 O O . LEU B 1 180 ? 4.438 41.594 16.906 1 94.62 180 LEU B O 1
ATOM 5875 N N . LEU B 1 181 ? 5.969 42.906 17.812 1 94.56 181 LEU B N 1
ATOM 5876 C CA . LEU B 1 181 ? 5.027 43.906 18.281 1 94.56 181 LEU B CA 1
ATOM 5877 C C . LEU B 1 181 ? 4.328 44.594 17.109 1 94.56 181 LEU B C 1
ATOM 5879 O O . LEU B 1 181 ? 3.164 45 17.219 1 94.56 181 LEU B O 1
ATOM 5883 N N . LYS B 1 182 ? 4.984 44.719 16.016 1 92.81 182 LYS B N 1
ATOM 5884 C CA . LYS B 1 182 ? 4.453 45.438 14.867 1 92.81 182 LYS B CA 1
ATOM 5885 C C . LYS B 1 182 ? 3.447 44.562 14.102 1 92.81 182 LYS B C 1
ATOM 5887 O O . LYS B 1 182 ? 2.643 45.094 13.328 1 92.81 182 LYS B O 1
ATOM 5892 N N . SER B 1 183 ? 3.428 43.406 14.359 1 91.19 183 SER B N 1
ATOM 5893 C CA . SER B 1 183 ? 2.652 42.469 13.539 1 91.19 183 SER B CA 1
ATOM 5894 C C . SER B 1 183 ? 1.154 42.656 13.758 1 91.19 183 SER B C 1
ATOM 5896 O O . SER B 1 183 ? 0.701 42.781 14.898 1 91.19 183 SER B O 1
ATOM 5898 N N . ASP B 1 184 ? 0.401 42.594 12.656 1 86.75 184 ASP B N 1
ATOM 5899 C CA . ASP B 1 184 ? -1.056 42.688 12.703 1 86.75 184 ASP B CA 1
ATOM 5900 C C . ASP B 1 184 ? -1.674 41.344 13.141 1 86.75 184 ASP B C 1
ATOM 5902 O O . ASP B 1 184 ? -2.838 41.312 13.547 1 86.75 184 ASP B O 1
ATOM 5906 N N . LYS B 1 185 ? -0.839 40.344 13.188 1 85.31 185 LYS B N 1
ATOM 5907 C CA . LYS B 1 185 ? -1.373 38.969 13.328 1 85.31 185 LYS B CA 1
ATOM 5908 C C . LYS B 1 185 ? -1.359 38.531 14.789 1 85.31 185 LYS B C 1
ATOM 5910 O O . LYS B 1 185 ? -1.845 37.438 15.117 1 85.31 185 LYS B O 1
ATOM 5915 N N . LEU B 1 186 ? -0.818 39.438 15.625 1 89.44 186 LEU B N 1
ATOM 5916 C CA . LEU B 1 186 ? -0.839 39.094 17.047 1 89.44 186 LEU B CA 1
ATOM 5917 C C . LEU B 1 186 ? -2.268 38.875 17.531 1 89.44 186 LEU B C 1
ATOM 5919 O O . LEU B 1 186 ? -3.141 39.719 17.297 1 89.44 186 LEU B O 1
ATOM 5923 N N . GLN B 1 187 ? -2.389 37.781 18.172 1 85.94 187 GLN B N 1
ATOM 5924 C CA . GLN B 1 187 ? -3.721 37.531 18.703 1 85.94 187 GLN B CA 1
ATOM 5925 C C . GLN B 1 187 ? -3.826 37.938 20.172 1 85.94 187 GLN B C 1
ATOM 5927 O O . GLN B 1 187 ? -3.381 37.219 21.062 1 85.94 187 GLN B O 1
ATOM 5932 N N . VAL B 1 188 ? -4.531 39.062 20.375 1 87.25 188 VAL B N 1
ATOM 5933 C CA . VAL B 1 188 ? -4.699 39.656 21.703 1 87.25 188 VAL B CA 1
ATOM 5934 C C . VAL B 1 188 ? -6.145 40.094 21.891 1 87.25 188 VAL B C 1
ATOM 5936 O O . VAL B 1 188 ? -6.875 40.281 20.906 1 87.25 188 VAL B O 1
ATOM 5939 N N . MET B 1 189 ? -6.516 40.188 23.109 1 81.06 189 MET B N 1
ATOM 5940 C CA . MET B 1 189 ? -7.855 40.688 23.406 1 81.06 189 MET B CA 1
ATOM 5941 C C . MET B 1 189 ? -7.906 42.219 23.297 1 81.06 189 MET B C 1
ATOM 5943 O O . MET B 1 189 ? -8.961 42.781 23.016 1 81.06 189 MET B O 1
ATOM 5947 N N . SER B 1 190 ? -6.867 42.812 23.656 1 87.69 190 SER B N 1
ATOM 5948 C CA . SER B 1 190 ? -6.742 44.25 23.641 1 87.69 190 SER B CA 1
ATOM 5949 C C . SER B 1 190 ? -5.297 44.688 23.391 1 87.69 190 SER B C 1
ATOM 5951 O O . SER B 1 190 ? -4.367 43.938 23.703 1 87.69 190 SER B O 1
ATOM 5953 N N . GLU B 1 191 ? -5.176 45.906 22.859 1 92.31 191 GLU B N 1
ATOM 5954 C CA . GLU B 1 191 ? -3.838 46.438 22.594 1 92.31 191 GLU B CA 1
ATOM 5955 C C . GLU B 1 191 ? -3.08 46.656 23.906 1 92.31 191 GLU B C 1
ATOM 5957 O O . GLU B 1 191 ? -1.851 46.75 23.906 1 92.31 191 GLU B O 1
ATOM 5962 N N . SER B 1 192 ? -3.811 46.75 25 1 93.81 192 SER B N 1
ATOM 5963 C CA . SER B 1 192 ? -3.158 46.938 26.281 1 93.81 192 SER B CA 1
ATOM 5964 C C . SER B 1 192 ? -2.236 45.781 26.609 1 93.81 192 SER B C 1
ATOM 5966 O O . SER B 1 192 ? -1.219 45.938 27.281 1 93.81 192 SER B O 1
ATOM 5968 N N . GLN B 1 193 ? -2.59 44.625 26.109 1 93.5 193 GLN B N 1
ATOM 5969 C CA . GLN B 1 193 ? -1.779 43.438 26.344 1 93.5 193 GLN B CA 1
ATOM 5970 C C . GLN B 1 193 ? -0.447 43.5 25.609 1 93.5 193 GLN B C 1
ATOM 5972 O O . GLN B 1 193 ? 0.574 43.031 26.109 1 93.5 193 GLN B O 1
ATOM 5977 N N . VAL B 1 194 ? -0.449 44.125 24.5 1 95.25 194 VAL B N 1
ATOM 5978 C CA . VAL B 1 194 ? 0.781 44.344 23.75 1 95.25 194 VAL B CA 1
ATOM 5979 C C . VAL B 1 194 ? 1.651 45.375 24.469 1 95.25 194 VAL B C 1
ATOM 5981 O O . VAL B 1 194 ? 2.871 45.188 24.562 1 95.25 194 VAL B O 1
ATOM 5984 N N . PHE B 1 195 ? 0.973 46.406 24.953 1 95.56 195 PHE B N 1
ATOM 5985 C CA . PHE B 1 195 ? 1.662 47.438 25.719 1 95.56 195 PHE B CA 1
ATOM 5986 C C . PHE B 1 195 ? 2.32 46.812 26.953 1 95.56 195 PHE B C 1
ATOM 5988 O O . PHE B 1 195 ? 3.49 47.094 27.234 1 95.56 195 PHE B O 1
ATOM 5995 N N . GLU B 1 196 ? 1.578 46.031 27.609 1 94.81 196 GLU B N 1
ATOM 5996 C CA . GLU B 1 196 ? 2.09 45.375 28.812 1 94.81 196 GLU B CA 1
ATOM 5997 C C . GLU B 1 196 ? 3.275 44.469 28.5 1 94.81 196 GLU B C 1
ATOM 5999 O O . GLU B 1 196 ? 4.219 44.375 29.281 1 94.81 196 GLU B O 1
ATOM 6004 N N . ALA B 1 197 ? 3.193 43.781 27.438 1 96.31 197 ALA B N 1
ATOM 6005 C CA . ALA B 1 197 ? 4.293 42.938 27 1 96.31 197 ALA B CA 1
ATOM 6006 C C . ALA B 1 197 ? 5.566 43.75 26.781 1 96.31 197 ALA B C 1
ATOM 6008 O O . ALA B 1 197 ? 6.652 43.344 27.203 1 96.31 197 ALA B O 1
ATOM 6009 N N . ALA B 1 198 ? 5.41 44.844 26.109 1 95.75 198 ALA B N 1
ATOM 6010 C CA . ALA B 1 198 ? 6.539 45.75 25.859 1 95.75 198 ALA B CA 1
ATOM 6011 C C . ALA B 1 198 ? 7.145 46.25 27.172 1 95.75 198 ALA B C 1
ATOM 6013 O O . ALA B 1 198 ? 8.367 46.281 27.312 1 95.75 198 ALA B O 1
ATOM 6014 N N . CYS B 1 199 ? 6.293 46.594 28.078 1 94.56 199 CYS B N 1
ATOM 6015 C CA . CYS B 1 199 ? 6.75 47.094 29.375 1 94.56 199 CYS B CA 1
ATOM 6016 C C . CYS B 1 199 ? 7.523 46 30.109 1 94.56 199 CYS B C 1
ATOM 6018 O O . CYS B 1 199 ? 8.57 46.281 30.703 1 94.56 199 CYS B O 1
ATOM 6020 N N . SER B 1 200 ? 6.973 44.844 30.078 1 95.19 200 SER B N 1
ATOM 6021 C CA . SER B 1 200 ? 7.629 43.75 30.766 1 95.19 200 SER B CA 1
ATOM 6022 C C . SER B 1 200 ? 9.008 43.469 30.172 1 95.19 200 SER B C 1
ATOM 6024 O O . SER B 1 200 ? 9.953 43.156 30.891 1 95.19 200 SER B O 1
ATOM 6026 N N . TRP B 1 201 ? 9.109 43.562 28.875 1 96.44 201 TRP B N 1
ATOM 6027 C CA . TRP B 1 201 ? 10.391 43.375 28.203 1 96.44 201 TRP B CA 1
ATOM 6028 C C . TRP B 1 201 ? 11.383 44.469 28.609 1 96.44 201 TRP B C 1
ATOM 6030 O O . TRP B 1 201 ? 12.555 44.156 28.875 1 96.44 201 TRP B O 1
ATOM 6040 N N . LEU B 1 202 ? 10.969 45.688 28.719 1 94.19 202 LEU B N 1
ATOM 6041 C CA . LEU B 1 202 ? 11.812 46.812 29.141 1 94.19 202 LEU B CA 1
ATOM 6042 C C . LEU B 1 202 ? 12.258 46.625 30.594 1 94.19 202 LEU B C 1
ATOM 6044 O O . LEU B 1 202 ? 13.414 46.906 30.922 1 94.19 202 LEU B O 1
ATOM 6048 N N . GLN B 1 203 ? 11.375 46.125 31.375 1 93.12 203 GLN B N 1
ATOM 6049 C CA . GLN B 1 203 ? 11.602 45.969 32.812 1 93.12 203 GLN B CA 1
ATOM 6050 C C . GLN B 1 203 ? 12.617 44.875 33.094 1 93.12 203 GLN B C 1
ATOM 6052 O O . GLN B 1 203 ? 13.297 44.906 34.125 1 93.12 203 GLN B O 1
ATOM 6057 N N . TYR B 1 204 ? 12.742 43.969 32.25 1 94.88 204 TYR B N 1
ATOM 6058 C CA . TYR B 1 204 ? 13.625 42.844 32.438 1 94.88 204 TYR B CA 1
ATOM 6059 C C . TYR B 1 204 ? 15.086 43.281 32.5 1 94.88 204 TYR B C 1
ATOM 6061 O O . TYR B 1 204 ? 15.891 42.688 33.219 1 94.88 204 TYR B O 1
ATOM 6069 N N . ASP B 1 205 ? 15.438 44.281 31.719 1 93.62 205 ASP B N 1
ATOM 6070 C CA . ASP B 1 205 ? 16.781 44.875 31.75 1 93.62 205 ASP B CA 1
ATOM 6071 C C . ASP B 1 205 ? 16.719 46.375 31.547 1 93.62 205 ASP B C 1
ATOM 6073 O O . ASP B 1 205 ? 17.203 46.906 30.531 1 93.62 205 ASP B O 1
ATOM 6077 N N . PRO B 1 206 ? 16.359 47.062 32.5 1 90.25 206 PRO B N 1
ATOM 6078 C CA . PRO B 1 206 ? 16.156 48.531 32.375 1 90.25 206 PRO B CA 1
ATOM 6079 C C . PRO B 1 206 ? 17.438 49.281 32.031 1 90.25 206 PRO B C 1
ATOM 6081 O O . PRO B 1 206 ? 17.406 50.281 31.328 1 90.25 206 PRO B O 1
ATOM 6084 N N . GLY B 1 207 ? 18.5 48.875 32.562 1 89.88 207 GLY B N 1
ATOM 6085 C CA . GLY B 1 207 ? 19.766 49.531 32.312 1 89.88 207 GLY B CA 1
ATOM 6086 C C . GLY B 1 207 ? 20.125 49.625 30.859 1 89.88 207 GLY B C 1
ATOM 6087 O O . GLY B 1 207 ? 20.578 50.688 30.391 1 89.88 207 GLY B O 1
ATOM 6088 N N . LYS B 1 208 ? 19.781 48.656 30.141 1 92.31 208 LYS B N 1
ATOM 6089 C CA . LYS B 1 208 ? 20.203 48.594 28.734 1 92.31 208 LYS B CA 1
ATOM 6090 C C . LYS B 1 208 ? 19.047 48.969 27.797 1 92.31 208 LYS B C 1
ATOM 6092 O O . LYS B 1 208 ? 19.281 49.375 26.672 1 92.31 208 LYS B O 1
ATOM 6097 N N . ARG B 1 209 ? 17.797 48.844 28.281 1 94.25 209 ARG B N 1
ATOM 6098 C CA . ARG B 1 209 ? 16.688 48.875 27.328 1 94.25 209 ARG B CA 1
ATOM 6099 C C . ARG B 1 209 ? 15.859 50.125 27.469 1 94.25 209 ARG B C 1
ATOM 6101 O O . ARG B 1 209 ? 15.094 50.469 26.562 1 94.25 209 ARG B O 1
ATOM 6108 N N . LEU B 1 210 ? 15.961 50.906 28.484 1 90.19 210 LEU B N 1
ATOM 6109 C CA . LEU B 1 210 ? 15.094 52.031 28.734 1 90.19 210 LEU B CA 1
ATOM 6110 C C . LEU B 1 210 ? 15.328 53.156 27.688 1 90.19 210 LEU B C 1
ATOM 6112 O O . LEU B 1 210 ? 14.398 53.875 27.328 1 90.19 210 LEU B O 1
ATOM 6116 N N . ASP B 1 211 ? 16.609 53.219 27.281 1 90 211 ASP B N 1
ATOM 6117 C CA . ASP B 1 211 ? 16.938 54.188 26.266 1 90 211 ASP B CA 1
ATOM 6118 C C . ASP B 1 211 ? 16.219 53.906 24.953 1 90 211 ASP B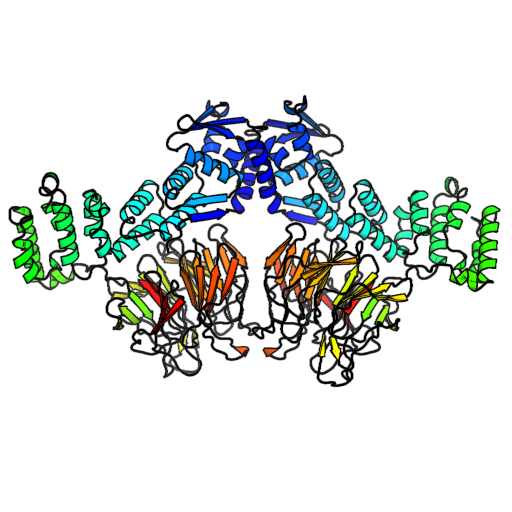 C 1
ATOM 6120 O O . ASP B 1 211 ? 16.109 54.781 24.094 1 90 211 ASP B O 1
ATOM 6124 N N . ARG B 1 212 ? 15.773 52.719 24.844 1 92.38 212 ARG B N 1
ATOM 6125 C CA . ARG B 1 212 ? 15.141 52.312 23.609 1 92.38 212 ARG B CA 1
ATOM 6126 C C . ARG B 1 212 ? 13.625 52.344 23.719 1 92.38 212 ARG B C 1
ATOM 6128 O O . ARG B 1 212 ? 12.914 51.875 22.844 1 92.38 212 ARG B O 1
ATOM 6135 N N . ALA B 1 213 ? 13.109 52.906 24.703 1 92.75 213 ALA B N 1
ATOM 6136 C CA . ALA B 1 213 ? 11.688 52.906 25.016 1 92.75 213 ALA B CA 1
ATOM 6137 C C . ALA B 1 213 ? 10.883 53.594 23.891 1 92.75 213 ALA B C 1
ATOM 6139 O O . ALA B 1 213 ? 9.797 53.125 23.547 1 92.75 213 ALA B O 1
ATOM 6140 N N . SER B 1 214 ? 11.406 54.656 23.391 1 93.5 214 SER B N 1
ATOM 6141 C CA . SER B 1 214 ? 10.695 55.375 22.344 1 93.5 214 SER B CA 1
ATOM 6142 C C . SER B 1 214 ? 10.531 54.531 21.094 1 93.5 214 SER B C 1
ATOM 6144 O O . SER B 1 214 ? 9.477 54.531 20.453 1 93.5 214 SER B O 1
ATOM 6146 N N . VAL B 1 215 ? 11.562 53.844 20.75 1 94.56 215 VAL B N 1
ATOM 6147 C CA . VAL B 1 215 ? 11.539 52.969 19.578 1 94.56 215 VAL B CA 1
ATOM 6148 C C . VAL B 1 215 ? 10.516 51.875 19.781 1 94.56 215 VAL B C 1
ATOM 6150 O O . VAL B 1 215 ? 9.773 51.531 18.844 1 94.56 215 VAL B O 1
ATOM 6153 N N . ILE B 1 216 ? 10.438 51.312 20.953 1 95.31 216 ILE B N 1
ATOM 6154 C CA . ILE B 1 216 ? 9.523 50.219 21.281 1 95.31 216 ILE B CA 1
ATOM 6155 C C . ILE B 1 216 ? 8.086 50.719 21.25 1 95.31 216 ILE B C 1
ATOM 6157 O O . ILE B 1 216 ? 7.207 50.094 20.656 1 95.31 216 ILE B O 1
ATOM 6161 N N . LEU B 1 217 ? 7.848 51.844 21.844 1 94.94 217 LEU B N 1
ATOM 6162 C CA . LEU B 1 217 ? 6.512 52.438 21.953 1 94.94 217 LEU B CA 1
ATOM 6163 C C . LEU B 1 217 ? 5.941 52.75 20.578 1 94.94 217 LEU B C 1
ATOM 6165 O O . LEU B 1 217 ? 4.734 52.625 20.359 1 94.94 217 LEU B O 1
ATOM 6169 N N . GLN B 1 218 ? 6.789 53.094 19.641 1 93.5 218 GLN B N 1
ATOM 6170 C CA . GLN B 1 218 ? 6.391 53.438 18.281 1 93.5 218 GLN B CA 1
ATOM 6171 C C . GLN B 1 218 ? 5.77 52.25 17.578 1 93.5 218 GLN B C 1
ATOM 6173 O O . GLN B 1 218 ? 5.035 52.406 16.594 1 93.5 218 GLN B O 1
ATOM 6178 N N . ASN B 1 219 ? 6.047 51.094 18.062 1 94.44 219 ASN B N 1
ATOM 6179 C CA . ASN B 1 219 ? 5.594 49.906 17.375 1 94.44 219 ASN B CA 1
ATOM 6180 C C . ASN B 1 219 ? 4.375 49.281 18.078 1 94.44 219 ASN B C 1
ATOM 6182 O O . ASN B 1 219 ? 3.979 48.156 17.766 1 94.44 219 ASN B O 1
ATOM 6186 N N . ILE B 1 220 ? 3.871 49.969 19.031 1 94.75 220 ILE B N 1
ATOM 6187 C CA . ILE B 1 220 ? 2.59 49.656 19.641 1 94.75 220 ILE B CA 1
ATOM 6188 C C . ILE B 1 220 ? 1.498 50.531 19.047 1 94.75 220 ILE B C 1
ATOM 6190 O O . ILE B 1 220 ? 1.719 51.719 18.812 1 94.75 220 ILE B O 1
ATOM 6194 N N . ARG B 1 221 ? 0.392 50 18.812 1 93 221 ARG B N 1
ATOM 6195 C CA . ARG B 1 221 ? -0.714 50.781 18.266 1 93 221 ARG B CA 1
ATOM 6196 C C . ARG B 1 221 ? -1.483 51.5 19.359 1 93 221 ARG B C 1
ATOM 6198 O O . ARG B 1 221 ? -2.619 51.125 19.672 1 93 221 ARG B O 1
ATOM 6205 N N . LEU B 1 222 ? -0.994 52.562 19.734 1 92.81 222 LEU B N 1
ATOM 6206 C CA . LEU B 1 222 ? -1.477 53.312 20.891 1 92.81 222 LEU B CA 1
ATOM 6207 C C . LEU B 1 222 ? -2.91 53.781 20.672 1 92.81 222 LEU B C 1
ATOM 6209 O O . LEU B 1 222 ? -3.688 53.875 21.625 1 92.81 222 LEU B O 1
ATOM 6213 N N . ALA B 1 223 ? -3.209 54 19.406 1 90.62 223 ALA B N 1
ATOM 6214 C CA . ALA B 1 223 ? -4.531 54.531 19.078 1 90.62 223 ALA B CA 1
ATOM 6215 C C . ALA B 1 223 ? -5.617 53.5 19.359 1 90.62 223 ALA B C 1
ATOM 6217 O O . ALA B 1 223 ? -6.801 53.844 19.438 1 90.62 223 ALA B O 1
ATOM 6218 N N . LEU B 1 224 ? -5.227 52.281 19.5 1 89.62 224 LEU B N 1
ATOM 6219 C CA . LEU B 1 224 ? -6.195 51.219 19.766 1 89.62 224 LEU B CA 1
ATOM 6220 C C . LEU B 1 224 ? -6.445 51.062 21.266 1 89.62 224 LEU B C 1
ATOM 6222 O O . LEU B 1 224 ? -7.359 50.344 21.672 1 89.62 224 LEU B O 1
ATOM 6226 N N . LEU B 1 225 ? -5.672 51.75 22.078 1 92.19 225 LEU B N 1
ATOM 6227 C CA . LEU B 1 225 ? -5.855 51.719 23.516 1 92.19 225 LEU B CA 1
ATOM 6228 C C . LEU B 1 225 ? -7.004 52.625 23.938 1 92.19 225 LEU B C 1
ATOM 6230 O O . LEU B 1 225 ? -7.289 53.625 23.266 1 92.19 225 LEU B O 1
ATOM 6234 N N . ASP B 1 226 ? -7.625 52.25 25.078 1 89.88 226 ASP B N 1
ATOM 6235 C CA . ASP B 1 226 ? -8.656 53.125 25.625 1 89.88 226 ASP B CA 1
ATOM 6236 C C . ASP B 1 226 ? -8.062 54.438 26.109 1 89.88 226 ASP B C 1
ATOM 6238 O O . ASP B 1 226 ? -6.938 54.469 26.625 1 89.88 226 ASP B O 1
ATOM 6242 N N . CYS B 1 227 ? -8.883 55.5 25.969 1 88.12 227 CYS B N 1
ATOM 6243 C CA . CYS B 1 227 ? -8.414 56.812 26.359 1 88.12 227 CYS B CA 1
ATOM 6244 C C . CYS B 1 227 ? -8.031 56.875 27.828 1 88.12 227 CYS B C 1
ATOM 6246 O O . CYS B 1 227 ? -7.027 57.469 28.203 1 88.12 227 CYS B O 1
ATOM 6248 N N . LYS B 1 228 ? -8.797 56.219 28.609 1 91.19 228 LYS B N 1
ATOM 6249 C CA . LYS B 1 228 ? -8.5 56.156 30.031 1 91.19 228 LYS B CA 1
ATOM 6250 C C . LYS B 1 228 ? -7.168 55.469 30.297 1 91.19 228 LYS B C 1
ATOM 6252 O O . LYS B 1 228 ? -6.398 55.906 31.156 1 91.19 228 LYS B O 1
ATOM 6257 N N . TYR B 1 229 ? -6.969 54.5 29.531 1 93.25 229 TYR B N 1
ATOM 6258 C CA . TYR B 1 229 ? -5.727 53.75 29.688 1 93.25 229 TYR B CA 1
ATOM 6259 C C . TYR B 1 229 ? -4.531 54.562 29.219 1 93.25 229 TYR B C 1
ATOM 6261 O O . TYR B 1 229 ? -3.48 54.562 29.859 1 93.25 229 TYR B O 1
ATOM 6269 N N . LEU B 1 230 ? -4.668 55.281 28.188 1 91.81 230 LEU B N 1
ATOM 6270 C CA . LEU B 1 230 ? -3.605 56.125 27.656 1 91.81 230 LEU B CA 1
ATOM 6271 C C . LEU B 1 230 ? -3.215 57.219 28.656 1 91.81 230 LEU B C 1
ATOM 6273 O O . LEU B 1 230 ? -2.027 57.438 28.906 1 91.81 230 LEU B O 1
ATOM 6277 N N . GLU B 1 231 ? -4.219 57.781 29.25 1 88.81 231 GLU B N 1
ATOM 6278 C CA . GLU B 1 231 ? -4 58.938 30.109 1 88.81 231 GLU B CA 1
ATOM 6279 C C . GLU B 1 231 ? -3.531 58.5 31.5 1 88.81 231 GLU B C 1
ATOM 6281 O O . GLU B 1 231 ? -2.672 59.156 32.094 1 88.81 231 GLU B O 1
ATOM 6286 N N . ASN B 1 232 ? -4.059 57.406 31.953 1 90.75 232 ASN B N 1
ATOM 6287 C CA . ASN B 1 232 ? -3.83 57.062 33.344 1 90.75 232 ASN B CA 1
ATOM 6288 C C . ASN B 1 232 ? -2.695 56.062 33.5 1 90.75 232 ASN B C 1
ATOM 6290 O O . ASN B 1 232 ? -2.111 55.938 34.594 1 90.75 232 ASN B O 1
ATOM 6294 N N . VAL B 1 233 ? -2.426 55.375 32.469 1 92.44 233 VAL B N 1
ATOM 6295 C CA . VAL B 1 233 ? -1.433 54.312 32.594 1 92.44 233 VAL B CA 1
ATOM 6296 C C . VAL B 1 233 ? -0.231 54.625 31.719 1 92.44 233 VAL B C 1
ATOM 6298 O O . VAL B 1 233 ? 0.896 54.75 32.188 1 92.44 233 VAL B O 1
ATOM 6301 N N . VAL B 1 234 ? -0.426 54.812 30.484 1 92.94 234 VAL B N 1
ATOM 6302 C CA . VAL B 1 234 ? 0.663 54.969 29.516 1 92.94 234 VAL B CA 1
ATOM 6303 C C . VAL B 1 234 ? 1.416 56.281 29.797 1 92.94 234 VAL B C 1
ATOM 6305 O O . VAL B 1 234 ? 2.641 56.25 29.938 1 92.94 234 VAL B O 1
ATOM 6308 N N . LEU B 1 235 ? 0.684 57.312 29.906 1 88.81 235 LEU B N 1
ATOM 6309 C CA . LEU B 1 235 ? 1.258 58.625 30.094 1 88.81 235 LEU B CA 1
ATOM 6310 C C . LEU B 1 235 ? 2.021 58.719 31.422 1 88.81 235 LEU B C 1
ATOM 6312 O O . LEU B 1 235 ? 3.033 59.406 31.516 1 88.81 235 LEU B O 1
ATOM 6316 N N . LYS B 1 236 ? 1.596 57.938 32.344 1 88.12 236 LYS B N 1
ATOM 6317 C CA . LYS B 1 236 ? 2.164 58.031 33.688 1 88.12 236 LYS B CA 1
ATOM 6318 C C . LYS B 1 236 ? 3.205 56.938 33.938 1 88.12 236 LYS B C 1
ATOM 6320 O O . LYS B 1 236 ? 3.83 56.875 35 1 88.12 236 LYS B O 1
ATOM 6325 N N . SER B 1 237 ? 3.404 56.188 32.969 1 88.56 237 SER B N 1
ATOM 6326 C CA . SER B 1 237 ? 4.336 55.062 33.094 1 88.56 237 SER B CA 1
ATOM 6327 C C . SER B 1 237 ? 5.766 55.562 33.312 1 88.56 237 SER B C 1
ATOM 6329 O O . SER B 1 237 ? 6.184 56.531 32.656 1 88.56 237 SER B O 1
ATOM 6331 N N . GLU B 1 238 ? 6.523 54.938 34.125 1 85.06 238 GLU B N 1
ATOM 6332 C CA . GLU B 1 238 ? 7.891 55.344 34.469 1 85.06 238 GLU B CA 1
ATOM 6333 C C . GLU B 1 238 ? 8.82 55.156 33.281 1 85.06 238 GLU B C 1
ATOM 6335 O O . GLU B 1 238 ? 9.859 55.812 33.188 1 85.06 238 GLU B O 1
ATOM 6340 N N . TYR B 1 239 ? 8.375 54.406 32.344 1 86.81 239 TYR B N 1
ATOM 6341 C CA . TYR B 1 239 ? 9.242 54.094 31.203 1 86.81 239 TYR B CA 1
ATOM 6342 C C . TYR B 1 239 ? 9.164 55.156 30.125 1 86.81 239 TYR B C 1
ATOM 6344 O O . TYR B 1 239 ? 10.102 55.344 29.344 1 86.81 239 TYR B O 1
ATOM 6352 N N . PHE B 1 240 ? 8.055 55.906 30.172 1 88.31 240 PHE B N 1
ATOM 6353 C CA . PHE B 1 240 ? 7.816 56.781 29.016 1 88.31 240 PHE B CA 1
ATOM 6354 C C . PHE B 1 240 ? 7.621 58.219 29.453 1 88.31 240 PHE B C 1
ATOM 6356 O O . PHE B 1 240 ? 7.734 59.156 28.641 1 88.31 240 PHE B O 1
ATOM 6363 N N . ARG B 1 241 ? 7.324 58.438 30.688 1 87.44 241 ARG B N 1
ATOM 6364 C CA . ARG B 1 241 ? 6.945 59.75 31.172 1 87.44 241 ARG B CA 1
ATOM 6365 C C . ARG B 1 241 ? 8.094 60.75 31.031 1 87.44 241 ARG B C 1
ATOM 6367 O O . ARG B 1 241 ? 7.871 61.938 30.828 1 87.44 241 ARG B O 1
ATOM 6374 N N . THR B 1 242 ? 9.297 60.25 31.125 1 85.56 242 THR B N 1
ATOM 6375 C CA . THR B 1 242 ? 10.445 61.156 31.094 1 85.56 242 THR B CA 1
ATOM 6376 C C . THR B 1 242 ? 11.016 61.281 29.688 1 85.56 242 THR B C 1
ATOM 6378 O O . THR B 1 242 ? 11.984 62 29.469 1 85.56 242 THR B O 1
ATOM 6381 N N . CYS B 1 243 ? 10.516 60.625 28.75 1 90.31 243 CYS B N 1
ATOM 6382 C CA . CYS B 1 243 ? 11.016 60.656 27.375 1 90.31 243 CYS B CA 1
ATOM 6383 C C . CYS B 1 243 ? 10.164 61.562 26.5 1 90.31 243 CYS B C 1
ATOM 6385 O O . CYS B 1 243 ? 9.008 61.25 26.219 1 90.31 243 CYS B O 1
ATOM 6387 N N . PRO B 1 244 ? 10.695 62.625 26.016 1 90.62 244 PRO B N 1
ATOM 6388 C CA . PRO B 1 244 ? 9.914 63.594 25.219 1 90.62 244 PRO B CA 1
ATOM 6389 C C . PRO B 1 244 ? 9.367 62.969 23.938 1 90.62 244 PRO B C 1
ATOM 6391 O O . PRO B 1 244 ? 8.234 63.25 23.531 1 90.62 244 PRO B O 1
ATOM 6394 N N . LYS B 1 245 ? 10.18 62.25 23.344 1 93.12 245 LYS B N 1
ATOM 6395 C CA . LYS B 1 245 ? 9.734 61.594 22.125 1 93.12 245 LYS B CA 1
ATOM 6396 C C . LYS B 1 245 ? 8.531 60.688 22.391 1 93.12 245 LYS B C 1
ATOM 6398 O O . LYS B 1 245 ? 7.605 60.625 21.578 1 93.12 245 LYS B O 1
ATOM 6403 N N . CYS B 1 246 ? 8.562 60.031 23.484 1 93.38 246 CYS B N 1
ATOM 6404 C CA . CYS B 1 246 ? 7.457 59.156 23.875 1 93.38 246 CYS B CA 1
ATOM 6405 C C . CYS B 1 246 ? 6.191 59.969 24.141 1 93.38 246 CYS B C 1
ATOM 6407 O O . CYS B 1 246 ? 5.102 59.594 23.719 1 93.38 246 CYS B O 1
ATOM 6409 N N . GLN B 1 247 ? 6.398 61.031 24.734 1 91.38 247 GLN B N 1
ATOM 6410 C CA . GLN B 1 247 ? 5.266 61.906 25.047 1 91.38 247 GLN B CA 1
ATOM 6411 C C . GLN B 1 247 ? 4.613 62.438 23.781 1 91.38 247 GLN B C 1
ATOM 6413 O O . GLN B 1 247 ? 3.391 62.562 23.719 1 91.38 247 GLN B O 1
ATOM 6418 N N . LEU B 1 248 ? 5.445 62.719 22.875 1 92.88 248 LEU B N 1
ATOM 6419 C CA . LEU B 1 248 ? 4.938 63.188 21.578 1 92.88 248 LEU B CA 1
ATOM 6420 C C . LEU B 1 248 ? 4.105 62.094 20.922 1 92.88 248 LEU B C 1
ATOM 6422 O O . LEU B 1 248 ? 3.049 62.375 20.344 1 92.88 248 LEU B O 1
ATOM 6426 N N . LEU B 1 249 ? 4.574 60.875 20.984 1 93.38 249 LEU B N 1
ATOM 6427 C CA . LEU B 1 249 ? 3.871 59.75 20.406 1 93.38 249 LEU B CA 1
ATOM 6428 C C . LEU B 1 249 ? 2.525 59.531 21.078 1 93.38 249 LEU B C 1
ATOM 6430 O O . LEU B 1 249 ? 1.527 59.219 20.422 1 93.38 249 LEU B O 1
ATOM 6434 N N . ILE B 1 250 ? 2.477 59.656 22.359 1 93.06 250 ILE B N 1
ATOM 6435 C CA . ILE B 1 250 ? 1.265 59.469 23.141 1 93.06 250 ILE B CA 1
ATOM 6436 C C . ILE B 1 250 ? 0.258 60.562 22.828 1 93.06 250 ILE B C 1
ATOM 6438 O O . ILE B 1 250 ? -0.932 60.281 22.641 1 93.06 250 ILE B O 1
ATOM 6442 N N . SER B 1 251 ? 0.731 61.719 22.703 1 91 251 SER B N 1
ATOM 6443 C CA . SER B 1 251 ? -0.132 62.844 22.375 1 91 251 SER B CA 1
ATOM 6444 C C . SER B 1 251 ? -0.75 62.688 20.984 1 91 251 SER B C 1
ATOM 6446 O O . SER B 1 251 ? -1.929 63 20.797 1 91 251 SER B O 1
ATOM 6448 N N . LYS B 1 252 ? 0.076 62.281 20.188 1 92 252 LYS B N 1
ATOM 6449 C CA . LYS B 1 252 ? -0.417 62.031 18.828 1 92 252 LYS B CA 1
ATOM 6450 C C . LYS B 1 252 ? -1.512 60.969 18.844 1 92 252 LYS B C 1
ATOM 6452 O O . LYS B 1 252 ? -2.504 61.094 18.109 1 92 252 LYS B O 1
ATOM 6457 N N . ALA B 1 253 ? -1.358 59.938 19.562 1 92.69 253 ALA B N 1
ATOM 6458 C CA . ALA B 1 253 ? -2.332 58.844 19.672 1 92.69 253 ALA B CA 1
ATOM 6459 C C . ALA B 1 253 ? -3.646 59.344 20.266 1 92.69 253 ALA B C 1
ATOM 6461 O O . ALA B 1 253 ? -4.727 58.938 19.828 1 92.69 253 ALA B O 1
ATOM 6462 N N . ILE B 1 254 ? -3.553 60.188 21.203 1 89.44 254 ILE B N 1
ATOM 6463 C CA . ILE B 1 254 ? -4.738 60.719 21.859 1 89.44 254 ILE B CA 1
ATOM 6464 C C . ILE B 1 254 ? -5.512 61.594 20.859 1 89.44 254 ILE B C 1
ATOM 6466 O O . ILE B 1 254 ? -6.742 61.531 20.797 1 89.44 254 ILE B O 1
ATOM 6470 N N . ARG B 1 255 ? -4.781 62.312 20.078 1 89.12 255 ARG B N 1
ATOM 6471 C CA . ARG B 1 255 ? -5.406 63.125 19.047 1 89.12 255 ARG B CA 1
ATOM 6472 C C . ARG B 1 255 ? -6.086 62.281 17.984 1 89.12 255 ARG B C 1
ATOM 6474 O O . ARG B 1 255 ? -7.184 62.594 17.531 1 89.12 255 ARG B O 1
ATOM 6481 N N . MET B 1 256 ? -5.457 61.281 17.625 1 89.75 256 MET B N 1
ATOM 6482 C CA . MET B 1 256 ? -5.992 60.344 16.625 1 89.75 256 MET B CA 1
ATOM 6483 C C . MET B 1 256 ? -7.289 59.719 17.094 1 89.75 256 MET B C 1
ATOM 6485 O O . MET B 1 256 ? -8.203 59.469 16.312 1 89.75 256 MET B O 1
ATOM 6489 N N . LYS B 1 257 ? -7.34 59.375 18.297 1 87.38 257 LYS B N 1
ATOM 6490 C CA . LYS B 1 257 ? -8.531 58.75 18.859 1 87.38 257 LYS B CA 1
ATOM 6491 C C . LYS B 1 257 ? -9.719 59.688 18.828 1 87.38 257 LYS B C 1
ATOM 6493 O O . LYS B 1 257 ? -10.875 59.25 18.797 1 87.38 257 LYS B O 1
ATOM 6498 N N . MET B 1 258 ? -9.43 60.969 18.875 1 81.88 258 MET B N 1
ATOM 6499 C CA . MET B 1 258 ? -10.484 61.969 18.859 1 81.88 258 MET B CA 1
ATOM 6500 C C . MET B 1 258 ? -10.992 62.219 17.438 1 81.88 258 MET B C 1
ATOM 6502 O O . MET B 1 258 ? -12.07 62.781 17.25 1 81.88 258 MET B O 1
ATOM 6506 N N . ASP B 1 259 ? -10.141 61.75 16.531 1 82.94 259 ASP B N 1
ATOM 6507 C CA . ASP B 1 259 ? -10.508 61.844 15.117 1 82.94 259 ASP B CA 1
ATOM 6508 C C . ASP B 1 259 ? -10.945 60.469 14.57 1 82.94 259 ASP B C 1
ATOM 6510 O O . ASP B 1 259 ? -10.102 59.625 14.266 1 82.94 259 ASP B O 1
ATOM 6514 N N . SER B 1 260 ? -12.172 60.344 14.312 1 78.88 260 SER B N 1
ATOM 6515 C CA . SER B 1 260 ? -12.742 59.062 13.906 1 78.88 260 SER B CA 1
ATOM 6516 C C . SER B 1 260 ? -12.148 58.594 12.578 1 78.88 260 SER B C 1
ATOM 6518 O O . SER B 1 260 ? -11.953 57.375 12.375 1 78.88 260 SER B O 1
ATOM 6520 N N . ARG B 1 261 ? -12.016 59.531 11.555 1 75.19 261 ARG B N 1
ATOM 6521 C CA . ARG B 1 261 ? -11.5 59.219 10.227 1 75.19 261 ARG B CA 1
ATOM 6522 C C . ARG B 1 261 ? -10.102 58.625 10.312 1 75.19 261 ARG B C 1
ATOM 6524 O O . ARG B 1 261 ? -9.734 57.75 9.508 1 75.19 261 ARG B O 1
ATOM 6531 N N . GLU B 1 262 ? -9.273 59.031 11.242 1 76.81 262 GLU B N 1
ATOM 6532 C CA . GLU B 1 262 ? -7.906 58.562 11.445 1 76.81 262 GLU B CA 1
ATOM 6533 C C . GLU B 1 262 ? -7.875 57.219 12.172 1 76.81 262 GLU B C 1
ATOM 6535 O O . GLU B 1 262 ? -7.039 56.375 11.875 1 76.81 262 GLU B O 1
ATOM 6540 N N . LEU B 1 263 ? -8.703 57.094 13.102 1 79.5 263 LEU B N 1
ATOM 6541 C CA . LEU B 1 263 ? -8.766 55.844 13.867 1 79.5 263 LEU B CA 1
ATOM 6542 C C . LEU B 1 263 ? -9.125 54.656 12.969 1 79.5 263 LEU B C 1
ATOM 6544 O O . LEU B 1 263 ? -8.633 53.562 13.172 1 79.5 263 LEU B O 1
ATOM 6548 N N . ASP B 1 264 ? -9.945 54.906 12.016 1 77.94 264 ASP B N 1
ATOM 6549 C CA . ASP B 1 264 ? -10.406 53.844 11.102 1 77.94 264 ASP B CA 1
ATOM 6550 C C . ASP B 1 264 ? -9.258 53.344 10.234 1 77.94 264 ASP B C 1
ATOM 6552 O O . ASP B 1 264 ? -9.32 52.25 9.695 1 77.94 264 ASP B O 1
ATOM 6556 N N . SER B 1 265 ? -8.25 54.062 10.148 1 79.56 265 SER B N 1
ATOM 6557 C CA . SER B 1 265 ? -7.121 53.688 9.312 1 79.56 265 SER B CA 1
ATOM 6558 C C . SER B 1 265 ? -6.176 52.75 10.047 1 79.56 265 SER B C 1
ATOM 6560 O O . SER B 1 265 ? -5.336 52.094 9.422 1 79.56 265 SER B O 1
ATOM 6562 N N . VAL B 1 266 ? -6.438 52.625 11.336 1 83.62 266 VAL B N 1
ATOM 6563 C CA . VAL B 1 266 ? -5.57 51.781 12.125 1 83.62 266 VAL B CA 1
ATOM 6564 C C . VAL B 1 266 ? -6.07 50.312 12.031 1 83.62 266 VAL B C 1
ATOM 6566 O O . VAL B 1 266 ? -7.223 50.031 12.359 1 83.62 266 VAL B O 1
ATOM 6569 N N . VAL B 1 267 ? -5.227 49.438 11.57 1 80.5 267 VAL B N 1
ATOM 6570 C CA . VAL B 1 267 ? -5.57 48.031 11.406 1 80.5 267 VAL B CA 1
ATOM 6571 C C . VAL B 1 267 ? -5.652 47.375 12.773 1 80.5 267 VAL B C 1
ATOM 6573 O O . VAL B 1 267 ? -4.715 47.438 13.57 1 80.5 267 VAL B O 1
ATOM 6576 N N . PRO B 1 268 ? -6.75 46.781 13.086 1 78.94 268 PRO B N 1
ATOM 6577 C CA . PRO B 1 268 ? -6.848 46.062 14.359 1 78.94 268 PRO B CA 1
ATOM 6578 C C . PRO B 1 268 ? -5.984 44.812 14.391 1 78.94 268 PRO B C 1
ATOM 6580 O O . PRO B 1 268 ? -5.559 44.312 13.344 1 78.94 268 PRO B O 1
ATOM 6583 N N . ARG B 1 269 ? -5.699 44.375 15.664 1 83.38 269 ARG B N 1
ATOM 6584 C CA . ARG B 1 269 ? -4.98 43.125 15.844 1 83.38 269 ARG B CA 1
ATOM 6585 C C . ARG B 1 269 ? -5.883 41.906 15.539 1 83.38 269 ARG B C 1
ATOM 6587 O O . ARG B 1 269 ? -7.105 42.062 15.492 1 83.38 269 ARG B O 1
ATOM 6594 N N . ALA B 1 270 ? -5.172 40.781 15.281 1 76.56 270 ALA B N 1
ATOM 6595 C CA . ALA B 1 270 ? -5.914 39.531 15.102 1 76.56 270 ALA B CA 1
ATOM 6596 C C . ALA B 1 270 ? -6.547 39.062 16.406 1 76.56 270 ALA B C 1
ATOM 6598 O O . ALA B 1 270 ? -6.023 39.344 17.484 1 76.56 270 ALA B O 1
ATOM 6599 N N . GLN B 1 271 ? -7.668 38.469 16.219 1 73.5 271 GLN B N 1
ATOM 6600 C CA . GLN B 1 271 ? -8.367 37.969 17.375 1 73.5 271 GLN B CA 1
ATOM 6601 C C . GLN B 1 271 ? -7.875 36.562 17.75 1 73.5 271 GLN B C 1
ATOM 6603 O O . GLN B 1 271 ? -7.273 35.875 16.922 1 73.5 271 GLN B O 1
ATOM 6608 N N . PRO B 1 272 ? -8.078 36.188 18.984 1 75.06 272 PRO B N 1
ATOM 6609 C CA . PRO B 1 272 ? -7.703 34.812 19.375 1 75.06 272 PRO B CA 1
ATOM 6610 C C . PRO B 1 272 ? -8.32 33.75 18.484 1 75.06 272 PRO B C 1
ATOM 6612 O O . PRO B 1 272 ? -9.344 34 17.844 1 75.06 272 PRO B O 1
ATOM 6615 N N . PRO B 1 273 ? -7.633 32.625 18.453 1 79.19 273 PRO B N 1
ATOM 6616 C CA . PRO B 1 273 ? -8.141 31.547 17.578 1 79.19 273 PRO B CA 1
ATOM 6617 C C . PRO B 1 273 ? -9.555 31.109 17.953 1 79.19 273 PRO B C 1
ATOM 6619 O O . PRO B 1 273 ? -9.906 31.062 19.125 1 79.19 273 PRO B O 1
ATOM 6622 N N . CYS B 1 274 ? -10.297 30.938 16.953 1 86.44 274 CYS B N 1
ATOM 6623 C CA . CYS B 1 274 ? -11.672 30.469 17.109 1 86.44 274 CYS B CA 1
ATOM 6624 C C . CYS B 1 274 ? -12.023 29.438 16.031 1 86.44 274 CYS B C 1
ATOM 6626 O O . CYS B 1 274 ? -11.344 29.344 15.016 1 86.44 274 CYS B O 1
ATOM 6628 N N . ILE B 1 275 ? -13.031 28.672 16.359 1 91.25 275 ILE B N 1
ATOM 6629 C CA . ILE B 1 275 ? -13.594 27.766 15.367 1 91.25 275 ILE B CA 1
ATOM 6630 C C . ILE B 1 275 ? -14.625 28.516 14.523 1 91.25 275 ILE B C 1
ATOM 6632 O O . ILE B 1 275 ? -15.508 29.188 15.062 1 91.25 275 ILE B O 1
ATOM 6636 N N . TYR B 1 276 ? -14.43 28.453 13.297 1 93.19 276 TYR B N 1
ATOM 6637 C CA . TYR B 1 276 ? -15.414 29 12.383 1 93.19 276 TYR B CA 1
ATOM 6638 C C . TYR B 1 276 ? -16.203 27.891 11.695 1 93.19 276 TYR B C 1
ATOM 6640 O O . TYR B 1 276 ? -15.625 26.922 11.203 1 93.19 276 TYR B O 1
ATOM 6648 N N . VAL B 1 277 ? -17.469 27.969 11.719 1 95 277 VAL B N 1
ATOM 6649 C CA . VAL B 1 277 ? -18.375 27.062 11 1 95 277 VAL B CA 1
ATOM 6650 C C . VAL B 1 277 ? -19.188 27.859 9.977 1 95 277 VAL B C 1
ATOM 6652 O O . VAL B 1 277 ? -19.734 28.906 10.289 1 95 277 VAL B O 1
ATOM 6655 N N . MET B 1 278 ? -19.266 27.391 8.734 1 94.38 278 MET B N 1
ATOM 6656 C CA . MET B 1 278 ? -19.938 28.172 7.699 1 94.38 278 MET B CA 1
ATOM 6657 C C . MET B 1 278 ? -20.766 27.266 6.785 1 94.38 278 MET B C 1
ATOM 6659 O O . MET B 1 278 ? -20.422 26.109 6.57 1 94.38 278 MET B O 1
ATOM 6663 N N . GLY B 1 279 ? -21.812 27.828 6.254 1 94.5 279 GLY B N 1
ATOM 6664 C CA . GLY B 1 279 ? -22.656 27.125 5.301 1 94.5 279 GLY B CA 1
ATOM 6665 C C . GLY B 1 279 ? -23.484 26.031 5.93 1 94.5 279 GLY B C 1
ATOM 6666 O O . GLY B 1 279 ? -23.844 26.109 7.109 1 94.5 279 GLY B O 1
ATOM 6667 N N . GLY B 1 280 ? -23.938 25.125 5.051 1 94 280 GLY B N 1
ATOM 6668 C CA . GLY B 1 280 ? -24.766 24.016 5.496 1 94 280 GLY B CA 1
ATOM 6669 C C . GLY B 1 280 ? -26.25 24.219 5.18 1 94 280 GLY B C 1
ATOM 6670 O O . GLY B 1 280 ? -26.609 25.141 4.449 1 94 280 GLY B O 1
ATOM 6671 N N . ARG B 1 281 ? -26.938 23.266 5.629 1 93.12 281 ARG B N 1
ATOM 6672 C CA . ARG B 1 281 ? -28.391 23.281 5.516 1 93.12 281 ARG B CA 1
ATOM 6673 C C . ARG B 1 281 ? -29.047 23.156 6.887 1 93.12 281 ARG B C 1
ATOM 6675 O O . ARG B 1 281 ? -28.578 22.391 7.734 1 93.12 281 ARG B O 1
ATOM 6682 N N . ASN B 1 282 ? -30.141 23.906 7.043 1 89.88 282 ASN B N 1
ATOM 6683 C CA . ASN B 1 282 ? -30.797 23.875 8.344 1 89.88 282 ASN B CA 1
ATOM 6684 C C . ASN B 1 282 ? -32.031 22.953 8.328 1 89.88 282 ASN B C 1
ATOM 6686 O O . ASN B 1 282 ? -32.188 22.172 7.398 1 89.88 282 ASN B O 1
ATOM 6690 N N . SER B 1 283 ? -32.75 23.016 9.414 1 84.75 283 SER B N 1
ATOM 6691 C CA . SER B 1 283 ? -33.875 22.109 9.609 1 84.75 283 SER B CA 1
ATOM 6692 C C . SER B 1 283 ? -35 22.422 8.641 1 84.75 283 SER B C 1
ATOM 6694 O O . SER B 1 283 ? -35.844 21.562 8.359 1 84.75 283 SER B O 1
ATOM 6696 N N . THR B 1 284 ? -35.031 23.609 8.18 1 77.94 284 THR B N 1
ATOM 6697 C CA . THR B 1 284 ? -36.062 23.969 7.219 1 77.94 284 THR B CA 1
ATOM 6698 C C . THR B 1 284 ? -35.594 23.703 5.789 1 77.94 284 THR B C 1
ATOM 6700 O O . THR B 1 284 ? -36.219 24.172 4.828 1 77.94 284 THR B O 1
ATOM 6703 N N . ASP B 1 285 ? -34.5 23.141 5.676 1 76 285 ASP B N 1
ATOM 6704 C CA . ASP B 1 285 ? -33.938 22.688 4.422 1 76 285 ASP B CA 1
ATOM 6705 C C . ASP B 1 285 ? -33.438 23.859 3.572 1 76 285 ASP B C 1
ATOM 6707 O O . ASP B 1 285 ? -33.5 23.812 2.342 1 76 285 ASP B O 1
ATOM 6711 N N . SER B 1 286 ? -33.094 24.875 4.262 1 82.62 286 SER B N 1
ATOM 6712 C CA . SER B 1 286 ? -32.531 26.031 3.58 1 82.62 286 SER B CA 1
ATOM 6713 C C . SER B 1 286 ? -31.016 26.047 3.617 1 82.62 286 SER B C 1
ATOM 6715 O O . SER B 1 286 ? -30.406 25.734 4.645 1 82.62 286 SER B O 1
ATOM 6717 N N . GLN B 1 287 ? -30.5 26.375 2.449 1 89.88 287 GLN B N 1
ATOM 6718 C CA . GLN B 1 287 ? -29.047 26.562 2.408 1 89.88 287 GLN B CA 1
ATOM 6719 C C . GLN B 1 287 ? -28.641 27.844 3.131 1 89.88 287 GLN B C 1
ATOM 6721 O O . GLN B 1 287 ? -29.328 28.859 3.031 1 89.88 287 GLN B O 1
ATOM 6726 N N . LEU B 1 288 ? -27.531 27.766 3.801 1 89.88 288 LEU B N 1
ATOM 6727 C CA . LEU B 1 288 ? -27.125 28.875 4.66 1 89.88 288 LEU B CA 1
ATOM 6728 C C . LEU B 1 288 ? -25.891 29.578 4.102 1 89.88 288 LEU B C 1
ATOM 6730 O O . LEU B 1 288 ? -24.984 28.922 3.576 1 89.88 288 LEU B O 1
ATOM 6734 N N . LYS B 1 289 ? -25.859 30.859 4.227 1 92.69 289 LYS B N 1
ATOM 6735 C CA . LYS B 1 289 ? -24.641 31.625 3.98 1 92.69 289 LYS B CA 1
ATOM 6736 C C . LYS B 1 289 ? -23.984 32.062 5.293 1 92.69 289 LYS B C 1
ATOM 6738 O O . LYS B 1 289 ? -22.875 32.594 5.293 1 92.69 289 LYS B O 1
ATOM 6743 N N . SER B 1 290 ? -24.609 31.812 6.305 1 91.88 290 SER B N 1
ATOM 6744 C CA . SER B 1 290 ? -24.188 32.281 7.609 1 91.88 290 SER B CA 1
ATOM 6745 C C . SER B 1 290 ? -22.875 31.641 8.039 1 91.88 290 SER B C 1
ATOM 6747 O O . SER B 1 290 ? -22.578 30.516 7.645 1 91.88 290 SER B O 1
ATOM 6749 N N . THR B 1 291 ? -22.125 32.375 8.852 1 94.56 291 THR B N 1
ATOM 6750 C CA . THR B 1 291 ? -20.891 31.922 9.5 1 94.56 291 THR B CA 1
ATOM 6751 C C . THR B 1 291 ? -20.953 32.188 11 1 94.56 291 THR B C 1
ATOM 6753 O O . THR B 1 291 ? -21.391 33.281 11.422 1 94.56 291 THR B O 1
ATOM 6756 N N . GLU B 1 292 ? -20.578 31.219 11.742 1 94.62 292 GLU B N 1
ATOM 6757 C CA . GLU B 1 292 ? -20.516 31.375 13.188 1 94.62 292 GLU B CA 1
ATOM 6758 C C . GLU B 1 292 ? -19.125 31.062 13.719 1 94.62 292 GLU B C 1
ATOM 6760 O O . GLU B 1 292 ? -18.391 30.266 13.125 1 94.62 292 GLU B O 1
ATOM 6765 N N . LYS B 1 293 ? -18.844 31.719 14.734 1 92.94 293 LYS B N 1
ATOM 6766 C CA . LYS B 1 293 ? -17.547 31.531 15.391 1 92.94 293 LYS B CA 1
ATOM 6767 C C . LYS B 1 293 ? -17.734 31.078 16.828 1 92.94 293 LYS B C 1
ATOM 6769 O O . LYS B 1 293 ? -18.625 31.562 17.531 1 92.94 293 LYS B O 1
ATOM 6774 N N . TYR B 1 294 ? -16.906 30.141 17.219 1 92.56 294 TYR B N 1
ATOM 6775 C CA . TYR B 1 294 ? -16.938 29.641 18.594 1 92.56 294 TYR B CA 1
ATOM 6776 C C . TYR B 1 294 ? -15.766 30.188 19.406 1 92.56 294 TYR B C 1
ATOM 6778 O O . TYR B 1 294 ? -14.602 29.953 19.047 1 92.56 294 TYR B O 1
ATOM 6786 N N . ASP B 1 295 ? -16.047 30.828 20.438 1 84.75 295 ASP B N 1
ATOM 6787 C CA . ASP B 1 295 ? -15.031 31.328 21.375 1 84.75 295 ASP B CA 1
ATOM 6788 C C . ASP B 1 295 ? -14.734 30.297 22.453 1 84.75 295 ASP B C 1
ATOM 6790 O O . ASP B 1 295 ? -15.562 30.047 23.328 1 84.75 295 ASP B O 1
ATOM 6794 N N . PHE B 1 296 ? -13.547 29.828 22.484 1 82.88 296 PHE B N 1
ATOM 6795 C CA . PHE B 1 296 ? -13.156 28.75 23.375 1 82.88 296 PHE B CA 1
ATOM 6796 C C . PHE B 1 296 ? -13.203 29.188 24.828 1 82.88 296 PHE B C 1
ATOM 6798 O O . PHE B 1 296 ? -13.531 28.391 25.719 1 82.88 296 PHE B O 1
ATOM 6805 N N . LEU B 1 297 ? -12.805 30.391 25.031 1 76.31 297 LEU B N 1
ATOM 6806 C CA . LEU B 1 297 ? -12.688 30.891 26.391 1 76.31 297 LEU B CA 1
ATOM 6807 C C . LEU B 1 297 ? -14.062 31.156 27 1 76.31 297 LEU B C 1
ATOM 6809 O O . LEU B 1 297 ? -14.305 30.828 28.156 1 76.31 297 LEU B O 1
ATOM 6813 N N . LEU B 1 298 ? -14.93 31.656 26.172 1 79.88 298 LEU B N 1
ATOM 6814 C CA . LEU B 1 298 ? -16.234 32.031 26.688 1 79.88 298 LEU B CA 1
ATOM 6815 C C . LEU B 1 298 ? -17.266 30.938 26.453 1 79.88 298 LEU B C 1
ATOM 6817 O O . LEU B 1 298 ? -18.375 30.984 27 1 79.88 298 LEU B O 1
ATOM 6821 N N . ASP B 1 299 ? -16.953 29.953 25.734 1 88.88 299 ASP B N 1
ATOM 6822 C CA . ASP B 1 299 ? -17.891 28.906 25.344 1 88.88 299 ASP B CA 1
ATOM 6823 C C . ASP B 1 299 ? -19.172 29.5 24.766 1 88.88 299 ASP B C 1
ATOM 6825 O O . ASP B 1 299 ? -20.266 29.203 25.234 1 88.88 299 ASP B O 1
ATOM 6829 N N . GLN B 1 300 ? -18.953 30.328 23.859 1 91.5 300 GLN B N 1
ATOM 6830 C CA . GLN B 1 300 ? -20.094 30.984 23.234 1 91.5 300 GLN B CA 1
ATOM 6831 C C . GLN B 1 300 ? -19.906 31.062 21.719 1 91.5 300 GLN B C 1
ATOM 6833 O O . GLN B 1 300 ? -18.781 31.125 21.219 1 91.5 300 GLN B O 1
ATOM 6838 N N . TRP B 1 301 ? -21.078 31.031 21.062 1 94.19 301 TRP B N 1
ATOM 6839 C CA . TRP B 1 301 ? -21.094 31.188 19.609 1 94.19 301 TRP B CA 1
ATOM 6840 C C . TRP B 1 301 ? -21.5 32.594 19.219 1 94.19 301 TRP B C 1
ATOM 6842 O O . TRP B 1 301 ? -22.422 33.188 19.797 1 94.19 301 TRP B O 1
ATOM 6852 N N . LEU B 1 302 ? -20.766 33.125 18.266 1 92.38 302 LEU B N 1
ATOM 6853 C CA . LEU B 1 302 ? -21.047 34.469 17.766 1 92.38 302 LEU B CA 1
ATOM 6854 C C . LEU B 1 302 ? -21.328 34.438 16.266 1 92.38 302 LEU B C 1
ATOM 6856 O O . LEU B 1 302 ? -20.75 33.625 15.531 1 92.38 302 LEU B O 1
ATOM 6860 N N . GLN B 1 303 ? -22.172 35.344 15.844 1 93.5 303 GLN B N 1
ATOM 6861 C CA . GLN B 1 303 ? -22.438 35.469 14.414 1 93.5 303 GLN B CA 1
ATOM 6862 C C . GLN B 1 303 ? -21.359 36.312 13.727 1 93.5 303 GLN B C 1
ATOM 6864 O O . GLN B 1 303 ? -20.969 37.375 14.25 1 93.5 303 GLN B O 1
ATOM 6869 N N . MET B 1 304 ? -20.953 35.812 12.633 1 92.75 304 MET B N 1
ATOM 6870 C CA . MET B 1 304 ? -19.953 36.5 11.828 1 92.75 304 MET B CA 1
ATOM 6871 C C . MET B 1 304 ? -20.516 36.906 10.469 1 92.75 304 MET B C 1
ATOM 6873 O O . MET B 1 304 ? -21.594 36.469 10.086 1 92.75 304 MET B O 1
ATOM 6877 N N . PRO B 1 305 ? -19.766 37.812 9.773 1 93.5 305 PRO B N 1
ATOM 6878 C CA . PRO B 1 305 ? -20.25 38.156 8.43 1 93.5 305 PRO B CA 1
ATOM 6879 C C . PRO B 1 305 ? -20.5 36.906 7.574 1 93.5 305 PRO B C 1
ATOM 6881 O O . PRO B 1 305 ? -19.688 35.969 7.586 1 93.5 305 PRO B O 1
ATOM 6884 N N . PRO B 1 306 ? -21.594 36.875 6.898 1 95.19 306 PRO B N 1
ATOM 6885 C CA . PRO B 1 306 ? -21.953 35.719 6.09 1 95.19 306 PRO B CA 1
ATOM 6886 C C . PRO B 1 306 ? -21.141 35.625 4.797 1 95.19 306 PRO B C 1
ATOM 6888 O O . PRO B 1 306 ? -20.625 36.625 4.32 1 95.19 306 PRO B O 1
ATOM 6891 N N . MET B 1 307 ? -21.062 34.438 4.277 1 95.31 307 MET B N 1
ATOM 6892 C CA . MET B 1 307 ? -20.516 34.25 2.938 1 95.31 307 MET B CA 1
ATOM 6893 C C . MET B 1 307 ? -21.359 35 1.896 1 95.31 307 MET B C 1
ATOM 6895 O O . MET B 1 307 ? -22.484 35.375 2.178 1 95.31 307 MET B O 1
ATOM 6899 N N . ASN B 1 308 ? -20.781 35.125 0.747 1 94.12 308 ASN B N 1
ATOM 6900 C CA . ASN B 1 308 ? -21.516 35.781 -0.339 1 94.12 308 ASN B CA 1
ATOM 6901 C C . ASN B 1 308 ? -22.562 34.844 -0.943 1 94.12 308 ASN B C 1
ATOM 6903 O O . ASN B 1 308 ? -23.531 35.281 -1.529 1 94.12 308 ASN B O 1
ATOM 6907 N N . ILE B 1 309 ? -22.297 33.562 -0.894 1 92.25 309 ILE B N 1
ATOM 6908 C CA . ILE B 1 309 ? -23.172 32.562 -1.511 1 92.25 309 ILE B CA 1
ATOM 6909 C C . ILE B 1 309 ? -23.656 31.578 -0.453 1 92.25 309 ILE B C 1
ATOM 6911 O O . ILE B 1 309 ? -22.859 31.031 0.298 1 92.25 309 ILE B O 1
ATOM 6915 N N . ALA B 1 310 ? -25 31.438 -0.428 1 93.06 310 ALA B N 1
ATOM 6916 C CA . ALA B 1 310 ? -25.562 30.375 0.408 1 93.06 310 ALA B CA 1
ATOM 6917 C C . ALA B 1 310 ? -25.328 29 -0.218 1 93.06 310 ALA B C 1
ATOM 6919 O O . ALA B 1 310 ? -25.625 28.781 -1.394 1 93.06 310 ALA B O 1
ATOM 6920 N N . ARG B 1 311 ? -24.781 28.141 0.585 1 93.31 311 ARG B N 1
ATOM 6921 C CA . ARG B 1 311 ? -24.469 26.828 0.015 1 93.31 311 ARG B CA 1
ATOM 6922 C C . ARG B 1 311 ? -24.312 25.781 1.108 1 93.31 311 ARG B C 1
ATOM 6924 O O . ARG B 1 311 ? -24.078 26.109 2.271 1 93.31 311 ARG B O 1
ATOM 6931 N N . THR B 1 312 ? -24.516 24.516 0.747 1 94.94 312 THR B N 1
ATOM 6932 C CA . THR B 1 312 ? -24.297 23.344 1.588 1 94.94 312 THR B CA 1
ATOM 6933 C C . THR B 1 312 ? -23.281 22.391 0.952 1 94.94 312 THR B C 1
ATOM 6935 O O . THR B 1 312 ? -22.781 22.656 -0.141 1 94.94 312 THR B O 1
ATOM 6938 N N . ALA B 1 313 ? -22.891 21.375 1.72 1 96.25 313 ALA B N 1
ATOM 6939 C CA . ALA B 1 313 ? -21.891 20.422 1.24 1 96.25 313 ALA B CA 1
ATOM 6940 C C . ALA B 1 313 ? -20.609 21.125 0.792 1 96.25 313 ALA B C 1
ATOM 6942 O O . ALA B 1 313 ? -20.078 20.828 -0.273 1 96.25 313 ALA B O 1
ATOM 6943 N N . VAL B 1 314 ? -20.188 22.109 1.588 1 95.75 314 VAL B N 1
ATOM 6944 C CA . VAL B 1 314 ? -19.047 22.969 1.285 1 95.75 314 VAL B CA 1
ATOM 6945 C C . VAL B 1 314 ? -17.797 22.422 1.968 1 95.75 314 VAL B C 1
ATOM 6947 O O . VAL B 1 314 ? -17.859 21.891 3.082 1 95.75 314 VAL B O 1
ATOM 6950 N N . GLY B 1 315 ? -16.688 22.5 1.272 1 95.94 315 GLY B N 1
ATOM 6951 C CA . GLY B 1 315 ? -15.398 22.219 1.887 1 95.94 315 GLY B CA 1
ATOM 6952 C C . GLY B 1 315 ? -14.742 23.438 2.5 1 95.94 315 GLY B C 1
ATOM 6953 O O . GLY B 1 315 ? -14.93 24.547 2.018 1 95.94 315 GLY B O 1
ATOM 6954 N N . ALA B 1 316 ? -13.914 23.203 3.553 1 95.75 316 ALA B N 1
ATOM 6955 C CA . ALA B 1 316 ? -13.25 24.328 4.211 1 95.75 316 ALA B CA 1
ATOM 6956 C C . ALA B 1 316 ? -11.867 23.922 4.707 1 95.75 316 ALA B C 1
ATOM 6958 O O . ALA B 1 316 ? -11.641 22.766 5.082 1 95.75 316 ALA B O 1
ATOM 6959 N N . ALA B 1 317 ? -10.977 24.844 4.664 1 95.69 317 ALA B N 1
ATOM 6960 C CA . ALA B 1 317 ? -9.648 24.672 5.242 1 95.69 317 ALA B CA 1
ATOM 6961 C C . ALA B 1 317 ? -9.008 26.031 5.539 1 95.69 317 ALA B C 1
ATOM 6963 O O . ALA B 1 317 ? -9.398 27.047 4.965 1 95.69 317 ALA B O 1
ATOM 6964 N N . SER B 1 318 ? -8.148 26.016 6.48 1 92.25 318 SER B N 1
ATOM 6965 C CA . SER B 1 318 ? -7.371 27.203 6.797 1 92.25 318 SER B CA 1
ATOM 6966 C C . SER B 1 318 ? -5.977 27.141 6.191 1 92.25 318 SER B C 1
ATOM 6968 O O . SER B 1 318 ? -5.355 26.078 6.164 1 92.25 318 SER B O 1
ATOM 6970 N N . LEU B 1 319 ? -5.566 28.219 5.668 1 89.75 319 LEU B N 1
ATOM 6971 C CA . LEU B 1 319 ? -4.227 28.344 5.102 1 89.75 319 LEU B CA 1
ATOM 6972 C C . LEU B 1 319 ? -3.637 29.719 5.402 1 89.75 319 LEU B C 1
ATOM 6974 O O . LEU B 1 319 ? -4.219 30.734 5.039 1 89.75 319 LEU B O 1
ATOM 6978 N N . ASP B 1 320 ? -2.559 29.734 6.102 1 81.62 320 ASP B N 1
ATOM 6979 C CA . ASP B 1 320 ? -1.807 30.953 6.406 1 81.62 320 ASP B CA 1
ATOM 6980 C C . ASP B 1 320 ? -2.682 31.984 7.125 1 81.62 320 ASP B C 1
ATOM 6982 O O . ASP B 1 320 ? -2.715 33.156 6.75 1 81.62 320 ASP B O 1
ATOM 6986 N N . GLY B 1 321 ? -3.547 31.484 7.977 1 81.44 321 GLY B N 1
ATOM 6987 C CA . GLY B 1 321 ? -4.293 32.375 8.859 1 81.44 321 GLY B CA 1
ATOM 6988 C C . GLY B 1 321 ? -5.613 32.812 8.273 1 81.44 321 GLY B C 1
ATOM 6989 O O . GLY B 1 321 ? -6.32 33.625 8.875 1 81.44 321 GLY B O 1
ATOM 6990 N N . VAL B 1 322 ? -5.891 32.344 7.121 1 89.75 322 VAL B N 1
ATOM 6991 C CA . VAL B 1 322 ? -7.176 32.688 6.527 1 89.75 322 VAL B CA 1
ATOM 6992 C C . VAL B 1 322 ? -7.98 31.406 6.27 1 89.75 322 VAL B C 1
ATOM 6994 O O . VAL B 1 322 ? -7.426 30.312 6.277 1 89.75 322 VAL B O 1
ATOM 6997 N N . LEU B 1 323 ? -9.281 31.672 6.051 1 93.56 323 LEU B N 1
ATOM 6998 C CA . LEU B 1 323 ? -10.195 30.547 5.871 1 93.56 323 LEU B CA 1
ATOM 6999 C C . LEU B 1 323 ? -10.711 30.5 4.438 1 93.56 323 LEU B C 1
ATOM 7001 O O . LEU B 1 323 ? -11.062 31.531 3.859 1 93.56 323 LEU B O 1
ATOM 7005 N N . TYR B 1 324 ? -10.758 29.297 3.873 1 96.56 324 TYR B N 1
ATOM 7006 C CA . TYR B 1 324 ? -11.289 29.109 2.529 1 96.56 324 TYR B CA 1
ATOM 7007 C C . TYR B 1 324 ? -12.547 28.25 2.557 1 96.56 324 TYR B C 1
ATOM 7009 O O . TYR B 1 324 ? -12.578 27.219 3.234 1 96.56 324 TYR B O 1
ATOM 7017 N N . ALA B 1 325 ? -13.555 28.656 1.91 1 97 325 ALA B N 1
ATOM 7018 C CA . ALA B 1 325 ? -14.727 27.844 1.577 1 97 325 ALA B CA 1
ATOM 7019 C C . ALA B 1 325 ? -14.711 27.438 0.105 1 97 325 ALA B C 1
ATOM 7021 O O . ALA B 1 325 ? -14.617 28.297 -0.779 1 97 325 ALA B O 1
ATOM 7022 N N . VAL B 1 326 ? -14.836 26.203 -0.136 1 97.69 326 VAL B N 1
ATOM 7023 C CA . VAL B 1 326 ? -14.586 25.703 -1.48 1 97.69 326 VAL B CA 1
ATOM 7024 C C . VAL B 1 326 ? -15.773 24.859 -1.951 1 97.69 326 VAL B C 1
ATOM 7026 O O . VAL B 1 326 ? -16.156 23.891 -1.285 1 97.69 326 VAL B O 1
ATOM 7029 N N . GLY B 1 327 ? -16.328 25.219 -3.109 1 97.25 327 GLY B N 1
ATOM 7030 C CA . GLY B 1 327 ? -17.375 24.438 -3.756 1 97.25 327 GLY B CA 1
ATOM 7031 C C . GLY B 1 327 ? -18.688 24.469 -2.996 1 97.25 327 GLY B C 1
ATOM 7032 O O . GLY B 1 327 ? -19.094 25.516 -2.475 1 97.25 327 GLY B O 1
ATOM 7033 N N . GLY B 1 328 ? -19.422 23.328 -3.111 1 96.12 328 GLY B N 1
ATOM 7034 C CA . GLY B 1 328 ? -20.734 23.219 -2.502 1 96.12 328 GLY B CA 1
ATOM 7035 C C . GLY B 1 328 ? -21.859 23.203 -3.518 1 96.12 328 GLY B C 1
ATOM 7036 O O . GLY B 1 328 ? -21.625 23.016 -4.711 1 96.12 328 GLY B O 1
ATOM 7037 N N . GLU B 1 329 ? -23.031 23.219 -2.969 1 94.38 329 GLU B N 1
ATOM 7038 C CA . GLU B 1 329 ? -24.203 23.219 -3.824 1 94.38 329 GLU B CA 1
ATOM 7039 C C . GLU B 1 329 ? -25.297 24.141 -3.275 1 94.38 329 GLU B C 1
ATOM 7041 O O . GLU B 1 329 ? -25.312 24.422 -2.078 1 94.38 329 GLU B O 1
ATOM 7046 N N . CYS B 1 330 ? -26.094 24.641 -4.176 1 89.75 330 CYS B N 1
ATOM 7047 C CA . CYS B 1 330 ? -27.219 25.469 -3.766 1 89.75 330 CYS B CA 1
ATOM 7048 C C . CYS B 1 330 ? -28.438 25.203 -4.637 1 89.75 330 CYS B C 1
ATOM 7050 O O . CYS B 1 330 ? -28.328 24.562 -5.691 1 89.75 330 CYS B O 1
ATOM 7052 N N . ALA B 1 331 ? -29.641 25.5 -4.113 1 81.19 331 ALA B N 1
ATOM 7053 C CA . ALA B 1 331 ? -30.891 25.297 -4.848 1 81.19 331 ALA B CA 1
ATOM 7054 C C . ALA B 1 331 ? -31.062 26.344 -5.945 1 81.19 331 ALA B C 1
ATOM 7056 O O . ALA B 1 331 ? -30.625 27.5 -5.785 1 81.19 331 ALA B O 1
ATOM 7057 N N . LEU B 1 332 ? -31.562 25.906 -7.145 1 72.06 332 LEU B N 1
ATOM 7058 C CA . LEU B 1 332 ? -31.906 26.859 -8.188 1 72.06 332 LEU B CA 1
ATOM 7059 C C . LEU B 1 332 ? -33.188 27.625 -7.836 1 72.06 332 LEU B C 1
ATOM 7061 O O . LEU B 1 332 ? -34.094 27.078 -7.199 1 72.06 332 LEU B O 1
ATOM 7065 N N . ALA B 1 333 ? -33.219 28.969 -8.086 1 58.97 333 ALA B N 1
ATOM 7066 C CA . ALA B 1 333 ? -34.312 29.875 -7.75 1 58.97 333 ALA B CA 1
ATOM 7067 C C . ALA B 1 333 ? -35.656 29.375 -8.336 1 58.97 333 ALA B C 1
ATOM 7069 O O . ALA B 1 333 ? -36.688 29.422 -7.664 1 58.97 333 ALA B O 1
ATOM 7070 N N . ASP B 1 334 ? -35.594 29.016 -9.523 1 57.16 334 ASP B N 1
ATOM 7071 C CA . ASP B 1 334 ? -36.875 28.797 -10.227 1 57.16 334 ASP B CA 1
ATOM 7072 C C . ASP B 1 334 ? -37.406 27.391 -9.953 1 57.16 334 ASP B C 1
ATOM 7074 O O . ASP B 1 334 ? -38.594 27.156 -10.07 1 57.16 334 ASP B O 1
ATOM 7078 N N . THR B 1 335 ? -36.562 26.297 -9.836 1 56.81 335 THR B N 1
ATOM 7079 C CA . THR B 1 335 ? -37.062 24.953 -9.562 1 56.81 335 THR B CA 1
ATOM 7080 C C . THR B 1 335 ? -36.344 24.328 -8.375 1 56.81 335 THR B C 1
ATOM 7082 O O . THR B 1 335 ? -35.156 24.062 -8.445 1 56.81 335 THR B O 1
ATOM 7085 N N . GLN B 1 336 ? -36.938 24.453 -7.18 1 51.09 336 GLN B N 1
ATOM 7086 C CA . GLN B 1 336 ? -36.406 23.969 -5.906 1 51.09 336 GLN B CA 1
ATOM 7087 C C . GLN B 1 336 ? -35.75 22.578 -6.066 1 51.09 336 GLN B C 1
ATOM 7089 O O . GLN B 1 336 ? -34.969 22.172 -5.23 1 51.09 336 GLN B O 1
ATOM 7094 N N . ASP B 1 337 ? -36.188 21.891 -7.117 1 57.09 337 ASP B N 1
ATOM 7095 C CA . ASP B 1 337 ? -35.812 20.484 -7.227 1 57.09 337 ASP B CA 1
ATOM 7096 C C . ASP B 1 337 ? -34.469 20.297 -7.918 1 57.09 337 ASP B C 1
ATOM 7098 O O . ASP B 1 337 ? -33.906 19.203 -7.914 1 57.09 337 ASP B O 1
ATOM 7102 N N . ASP B 1 338 ? -33.969 21.484 -8.414 1 74.81 338 ASP B N 1
ATOM 7103 C CA . ASP B 1 338 ? -32.719 21.281 -9.164 1 74.81 338 ASP B CA 1
ATOM 7104 C C . ASP B 1 338 ? -31.516 21.797 -8.383 1 74.81 338 ASP B C 1
ATOM 7106 O O . ASP B 1 338 ? -31.562 22.891 -7.805 1 74.81 338 ASP B O 1
ATOM 7110 N N . THR B 1 339 ? -30.516 21.031 -8.109 1 85.38 339 THR B N 1
ATOM 7111 C CA . THR B 1 339 ? -29.297 21.328 -7.379 1 85.38 339 THR B CA 1
ATOM 7112 C C . THR B 1 339 ? -28.25 21.938 -8.305 1 85.38 339 THR B C 1
ATOM 7114 O O . THR B 1 339 ? -28 21.406 -9.398 1 85.38 339 THR B O 1
ATOM 7117 N N . LEU B 1 340 ? -27.828 23.156 -7.977 1 90.44 340 LEU B N 1
ATOM 7118 C CA . LEU B 1 340 ? -26.703 23.766 -8.664 1 90.44 340 LEU B CA 1
ATOM 7119 C C . LEU B 1 340 ? -25.391 23.438 -7.945 1 90.44 340 LEU B C 1
ATOM 7121 O O . LEU B 1 340 ? -25.266 23.703 -6.746 1 90.44 340 LEU B O 1
ATOM 7125 N N . TYR B 1 341 ? -24.5 22.859 -8.648 1 94.56 341 TYR B N 1
ATOM 7126 C CA . TYR B 1 341 ? -23.172 22.578 -8.117 1 94.56 341 TYR B CA 1
ATOM 7127 C C . TYR B 1 341 ? -22.234 23.75 -8.352 1 94.56 341 TYR B C 1
ATOM 7129 O O . TYR B 1 341 ? -22.266 24.391 -9.414 1 94.56 341 TYR B O 1
ATOM 7137 N N . LEU B 1 342 ? -21.391 24.047 -7.402 1 93.75 342 LEU B N 1
ATOM 7138 C CA . LEU B 1 342 ? -20.625 25.297 -7.445 1 93.75 342 LEU B CA 1
ATOM 7139 C C . LEU B 1 342 ? -19.141 25.031 -7.633 1 93.75 342 LEU B C 1
ATOM 7141 O O . LEU B 1 342 ? -18.609 24.062 -7.078 1 93.75 342 LEU B O 1
ATOM 7145 N N . HIS B 1 343 ? -18.469 25.812 -8.383 1 95.56 343 HIS B N 1
ATOM 7146 C CA . HIS B 1 343 ? -17.016 25.828 -8.484 1 95.56 343 HIS B CA 1
ATOM 7147 C C . HIS B 1 343 ? -16.422 27 -7.719 1 95.56 343 HIS B C 1
ATOM 7149 O O . HIS B 1 343 ? -15.203 27.203 -7.73 1 95.56 343 HIS B O 1
ATOM 7155 N N . CYS B 1 344 ? -17.156 27.766 -6.969 1 94.75 344 CYS B N 1
ATOM 7156 C CA . CYS B 1 344 ? -16.781 29.016 -6.332 1 94.75 344 CYS B CA 1
ATOM 7157 C C . CYS B 1 344 ? -15.898 28.781 -5.113 1 94.75 344 CYS B C 1
ATOM 7159 O O . CYS B 1 344 ? -16.062 27.781 -4.41 1 94.75 344 CYS B O 1
ATOM 7161 N N . VAL B 1 345 ? -15.023 29.688 -4.922 1 97.62 345 VAL B N 1
ATOM 7162 C CA . VAL B 1 345 ? -14.141 29.719 -3.764 1 97.62 345 VAL B CA 1
ATOM 7163 C C . VAL B 1 345 ? -14.18 31.094 -3.102 1 97.62 345 VAL B C 1
ATOM 7165 O O . VAL B 1 345 ? -14.078 32.125 -3.781 1 97.62 345 VAL B O 1
ATOM 7168 N N . GLU B 1 346 ? -14.391 31.109 -1.827 1 97.31 346 GLU B N 1
ATOM 7169 C CA . GLU B 1 346 ? -14.344 32.344 -1.048 1 97.31 346 GLU B CA 1
ATOM 7170 C C . GLU B 1 346 ? -13.328 32.25 0.085 1 97.31 346 GLU B C 1
ATOM 7172 O O . GLU B 1 346 ? -13.086 31.156 0.617 1 97.31 346 GLU B O 1
ATOM 7177 N N . MET B 1 347 ? -12.781 33.312 0.358 1 96.56 347 MET B N 1
ATOM 7178 C CA . MET B 1 347 ? -11.781 33.406 1.422 1 96.56 347 MET B CA 1
ATOM 7179 C C . MET B 1 347 ? -12.234 34.406 2.498 1 96.56 347 MET B C 1
ATOM 7181 O O . MET B 1 347 ? -12.711 35.5 2.186 1 96.56 347 MET B O 1
ATOM 7185 N N . TYR B 1 348 ? -12.086 34.062 3.715 1 94.25 348 TYR B N 1
ATOM 7186 C CA . TYR B 1 348 ? -12.422 34.906 4.84 1 94.25 348 TYR B CA 1
ATOM 7187 C C . TYR B 1 348 ? -11.164 35.406 5.543 1 94.25 348 TYR B C 1
ATOM 7189 O O . TYR B 1 348 ? -10.352 34.625 6.008 1 94.25 348 TYR B O 1
ATOM 7197 N N . ASP B 1 349 ? -11.078 36.656 5.66 1 88.56 349 ASP B N 1
ATOM 7198 C CA . ASP B 1 349 ? -10.008 37.312 6.43 1 88.56 349 ASP B CA 1
ATOM 7199 C C . ASP B 1 349 ? -10.484 37.688 7.828 1 88.56 349 ASP B C 1
ATOM 7201 O O . ASP B 1 349 ? -11.25 38.625 7.996 1 88.56 349 ASP B O 1
ATOM 7205 N N . PRO B 1 350 ? -10.008 37 8.766 1 84.06 350 PRO B N 1
ATOM 7206 C CA . PRO B 1 350 ? -10.516 37.25 10.117 1 84.06 350 PRO B CA 1
ATOM 7207 C C . PRO B 1 350 ? -10.117 38.625 10.656 1 84.06 350 PRO B C 1
ATOM 7209 O O . PRO B 1 350 ? -10.734 39.125 11.594 1 84.06 350 PRO B O 1
ATOM 7212 N N . ILE B 1 351 ? -9.078 39.188 10.141 1 80.19 351 ILE B N 1
ATOM 7213 C CA . ILE B 1 351 ? -8.641 40.5 10.57 1 80.19 351 ILE B CA 1
ATOM 7214 C C . ILE B 1 351 ? -9.586 41.562 10.016 1 80.19 351 ILE B C 1
ATOM 7216 O O . ILE B 1 351 ? -10.094 42.406 10.758 1 80.19 351 ILE B O 1
ATOM 7220 N N . ARG B 1 352 ? -9.891 41.5 8.758 1 82.19 352 ARG B N 1
ATOM 7221 C CA . ARG B 1 352 ? -10.773 42.469 8.102 1 82.19 352 ARG B CA 1
ATOM 7222 C C . ARG B 1 352 ? -12.234 42.094 8.289 1 82.19 352 ARG B C 1
ATOM 7224 O O . ARG B 1 352 ? -13.133 42.906 8.047 1 82.19 352 ARG B O 1
ATOM 7231 N N . LYS B 1 353 ? -12.445 40.875 8.68 1 86.69 353 LYS B N 1
ATOM 7232 C CA . LYS B 1 353 ? -13.781 40.312 8.906 1 86.69 353 LYS B CA 1
ATOM 7233 C C . LYS B 1 353 ? -14.641 40.438 7.656 1 86.69 353 LYS B C 1
ATOM 7235 O O . LYS B 1 353 ? -15.758 40.938 7.703 1 86.69 353 LYS B O 1
ATOM 7240 N N . LYS B 1 354 ? -14.086 39.938 6.645 1 91.25 354 LYS B N 1
ATOM 7241 C CA . LYS B 1 354 ? -14.797 39.969 5.371 1 91.25 354 LYS B CA 1
ATOM 7242 C C . LYS B 1 354 ? -14.508 38.75 4.523 1 91.25 354 LYS B C 1
ATOM 7244 O O . LYS B 1 354 ? -13.422 38.188 4.605 1 91.25 354 LYS B O 1
ATOM 7249 N N . TRP B 1 355 ? -15.547 38.406 3.664 1 95.44 355 TRP B N 1
ATOM 7250 C CA . TRP B 1 355 ? -15.398 37.344 2.672 1 95.44 355 TRP B CA 1
ATOM 7251 C C . TRP B 1 355 ? -15.047 37.906 1.307 1 95.44 355 TRP B C 1
ATOM 7253 O O . TRP B 1 355 ? -15.656 38.906 0.865 1 95.44 355 TRP B O 1
ATOM 7263 N N . GLU B 1 356 ? -14.086 37.344 0.708 1 96.25 356 GLU B N 1
ATOM 7264 C CA . GLU B 1 356 ? -13.672 37.75 -0.631 1 96.25 356 GLU B CA 1
ATOM 7265 C C . GLU B 1 356 ? -13.773 36.594 -1.621 1 96.25 356 GLU B C 1
ATOM 7267 O O . GLU B 1 356 ? -13.5 35.438 -1.267 1 96.25 356 GLU B O 1
ATOM 7272 N N . HIS B 1 357 ? -14.062 36.969 -2.893 1 96.38 357 HIS B N 1
ATOM 7273 C CA . HIS B 1 357 ? -14.086 35.969 -3.947 1 96.38 357 HIS B CA 1
ATOM 7274 C C . HIS B 1 357 ? -12.672 35.625 -4.414 1 96.38 357 HIS B C 1
ATOM 7276 O O . HIS B 1 357 ? -11.828 36.531 -4.535 1 96.38 357 HIS B O 1
ATOM 7282 N N . LYS B 1 358 ? -12.469 34.406 -4.574 1 97.25 358 LYS B N 1
ATOM 7283 C CA . LYS B 1 358 ? -11.227 33.906 -5.164 1 97.25 358 LYS B CA 1
ATOM 7284 C C . LYS B 1 358 ? -11.492 33.156 -6.465 1 97.25 358 LYS B C 1
ATOM 7286 O O . LYS B 1 358 ? -12.641 32.844 -6.785 1 97.25 358 LYS B O 1
ATOM 7291 N N . PRO B 1 359 ? -10.422 32.938 -7.246 1 96.94 359 PRO B N 1
ATOM 7292 C CA . PRO B 1 359 ? -10.633 32.219 -8.516 1 96.94 359 PRO B CA 1
ATOM 7293 C C . PRO B 1 359 ? -11.336 30.875 -8.328 1 96.94 359 PRO B C 1
ATOM 7295 O O . PRO B 1 359 ? -11.055 30.156 -7.363 1 96.94 359 PRO B O 1
ATOM 7298 N N . HIS B 1 360 ? -12.117 30.562 -9.328 1 97.12 360 HIS B N 1
ATOM 7299 C CA . HIS B 1 360 ? -12.938 29.359 -9.305 1 97.12 360 HIS B CA 1
ATOM 7300 C C . HIS B 1 360 ? -12.094 28.109 -9.578 1 97.12 360 HIS B C 1
ATOM 7302 O O . HIS B 1 360 ? -11.078 28.188 -10.281 1 97.12 360 HIS B O 1
ATOM 7308 N N . MET B 1 361 ? -12.578 27.031 -8.992 1 97.12 361 MET B N 1
ATOM 7309 C CA . MET B 1 361 ? -12.039 25.75 -9.406 1 97.12 361 MET B CA 1
ATOM 7310 C C . MET B 1 361 ? -12.359 25.469 -10.867 1 97.12 361 MET B C 1
ATOM 7312 O O . MET B 1 361 ? -13.211 26.141 -11.461 1 97.12 361 MET B O 1
ATOM 7316 N N . LYS B 1 362 ? -11.742 24.5 -11.43 1 95.69 362 LYS B N 1
ATOM 7317 C CA . LYS B 1 362 ? -12.039 24.062 -12.789 1 95.69 362 LYS B CA 1
ATOM 7318 C C . LYS B 1 362 ? -13.336 23.266 -12.844 1 95.69 362 LYS B C 1
ATOM 7320 O O . LYS B 1 362 ? -14.062 23.312 -13.836 1 95.69 362 LYS B O 1
ATOM 7325 N N . LEU B 1 363 ? -13.625 22.531 -11.797 1 95.31 363 LEU B N 1
ATOM 7326 C CA . LEU B 1 363 ? -14.789 21.656 -11.75 1 95.31 363 LEU B CA 1
ATOM 7327 C C . LEU B 1 363 ? -15.766 22.109 -10.672 1 95.31 363 LEU B C 1
ATOM 7329 O O . LEU B 1 363 ? -15.367 22.375 -9.531 1 95.31 363 LEU B O 1
ATOM 7333 N N . ALA B 1 364 ? -17.016 22.203 -11.07 1 96.31 364 ALA B N 1
ATOM 7334 C CA . ALA B 1 364 ? -18.078 22.438 -10.086 1 96.31 364 ALA B CA 1
ATOM 7335 C C . ALA B 1 364 ? -18.422 21.141 -9.352 1 96.31 364 ALA B C 1
ATOM 7337 O O . ALA B 1 364 ? -18.688 20.125 -9.984 1 96.31 364 ALA B O 1
ATOM 7338 N N . ARG B 1 365 ? -18.422 21.203 -8.016 1 95.94 365 ARG B N 1
ATOM 7339 C CA . ARG B 1 365 ? -18.641 19.969 -7.27 1 95.94 365 ARG B CA 1
ATOM 7340 C C . ARG B 1 365 ? -19.047 20.281 -5.828 1 95.94 365 ARG B C 1
ATOM 7342 O O . ARG B 1 365 ? -18.75 21.359 -5.312 1 95.94 365 ARG B O 1
ATOM 7349 N N . SER B 1 366 ? -19.781 19.375 -5.242 1 96.62 366 SER B N 1
ATOM 7350 C CA . SER B 1 366 ? -20.156 19.406 -3.832 1 96.62 366 SER B CA 1
ATOM 7351 C C . SER B 1 366 ? -19.547 18.234 -3.078 1 96.62 366 SER B C 1
ATOM 7353 O O . SER B 1 366 ? -18.953 17.328 -3.688 1 96.62 366 SER B O 1
ATOM 7355 N N . PHE B 1 367 ? -19.594 18.297 -1.73 1 97.38 367 PHE B N 1
ATOM 7356 C CA . PHE B 1 367 ? -19.031 17.25 -0.882 1 97.38 367 PHE B CA 1
ATOM 7357 C C . PHE B 1 367 ? -17.547 17.047 -1.193 1 97.38 367 PHE B C 1
ATOM 7359 O O . PHE B 1 367 ? -17.062 15.922 -1.225 1 97.38 367 PHE B O 1
ATOM 7366 N N . VAL B 1 368 ? -16.922 18.156 -1.481 1 97.56 368 VAL B N 1
ATOM 7367 C CA . VAL B 1 368 ? -15.492 18.156 -1.784 1 97.56 368 VAL B CA 1
ATOM 7368 C C . VAL B 1 368 ? -14.688 18.109 -0.487 1 97.56 368 VAL B C 1
ATOM 7370 O O . VAL B 1 368 ? -15.062 18.75 0.504 1 97.56 368 VAL B O 1
ATOM 7373 N N . ALA B 1 369 ? -13.664 17.328 -0.44 1 97.56 369 ALA B N 1
ATOM 7374 C CA . ALA B 1 369 ? -12.703 17.375 0.659 1 97.56 369 ALA B CA 1
ATOM 7375 C C . ALA B 1 369 ? -11.617 18.406 0.394 1 97.56 369 ALA B C 1
ATOM 7377 O O . ALA B 1 369 ? -11.125 18.516 -0.73 1 97.56 369 ALA B O 1
ATOM 7378 N N . VAL B 1 370 ? -11.242 19.188 1.415 1 97.94 370 VAL B N 1
ATOM 7379 C CA . VAL B 1 370 ? -10.266 20.25 1.216 1 97.94 370 VAL B CA 1
ATOM 7380 C C . VAL B 1 370 ? -9.18 20.156 2.279 1 97.94 370 VAL B C 1
ATOM 7382 O O . VAL B 1 370 ? -9.469 20.016 3.469 1 97.94 370 VAL B O 1
ATOM 7385 N N . ALA B 1 371 ? -7.969 20.219 1.868 1 96.75 371 ALA B N 1
ATOM 7386 C CA . ALA B 1 371 ? -6.82 20.172 2.771 1 96.75 371 ALA B CA 1
ATOM 7387 C C . ALA B 1 371 ? -5.781 21.234 2.391 1 96.75 371 ALA B C 1
ATOM 7389 O O . ALA B 1 371 ? -5.672 21.609 1.222 1 96.75 371 ALA B O 1
ATOM 7390 N N . ALA B 1 372 ? -5.086 21.672 3.369 1 93.94 372 ALA B N 1
ATOM 7391 C CA . ALA B 1 372 ? -3.973 22.594 3.158 1 93.94 372 ALA B CA 1
ATOM 7392 C C . ALA B 1 372 ? -2.643 21.953 3.533 1 93.94 372 ALA B C 1
ATOM 7394 O O . ALA B 1 372 ? -2.473 21.469 4.66 1 93.94 372 ALA B O 1
ATOM 7395 N N . VAL B 1 373 ? -1.783 21.938 2.576 1 89.56 373 VAL B N 1
ATOM 7396 C CA . VAL B 1 373 ? -0.469 21.359 2.838 1 89.56 373 VAL B CA 1
ATOM 7397 C C . VAL B 1 373 ? 0.585 22.078 1.991 1 89.56 373 VAL B C 1
ATOM 7399 O O . VAL B 1 373 ? 0.35 22.375 0.818 1 89.56 373 VAL B O 1
ATOM 7402 N N . GLY B 1 374 ? 1.748 22.375 2.596 1 84.31 374 GLY B N 1
ATOM 7403 C CA . GLY B 1 374 ? 2.861 22.953 1.864 1 84.31 374 GLY B CA 1
ATOM 7404 C C . GLY B 1 374 ? 2.533 24.297 1.25 1 84.31 374 GLY B C 1
ATOM 7405 O O . GLY B 1 374 ? 2.926 24.594 0.117 1 84.31 374 GLY B O 1
ATOM 7406 N N . GLY B 1 375 ? 1.659 24.984 1.837 1 89.06 375 GLY B N 1
ATOM 7407 C CA . GLY B 1 375 ? 1.314 26.328 1.361 1 89.06 375 GLY B CA 1
ATOM 7408 C C . GLY B 1 375 ? 0.274 26.312 0.256 1 89.06 375 GLY B C 1
ATOM 7409 O O . GLY B 1 375 ? 0.009 27.344 -0.365 1 89.06 375 GLY B O 1
ATOM 7410 N N . HIS B 1 376 ? -0.254 25.172 -0.009 1 94.5 376 HIS B N 1
ATOM 7411 C CA . HIS B 1 376 ? -1.267 25.047 -1.051 1 94.5 376 HIS B CA 1
ATOM 7412 C C . HIS B 1 376 ? -2.564 24.469 -0.489 1 94.5 376 HIS B C 1
ATOM 7414 O O . HIS B 1 376 ? -2.564 23.859 0.577 1 94.5 376 HIS B O 1
ATOM 7420 N N . LEU B 1 377 ? -3.598 24.781 -1.278 1 96.62 377 LEU B N 1
ATOM 7421 C CA . LEU B 1 377 ? -4.902 24.203 -0.984 1 96.62 377 LEU B CA 1
ATOM 7422 C C . LEU B 1 377 ? -5.238 23.094 -1.979 1 96.62 377 LEU B C 1
ATOM 7424 O O . LEU B 1 377 ? -4.996 23.234 -3.18 1 96.62 377 LEU B O 1
ATOM 7428 N N . PHE B 1 378 ? -5.785 22.031 -1.509 1 97.94 378 PHE B N 1
ATOM 7429 C CA . PHE B 1 378 ? -6.18 20.906 -2.359 1 97.94 378 PHE B CA 1
ATOM 7430 C C . PHE B 1 378 ? -7.676 20.656 -2.26 1 97.94 378 PHE B C 1
ATOM 7432 O O . PHE B 1 378 ? -8.211 20.484 -1.162 1 97.94 378 PHE B O 1
ATOM 7439 N N . ALA B 1 379 ? -8.359 20.672 -3.354 1 98.44 379 ALA B N 1
ATOM 7440 C CA . ALA B 1 379 ? -9.75 20.219 -3.463 1 98.44 379 ALA B CA 1
ATOM 7441 C C . ALA B 1 379 ? -9.812 18.797 -4.008 1 98.44 379 ALA B C 1
ATOM 7443 O O . ALA B 1 379 ? -9.375 18.531 -5.129 1 98.44 379 ALA B O 1
ATOM 7444 N N . ILE B 1 380 ? -10.438 17.906 -3.271 1 98.5 380 ILE B N 1
ATOM 7445 C CA . ILE B 1 380 ? -10.266 16.484 -3.543 1 98.5 380 ILE B CA 1
ATOM 7446 C C . ILE B 1 380 ? -11.625 15.812 -3.691 1 98.5 380 ILE B C 1
ATOM 7448 O O . ILE B 1 380 ? -12.445 15.852 -2.768 1 98.5 380 ILE B O 1
ATOM 7452 N N . GLY B 1 381 ? -11.828 15.164 -4.844 1 98.19 381 GLY B N 1
ATOM 7453 C CA . GLY B 1 381 ? -13.039 14.406 -5.09 1 98.19 381 GLY B CA 1
ATOM 7454 C C . GLY B 1 381 ? -14.273 15.281 -5.234 1 98.19 381 GLY B C 1
ATOM 7455 O O . GLY B 1 381 ? -14.258 16.266 -5.965 1 98.19 381 GLY B O 1
ATOM 7456 N N . GLY B 1 382 ? -15.359 14.812 -4.574 1 97.94 382 GLY B N 1
ATOM 7457 C CA . GLY B 1 382 ? -16.641 15.492 -4.699 1 97.94 382 GLY B CA 1
ATOM 7458 C C . GLY B 1 382 ? -17.562 14.859 -5.727 1 97.94 382 GLY B C 1
ATOM 7459 O O . GLY B 1 382 ? -17.312 13.742 -6.184 1 97.94 382 GLY B O 1
ATOM 7460 N N . GLU B 1 383 ? -18.672 15.539 -5.895 1 97.31 383 GLU B N 1
ATOM 7461 C CA . GLU B 1 383 ? -19.641 14.984 -6.832 1 97.31 383 GLU B CA 1
ATOM 7462 C C . GLU B 1 383 ? -20.438 16.078 -7.512 1 97.31 383 GLU B C 1
ATOM 7464 O O . GLU B 1 383 ? -20.422 17.234 -7.07 1 97.31 383 GLU B O 1
ATOM 7469 N N . ASP B 1 384 ? -21.047 15.773 -8.539 1 94.69 384 ASP B N 1
ATOM 7470 C CA . ASP B 1 384 ? -22.078 16.562 -9.188 1 94.69 384 ASP B CA 1
ATOM 7471 C C . ASP B 1 384 ? -23.281 15.688 -9.578 1 94.69 384 ASP B C 1
ATOM 7473 O O . ASP B 1 384 ? -23.484 14.625 -8.992 1 94.69 384 ASP B O 1
ATOM 7477 N N . ARG B 1 385 ? -24.062 16.219 -10.43 1 89.88 385 ARG B N 1
ATOM 7478 C CA . ARG B 1 385 ? -25.266 15.492 -10.82 1 89.88 385 ARG B CA 1
ATOM 7479 C C . ARG B 1 385 ? -24.906 14.195 -11.531 1 89.88 385 ARG B C 1
ATOM 7481 O O . ARG B 1 385 ? -25.578 13.18 -11.359 1 89.88 385 ARG B O 1
ATOM 7488 N N . SER B 1 386 ? -23.875 14.203 -12.211 1 89.5 386 SER B N 1
ATOM 7489 C CA . SER B 1 386 ? -23.5 13.094 -13.086 1 89.5 386 SER B CA 1
ATOM 7490 C C . SER B 1 386 ? -22.797 11.992 -12.305 1 89.5 386 SER B C 1
ATOM 7492 O O . SER B 1 386 ? -22.906 10.812 -12.648 1 89.5 386 SER B O 1
ATOM 7494 N N . GLY B 1 387 ? -22.031 12.375 -11.312 1 93.12 387 GLY B N 1
ATOM 7495 C CA . GLY B 1 387 ? -21.312 11.344 -10.594 1 93.12 387 GLY B CA 1
ATOM 7496 C C . GLY B 1 387 ? -20.344 11.891 -9.57 1 93.12 387 GLY B C 1
ATOM 7497 O O . GLY B 1 387 ? -20.375 13.086 -9.258 1 93.12 387 GLY B O 1
ATOM 7498 N N . SER B 1 388 ? -19.578 10.914 -8.992 1 96.62 388 SER B N 1
ATOM 7499 C CA . SER B 1 388 ? -18.5 11.273 -8.062 1 96.62 388 SER B CA 1
ATOM 7500 C C . SER B 1 388 ? -17.172 11.406 -8.781 1 96.62 388 SER B C 1
ATOM 7502 O O . SER B 1 388 ? -17 10.875 -9.883 1 96.62 388 SER B O 1
ATOM 7504 N N . PHE B 1 389 ? -16.266 12.102 -8.164 1 96.12 389 PHE B N 1
ATOM 7505 C CA . PHE B 1 389 ? -14.992 12.375 -8.828 1 96.12 389 PHE B CA 1
ATOM 7506 C C . PHE B 1 389 ? -13.828 11.781 -8.047 1 96.12 389 PHE B C 1
ATOM 7508 O O . PHE B 1 389 ? -13.914 11.617 -6.828 1 96.12 389 PHE B O 1
ATOM 7515 N N . ASN B 1 390 ? -12.766 11.453 -8.789 1 96.75 390 ASN B N 1
ATOM 7516 C CA . ASN B 1 390 ? -11.461 11.188 -8.195 1 96.75 390 ASN B CA 1
ATOM 7517 C C . ASN B 1 390 ? -10.469 12.305 -8.5 1 96.75 390 ASN B C 1
ATOM 7519 O O . ASN B 1 390 ? -9.273 12.172 -8.227 1 96.75 390 ASN B O 1
ATOM 7523 N N . ILE B 1 391 ? -10.906 13.438 -8.992 1 96.81 391 ILE B N 1
ATOM 7524 C CA . ILE B 1 391 ? -10.086 14.547 -9.461 1 96.81 391 ILE B CA 1
ATOM 7525 C C . ILE B 1 391 ? -9.586 15.359 -8.258 1 96.81 391 ILE B C 1
ATOM 7527 O O . ILE B 1 391 ? -10.336 15.602 -7.312 1 96.81 391 ILE B O 1
ATOM 7531 N N . VAL B 1 392 ? -8.344 15.797 -8.359 1 98.19 392 VAL B N 1
ATOM 7532 C CA . VAL B 1 392 ? -7.73 16.641 -7.344 1 98.19 392 VAL B CA 1
ATOM 7533 C C . VAL B 1 392 ? -7.207 17.938 -7.984 1 98.19 392 VAL B C 1
ATOM 7535 O O . VAL B 1 392 ? -6.461 17.891 -8.961 1 98.19 392 VAL B O 1
ATOM 7538 N N . GLU B 1 393 ? -7.609 19.031 -7.457 1 97.94 393 GLU B N 1
ATOM 7539 C CA . GLU B 1 393 ? -7.105 20.328 -7.891 1 97.94 393 GLU B CA 1
ATOM 7540 C C . GLU B 1 393 ? -6.293 21 -6.785 1 97.94 393 GLU B C 1
ATOM 7542 O O . GLU B 1 393 ? -6.648 20.922 -5.609 1 97.94 393 GLU B O 1
ATOM 7547 N N . ARG B 1 394 ? -5.266 21.609 -7.172 1 97.56 394 ARG B N 1
ATOM 7548 C CA . ARG B 1 394 ? -4.391 22.344 -6.254 1 97.56 394 ARG B CA 1
ATOM 7549 C C . ARG B 1 394 ? -4.445 23.844 -6.52 1 97.56 394 ARG B C 1
ATOM 7551 O O . ARG B 1 394 ? -4.379 24.281 -7.672 1 97.56 394 ARG B O 1
ATOM 7558 N N . TYR B 1 395 ? -4.59 24.609 -5.465 1 97.69 395 TYR B N 1
ATOM 7559 C CA . TYR B 1 395 ? -4.625 26.062 -5.535 1 97.69 395 TYR B CA 1
ATOM 7560 C C . TYR B 1 395 ? -3.336 26.672 -4.984 1 97.69 395 TYR B C 1
ATOM 7562 O O . TYR B 1 395 ? -2.932 26.375 -3.859 1 97.69 395 TYR B O 1
ATOM 7570 N N . ASN B 1 396 ? -2.766 27.469 -5.77 1 96.19 396 ASN B N 1
ATOM 7571 C CA . ASN B 1 396 ? -1.617 28.266 -5.34 1 96.19 396 ASN B CA 1
ATOM 7572 C C . ASN B 1 396 ? -2.025 29.688 -4.984 1 96.19 396 ASN B C 1
ATOM 7574 O O . ASN B 1 396 ? -2.305 30.5 -5.867 1 96.19 396 ASN B O 1
ATOM 7578 N N . PRO B 1 397 ? -1.983 29.969 -3.721 1 93.81 397 PRO B N 1
ATOM 7579 C CA . PRO B 1 397 ? -2.439 31.297 -3.316 1 93.81 397 PRO B CA 1
ATOM 7580 C C . PRO B 1 397 ? -1.541 32.406 -3.844 1 93.81 397 PRO B C 1
ATOM 7582 O O . PRO B 1 397 ? -1.991 33.562 -4 1 93.81 397 PRO B O 1
ATOM 7585 N N . LYS B 1 398 ? -0.332 32.156 -4.113 1 92.94 398 LYS B N 1
ATOM 7586 C CA . LYS B 1 398 ? 0.596 33.156 -4.621 1 92.94 398 LYS B CA 1
ATOM 7587 C C . LYS B 1 398 ? 0.259 33.531 -6.062 1 92.94 398 LYS B C 1
ATOM 7589 O O . LYS B 1 398 ? 0.276 34.719 -6.414 1 92.94 398 LYS B O 1
ATOM 7594 N N . THR B 1 399 ? -0.066 32.594 -6.855 1 95.44 399 THR B N 1
ATOM 7595 C CA . THR B 1 399 ? -0.382 32.844 -8.258 1 95.44 399 THR B CA 1
ATOM 7596 C C . THR B 1 399 ? -1.892 32.906 -8.469 1 95.44 399 THR B C 1
ATOM 7598 O O . THR B 1 399 ? -2.357 33.281 -9.547 1 95.44 399 THR B O 1
ATOM 7601 N N . GLU B 1 400 ? -2.654 32.562 -7.469 1 95.62 400 GLU B N 1
ATOM 7602 C CA . GLU B 1 400 ? -4.113 32.5 -7.508 1 95.62 400 GLU B CA 1
ATOM 7603 C C . GLU B 1 400 ? -4.609 31.672 -8.68 1 95.62 400 GLU B C 1
ATOM 7605 O O . GLU B 1 400 ? -5.465 32.125 -9.453 1 95.62 400 GLU B O 1
ATOM 7610 N N . THR B 1 401 ? -4.039 30.5 -8.789 1 96.94 401 THR B N 1
ATOM 7611 C CA . THR B 1 401 ? -4.418 29.609 -9.875 1 96.94 401 THR B CA 1
ATOM 7612 C C . THR B 1 401 ? -4.695 28.203 -9.352 1 96.94 401 THR B C 1
ATOM 7614 O O . THR B 1 401 ? -4.078 27.766 -8.383 1 96.94 401 THR B O 1
ATOM 7617 N N . TRP B 1 402 ? -5.66 27.562 -10.094 1 97.38 402 TRP B N 1
ATOM 7618 C CA . TRP B 1 402 ? -5.961 26.156 -9.836 1 97.38 402 TRP B CA 1
ATOM 7619 C C . TRP B 1 402 ? -5.352 25.266 -10.914 1 97.38 402 TRP B C 1
ATOM 7621 O O . TRP B 1 402 ? -5.359 25.625 -12.102 1 97.38 402 TRP B O 1
ATOM 7631 N N . SER B 1 403 ? -4.816 24.125 -10.539 1 97.31 403 SER B N 1
ATOM 7632 C CA . SER B 1 403 ? -4.293 23.125 -11.477 1 97.31 403 SER B CA 1
ATOM 7633 C C . SER B 1 403 ? -4.711 21.719 -11.078 1 97.31 403 SER B C 1
ATOM 7635 O O . SER B 1 403 ? -4.773 21.406 -9.883 1 97.31 403 SER B O 1
ATOM 7637 N N . ILE B 1 404 ? -4.977 20.969 -12.125 1 96.56 404 ILE B N 1
ATOM 7638 C CA . ILE B 1 404 ? -5.27 19.562 -11.859 1 96.56 404 ILE B CA 1
ATOM 7639 C C . ILE B 1 404 ? -3.971 18.812 -11.594 1 96.56 404 ILE B C 1
ATOM 7641 O O . ILE B 1 404 ? -2.994 18.969 -12.328 1 96.56 404 ILE B O 1
ATOM 7645 N N . VAL B 1 405 ? -3.979 18 -10.508 1 95.69 405 VAL B N 1
ATOM 7646 C CA . VAL B 1 405 ? -2.801 17.203 -10.148 1 95.69 405 VAL B CA 1
ATOM 7647 C C . VAL B 1 405 ? -3.16 15.727 -10.117 1 95.69 405 VAL B C 1
ATOM 7649 O O . VAL B 1 405 ? -4.164 15.312 -10.703 1 95.69 405 VAL B O 1
ATOM 7652 N N . SER B 1 406 ? -2.27 14.859 -9.516 1 95.19 406 SER B N 1
ATOM 7653 C CA . SER B 1 406 ? -2.516 13.422 -9.492 1 95.19 406 SER B CA 1
ATOM 7654 C C . SER B 1 406 ? -3.863 13.102 -8.859 1 95.19 406 SER B C 1
ATOM 7656 O O . SER B 1 406 ? -4.172 13.586 -7.766 1 95.19 406 SER B O 1
ATOM 7658 N N . CYS B 1 407 ? -4.625 12.273 -9.516 1 95.81 407 CYS B N 1
ATOM 7659 C CA . CYS B 1 407 ? -5.977 11.945 -9.078 1 95.81 407 CYS B CA 1
ATOM 7660 C C . CYS B 1 407 ? -5.965 10.797 -8.078 1 95.81 407 CYS B C 1
ATOM 7662 O O . CYS B 1 407 ? -5.004 10.031 -8.016 1 95.81 407 CYS B O 1
ATOM 7664 N N . LEU B 1 408 ? -7.074 10.75 -7.32 1 95.69 408 LEU B N 1
ATOM 7665 C CA . LEU B 1 408 ? -7.305 9.594 -6.469 1 95.69 408 LEU B CA 1
ATOM 7666 C C . LEU B 1 408 ? -7.461 8.328 -7.305 1 95.69 408 LEU B C 1
ATOM 7668 O O . LEU B 1 408 ? -7.758 8.398 -8.5 1 95.69 408 LEU B O 1
ATOM 7672 N N . LYS B 1 409 ? -7.258 7.223 -6.645 1 92 409 LYS B N 1
ATOM 7673 C CA . LYS B 1 409 ? -7.441 5.938 -7.316 1 92 409 LYS B CA 1
ATOM 7674 C C . LYS B 1 409 ? -8.922 5.59 -7.438 1 92 409 LYS B C 1
ATOM 7676 O O . LYS B 1 409 ? -9.32 4.836 -8.328 1 92 409 LYS B O 1
ATOM 7681 N N . ARG B 1 410 ? -9.727 6.059 -6.52 1 93.94 410 ARG B N 1
ATOM 7682 C CA . ARG B 1 410 ? -11.164 5.801 -6.531 1 93.94 410 ARG B CA 1
ATOM 7683 C C . ARG B 1 410 ? -11.953 7.098 -6.371 1 93.94 410 ARG B C 1
ATOM 7685 O O . ARG B 1 410 ? -11.484 8.039 -5.727 1 93.94 410 ARG B O 1
ATOM 7692 N N . ARG B 1 411 ? -13.148 7.082 -6.914 1 95.31 411 ARG B N 1
ATOM 7693 C CA . ARG B 1 411 ? -14.047 8.219 -6.773 1 95.31 411 ARG B CA 1
ATOM 7694 C C . ARG B 1 411 ? -14.664 8.266 -5.379 1 95.31 411 ARG B C 1
ATOM 7696 O O . ARG B 1 411 ? -15 7.227 -4.809 1 95.31 411 ARG B O 1
ATOM 7703 N N . ARG B 1 412 ? -14.664 9.492 -4.844 1 96.75 412 ARG B N 1
ATOM 7704 C CA . ARG B 1 412 ? -15.18 9.656 -3.49 1 96.75 412 ARG B CA 1
ATOM 7705 C C . ARG B 1 412 ? -15.883 11 -3.324 1 96.75 412 ARG B C 1
ATOM 7707 O O . ARG B 1 412 ? -15.328 12.039 -3.688 1 96.75 412 ARG B O 1
ATOM 7714 N N . ALA B 1 413 ? -17.062 11.023 -2.775 1 97.75 413 ALA B N 1
ATOM 7715 C CA . ALA B 1 413 ? -17.75 12.234 -2.344 1 97.75 413 ALA B CA 1
ATOM 7716 C C . ALA B 1 413 ? -18.094 12.172 -0.857 1 97.75 413 ALA B C 1
ATOM 7718 O O . ALA B 1 413 ? -18.547 11.141 -0.362 1 97.75 413 ALA B O 1
ATOM 7719 N N . GLY B 1 414 ? -17.875 13.297 -0.187 1 97.62 414 GLY B N 1
ATOM 7720 C CA . GLY B 1 414 ? -18.141 13.312 1.241 1 97.62 414 GLY B CA 1
ATOM 7721 C C . GLY B 1 414 ? -17.141 12.5 2.045 1 97.62 414 GLY B C 1
ATOM 7722 O O . GLY B 1 414 ? -17.516 11.844 3.02 1 97.62 414 GLY B O 1
ATOM 7723 N N . ALA B 1 415 ? -15.922 12.461 1.565 1 98.12 415 ALA B N 1
ATOM 7724 C CA . ALA B 1 415 ? -14.859 11.742 2.262 1 98.12 415 ALA B CA 1
ATOM 7725 C C . ALA B 1 415 ? -14.273 12.578 3.395 1 98.12 415 ALA B C 1
ATOM 7727 O O . ALA B 1 415 ? -14.398 13.805 3.395 1 98.12 415 ALA B O 1
ATOM 7728 N N . GLY B 1 416 ? -13.688 11.922 4.395 1 97.81 416 GLY B N 1
ATOM 7729 C CA . GLY B 1 416 ? -12.867 12.617 5.375 1 97.81 416 GLY B CA 1
ATOM 7730 C C . GLY B 1 416 ? -11.469 12.93 4.871 1 97.81 416 GLY B C 1
ATOM 7731 O O . GLY B 1 416 ? -10.898 12.172 4.086 1 97.81 416 GLY B O 1
ATOM 7732 N N . VAL B 1 417 ? -10.93 14.055 5.359 1 98.06 417 VAL B N 1
ATOM 7733 C CA . VAL B 1 417 ? -9.602 14.445 4.918 1 98.06 417 VAL B CA 1
ATOM 7734 C C . VAL B 1 417 ? -8.828 15.062 6.082 1 98.06 417 VAL B C 1
ATOM 7736 O O . VAL B 1 417 ? -9.414 15.703 6.953 1 98.06 417 VAL B O 1
ATOM 7739 N N . THR B 1 418 ? -7.59 14.805 6.152 1 97.19 418 THR B N 1
ATOM 7740 C CA . THR B 1 418 ? -6.703 15.461 7.109 1 97.19 418 THR B CA 1
ATOM 7741 C C . THR B 1 418 ? -5.254 15.391 6.637 1 97.19 418 THR B C 1
ATOM 7743 O O . THR B 1 418 ? -4.957 14.773 5.609 1 97.19 418 THR B O 1
ATOM 7746 N N . VAL B 1 419 ? -4.473 16.156 7.258 1 94.19 419 VAL B N 1
ATOM 7747 C CA . VAL B 1 419 ? -3.045 16.172 6.953 1 94.19 419 VAL B CA 1
ATOM 7748 C C . VAL B 1 419 ? -2.25 15.68 8.156 1 94.19 419 VAL B C 1
ATOM 7750 O O . VAL B 1 419 ? -2.5 16.109 9.289 1 94.19 419 VAL B O 1
ATOM 7753 N N . CYS B 1 420 ? -1.376 14.773 7.91 1 91.5 420 CYS B N 1
ATOM 7754 C CA . CYS B 1 420 ? -0.479 14.266 8.938 1 91.5 420 CYS B CA 1
ATOM 7755 C C . CYS B 1 420 ? 0.94 14.117 8.406 1 91.5 420 CYS B C 1
ATOM 7757 O O . CYS B 1 420 ? 1.163 13.438 7.406 1 91.5 420 CYS B O 1
ATOM 7759 N N . ASP B 1 421 ? 1.901 14.75 9.047 1 83.94 421 ASP B N 1
ATOM 7760 C CA . ASP B 1 421 ? 3.312 14.688 8.68 1 83.94 421 ASP B CA 1
ATOM 7761 C C . ASP B 1 421 ? 3.516 15.07 7.215 1 83.94 421 ASP B C 1
ATOM 7763 O O . ASP B 1 421 ? 4.219 14.367 6.48 1 83.94 421 ASP B O 1
ATOM 7767 N N . GLY B 1 422 ? 2.754 16.031 6.852 1 86.69 422 GLY B N 1
ATOM 7768 C CA . GLY B 1 422 ? 2.936 16.594 5.523 1 86.69 422 GLY B CA 1
ATOM 7769 C C . GLY B 1 422 ? 2.254 15.797 4.434 1 86.69 422 GLY B C 1
ATOM 7770 O O . GLY B 1 422 ? 2.369 16.125 3.25 1 86.69 422 GLY B O 1
ATOM 7771 N N . LYS B 1 423 ? 1.577 14.789 4.758 1 92.5 423 LYS B N 1
ATOM 7772 C CA . LYS B 1 423 ? 0.853 13.969 3.785 1 92.5 423 LYS B CA 1
ATOM 7773 C C . LYS B 1 423 ? -0.655 14.156 3.926 1 92.5 423 LYS B C 1
ATOM 7775 O O . LYS B 1 423 ? -1.153 14.422 5.023 1 92.5 423 LYS B O 1
ATOM 7780 N N . ILE B 1 424 ? -1.36 14 2.797 1 97.06 424 ILE B N 1
ATOM 7781 C CA . ILE B 1 424 ? -2.812 14.125 2.83 1 97.06 424 ILE B CA 1
ATOM 7782 C C . ILE B 1 424 ? -3.449 12.742 2.932 1 97.06 424 ILE B C 1
ATOM 7784 O O . ILE B 1 424 ? -3.158 11.859 2.125 1 97.06 424 ILE B O 1
ATOM 7788 N N . TYR B 1 425 ? -4.258 12.555 3.898 1 97.94 425 TYR B N 1
ATOM 7789 C CA . TYR B 1 425 ? -5.027 11.32 4.059 1 97.94 425 TYR B CA 1
ATOM 7790 C C . TYR B 1 425 ? -6.5 11.555 3.732 1 97.94 425 TYR B C 1
ATOM 7792 O O . TYR B 1 425 ? -7.117 12.484 4.25 1 97.94 425 TYR B O 1
ATOM 7800 N N . VAL B 1 426 ? -7.059 10.734 2.85 1 98.38 426 VAL B N 1
ATOM 7801 C CA . VAL B 1 426 ? -8.469 10.789 2.477 1 98.38 426 VAL B CA 1
ATOM 7802 C C . VAL B 1 426 ? -9.109 9.422 2.684 1 98.38 426 VAL B C 1
ATOM 7804 O O . VAL B 1 426 ? -8.625 8.414 2.158 1 98.38 426 VAL B O 1
ATOM 7807 N N . ALA B 1 427 ? -10.18 9.375 3.426 1 97.81 427 ALA B N 1
ATOM 7808 C CA . ALA B 1 427 ? -10.812 8.086 3.721 1 97.81 427 ALA B CA 1
ATOM 7809 C C . ALA B 1 427 ? -12.328 8.164 3.541 1 97.81 427 ALA B C 1
ATOM 7811 O O . ALA B 1 427 ? -12.93 9.219 3.748 1 97.81 427 ALA B O 1
ATOM 7812 N N . GLY B 1 428 ? -12.922 6.965 3.191 1 97.31 428 GLY B N 1
ATOM 7813 C CA . GLY B 1 428 ? -14.367 6.887 3.033 1 97.31 428 GLY B CA 1
ATOM 7814 C C . GLY B 1 428 ? -14.867 7.594 1.789 1 97.31 428 GLY B C 1
ATOM 7815 O O . GLY B 1 428 ? -14.156 7.684 0.788 1 97.31 428 GLY B O 1
ATOM 7816 N N . GLY B 1 429 ? -16.109 8 1.853 1 97.25 429 GLY B N 1
ATOM 7817 C CA . GLY B 1 429 ? -16.75 8.664 0.725 1 97.25 429 GLY B CA 1
ATOM 7818 C C . GLY B 1 429 ? -17.719 7.77 -0.032 1 97.25 429 GLY B C 1
ATOM 7819 O O . GLY B 1 429 ? -17.688 6.547 0.128 1 97.25 429 GLY B O 1
ATOM 7820 N N . TYR B 1 430 ? -18.453 8.414 -0.768 1 96.19 430 TYR B N 1
ATOM 7821 C CA . TYR B 1 430 ? -19.469 7.727 -1.564 1 96.19 430 TYR B CA 1
ATOM 7822 C C . TYR B 1 430 ? -19.141 7.801 -3.049 1 96.19 430 TYR B C 1
ATOM 7824 O O . TYR B 1 430 ? -18.688 8.844 -3.541 1 96.19 430 TYR B O 1
ATOM 7832 N N . ASP B 1 431 ? -19.281 6.715 -3.68 1 94.12 431 ASP B N 1
ATOM 7833 C CA . ASP B 1 431 ? -19.141 6.648 -5.133 1 94.12 431 ASP B CA 1
ATOM 7834 C C . ASP B 1 431 ? -20.484 6.395 -5.805 1 94.12 431 ASP B C 1
ATOM 7836 O O . ASP B 1 431 ? -21.016 5.285 -5.734 1 94.12 431 ASP B O 1
ATOM 7840 N N . LYS B 1 432 ? -20.953 7.34 -6.496 1 91.31 432 LYS B N 1
ATOM 7841 C CA . LYS B 1 432 ? -22.25 7.27 -7.145 1 91.31 432 LYS B CA 1
ATOM 7842 C C . LYS B 1 432 ? -22.266 6.219 -8.25 1 91.31 432 LYS B C 1
ATOM 7844 O O . LYS B 1 432 ? -23.312 5.652 -8.57 1 91.31 432 LYS B O 1
ATOM 7849 N N . GLY B 1 433 ? -21.141 6.027 -8.797 1 86.06 433 GLY B N 1
ATOM 7850 C CA . GLY B 1 433 ? -21.062 5.062 -9.883 1 86.06 433 GLY B CA 1
ATOM 7851 C C . GLY B 1 433 ? -21.531 3.678 -9.477 1 86.06 433 GLY B C 1
ATOM 7852 O O . GLY B 1 433 ? -22.625 3.25 -9.867 1 86.06 433 GLY B O 1
ATOM 7853 N N . PRO B 1 434 ? -20.891 3.092 -8.609 1 80.81 434 PRO B N 1
ATOM 7854 C CA . PRO B 1 434 ? -21.297 1.767 -8.133 1 80.81 434 PRO B CA 1
ATOM 7855 C C . PRO B 1 434 ? -22.297 1.832 -6.984 1 80.81 434 PRO B C 1
ATOM 7857 O O . PRO B 1 434 ? -22.688 0.795 -6.438 1 80.81 434 PRO B O 1
ATOM 7860 N N . HIS B 1 435 ? -22.688 3.051 -6.516 1 87.44 435 HIS B N 1
ATOM 7861 C CA . HIS B 1 435 ? -23.625 3.262 -5.418 1 87.44 435 HIS B CA 1
ATOM 7862 C C . HIS B 1 435 ? -23.141 2.592 -4.137 1 87.44 435 HIS B C 1
ATOM 7864 O O . HIS B 1 435 ? -23.875 1.817 -3.521 1 87.44 435 HIS B O 1
ATOM 7870 N N . MET B 1 436 ? -21.969 2.949 -3.771 1 87.69 436 MET B N 1
ATOM 7871 C CA . MET B 1 436 ? -21.406 2.309 -2.588 1 87.69 436 MET B CA 1
ATOM 7872 C C . MET B 1 436 ? -20.594 3.305 -1.769 1 87.69 436 MET B C 1
ATOM 7874 O O . MET B 1 436 ? -19.953 4.199 -2.324 1 87.69 436 MET B O 1
ATOM 7878 N N . ASP B 1 437 ? -20.625 3.07 -0.435 1 93.19 437 ASP B N 1
ATOM 7879 C CA . ASP B 1 437 ? -19.703 3.758 0.466 1 93.19 437 ASP B CA 1
ATOM 7880 C C . ASP B 1 437 ? -18.344 3.041 0.523 1 93.19 437 ASP B C 1
ATOM 7882 O O . ASP B 1 437 ? -18.297 1.812 0.438 1 93.19 437 ASP B O 1
ATOM 7886 N N . ARG B 1 438 ? -17.391 3.775 0.643 1 93.5 438 ARG B N 1
ATOM 7887 C CA . ARG B 1 438 ? -16.047 3.189 0.723 1 93.5 438 ARG B CA 1
ATOM 7888 C C . ARG B 1 438 ? -15.516 3.24 2.148 1 93.5 438 ARG B C 1
ATOM 7890 O O . ARG B 1 438 ? -15.789 4.188 2.887 1 93.5 438 ARG B O 1
ATOM 7897 N N . ALA B 1 439 ? -14.711 2.229 2.508 1 93.81 439 ALA B N 1
ATOM 7898 C CA . ALA B 1 439 ? -13.969 2.219 3.764 1 93.81 439 ALA B CA 1
ATOM 7899 C C . ALA B 1 439 ? -12.492 2.525 3.525 1 93.81 439 ALA B C 1
ATOM 7901 O O . ALA B 1 439 ? -11.758 2.846 4.465 1 93.81 439 ALA B O 1
ATOM 7902 N N . SER B 1 440 ? -12.078 2.475 2.332 1 94.69 440 SER B N 1
ATOM 7903 C CA . SER B 1 440 ? -10.656 2.553 1.995 1 94.69 440 SER B CA 1
ATOM 7904 C C . SER B 1 440 ? -10.094 3.939 2.293 1 94.69 440 SER B C 1
ATOM 7906 O O . SER B 1 440 ? -10.844 4.914 2.375 1 94.69 440 SER B O 1
ATOM 7908 N N . MET B 1 441 ? -8.836 4.02 2.484 1 96.81 441 MET B N 1
ATOM 7909 C CA . MET B 1 441 ? -8.086 5.254 2.684 1 96.81 441 MET B CA 1
ATOM 7910 C C . MET B 1 441 ? -6.953 5.371 1.672 1 96.81 441 MET B C 1
ATOM 7912 O O . MET B 1 441 ? -6.289 4.379 1.36 1 96.81 441 MET B O 1
ATOM 7916 N N . GLU B 1 442 ? -6.809 6.527 1.172 1 96.62 442 GLU B N 1
ATOM 7917 C CA . GLU B 1 442 ? -5.699 6.84 0.278 1 96.62 442 GLU B CA 1
ATOM 7918 C C . GLU B 1 442 ? -4.809 7.934 0.867 1 96.62 442 GLU B C 1
ATOM 7920 O O . GLU B 1 442 ? -5.289 8.812 1.589 1 96.62 442 GLU B O 1
ATOM 7925 N N . VAL B 1 443 ? -3.541 7.891 0.612 1 96.12 443 VAL B N 1
ATOM 7926 C CA . VAL B 1 443 ? -2.57 8.852 1.128 1 96.12 443 VAL B CA 1
ATOM 7927 C C . VAL B 1 443 ? -1.793 9.469 -0.03 1 96.12 443 VAL B C 1
ATOM 7929 O O . VAL B 1 443 ? -1.383 8.773 -0.958 1 96.12 443 VAL B O 1
ATOM 7932 N N . TYR B 1 444 ? -1.676 10.758 0.018 1 95.5 444 TYR B N 1
ATOM 7933 C CA . TYR B 1 444 ? -0.885 11.5 -0.956 1 95.5 444 TYR B CA 1
ATOM 7934 C C . TYR B 1 444 ? 0.425 11.984 -0.342 1 95.5 444 TYR B C 1
ATOM 7936 O O . TYR B 1 444 ? 0.422 12.695 0.667 1 95.5 444 TYR B O 1
ATOM 7944 N N . ASP B 1 445 ? 1.504 11.602 -0.945 1 86.19 445 ASP B N 1
ATOM 7945 C CA . ASP B 1 445 ? 2.824 12.117 -0.603 1 86.19 445 ASP B CA 1
ATOM 7946 C C . ASP B 1 445 ? 3.256 13.211 -1.583 1 86.19 445 ASP B C 1
ATOM 7948 O O . ASP B 1 445 ? 3.598 12.922 -2.73 1 86.19 445 ASP B O 1
ATOM 7952 N N . PRO B 1 446 ? 3.264 14.406 -1.12 1 82.25 446 PRO B N 1
ATOM 7953 C CA . PRO B 1 446 ? 3.607 15.5 -2.031 1 82.25 446 PRO B CA 1
ATOM 7954 C C . PRO B 1 446 ? 4.996 15.344 -2.648 1 82.25 446 PRO B C 1
ATOM 7956 O O . PRO B 1 446 ? 5.238 15.82 -3.76 1 82.25 446 PRO B O 1
ATOM 7959 N N . ASP B 1 447 ? 5.883 14.711 -1.997 1 74.5 447 ASP B N 1
ATOM 7960 C CA . ASP B 1 447 ? 7.23 14.508 -2.521 1 74.5 447 ASP B CA 1
ATOM 7961 C C . ASP B 1 447 ? 7.23 13.477 -3.648 1 74.5 447 ASP B C 1
ATOM 7963 O O . ASP B 1 447 ? 7.945 13.641 -4.641 1 74.5 447 ASP B O 1
ATOM 7967 N N . ALA B 1 448 ? 6.453 12.492 -3.463 1 75.38 448 ALA B N 1
ATOM 7968 C CA . ALA B 1 448 ? 6.355 11.461 -4.492 1 75.38 448 ALA B CA 1
ATOM 7969 C C . ALA B 1 448 ? 5.387 11.875 -5.594 1 75.38 448 ALA B C 1
ATOM 7971 O O . ALA B 1 448 ? 5.484 11.398 -6.727 1 75.38 448 ALA B O 1
ATOM 7972 N N . GLY B 1 449 ? 4.426 12.695 -5.254 1 85.62 449 GLY B N 1
ATOM 7973 C CA . GLY B 1 449 ? 3.428 13.164 -6.203 1 85.62 449 GLY B CA 1
ATOM 7974 C C . GLY B 1 449 ? 2.424 12.094 -6.59 1 85.62 449 GLY B C 1
ATOM 7975 O O . GLY B 1 449 ? 1.911 12.094 -7.711 1 85.62 449 GLY B O 1
ATOM 7976 N N . GLU B 1 450 ? 2.217 11.133 -5.73 1 88.81 450 GLU B N 1
ATOM 7977 C CA . GLU B 1 450 ? 1.333 10.023 -6.066 1 88.81 450 GLU B CA 1
ATOM 7978 C C . GLU B 1 450 ? 0.46 9.633 -4.875 1 88.81 450 GLU B C 1
ATOM 7980 O O . GLU B 1 450 ? 0.822 9.891 -3.725 1 88.81 450 GLU B O 1
ATOM 7985 N N . TRP B 1 451 ? -0.723 9.047 -5.254 1 93.94 451 TRP B N 1
ATOM 7986 C CA . TRP B 1 451 ? -1.635 8.5 -4.254 1 93.94 451 TRP B CA 1
ATOM 7987 C C . TRP B 1 451 ? -1.402 7.004 -4.07 1 93.94 451 TRP B C 1
ATOM 7989 O O . TRP B 1 451 ? -1.125 6.289 -5.035 1 93.94 451 TRP B O 1
ATOM 7999 N N . SER B 1 452 ? -1.531 6.516 -2.857 1 90.56 452 SER B N 1
ATOM 8000 C CA . SER B 1 452 ? -1.459 5.09 -2.549 1 90.56 452 SER B CA 1
ATOM 8001 C C . SER B 1 452 ? -2.52 4.691 -1.528 1 90.56 452 SER B C 1
ATOM 8003 O O . SER B 1 452 ? -3 5.531 -0.764 1 90.56 452 SER B O 1
ATOM 8005 N N . PHE B 1 453 ? -2.811 3.406 -1.52 1 91.25 453 PHE B N 1
ATOM 8006 C CA . PHE B 1 453 ? -3.789 2.928 -0.55 1 91.25 453 PHE B CA 1
ATOM 8007 C C . PHE B 1 453 ? -3.137 2.684 0.805 1 91.25 453 PHE B C 1
ATOM 8009 O O . PHE B 1 453 ? -1.99 2.234 0.875 1 91.25 453 PHE B O 1
ATOM 8016 N N . ALA B 1 454 ? -3.898 3.014 1.794 1 92.38 454 ALA B N 1
ATOM 8017 C CA . ALA B 1 454 ? -3.551 2.73 3.184 1 92.38 454 ALA B CA 1
ATOM 8018 C C . ALA B 1 454 ? -4.613 1.856 3.848 1 92.38 454 ALA B C 1
ATOM 8020 O O . ALA B 1 454 ? -5.66 1.586 3.256 1 92.38 454 ALA B O 1
ATOM 8021 N N . PRO B 1 455 ? -4.273 1.301 5.043 1 90.5 455 PRO B N 1
ATOM 8022 C CA . PRO B 1 455 ? -5.258 0.438 5.699 1 90.5 455 PRO B CA 1
ATOM 8023 C C . PRO B 1 455 ? -6.633 1.09 5.812 1 90.5 455 PRO B C 1
ATOM 8025 O O . PRO B 1 455 ? -6.734 2.277 6.133 1 90.5 455 PRO B O 1
ATOM 8028 N N . GLU B 1 456 ? -7.641 0.313 5.484 1 93.56 456 GLU B N 1
ATOM 8029 C CA . GLU B 1 456 ? -9 0.847 5.426 1 93.56 456 GLU B CA 1
ATOM 8030 C C . GLU B 1 456 ? -9.617 0.936 6.816 1 93.56 456 GLU B C 1
ATOM 8032 O O . GLU B 1 456 ? -9.188 0.243 7.738 1 93.56 456 GLU B O 1
ATOM 8037 N N . MET B 1 457 ? -10.617 1.728 6.875 1 94.25 457 MET B N 1
ATOM 8038 C CA . MET B 1 457 ? -11.398 1.845 8.102 1 94.25 457 MET B CA 1
ATOM 8039 C C . MET B 1 457 ? -12.227 0.584 8.344 1 94.25 457 MET B C 1
ATOM 8041 O O . MET B 1 457 ? -12.289 -0.296 7.488 1 94.25 457 MET B O 1
ATOM 8045 N N . GLU B 1 458 ? -12.781 0.553 9.523 1 89.31 458 GLU B N 1
ATOM 8046 C CA . GLU B 1 458 ? -13.594 -0.605 9.883 1 89.31 458 GLU B CA 1
ATOM 8047 C C . GLU B 1 458 ? -14.914 -0.604 9.117 1 89.31 458 GLU B C 1
ATOM 8049 O O . GLU B 1 458 ? -15.398 -1.661 8.711 1 89.31 458 GLU B O 1
ATOM 8054 N N . LYS B 1 459 ? -15.5 0.581 8.984 1 89.5 459 LYS B N 1
ATOM 8055 C CA . LYS B 1 459 ? -16.812 0.68 8.352 1 89.5 459 LYS B CA 1
ATOM 8056 C C . LYS B 1 459 ? -16.766 1.608 7.137 1 89.5 459 LYS B C 1
ATOM 8058 O O . LYS B 1 459 ? -16.109 2.65 7.172 1 89.5 459 LYS B O 1
ATOM 8063 N N . ALA B 1 460 ? -17.453 1.153 6.133 1 92.38 460 ALA B N 1
ATOM 8064 C CA . ALA B 1 460 ? -17.641 2.027 4.98 1 92.38 460 ALA B CA 1
ATOM 8065 C C . ALA B 1 460 ? -18.688 3.1 5.266 1 92.38 460 ALA B C 1
ATOM 8067 O O . ALA B 1 460 ? -19.75 2.809 5.828 1 92.38 460 ALA B O 1
ATOM 8068 N N . CYS B 1 461 ? -18.297 4.324 4.949 1 94.31 461 CYS B N 1
ATOM 8069 C CA . CYS B 1 461 ? -19.25 5.402 5.195 1 94.31 461 CYS B CA 1
ATOM 8070 C C . CYS B 1 461 ? -18.859 6.66 4.426 1 94.31 461 CYS B C 1
ATOM 8072 O O . CYS B 1 461 ? -17.75 6.746 3.889 1 94.31 461 CYS B O 1
ATOM 8074 N N . SER B 1 462 ? -19.797 7.578 4.336 1 96.81 462 SER B N 1
ATOM 8075 C CA . SER B 1 462 ? -19.594 8.922 3.803 1 96.81 462 SER B CA 1
ATOM 8076 C C . SER B 1 462 ? -20.109 9.984 4.773 1 96.81 462 SER B C 1
ATOM 8078 O O . SER B 1 462 ? -20.844 9.672 5.707 1 96.81 462 SER B O 1
ATOM 8080 N N . GLY B 1 463 ? -19.656 11.234 4.57 1 97.62 463 GLY B N 1
ATOM 8081 C CA . GLY B 1 463 ? -20.047 12.32 5.461 1 97.62 463 GLY B CA 1
ATOM 8082 C C . GLY B 1 463 ? -19.312 12.297 6.781 1 97.62 463 GLY B C 1
ATOM 8083 O O . GLY B 1 463 ? -19.797 12.836 7.781 1 97.62 463 GLY B O 1
ATOM 8084 N N . LEU B 1 464 ? -18.219 11.562 6.84 1 97.56 464 LEU B N 1
ATOM 8085 C CA . LEU B 1 464 ? -17.359 11.547 8.023 1 97.56 464 LEU B CA 1
ATOM 8086 C C . LEU B 1 464 ? -16.406 12.734 8.016 1 97.56 464 LEU B C 1
ATOM 8088 O O . LEU B 1 464 ? -16.266 13.414 7.004 1 97.56 464 LEU B O 1
ATOM 8092 N N . SER B 1 465 ? -15.75 13.016 9.102 1 97.44 465 SER B N 1
ATOM 8093 C CA . SER B 1 465 ? -14.688 14.008 9.203 1 97.44 465 SER B CA 1
ATOM 8094 C C . SER B 1 465 ? -13.453 13.438 9.883 1 97.44 465 SER B C 1
ATOM 8096 O O . SER B 1 465 ? -13.555 12.5 10.68 1 97.44 465 SER B O 1
ATOM 8098 N N . MET B 1 466 ? -12.391 13.969 9.484 1 97.62 466 MET B N 1
ATOM 8099 C CA . MET B 1 466 ? -11.125 13.492 10.031 1 97.62 466 MET B CA 1
ATOM 8100 C C . MET B 1 466 ? -10.281 14.656 10.547 1 97.62 466 MET B C 1
ATOM 8102 O O . MET B 1 466 ? -10.367 15.773 10.023 1 97.62 466 MET B O 1
ATOM 8106 N N . VAL B 1 467 ? -9.492 14.391 11.562 1 96.88 467 VAL B N 1
ATOM 8107 C CA . VAL B 1 467 ? -8.516 15.344 12.078 1 96.88 467 VAL B CA 1
ATOM 8108 C C . VAL B 1 467 ? -7.27 14.609 12.555 1 96.88 467 VAL B C 1
ATOM 8110 O O . VAL B 1 467 ? -7.297 13.391 12.75 1 96.88 467 VAL B O 1
ATOM 8113 N N . THR B 1 468 ? -6.234 15.375 12.656 1 94.56 468 THR B N 1
ATOM 8114 C CA . THR B 1 468 ? -4.961 14.82 13.102 1 94.56 468 THR B CA 1
ATOM 8115 C C . THR B 1 468 ? -4.543 15.43 14.438 1 94.56 468 THR B C 1
ATOM 8117 O O . THR B 1 468 ? -4.68 16.641 14.648 1 94.56 468 THR B O 1
ATOM 8120 N N . LEU B 1 469 ? -4.164 14.625 15.336 1 90.31 469 LEU B N 1
ATOM 8121 C CA . LEU B 1 469 ? -3.447 15 16.547 1 90.31 469 LEU B CA 1
ATOM 8122 C C . LEU B 1 469 ? -2.156 14.203 16.688 1 90.31 469 LEU B C 1
ATOM 8124 O O . LEU B 1 469 ? -2.189 12.984 16.859 1 90.31 469 LEU B O 1
ATOM 8128 N N . ASP B 1 470 ? -1.066 14.922 16.594 1 83.81 470 ASP B N 1
ATOM 8129 C CA . ASP B 1 470 ? 0.242 14.273 16.609 1 83.81 470 ASP B CA 1
ATOM 8130 C C . ASP B 1 470 ? 0.374 13.297 15.438 1 83.81 470 ASP B C 1
ATOM 8132 O O . ASP B 1 470 ? 0.201 13.68 14.273 1 83.81 470 ASP B O 1
ATOM 8136 N N . HIS B 1 471 ? 0.62 12.023 15.766 1 86.12 471 HIS B N 1
ATOM 8137 C CA . HIS B 1 471 ? 0.778 11.062 14.688 1 86.12 471 HIS B CA 1
ATOM 8138 C C . HIS B 1 471 ? -0.478 10.211 14.516 1 86.12 471 HIS B C 1
ATOM 8140 O O . HIS B 1 471 ? -0.461 9.211 13.797 1 86.12 471 HIS B O 1
ATOM 8146 N N . PHE B 1 472 ? -1.568 10.711 15.156 1 92.69 472 PHE B N 1
ATOM 8147 C CA . PHE B 1 472 ? -2.822 9.969 15.07 1 92.69 472 PHE B CA 1
ATOM 8148 C C . PHE B 1 472 ? -3.824 10.703 14.188 1 92.69 472 PHE B C 1
ATOM 8150 O O . PHE B 1 472 ? -3.924 11.93 14.234 1 92.69 472 PHE B O 1
ATOM 8157 N N . ILE B 1 473 ? -4.488 9.922 13.398 1 96.75 473 ILE B N 1
ATOM 8158 C CA . ILE B 1 473 ? -5.609 10.406 12.609 1 96.75 473 ILE B CA 1
ATOM 8159 C C . ILE B 1 473 ? -6.918 9.883 13.195 1 96.75 473 ILE B C 1
ATOM 8161 O O . ILE B 1 473 ? -7.051 8.688 13.469 1 96.75 473 ILE B O 1
ATOM 8165 N N . PHE B 1 474 ? -7.832 10.75 13.422 1 97.62 474 PHE B N 1
ATOM 8166 C CA . PHE B 1 474 ? -9.141 10.391 13.961 1 97.62 474 PHE B CA 1
ATOM 8167 C C . PHE B 1 474 ? -10.219 10.516 12.891 1 97.62 474 PHE B C 1
ATOM 8169 O O . PHE B 1 474 ? -10.289 11.531 12.195 1 97.62 474 PHE B O 1
ATOM 8176 N N . ALA B 1 475 ? -11 9.484 12.75 1 97.88 475 ALA B N 1
ATOM 8177 C CA . ALA B 1 475 ? -12.164 9.5 11.867 1 97.88 475 ALA B CA 1
ATOM 8178 C C . ALA B 1 475 ? -13.461 9.438 12.664 1 97.88 475 ALA B C 1
ATOM 8180 O O . ALA B 1 475 ? -13.633 8.562 13.516 1 97.88 475 ALA B O 1
ATOM 8181 N N . PHE B 1 476 ? -14.367 10.344 12.375 1 97.25 476 PHE B N 1
ATOM 8182 C CA . PHE B 1 476 ? -15.578 10.492 13.18 1 97.25 476 PHE B CA 1
ATOM 8183 C C . PHE B 1 476 ? -16.828 10.305 12.32 1 97.25 476 PHE B C 1
ATOM 8185 O O . PHE B 1 476 ? -16.938 10.906 11.25 1 97.25 476 PHE B O 1
ATOM 8192 N N . GLY B 1 477 ? -17.75 9.492 12.828 1 97.38 477 GLY B N 1
ATOM 8193 C CA . GLY B 1 477 ? -19.125 9.461 12.352 1 97.38 477 GLY B CA 1
ATOM 8194 C C . GLY B 1 477 ? -19.234 9.008 10.906 1 97.38 477 GLY B C 1
ATOM 8195 O O . GLY B 1 477 ? -18.516 8.117 10.469 1 97.38 477 GLY B O 1
ATOM 8196 N N . GLY B 1 478 ? -20.266 9.617 10.258 1 96.69 478 GLY B N 1
ATOM 8197 C CA . GLY B 1 478 ? -20.562 9.258 8.883 1 96.69 478 GLY B CA 1
ATOM 8198 C C . GLY B 1 478 ? -21.859 8.5 8.734 1 96.69 478 GLY B C 1
ATOM 8199 O O . GLY B 1 478 ? -22.578 8.273 9.719 1 96.69 478 GLY B O 1
ATOM 8200 N N . ARG B 1 479 ? -22.141 8.305 7.5 1 96.25 479 ARG B N 1
ATOM 8201 C CA . ARG B 1 479 ? -23.359 7.594 7.145 1 96.25 479 ARG B CA 1
ATOM 8202 C C . ARG B 1 479 ? -23.062 6.438 6.195 1 96.25 479 ARG B C 1
ATOM 8204 O O . ARG B 1 479 ? -22.266 6.574 5.27 1 96.25 479 ARG B O 1
ATOM 8211 N N . CYS B 1 480 ? -23.688 5.34 6.508 1 92.25 480 CYS B N 1
ATOM 8212 C CA . CYS B 1 480 ? -23.766 4.27 5.52 1 92.25 480 CYS B CA 1
ATOM 8213 C C . CYS B 1 480 ? -25.047 4.359 4.715 1 92.25 480 CYS B C 1
ATOM 8215 O O . CYS B 1 480 ? -26.125 4 5.207 1 92.25 480 CYS B O 1
ATOM 8217 N N . ARG B 1 481 ? -24.922 4.711 3.496 1 87.81 481 ARG B N 1
ATOM 8218 C CA . ARG B 1 481 ? -26.094 5.062 2.689 1 87.81 481 ARG B CA 1
ATOM 8219 C C . ARG B 1 481 ? -26.984 3.844 2.449 1 87.81 481 ARG B C 1
ATOM 8221 O O . ARG B 1 481 ? -28.203 3.945 2.486 1 87.81 481 ARG B O 1
ATOM 8228 N N . HIS B 1 482 ? -26.406 2.768 2.24 1 78.94 482 HIS B N 1
ATOM 8229 C CA . HIS B 1 482 ? -27.156 1.564 1.917 1 78.94 482 HIS B CA 1
ATOM 8230 C C . HIS B 1 482 ? -28.031 1.135 3.09 1 78.94 482 HIS B C 1
ATOM 8232 O O . HIS B 1 482 ? -29.141 0.612 2.891 1 78.94 482 HIS B O 1
ATOM 8238 N N . MET B 1 483 ? -27.531 1.329 4.258 1 81 483 MET B N 1
ATOM 8239 C CA . MET B 1 483 ? -28.281 0.938 5.445 1 81 483 MET B CA 1
ATOM 8240 C C . MET B 1 483 ? -29.016 2.135 6.047 1 81 483 MET B C 1
ATOM 8242 O O . MET B 1 483 ? -29.75 1.992 7.023 1 81 483 MET B O 1
ATOM 8246 N N . ASP B 1 484 ? -28.75 3.252 5.461 1 88.06 484 ASP B N 1
ATOM 8247 C CA . ASP B 1 484 ? -29.25 4.508 6.016 1 88.06 484 ASP B CA 1
ATOM 8248 C C . ASP B 1 484 ? -28.953 4.605 7.508 1 88.06 484 ASP B C 1
ATOM 8250 O O . ASP B 1 484 ? -29.844 4.902 8.312 1 88.06 484 ASP B O 1
ATOM 8254 N N . GLN B 1 485 ? -27.828 4.227 7.781 1 91.81 485 GLN B N 1
ATOM 8255 C CA . GLN B 1 485 ? -27.375 4.234 9.164 1 91.81 485 GLN B CA 1
ATOM 8256 C C . GLN B 1 485 ? -26.359 5.344 9.406 1 91.81 485 GLN B C 1
ATOM 8258 O O . GLN B 1 485 ? -25.422 5.516 8.625 1 91.81 485 GLN B O 1
ATOM 8263 N N . TYR B 1 486 ? -26.625 6.121 10.516 1 95.69 486 TYR B N 1
ATOM 8264 C CA . TYR B 1 486 ? -25.703 7.16 10.945 1 95.69 486 TYR B CA 1
ATOM 8265 C C . TYR B 1 486 ? -24.844 6.684 12.117 1 95.69 486 TYR B C 1
ATOM 8267 O O . TYR B 1 486 ? -25.344 6.008 13.016 1 95.69 486 TYR B O 1
ATOM 8275 N N . PHE B 1 487 ? -23.594 7.023 12.078 1 95.25 487 PHE B N 1
ATOM 8276 C CA . PHE B 1 487 ? -22.672 6.426 13.039 1 95.25 487 PHE B CA 1
ATOM 8277 C C . PHE B 1 487 ? -22.281 7.43 14.117 1 95.25 487 PHE B C 1
ATOM 8279 O O . PHE B 1 487 ? -22.125 8.617 13.836 1 95.25 487 PHE B O 1
ATOM 8286 N N . ASP B 1 488 ? -22.109 6.953 15.344 1 96.5 488 ASP B N 1
ATOM 8287 C CA . ASP B 1 488 ? -21.438 7.66 16.422 1 96.5 488 ASP B CA 1
ATOM 8288 C C . ASP B 1 488 ? -20.016 7.129 16.625 1 96.5 488 ASP B C 1
ATOM 8290 O O . ASP B 1 488 ? -19.312 7.547 17.547 1 96.5 488 ASP B O 1
ATOM 8294 N N . LEU B 1 489 ? -19.609 6.328 15.75 1 94.38 489 LEU B N 1
ATOM 8295 C CA . LEU B 1 489 ? -18.344 5.598 15.828 1 94.38 489 LEU B CA 1
ATOM 8296 C C . LEU B 1 489 ? -17.172 6.539 15.625 1 94.38 489 LEU B C 1
ATOM 8298 O O . LEU B 1 489 ? -17.219 7.434 14.781 1 94.38 489 LEU B O 1
ATOM 8302 N N . VAL B 1 490 ? -16.109 6.301 16.375 1 97.12 490 VAL B N 1
ATOM 8303 C CA . VAL B 1 490 ? -14.852 7.012 16.234 1 97.12 490 VAL B CA 1
ATOM 8304 C C . VAL B 1 490 ? -13.695 6.012 16.141 1 97.12 490 VAL B C 1
ATOM 8306 O O . VAL B 1 490 ? -13.578 5.113 16.969 1 97.12 490 VAL B O 1
ATOM 8309 N N . GLU B 1 491 ? -12.906 6.152 15.125 1 96.44 491 GLU B N 1
ATOM 8310 C CA . GLU B 1 491 ? -11.711 5.328 14.945 1 96.44 491 GLU B CA 1
ATOM 8311 C C . GLU B 1 491 ? -10.453 6.184 14.938 1 96.44 491 GLU B C 1
ATOM 8313 O O . GLU B 1 491 ? -10.477 7.328 14.477 1 96.44 491 GLU B O 1
ATOM 8318 N N . ARG B 1 492 ? -9.406 5.637 15.43 1 96.62 492 ARG B N 1
ATOM 8319 C CA . ARG B 1 492 ? -8.102 6.289 15.445 1 96.62 492 ARG B CA 1
ATOM 8320 C C . ARG B 1 492 ? -7.07 5.469 14.68 1 96.62 492 ARG B C 1
ATOM 8322 O O . ARG B 1 492 ? -6.957 4.258 14.875 1 96.62 492 ARG B O 1
ATOM 8329 N N . TYR B 1 493 ? -6.359 6.141 13.82 1 96.19 493 TYR B N 1
ATOM 8330 C CA . TYR B 1 493 ? -5.309 5.52 13.023 1 96.19 493 TYR B CA 1
ATOM 8331 C C . TYR B 1 493 ? -3.93 5.965 13.5 1 96.19 493 TYR B C 1
ATOM 8333 O O . TYR B 1 493 ? -3.641 7.164 13.547 1 96.19 493 TYR B O 1
ATOM 8341 N N . ASN B 1 494 ? -3.107 4.977 13.844 1 91.88 494 ASN B N 1
ATOM 8342 C CA . ASN B 1 494 ? -1.705 5.23 14.156 1 91.88 494 ASN B CA 1
ATOM 8343 C C . ASN B 1 494 ? -0.833 5.18 12.906 1 91.88 494 ASN B C 1
ATOM 8345 O O . ASN B 1 494 ? -0.634 4.113 12.32 1 91.88 494 ASN B O 1
ATOM 8349 N N . THR B 1 495 ? -0.31 6.281 12.516 1 88.88 495 THR B N 1
ATOM 8350 C CA . THR B 1 495 ? 0.421 6.355 11.25 1 88.88 495 THR B CA 1
ATOM 8351 C C . THR B 1 495 ? 1.757 5.625 11.359 1 88.88 495 THR B C 1
ATOM 8353 O O . THR B 1 495 ? 2.385 5.316 10.344 1 88.88 495 THR B O 1
ATOM 8356 N N . VAL B 1 496 ? 2.199 5.324 12.539 1 81.38 496 VAL B N 1
ATOM 8357 C CA . VAL B 1 496 ? 3.463 4.629 12.75 1 81.38 496 VAL B CA 1
ATOM 8358 C C . VAL B 1 496 ? 3.244 3.121 12.664 1 81.38 496 VAL B C 1
ATOM 8360 O O . VAL B 1 496 ? 3.934 2.43 11.914 1 81.38 496 VAL B O 1
ATOM 8363 N N . THR B 1 497 ? 2.254 2.621 13.336 1 82.81 497 THR B N 1
ATOM 8364 C CA . THR B 1 497 ? 1.99 1.187 13.344 1 82.81 497 THR B CA 1
ATOM 8365 C C . THR B 1 497 ? 1.06 0.803 12.195 1 82.81 497 THR B C 1
ATOM 8367 O O . THR B 1 497 ? 0.913 -0.379 11.875 1 82.81 497 THR B O 1
ATOM 8370 N N . ARG B 1 498 ? 0.407 1.758 11.641 1 88.38 498 ARG B N 1
ATOM 8371 C CA . ARG B 1 498 ? -0.516 1.584 10.523 1 88.38 498 ARG B CA 1
ATOM 8372 C C . ARG B 1 498 ? -1.703 0.714 10.922 1 88.38 498 ARG B C 1
ATOM 8374 O O . ARG B 1 498 ? -2.047 -0.238 10.219 1 88.38 498 ARG B O 1
ATOM 8381 N N . GLN B 1 499 ? -2.252 1.043 12.062 1 88.94 499 GLN B N 1
ATOM 8382 C CA . GLN B 1 499 ? -3.385 0.283 12.578 1 88.94 499 GLN B CA 1
ATOM 8383 C C . GLN B 1 499 ? -4.516 1.211 13.016 1 88.94 499 GLN B C 1
ATOM 8385 O O . GLN B 1 499 ? -4.266 2.275 13.586 1 88.94 499 GLN B O 1
ATOM 8390 N N . TRP B 1 500 ? -5.738 0.771 12.711 1 93.25 500 TRP B N 1
ATOM 8391 C CA . TRP B 1 500 ? -6.93 1.451 13.211 1 93.25 500 TRP B CA 1
ATOM 8392 C C . TRP B 1 500 ? -7.371 0.861 14.539 1 93.25 500 TRP B C 1
ATOM 8394 O O . TRP B 1 500 ? -7.309 -0.354 14.742 1 93.25 500 TRP B O 1
ATOM 8404 N N . THR B 1 501 ? -7.848 1.685 15.438 1 93.06 501 THR B N 1
ATOM 8405 C CA . THR B 1 501 ? -8.438 1.272 16.703 1 93.06 501 THR B CA 1
ATOM 8406 C C . THR B 1 501 ? -9.711 2.053 16.984 1 93.06 501 THR B C 1
ATOM 8408 O O . THR B 1 501 ? -9.781 3.258 16.75 1 93.06 501 THR B O 1
ATOM 8411 N N . THR B 1 502 ? -10.727 1.34 17.484 1 93.06 502 THR B N 1
ATOM 8412 C CA . THR B 1 502 ? -11.969 2.012 17.875 1 93.06 502 THR B CA 1
ATOM 8413 C C . THR B 1 502 ? -11.836 2.629 19.266 1 93.06 502 THR B C 1
ATOM 8415 O O . THR B 1 502 ? -11.297 2.002 20.188 1 93.06 502 THR B O 1
ATOM 8418 N N . ILE B 1 503 ? -12.32 3.857 19.375 1 95.06 503 ILE B N 1
ATOM 8419 C CA . ILE B 1 503 ? -12.281 4.52 20.672 1 95.06 503 ILE B CA 1
ATOM 8420 C C . ILE B 1 503 ? -13.703 4.898 21.094 1 95.06 503 ILE B C 1
ATOM 8422 O O . ILE B 1 503 ? -14.68 4.375 20.547 1 95.06 503 ILE B O 1
ATOM 8426 N N . THR B 1 504 ? -13.828 5.742 22.203 1 96.62 504 THR B N 1
ATOM 8427 C CA . THR B 1 504 ? -15.141 6.082 22.75 1 96.62 504 THR B CA 1
ATOM 8428 C C . THR B 1 504 ? -16 6.758 21.703 1 96.62 504 THR B C 1
ATOM 8430 O O . THR B 1 504 ? -15.586 7.738 21.078 1 96.62 504 THR B O 1
ATOM 8433 N N . PRO B 1 505 ? -17.172 6.242 21.469 1 96.81 505 PRO B N 1
ATOM 8434 C CA . PRO B 1 505 ? -18.062 6.832 20.453 1 96.81 505 PRO B CA 1
ATOM 8435 C C . PRO B 1 505 ? -18.578 8.203 20.859 1 96.81 505 PRO B C 1
ATOM 8437 O O . PRO B 1 505 ? -18.531 8.57 22.047 1 96.81 505 PRO B O 1
ATOM 8440 N N . MET B 1 506 ? -18.984 8.93 19.844 1 97.12 506 MET B N 1
ATOM 8441 C CA . MET B 1 506 ? -19.641 10.211 20.125 1 97.12 506 MET B CA 1
ATOM 8442 C C . MET B 1 506 ? -20.938 10 20.906 1 97.12 506 MET B C 1
ATOM 8444 O O . MET B 1 506 ? -21.453 8.883 20.969 1 97.12 506 MET B O 1
ATOM 8448 N N . THR B 1 507 ? -21.438 11.062 21.453 1 95.31 507 THR B N 1
ATOM 8449 C CA . THR B 1 507 ? -22.672 10.992 22.219 1 95.31 507 THR B CA 1
ATOM 8450 C C . THR B 1 507 ? -23.875 10.859 21.281 1 95.31 507 THR B C 1
ATOM 8452 O O . THR B 1 507 ? -24.891 10.266 21.641 1 95.31 507 THR B O 1
ATOM 8455 N N . THR B 1 508 ? -23.734 11.445 20.094 1 94.75 508 THR B N 1
ATOM 8456 C CA . THR B 1 508 ? -24.797 11.422 19.094 1 94.75 508 THR B CA 1
ATOM 8457 C C . THR B 1 508 ? -24.234 11.039 17.734 1 94.75 508 THR B C 1
ATOM 8459 O O . THR B 1 508 ? -23.203 11.562 17.297 1 94.75 508 THR B O 1
ATOM 8462 N N . PRO B 1 509 ? -25.016 10.102 17.094 1 96.5 509 PRO B N 1
ATOM 8463 C CA . PRO B 1 509 ? -24.594 9.844 15.703 1 96.5 509 PRO B CA 1
ATOM 8464 C C . PRO B 1 509 ? -24.75 11.07 14.805 1 96.5 509 PRO B C 1
ATOM 8466 O O . PRO B 1 509 ? -25.703 11.844 14.961 1 96.5 509 PRO B O 1
ATOM 8469 N N . ARG B 1 510 ? -23.812 11.289 13.914 1 96.81 510 ARG B N 1
ATOM 8470 C CA . ARG B 1 510 ? -23.906 12.453 13.039 1 96.81 510 ARG B CA 1
ATOM 8471 C C . ARG B 1 510 ? -23.109 12.25 11.766 1 96.81 510 ARG B C 1
ATOM 8473 O O . ARG B 1 510 ? -22.078 11.57 11.773 1 96.81 510 ARG B O 1
ATOM 8480 N N . ALA B 1 511 ? -23.609 12.844 10.711 1 97.31 511 ALA B N 1
ATOM 8481 C CA . ALA B 1 511 ? -22.891 12.961 9.438 1 97.31 511 ALA B CA 1
ATOM 8482 C C . ALA B 1 511 ? -22.859 14.414 8.969 1 97.31 511 ALA B C 1
ATOM 8484 O O . ALA B 1 511 ? -23.703 15.219 9.359 1 97.31 511 ALA B O 1
ATOM 8485 N N . TRP B 1 512 ? -21.781 14.773 8.172 1 96.56 512 TRP B N 1
ATOM 8486 C CA . TRP B 1 512 ? -21.641 16.078 7.539 1 96.56 512 TRP B CA 1
ATOM 8487 C C . TRP B 1 512 ? -21.578 17.188 8.586 1 96.56 512 TRP B C 1
ATOM 8489 O O . TRP B 1 512 ? -22.266 18.203 8.469 1 96.56 512 TRP B O 1
ATOM 8499 N N . PHE B 1 513 ? -20.859 16.953 9.625 1 95.56 513 PHE B N 1
ATOM 8500 C CA . PHE B 1 513 ? -20.625 17.938 10.688 1 95.56 513 PHE B CA 1
ATOM 8501 C C . PHE B 1 513 ? -19.297 18.641 10.484 1 95.56 513 PHE B C 1
ATOM 8503 O O . PHE B 1 513 ? -18.484 18.203 9.672 1 95.56 513 PHE B O 1
ATOM 8510 N N . GLY B 1 514 ? -19.125 19.781 11.172 1 93.69 514 GLY B N 1
ATOM 8511 C CA . GLY B 1 514 ? -17.844 20.453 11.211 1 93.69 514 GLY B CA 1
ATOM 8512 C C . GLY B 1 514 ? -16.922 19.922 12.289 1 93.69 514 GLY B C 1
ATOM 8513 O O . GLY B 1 514 ? -17.375 19.5 13.352 1 93.69 514 GLY B O 1
ATOM 8514 N N . ILE B 1 515 ? -15.641 19.938 11.93 1 94.38 515 ILE B N 1
ATOM 8515 C CA . ILE B 1 515 ? -14.68 19.406 12.898 1 94.38 515 ILE B CA 1
ATOM 8516 C C . ILE B 1 515 ? -13.445 20.312 12.938 1 94.38 515 ILE B C 1
ATOM 8518 O O . ILE B 1 515 ? -13.055 20.891 11.914 1 94.38 515 ILE B O 1
ATOM 8522 N N . ALA B 1 516 ? -12.891 20.5 14.125 1 92.69 516 ALA B N 1
ATOM 8523 C CA . ALA B 1 516 ? -11.688 21.312 14.297 1 92.69 516 ALA B CA 1
ATOM 8524 C C . ALA B 1 516 ? -10.883 20.859 15.508 1 92.69 516 ALA B C 1
ATOM 8526 O O . ALA B 1 516 ? -11.422 20.219 16.422 1 92.69 516 ALA B O 1
ATOM 8527 N N . VAL B 1 517 ? -9.641 21.156 15.43 1 91.25 517 VAL B N 1
ATOM 8528 C CA . VAL B 1 517 ? -8.75 20.844 16.531 1 91.25 517 VAL B CA 1
ATOM 8529 C C . VAL B 1 517 ? -8.234 22.141 17.172 1 91.25 517 VAL B C 1
ATOM 8531 O O . VAL B 1 517 ? -7.848 23.078 16.453 1 91.25 517 VAL B O 1
ATOM 8534 N N . PHE B 1 518 ? -8.305 22.203 18.469 1 86.31 518 PHE B N 1
ATOM 8535 C CA . PHE B 1 518 ? -7.715 23.312 19.203 1 86.31 518 PHE B CA 1
ATOM 8536 C C . PHE B 1 518 ? -7.23 22.844 20.578 1 86.31 518 PHE B C 1
ATOM 8538 O O . PHE B 1 518 ? -7.957 22.156 21.297 1 86.31 518 PHE B O 1
ATOM 8545 N N . ASP B 1 519 ? -5.988 23.219 20.859 1 82.31 519 ASP B N 1
ATOM 8546 C CA . ASP B 1 519 ? -5.371 22.906 22.141 1 82.31 519 ASP B CA 1
ATOM 8547 C C . ASP B 1 519 ? -5.492 21.422 22.469 1 82.31 519 ASP B C 1
ATOM 8549 O O . ASP B 1 519 ? -5.988 21.047 23.531 1 82.31 519 ASP B O 1
ATOM 8553 N N . ASN B 1 520 ? -5.254 20.594 21.609 1 86.94 520 ASN B N 1
ATOM 8554 C CA . ASN B 1 520 ? -5.188 19.141 21.719 1 86.94 520 ASN B CA 1
ATOM 8555 C C . ASN B 1 520 ? -6.555 18.531 22.016 1 86.94 520 ASN B C 1
ATOM 8557 O O . ASN B 1 520 ? -6.648 17.469 22.625 1 86.94 520 ASN B O 1
ATOM 8561 N N . ARG B 1 521 ? -7.539 19.297 21.703 1 92.62 521 ARG B N 1
ATOM 8562 C CA . ARG B 1 521 ? -8.906 18.797 21.797 1 92.62 521 ARG B CA 1
ATOM 8563 C C . ARG B 1 521 ? -9.602 18.844 20.453 1 92.62 521 ARG B C 1
ATOM 8565 O O . ARG B 1 521 ? -9.227 19.625 19.578 1 92.62 521 ARG B O 1
ATOM 8572 N N . ILE B 1 522 ? -10.555 17.984 20.328 1 95.88 522 ILE B N 1
ATOM 8573 C CA . ILE B 1 522 ? -11.266 17.891 19.047 1 95.88 522 ILE B CA 1
ATOM 8574 C C . ILE B 1 522 ? -12.711 18.359 19.234 1 95.88 522 ILE B C 1
ATOM 8576 O O . ILE B 1 522 ? -13.414 17.859 20.125 1 95.88 522 ILE B O 1
ATOM 8580 N N . TYR B 1 523 ? -13.125 19.266 18.422 1 95.25 523 TYR B N 1
ATOM 8581 C CA . TYR B 1 523 ? -14.469 19.828 18.5 1 95.25 523 TYR B CA 1
ATOM 8582 C C . TYR B 1 523 ? -15.32 19.375 17.312 1 95.25 523 TYR B C 1
ATOM 8584 O O . TYR B 1 523 ? -14.914 19.531 16.156 1 95.25 523 TYR B O 1
ATOM 8592 N N . VAL B 1 524 ? -16.406 18.828 17.594 1 96.5 524 VAL B N 1
ATOM 8593 C CA . VAL B 1 524 ? -17.375 18.375 16.609 1 96.5 524 VAL B CA 1
ATOM 8594 C C . VAL B 1 524 ? -18.641 19.219 16.688 1 96.5 524 VAL B C 1
ATOM 8596 O O . VAL B 1 524 ? -19.266 19.328 17.75 1 96.5 524 VAL B O 1
ATOM 8599 N N . CYS B 1 525 ? -19.031 19.781 15.516 1 95.38 525 CYS B N 1
ATOM 8600 C CA . CYS B 1 525 ? -20.125 20.766 15.562 1 95.38 525 CYS B CA 1
ATOM 8601 C C . CYS B 1 525 ? -21.172 20.469 14.5 1 95.38 525 CYS B C 1
ATOM 8603 O O . CYS B 1 525 ? -20.875 20.469 13.305 1 95.38 525 CYS B O 1
ATOM 8605 N N . GLY B 1 526 ? -22.375 20.359 14.969 1 95.62 526 GLY B N 1
ATOM 8606 C CA . GLY B 1 526 ? -23.5 20.203 14.062 1 95.62 526 GLY B CA 1
ATOM 8607 C C . GLY B 1 526 ? -23.562 18.812 13.438 1 95.62 526 GLY B C 1
ATOM 8608 O O . GLY B 1 526 ? -23.297 17.812 14.109 1 95.62 526 GLY B O 1
ATOM 8609 N N . GLY B 1 527 ? -24.141 18.797 12.172 1 96.12 527 GLY B N 1
ATOM 8610 C CA . GLY B 1 527 ? -24.344 17.531 11.477 1 96.12 527 GLY B CA 1
ATOM 8611 C C . GLY B 1 527 ? -25.797 17.094 11.438 1 96.12 527 GLY B C 1
ATOM 8612 O O . GLY B 1 527 ? -26.688 17.859 11.82 1 96.12 527 GLY B O 1
ATOM 8613 N N . PHE B 1 528 ? -25.922 15.977 10.844 1 96.31 528 PHE B N 1
ATOM 8614 C CA . PHE B 1 528 ? -27.234 15.359 10.719 1 96.31 528 PHE B CA 1
ATOM 8615 C C . PHE B 1 528 ? -27.266 13.992 11.391 1 96.31 528 PHE B C 1
ATOM 8617 O O . PHE B 1 528 ? -26.375 13.172 11.156 1 96.31 528 PHE B O 1
ATOM 8624 N N . ASP B 1 529 ? -28.266 13.719 12.188 1 94.88 529 ASP B N 1
ATOM 8625 C CA . ASP B 1 529 ? -28.281 12.477 12.953 1 94.88 529 ASP B CA 1
ATOM 8626 C C . ASP B 1 529 ? -29.266 11.477 12.344 1 94.88 529 ASP B C 1
ATOM 8628 O O . ASP B 1 529 ? -29.5 10.406 12.914 1 94.88 529 ASP B O 1
ATOM 8632 N N . GLY B 1 530 ? -29.828 11.812 11.234 1 92.56 530 GLY B N 1
ATOM 8633 C CA . GLY B 1 530 ? -30.828 10.969 10.602 1 92.56 530 GLY B CA 1
ATOM 8634 C C . GLY B 1 530 ? -32.25 11.492 10.773 1 92.56 530 GLY B C 1
ATOM 8635 O O . GLY B 1 530 ? -33.156 11.156 9.992 1 92.56 530 GLY B O 1
ATOM 8636 N N . ASN B 1 531 ? -32.375 12.266 11.742 1 91.81 531 ASN B N 1
ATOM 8637 C CA . ASN B 1 531 ? -33.688 12.82 12.039 1 91.81 531 ASN B CA 1
ATOM 8638 C C . ASN B 1 531 ? -33.688 14.344 11.977 1 91.81 531 ASN B C 1
ATOM 8640 O O . ASN B 1 531 ? -34.594 14.961 11.438 1 91.81 531 ASN B O 1
ATOM 8644 N N . SER B 1 532 ? -32.656 14.906 12.539 1 91.69 532 SER B N 1
ATOM 8645 C CA . SER B 1 532 ? -32.594 16.359 12.625 1 91.69 532 SER B CA 1
ATOM 8646 C C . SER B 1 532 ? -31.203 16.875 12.312 1 91.69 532 SER B C 1
ATOM 8648 O O . SER B 1 532 ? -30.219 16.172 12.484 1 91.69 532 SER B O 1
ATOM 8650 N N . ARG B 1 533 ? -31.281 18.172 11.852 1 94.06 533 ARG B N 1
ATOM 8651 C CA . ARG B 1 533 ? -30.031 18.922 11.766 1 94.06 533 ARG B CA 1
ATOM 8652 C C . ARG B 1 533 ? -29.641 19.5 13.125 1 94.06 533 ARG B C 1
ATOM 8654 O O . ARG B 1 533 ? -30.391 20.281 13.711 1 94.06 533 ARG B O 1
ATOM 8661 N N . LEU B 1 534 ? -28.438 19.219 13.516 1 93.44 534 LEU B N 1
ATOM 8662 C CA . LEU B 1 534 ? -28.062 19.453 14.898 1 93.44 534 LEU B CA 1
ATOM 8663 C C . LEU B 1 534 ? -27.438 20.828 15.078 1 93.44 534 LEU B C 1
ATOM 8665 O O . LEU B 1 534 ? -26.703 21.297 14.203 1 93.44 534 LEU B O 1
ATOM 8669 N N . ARG B 1 535 ? -27.703 21.422 16.219 1 94.06 535 ARG B N 1
ATOM 8670 C CA . ARG B 1 535 ? -26.984 22.609 16.672 1 94.06 535 ARG B CA 1
ATOM 8671 C C . ARG B 1 535 ? -25.938 22.234 17.719 1 94.06 535 ARG B C 1
ATOM 8673 O O . ARG B 1 535 ? -25.047 23.031 18.016 1 94.06 535 ARG B O 1
ATOM 8680 N N . ASP B 1 536 ? -26.062 21.062 18.188 1 93.19 536 ASP B N 1
ATOM 8681 C CA . ASP B 1 536 ? -25.25 20.609 19.312 1 93.19 536 ASP B CA 1
ATOM 8682 C C . ASP B 1 536 ? -23.797 20.391 18.891 1 93.19 536 ASP B C 1
ATOM 8684 O O . ASP B 1 536 ? -23.531 19.984 17.766 1 93.19 536 ASP B O 1
ATOM 8688 N N . CYS B 1 537 ? -22.938 20.75 19.812 1 95.56 537 CYS B N 1
ATOM 8689 C CA . CYS B 1 537 ? -21.5 20.531 19.656 1 95.56 537 CYS B CA 1
ATOM 8690 C C . CYS B 1 537 ? -20.938 19.766 20.844 1 95.56 537 CYS B C 1
ATOM 8692 O O . CYS B 1 537 ? -21.484 19.828 21.953 1 95.56 537 CYS B O 1
ATOM 8694 N N . GLU B 1 538 ? -19.938 19.047 20.594 1 96.19 538 GLU B N 1
ATOM 8695 C CA . GLU B 1 538 ? -19.266 18.312 21.656 1 96.19 538 GLU B CA 1
ATOM 8696 C C . GLU B 1 538 ? -17.75 18.312 21.453 1 96.19 538 GLU B C 1
ATOM 8698 O O . GLU B 1 538 ? -17.266 18.516 20.344 1 96.19 538 GLU B O 1
ATOM 8703 N N . MET B 1 539 ? -17.094 18.219 22.531 1 96.12 539 MET B N 1
ATOM 8704 C CA . MET B 1 539 ? -15.633 18.25 22.562 1 96.12 539 MET B CA 1
ATOM 8705 C C . MET B 1 539 ? -15.062 16.938 23.047 1 96.12 539 MET B C 1
ATOM 8707 O O . MET B 1 539 ? -15.539 16.375 24.047 1 96.12 539 MET B O 1
ATOM 8711 N N . TYR B 1 540 ? -14.062 16.406 22.359 1 96.94 540 TYR B N 1
ATOM 8712 C CA . TYR B 1 540 ? -13.398 15.164 22.719 1 96.94 540 TYR B CA 1
ATOM 8713 C C . TYR B 1 540 ? -12.008 15.43 23.297 1 96.94 540 TYR B C 1
ATOM 8715 O O . TYR B 1 540 ? -11.211 16.156 22.703 1 96.94 540 TYR B O 1
ATOM 8723 N N . ASP B 1 541 ? -11.734 14.828 24.406 1 95.06 541 ASP B N 1
ATOM 8724 C CA . ASP B 1 541 ? -10.414 14.867 25.016 1 95.06 541 ASP B CA 1
ATOM 8725 C C . ASP B 1 541 ? -9.688 13.531 24.828 1 95.06 541 ASP B C 1
ATOM 8727 O O . ASP B 1 541 ? -10 12.547 25.5 1 95.06 541 ASP B O 1
ATOM 8731 N N . PRO B 1 542 ? -8.734 13.508 23.984 1 91.94 542 PRO B N 1
ATOM 8732 C CA . PRO B 1 542 ? -8.039 12.25 23.703 1 91.94 542 PRO B CA 1
ATOM 8733 C C . PRO B 1 542 ? -7.281 11.711 24.906 1 91.94 542 PRO B C 1
ATOM 8735 O O . PRO B 1 542 ? -7.035 10.5 25 1 91.94 542 PRO B O 1
ATOM 8738 N N . GLU B 1 543 ? -6.875 12.523 25.797 1 89.25 543 GLU B N 1
ATOM 8739 C CA . GLU B 1 543 ? -6.137 12.078 26.984 1 89.25 543 GLU B CA 1
ATOM 8740 C C . GLU B 1 543 ? -7.02 11.25 27.906 1 89.25 543 GLU B C 1
ATOM 8742 O O . GLU B 1 543 ? -6.598 10.203 28.406 1 89.25 543 GLU B O 1
ATOM 8747 N N . SER B 1 544 ? -8.211 11.703 28.125 1 93.19 544 SER B N 1
ATOM 8748 C CA . SER B 1 544 ? -9.125 11.008 29.016 1 93.19 544 SER B CA 1
ATOM 8749 C C . SER B 1 544 ? -10.094 10.117 28.234 1 93.19 544 SER B C 1
ATOM 8751 O O . SER B 1 544 ? -10.844 9.336 28.828 1 93.19 544 SER B O 1
ATOM 8753 N N . ASP B 1 545 ? -10.07 10.211 26.938 1 94.88 545 ASP B N 1
ATOM 8754 C CA . ASP B 1 545 ? -10.984 9.477 26.078 1 94.88 545 ASP B CA 1
ATOM 8755 C C . ASP B 1 545 ? -12.438 9.719 26.484 1 94.88 545 ASP B C 1
ATOM 8757 O O . ASP B 1 545 ? -13.188 8.766 26.703 1 94.88 545 ASP B O 1
ATOM 8761 N N . THR B 1 546 ? -12.719 10.969 26.625 1 96 546 THR B N 1
ATOM 8762 C CA . THR B 1 546 ? -14.062 11.328 27.062 1 96 546 THR B CA 1
ATOM 8763 C C . THR B 1 546 ? -14.625 12.461 26.203 1 96 546 THR B C 1
ATOM 8765 O O . THR B 1 546 ? -13.867 13.195 25.562 1 96 546 THR B O 1
ATOM 8768 N N . TRP B 1 547 ? -15.969 12.547 26.266 1 96.75 547 TRP B N 1
ATOM 8769 C CA . TRP B 1 547 ? -16.688 13.602 25.562 1 96.75 547 TRP B CA 1
ATOM 8770 C C . TRP B 1 547 ? -17.328 14.578 26.547 1 96.75 547 TRP B C 1
ATOM 8772 O O . TRP B 1 547 ? -17.828 14.172 27.594 1 96.75 547 TRP B O 1
ATOM 8782 N N . THR B 1 548 ? -17.297 15.812 26.156 1 95.62 548 THR B N 1
ATOM 8783 C CA . THR B 1 548 ? -17.984 16.859 26.906 1 95.62 548 THR B CA 1
ATOM 8784 C C . THR B 1 548 ? -18.875 17.688 26 1 95.62 548 THR B C 1
ATOM 8786 O O . THR B 1 548 ? -18.453 18.109 24.922 1 95.62 548 THR B O 1
ATOM 8789 N N . VAL B 1 549 ? -20.094 17.906 26.469 1 94.31 549 VAL B N 1
ATOM 8790 C CA . VAL B 1 549 ? -21 18.75 25.703 1 94.31 549 VAL B CA 1
ATOM 8791 C C . VAL B 1 549 ? -20.656 20.219 25.891 1 94.31 549 VAL B C 1
ATOM 8793 O O . VAL B 1 549 ? -20.375 20.656 27.016 1 94.31 549 VAL B O 1
ATOM 8796 N N . ILE B 1 550 ? -20.641 20.969 24.797 1 94.12 550 ILE B N 1
ATOM 8797 C CA . ILE B 1 550 ? -20.375 22.406 24.875 1 94.12 550 ILE B CA 1
ATOM 8798 C C . ILE B 1 550 ? -21.594 23.172 24.359 1 94.12 550 ILE B C 1
ATOM 8800 O O . ILE B 1 550 ? -22.578 22.562 23.922 1 94.12 550 ILE B O 1
ATOM 8804 N N . ASN B 1 551 ? -21.5 24.484 24.422 1 94.5 551 ASN B N 1
ATOM 8805 C CA . ASN B 1 551 ? -22.656 25.297 24.031 1 94.5 551 ASN B CA 1
ATOM 8806 C C . ASN B 1 551 ? -23.016 25.078 22.562 1 94.5 551 ASN B C 1
ATOM 8808 O O . ASN B 1 551 ? -22.141 24.938 21.719 1 94.5 551 ASN B O 1
ATOM 8812 N N . SER B 1 552 ? -24.297 25.156 22.281 1 94.5 552 SER B N 1
ATOM 8813 C CA . SER B 1 552 ? -24.812 24.891 20.953 1 94.5 552 SER B CA 1
ATOM 8814 C C . SER B 1 552 ? -24.672 26.109 20.047 1 94.5 552 SER B C 1
ATOM 8816 O O . SER B 1 552 ? -24.656 27.25 20.531 1 94.5 552 SER B O 1
ATOM 8818 N N . MET B 1 553 ? -24.578 25.828 18.812 1 94.44 553 MET B N 1
ATOM 8819 C CA . MET B 1 553 ? -24.594 26.891 17.812 1 94.44 553 MET B CA 1
ATOM 8820 C C . MET B 1 553 ? -25.938 27.609 17.812 1 94.44 553 MET B C 1
ATOM 8822 O O . MET B 1 553 ? -26.922 27.109 18.359 1 94.44 553 MET B O 1
ATOM 8826 N N . LYS B 1 554 ? -25.938 28.719 17.141 1 92.38 554 LYS B N 1
ATOM 8827 C CA . LYS B 1 554 ? -27.188 29.484 17.031 1 92.38 554 LYS B CA 1
ATOM 8828 C C . LYS B 1 554 ? -28.156 28.828 16.062 1 92.38 554 LYS B C 1
ATOM 8830 O O . LYS B 1 554 ? -29.375 28.875 16.25 1 92.38 554 LYS B O 1
ATOM 8835 N N . ILE B 1 555 ? -27.641 28.281 14.984 1 91.69 555 ILE B N 1
ATOM 8836 C CA . ILE B 1 555 ? -28.438 27.625 13.961 1 91.69 555 ILE B CA 1
ATOM 8837 C C . ILE B 1 555 ? -27.938 26.203 13.758 1 91.69 555 ILE B C 1
ATOM 8839 O O . ILE B 1 555 ? -26.734 25.953 13.656 1 91.69 555 ILE B O 1
ATOM 8843 N N . GLY B 1 556 ? -28.922 25.297 13.727 1 92.81 556 GLY B N 1
ATOM 8844 C CA . GLY B 1 556 ? -28.562 23.938 13.344 1 92.81 556 GLY B CA 1
ATOM 8845 C C . GLY B 1 556 ? -28.172 23.812 11.883 1 92.81 556 GLY B C 1
ATOM 8846 O O . GLY B 1 556 ? -28.781 24.438 11.016 1 92.81 556 GLY B O 1
ATOM 8847 N N . ARG B 1 557 ? -27.125 23 11.656 1 92.62 557 ARG B N 1
ATOM 8848 C CA . ARG B 1 557 ? -26.656 22.922 10.273 1 92.62 557 ARG B CA 1
ATOM 8849 C C . ARG B 1 557 ? -25.969 21.578 10.008 1 92.62 557 ARG B C 1
ATOM 8851 O O . ARG B 1 557 ? -25.281 21.047 10.883 1 92.62 557 ARG B O 1
ATOM 8858 N N . ALA B 1 558 ? -26.188 21.078 8.82 1 94.19 558 ALA B N 1
ATOM 8859 C CA . ALA B 1 558 ? -25.469 19.953 8.25 1 94.19 558 ALA B CA 1
ATOM 8860 C C . ALA B 1 558 ? -24.906 20.281 6.871 1 94.19 558 ALA B C 1
ATOM 8862 O O . ALA B 1 558 ? -25.516 21.062 6.129 1 94.19 558 ALA B O 1
ATOM 8863 N N . GLY B 1 559 ? -23.734 19.641 6.574 1 93.06 559 GLY B N 1
ATOM 8864 C CA . GLY B 1 559 ? -23.078 19.984 5.324 1 93.06 559 GLY B CA 1
ATOM 8865 C C . GLY B 1 559 ? -22.297 21.266 5.395 1 93.06 559 GLY B C 1
ATOM 8866 O O . GLY B 1 559 ? -22.156 21.984 4.391 1 93.06 559 GLY B O 1
ATOM 8867 N N . CYS B 1 560 ? -21.875 21.594 6.543 1 88.25 560 CYS B N 1
ATOM 8868 C CA . CYS B 1 560 ? -21.109 22.812 6.773 1 88.25 560 CYS B CA 1
ATOM 8869 C C . CYS B 1 560 ? -19.609 22.547 6.758 1 88.25 560 CYS B C 1
ATOM 8871 O O . CYS B 1 560 ? -19.188 21.391 6.879 1 88.25 560 CYS B O 1
ATOM 8873 N N . GLY B 1 561 ? -18.875 23.578 6.527 1 85.69 561 GLY B N 1
ATOM 8874 C CA . GLY B 1 561 ? -17.438 23.531 6.727 1 85.69 561 GLY B CA 1
ATOM 8875 C C . GLY B 1 561 ? -17 24.094 8.07 1 85.69 561 GLY B C 1
ATOM 8876 O O . GLY B 1 561 ? -17.688 24.938 8.641 1 85.69 561 GLY B O 1
ATOM 8877 N N . ALA B 1 562 ? -15.938 23.562 8.555 1 84.75 562 ALA B N 1
ATOM 8878 C CA . ALA B 1 562 ? -15.422 24.094 9.812 1 84.75 562 ALA B CA 1
ATOM 8879 C C . ALA B 1 562 ? -13.891 24.094 9.82 1 84.75 562 ALA B C 1
ATOM 8881 O O . ALA B 1 562 ? -13.258 23.219 9.219 1 84.75 562 ALA B O 1
ATOM 8882 N N . THR B 1 563 ? -13.32 25.078 10.43 1 85.12 563 THR B N 1
ATOM 8883 C CA . THR B 1 563 ? -11.875 25.156 10.617 1 85.12 563 THR B CA 1
ATOM 8884 C C . THR B 1 563 ? -11.523 26.172 11.711 1 85.12 563 THR B C 1
ATOM 8886 O O . THR B 1 563 ? -12.398 26.844 12.25 1 85.12 563 THR B O 1
ATOM 8889 N N . VAL B 1 564 ? -10.258 26.172 12.055 1 78.19 564 VAL B N 1
ATOM 8890 C CA . VAL B 1 564 ? -9.781 27.078 13.086 1 78.19 564 VAL B CA 1
ATOM 8891 C C . VAL B 1 564 ? -8.906 28.156 12.453 1 78.19 564 VAL B C 1
ATOM 8893 O O . VAL B 1 564 ? -8.086 27.875 11.578 1 78.19 564 VAL B O 1
ATOM 8896 N N . VAL B 1 565 ? -9.211 29.328 12.828 1 80.44 565 VAL B N 1
ATOM 8897 C CA . VAL B 1 565 ? -8.344 30.438 12.461 1 80.44 565 VAL B CA 1
ATOM 8898 C C . VAL B 1 565 ? -8.156 31.359 13.664 1 80.44 565 VAL B C 1
ATOM 8900 O O . VAL B 1 565 ? -9.047 31.5 14.508 1 80.44 565 VAL B O 1
#

Organism: NCBI:txid100452

pLDDT: mean 91.61, std 6.99, range [46.94, 98.5]

InterPro domains:
  IPR000210 BTB/POZ domain [PF00651] (21-127)
  IPR000210 BTB/POZ domain [PS50097] (31-98)
  IPR000210 BTB/POZ domain [SM00225] (31-128)
  IPR006652 Kelch repeat type 1 [PF01344] (274-308)
  IPR006652 Kelch repeat type 1 [PF01344] (310-361)
  IPR006652 Kelch repeat type 1 [PF01344] (364-408)
  IPR006652 Kelch repeat type 1 [SM00612] (274-321)
  IPR006652 Kelch repeat type 1 [SM00612] (322-375)
  IPR006652 Kelch repeat type 1 [SM00612] (376-422)
  IPR006652 Kelch repeat type 1 [SM00612] (423-471)
  IPR006652 Kelch repeat type 1 [SM00612] (472-520)
  IPR006652 Kelch repeat type 1 [SM00612] (521-565)
  IPR011043 Galactose oxidase/kelch, beta-propeller [SSF50965] (274-328)
  IPR011043 Galactose oxidase/kelch, beta-propeller [SSF50965] (342-565)
  IPR011333 SKP1/BTB/POZ domain superfamily [G3DSA:3.30.710.10] (2-129)
  IPR011333 SKP1/BTB/POZ domain superfamily [SSF54695] (8-126)
  IPR011705 BTB/Kelch-associated [PF07707] (133-234)
  IPR011705 BTB/Kelch-associated [SM00875] (133-235)
  IPR015915 Kelch-type beta-propeller [G3DSA:2.120.10.80] (265-436)
  IPR015915 Kelch-type beta-propeller [G3DSA:2.120.10.80] (437-565)

Radius of gyration: 37.24 Å; Cα contacts (8 Å, |Δi|>4): 2688; chains: 2; bounding box: 81×127×70 Å

Sequence (1130 aa):
NMIESRVFHIQSQANTAFGVMQELRINQQLCDIVLCVGGAKFSAHRVVLAGCSPYLRAMFTNGMLESEQEFVELHGIEPSTMELLLDFMYTCTIEVTVDNVQAVLQGASMLGLQALRTMCSHFLQNQLTASNCLGIHYFADVYSCTELEAVARQFIYQNFLDVIRMEEFFELPEERLISLLKSDKLQVMSESQVFEAACSWLQYDPGKRLDRASVILQNIRLALLDCKYLENVVLKSEYFRTCPKCQLLISKAIRMKMDSRELDSVVPRAQPPCIYVMGGRNSTDSQLKSTEKYDFLLDQWLQMPPMNIARTAVGAASLDGVLYAVGGECALADTQDDTLYLHCVEMYDPIRKKWEHKPHMKLARSFVAVAAVGGHLFAIGGEDRSGSFNIVERYNPKTETWSIVSCLKRRRAGAGVTVCDGKIYVAGGYDKGPHMDRASMEVYDPDAGEWSFAPEMEKACSGLSMVTLDHFIFAFGGRCRHMDQYFDLVERYNTVTRQWTTITPMTTPRAWFGIAVFDNRIYVCGGFDGNSRLRDCEMYDPESDTWTVINSMKIGRAGCGATVVNMIESRVFHIQSQANTAFGVMQELRINQQLCDIVLCVGGAKFSAHRVVLAGCSPYLRAMFTNGMLESEQEFVELHGIEPSTMELLLDFMYTCTIEVTVDNVQAVLQGASMLGLQALRTMCSHFLQNQLTASNCLGIHYFADVYSCTELEAVARQFIYQNFLDVIRMEEFFELPEERLISLLKSDKLQVMSESQVFEAACSWLQYDPGKRLDRASVILQNIRLALLDCKYLENVVLKSEYFRTCPKCQLLISKAIRMKMDSRELDSVVPRAQPPCIYVMGGRNSTDSQLKSTEKYDFLLDQWLQMPPMNIARTAVGAASLDGVLYAVGGECALADTQDDTLYLHCVEMYDPIRKKWEHKPHMKLARSFVAVAAVGGHLFAIGGEDRSGSFNIVERYNPKTETWSIVSCLKRRRAGAGVTVCDGKIYVAGGYDKGPHMDRASMEVYDPDAGEWSFAPEMEKACSGLSMVTLDHFIFAFGGRCRHMDQYFDLVERYNTVTRQWTTITPMTTPRAWFGIAVFDNRIYVCGGFDGNSRLRDCEMYDPESDTWTVINSMKIGRAGCGATVV